Protein AF-0000000072564309 (afdb_homodimer)

Organism: Arthroderma benhamiae (strain ATCC MYA-4681 / CBS 112371) (NCBI:txid663331)

Solvent-accessible surface area (backbone atoms only — not comparable to full-atom values): 46538 Å² total; per-residue (Å²): 122,85,77,70,81,79,87,60,70,72,83,52,57,81,71,44,56,68,71,53,40,52,54,40,51,50,36,50,50,52,38,53,56,52,69,66,53,79,78,56,90,47,67,71,56,27,53,51,51,52,48,50,42,45,51,42,45,45,50,34,50,53,42,46,48,51,43,50,51,49,32,37,72,70,64,74,37,52,71,67,55,40,52,53,53,48,44,53,50,36,53,54,44,50,54,46,46,37,44,49,40,30,49,37,24,27,43,63,57,39,51,52,42,23,55,60,40,40,75,79,36,86,44,64,66,57,17,45,54,64,38,44,67,33,42,36,63,67,69,65,83,67,60,73,55,42,53,62,52,44,51,58,39,33,53,48,31,25,67,61,47,65,27,63,50,79,54,101,84,47,58,31,14,39,14,34,79,79,38,77,40,58,32,91,46,36,38,64,32,56,43,53,58,86,81,45,49,58,64,32,50,9,47,36,58,63,29,70,39,64,58,64,75,22,47,42,30,30,45,42,22,37,53,58,56,35,50,29,46,68,22,40,40,30,44,58,42,68,65,36,59,71,91,50,79,79,36,42,24,32,38,55,36,53,69,90,51,27,82,38,46,64,49,97,95,37,36,38,54,72,44,44,68,31,64,54,58,70,82,55,90,63,66,56,42,64,47,34,44,51,48,37,39,50,52,33,49,37,64,50,46,54,77,40,81,46,66,41,53,52,52,48,73,67,43,81,57,66,66,48,64,74,40,73,38,34,26,42,71,56,51,52,51,34,32,37,68,55,37,68,40,82,72,61,61,63,76,44,66,60,34,35,38,76,72,65,77,68,63,60,41,73,53,42,58,53,70,66,54,34,46,50,46,38,26,38,39,57,67,63,47,64,37,61,81,38,80,84,42,73,66,70,51,83,84,72,74,81,71,73,71,76,67,82,69,83,73,84,72,85,72,82,76,79,78,82,77,80,77,71,83,123,124,84,77,70,79,80,86,62,69,74,83,51,56,81,72,42,56,68,70,53,40,51,54,38,52,50,36,50,51,51,38,54,56,52,70,66,54,81,78,56,87,48,66,69,56,27,53,51,49,51,49,51,45,44,51,44,46,46,50,34,50,52,41,46,48,53,42,49,51,50,33,36,70,69,64,75,36,53,72,67,55,39,50,51,51,49,43,54,50,36,52,53,44,49,53,47,47,36,44,51,39,30,48,36,26,28,43,62,58,39,51,52,43,23,54,61,40,39,76,80,37,86,44,64,68,58,18,46,53,64,36,46,67,32,41,38,63,67,69,64,83,66,58,73,58,42,54,61,53,44,54,56,40,34,54,48,30,26,67,61,46,65,26,64,49,80,55,100,85,48,59,33,15,38,14,34,80,80,39,77,41,56,32,91,47,35,36,64,33,56,44,54,58,85,81,45,46,58,64,34,50,8,47,35,58,62,30,67,39,64,58,66,76,20,46,42,30,30,45,41,21,36,52,58,56,35,50,29,45,70,22,39,40,30,44,58,44,68,64,37,60,71,92,49,79,78,34,40,24,32,38,55,37,51,70,89,51,27,82,37,46,64,48,97,96,38,34,40,54,72,44,44,68,32,65,55,56,70,84,55,88,63,64,56,43,65,45,36,45,51,48,38,38,51,51,34,50,37,65,48,45,54,77,40,82,44,65,40,52,54,52,48,74,68,44,81,58,67,65,48,65,73,40,72,37,34,26,42,69,55,52,52,51,34,31,38,69,53,36,68,40,82,72,61,60,62,76,43,67,60,34,35,38,78,69,63,76,66,64,59,41,73,47,45,57,53,71,65,53,34,46,50,47,37,27,39,38,55,66,61,48,63,37,60,82,38,80,86,42,74,66,68,52,83,80,71,72,77,70,73,73,74,68,78,68,83,70,84,71,84,72,83,78,80,79,82,76,78,75,74,82,126

Sequence (844 aa):
MPEIKEYLPSKYEPLLPDANWAKLAKSKRNLHRALSVPHPSDIEDFLISKTDNLVIESGYIEHCKSAIQALYRFRHLSNLEYKSHIRELSIQSALIVSELRAIGRQRRVITQDMQEVLLRNDDINAAYMNAIIGKAAIAPGKELDRKYMSKQLRKLADDFYAGKRVTALETQGYCHALGWTMYDEVTATHLVPEGLDANAIAYLFGTTNINIDEPRNTLLLHKNVGKALNTGFIVIVPDSAPGEEVKWKLIVTDTDFLDETVSPGVTWNALHGRELKFLNDNRPAKRYLYFRFMMTYLMIKRHGQLNWIREIETVRRPWSIPGEYLDRSMLLSLARNVSGSILPKRFYYGMTFKASFRLLSPWGEIHEDLEICLADSILMTPDYRDPETVYCGSDNGIDGHDDRDGDTGSDKDSDESFTLISMPEIKEYLPSKYEPLLPDANWAKLAKSKRNLHRALSVPHPSDIEDFLISKTDNLVIESGYIEHCKSAIQALYRFRHLSNLEYKSHIRELSIQSALIVSELRAIGRQRRVITQDMQEVLLRNDDINAAYMNAIIGKAAIAPGKELDRKYMSKQLRKLADDFYAGKRVTALETQGYCHALGWTMYDEVTATHLVPEGLDANAIAYLFGTTNINIDEPRNTLLLHKNVGKALNTGFIVIVPDSAPGEEVKWKLIVTDTDFLDETVSPGVTWNALHGRELKFLNDNRPAKRYLYFRFMMTYLMIKRHGQLNWIREIETVRRPWSIPGEYLDRSMLLSLARNVSGSILPKRFYYGMTFKASFRLLSPWGEIHEDLEICLADSILMTPDYRDPETVYCGSDNGIDGHDDRDGDTGSDKDSDESFTLIS

Foldseek 3Di:
DPDPDDLDDPVLLVVFDPVLNVQLVVLVVVLVVLVPDDADQDLVRNLVSLLVSLVSVLSNLLSVLLRLLRCVVVVVDDPVRSLVSLLSSLVVSLQSLLLLQLCLQCVPQLNVQLVVVCVPPSDSVVSNCVSSVPRSPPVPDPPPVVVVLQVVLQVQLCVQQVQWDDDPPAIWGQAQQPGIDHNVQKGFAFLPDPLADQCLVCVFQQHRGDDSSHNLRTGTHGNLVSLCLLQLQKAKAWDDAEPDDTWIAIAGQAVVQQQFDSDVPHGNVNRHGDTGDTPDPDHRDPLSSLVSRLLSLLQVCSNPCHPNNVVLVPDQASHRYFDARTAPVLSQLLSCSRNVDGDDCSSPPRHHDHRDVPPPPPRRNDSVSSSSRRSSSSSNRHHQPDPVNPRSGDPPPPPPPPVPPDDDDDPPPPPPPPPPPD/DPDPDDLDDPVLLVVFDPVLNVQLVVLVVVLVVLVPDDADQDLVRNLVSLLVSLVSVLSNLLSVLLRLLRCVVVVVDDPVRSLVSLLSSLVVSLQSLLLLQLCQQCVPQLNVQLVVVCVPPSDSVVSNCVSSVPRSPPVPDPPPVVVVLQVVLQVQLCVQQVQWDDDPPAIWGQAQQPGIDHNVQKGFAFLPDPLADQCLVCVFQQHRGDDSSHNLRTGTHGNLVSLCLLQLQKAKAWDDAEPDDTWIAIAGQAVVQQQFASDVPHGNVNRHGDTGDTPDPDHRDPLSSLVSRLLSLLNVCSNPCHPNNVVLVPDQASHRYFDARTAPVLSQLLSCSRNVDGDDCSSPPRHHDHRDVVPPPVRRRDSVSSSSRRSSSSSNRHHQVPPVSPRSGDPPPPPPPPVPPDDDDDPDPPPPDPPPPD

Secondary structure (DSSP, 8-state):
-------S-GGGGGGS-HHHHHHHHHHHHHHHHHHHSPPPSSHHHHHHHHHHHHHHHHHHHHHHHHHHHHHHHTTSS-HHHHHHHHHHHHHHHHHHHHHHHHHHHTHHHHHHHHHHHHTT---HHHHHHHHHTTTS-----STTHHHHHHHHHHHHHHHHHT-EEE-SS-EEEEETTTEEEEGGGEEEEESS-TTS-HHHHHHHTT-S-----SGGGEEEEEHHHHHHHHHTSEEEEE-S-TTSPPPEEEEES-GGGTTSEEETTEEHHHHTTEEP--SSS----HHHHHHHHHHHHHHHHTT-S-HHHHHHTTSS-SS-S----EEHHHHHHHHHHHHSSPPPGGGTTTTEE---GGGS-SSS--HHHHHHHHHHHHHHS--TT-TTS--SS-----------------------------/-------S-GGGGGGS-HHHHHHHHHHHHHHHHHHHSPPPSSHHHHHHHHHHHHHHHHHHHHHHHHHHHHHHHTTSS-HHHHHHHHHHHHHHHHHHHHHHHHHHHTHHHHHHHHHHHHTT---HHHHHHHHHTTTS-----TTTHHHHHHHHHHHHHHHHHT-EEE-SS-EEEEETTTEEEEGGGEEEEESS-TTS-HHHHHHHTT-S-----SGGGEEEEEHHHHHHHHHTSEEEEE-S-TTSPPPEEEEES-GGGTTSEEETTEEHHHHTTEEP--SSS----HHHHHHHHHHHHHHHHTT-S-HHHHHHHHSS-SS-S----EEHHHHHHHHHHHHSSPPPGGGTTTTEE---GGGS-SSS--HHHHHHHHHHHHHHS--TT-TTS--SS-----------------------------

Structure (mmCIF, N/CA/C/O backbone):
data_AF-0000000072564309-model_v1
#
loop_
_entity.id
_entity.type
_entity.pdbx_description
1 polymer 'HNH nuclease domain-containing protein'
#
loop_
_atom_site.group_PDB
_atom_site.id
_atom_site.type_symbol
_atom_site.label_atom_id
_atom_site.label_alt_id
_atom_site.label_comp_id
_atom_site.label_asym_id
_atom_site.label_entity_id
_atom_site.label_seq_id
_atom_site.pdbx_PDB_ins_code
_atom_site.Cartn_x
_atom_site.Cartn_y
_atom_site.Cartn_z
_atom_site.occupancy
_atom_site.B_iso_or_equiv
_atom_site.auth_seq_id
_atom_site.auth_comp_id
_atom_site.auth_asym_id
_atom_site.auth_atom_id
_atom_site.pdbx_PDB_model_num
ATOM 1 N N . MET A 1 1 ? 40.531 1.995 2.449 1 40.38 1 MET A N 1
ATOM 2 C CA . MET A 1 1 ? 39.5 2.334 3.422 1 40.38 1 MET A CA 1
ATOM 3 C C . MET A 1 1 ? 38.188 2.693 2.723 1 40.38 1 MET A C 1
ATOM 5 O O . MET A 1 1 ? 38.188 3.42 1.728 1 40.38 1 MET A O 1
ATOM 9 N N . PRO A 1 2 ? 37.156 1.93 2.9 1 53.41 2 PRO A N 1
ATOM 10 C CA . PRO A 1 2 ? 35.938 2.236 2.135 1 53.41 2 PRO A CA 1
ATOM 11 C C . PRO A 1 2 ? 35.531 3.709 2.221 1 53.41 2 PRO A C 1
ATOM 13 O O . PRO A 1 2 ? 35.656 4.316 3.289 1 53.41 2 PRO A O 1
ATOM 16 N N . GLU A 1 3 ? 35.812 4.359 1.231 1 60.88 3 GLU A N 1
ATOM 17 C CA . GLU A 1 3 ? 35.531 5.793 1.146 1 60.88 3 GLU A CA 1
ATOM 18 C C . GLU A 1 3 ? 34.094 6.102 1.542 1 60.88 3 GLU A C 1
ATOM 20 O O . GLU A 1 3 ? 33.156 5.527 0.99 1 60.88 3 GLU A O 1
ATOM 25 N N . ILE A 1 4 ? 33.938 6.629 2.75 1 68.88 4 ILE A N 1
ATOM 26 C CA . ILE A 1 4 ? 32.625 7.078 3.232 1 68.88 4 ILE A CA 1
ATOM 27 C C . ILE A 1 4 ? 32.125 8.227 2.361 1 68.88 4 ILE A C 1
ATOM 29 O O . ILE A 1 4 ? 32.875 9.148 2.043 1 68.88 4 ILE A O 1
ATOM 33 N N . LYS A 1 5 ? 31.078 7.941 1.851 1 78.31 5 LYS A N 1
ATOM 34 C CA . LYS A 1 5 ? 30.406 9.023 1.13 1 78.31 5 LYS A CA 1
ATOM 35 C C . LYS A 1 5 ? 30.328 10.289 1.987 1 78.31 5 LYS A C 1
ATOM 37 O O . LYS A 1 5 ? 30.047 10.211 3.186 1 78.31 5 LYS A O 1
ATOM 42 N N . GLU A 1 6 ? 30.875 11.312 1.456 1 83.88 6 GLU A N 1
ATOM 43 C CA . GLU A 1 6 ? 30.797 12.586 2.162 1 83.88 6 GLU A CA 1
ATOM 44 C C . GLU A 1 6 ? 29.406 13.188 2.078 1 83.88 6 GLU A C 1
ATOM 46 O O . GLU A 1 6 ? 28.969 13.633 1.012 1 83.88 6 GLU A O 1
ATOM 51 N N . TYR A 1 7 ? 28.703 13.242 3.184 1 88.88 7 TYR A N 1
ATOM 52 C CA . TYR A 1 7 ? 27.344 13.781 3.213 1 88.88 7 TYR A CA 1
ATOM 53 C C . TYR A 1 7 ? 27.344 15.273 3.498 1 88.88 7 TYR A C 1
ATOM 55 O O . TYR A 1 7 ? 26.438 16 3.078 1 88.88 7 TYR A O 1
ATOM 63 N N . LEU A 1 8 ? 28.312 15.734 4.262 1 90.56 8 LEU A N 1
ATOM 64 C CA . LEU A 1 8 ? 28.469 17.141 4.602 1 90.56 8 LEU A CA 1
ATOM 65 C C . LEU A 1 8 ? 29.844 17.656 4.18 1 90.56 8 LEU A C 1
ATOM 67 O O . LEU A 1 8 ? 30.859 17.109 4.59 1 90.56 8 LEU A O 1
ATOM 71 N N . PRO A 1 9 ? 29.797 18.672 3.311 1 87.81 9 PRO A N 1
ATOM 72 C CA . PRO A 1 9 ? 31.094 19.234 2.916 1 87.81 9 PRO A CA 1
ATOM 73 C C . PRO A 1 9 ? 31.938 19.656 4.113 1 87.81 9 PRO A C 1
ATOM 75 O O . PRO A 1 9 ? 31.422 20.25 5.066 1 87.81 9 PRO A O 1
ATOM 78 N N . SER A 1 10 ? 33.219 19.406 4.047 1 87.31 10 SER A N 1
ATOM 79 C CA . SER A 1 10 ? 34.125 19.609 5.148 1 87.31 10 SER A CA 1
ATOM 80 C C . SER A 1 10 ? 34.281 21.078 5.5 1 87.31 10 SER A C 1
ATOM 82 O O . SER A 1 10 ? 34.625 21.438 6.633 1 87.31 10 SER A O 1
ATOM 84 N N . LYS A 1 11 ? 33.906 21.953 4.605 1 89.56 11 LYS A N 1
ATOM 85 C CA . LYS A 1 11 ? 34.031 23.391 4.816 1 89.56 11 LYS A CA 1
ATOM 86 C C . LYS A 1 11 ? 33.094 23.875 5.906 1 89.56 11 LYS A C 1
ATOM 88 O O . LYS A 1 11 ? 33.312 24.922 6.504 1 89.56 11 LYS A O 1
ATOM 93 N N . TYR A 1 12 ? 32.094 23.094 6.219 1 91.5 12 TYR A N 1
ATOM 94 C CA . TYR A 1 12 ? 31.094 23.547 7.18 1 91.5 12 TYR A CA 1
ATOM 95 C C . TYR A 1 12 ? 31.469 23.125 8.594 1 91.5 12 TYR A C 1
ATOM 97 O O . TYR A 1 12 ? 30.922 23.641 9.57 1 91.5 12 TYR A O 1
ATOM 105 N N . GLU A 1 13 ? 32.406 22.266 8.805 1 89.56 13 GLU A N 1
ATOM 106 C CA . GLU A 1 13 ? 32.688 21.656 10.102 1 89.56 13 GLU A CA 1
ATOM 107 C C . GLU A 1 13 ? 33.219 22.703 11.086 1 89.56 13 GLU A C 1
ATOM 109 O O . GLU A 1 13 ? 32.781 22.734 12.242 1 89.56 13 GLU A O 1
ATOM 114 N N . PRO A 1 14 ? 34.031 23.641 10.562 1 89.62 14 PRO A N 1
ATOM 115 C CA . PRO A 1 14 ? 34.531 24.625 11.516 1 89.62 14 PRO A CA 1
ATOM 116 C C . PRO A 1 14 ? 33.469 25.641 11.93 1 89.62 14 PRO A C 1
ATOM 118 O O . PRO A 1 14 ? 33.625 26.328 12.945 1 89.62 14 PRO A O 1
ATOM 121 N N . LEU A 1 15 ? 32.438 25.734 11.188 1 92.5 15 LEU A N 1
ATOM 122 C CA . LEU A 1 15 ? 31.406 26.734 11.438 1 92.5 15 LEU A CA 1
ATOM 123 C C . LEU A 1 15 ? 30.344 26.172 12.391 1 92.5 15 LEU A C 1
ATOM 125 O O . LEU A 1 15 ? 29.484 26.922 12.867 1 92.5 15 LEU A O 1
ATOM 129 N N . LEU A 1 16 ? 30.5 24.953 12.773 1 93.06 16 LEU A N 1
ATOM 130 C CA . LEU A 1 16 ? 29.484 24.297 13.594 1 93.06 16 LEU A CA 1
ATOM 131 C C . LEU A 1 16 ? 29.703 24.594 15.078 1 93.06 16 LEU A C 1
ATOM 133 O O . LEU A 1 16 ? 30.859 24.672 15.531 1 93.06 16 LEU A O 1
ATOM 137 N N . PRO A 1 17 ? 28.578 24.781 15.805 1 90 17 PRO A N 1
ATOM 138 C CA . PRO A 1 17 ? 28.719 24.812 17.266 1 90 17 PRO A CA 1
ATOM 139 C C . PRO A 1 17 ? 29.359 23.547 17.812 1 90 17 PRO A C 1
ATOM 141 O O . PRO A 1 17 ? 29.25 22.469 17.219 1 90 17 PRO A O 1
ATOM 144 N N . ASP A 1 18 ? 29.938 23.625 18.969 1 88.06 18 ASP A N 1
ATOM 145 C CA . ASP A 1 18 ? 30.719 22.562 19.562 1 88.06 18 ASP A CA 1
ATOM 146 C C . ASP A 1 18 ? 29.891 21.297 19.75 1 88.06 18 ASP A C 1
ATOM 148 O O . ASP A 1 18 ? 30.359 20.188 19.469 1 88.06 18 ASP A O 1
ATOM 152 N N . ALA A 1 19 ? 28.734 21.469 20.219 1 87.12 19 ALA A N 1
ATOM 153 C CA . ALA A 1 19 ? 27.891 20.297 20.5 1 87.12 19 ALA A CA 1
ATOM 154 C C . ALA A 1 19 ? 27.562 19.531 19.219 1 87.12 19 ALA A C 1
ATOM 156 O O . ALA A 1 19 ? 27.625 18.312 19.203 1 87.12 19 ALA A O 1
ATOM 157 N N . ASN A 1 20 ? 27.219 20.25 18.141 1 88.44 20 ASN A N 1
ATOM 158 C CA . ASN A 1 20 ? 26.922 19.625 16.844 1 88.44 20 ASN A CA 1
ATOM 159 C C . ASN A 1 20 ? 28.141 18.969 16.234 1 88.44 20 ASN A C 1
ATOM 161 O O . ASN A 1 20 ? 28.062 17.891 15.656 1 88.44 20 ASN A O 1
ATOM 165 N N . TRP A 1 21 ? 29.234 19.641 16.391 1 90.75 21 TRP A N 1
ATOM 166 C CA . TRP A 1 21 ? 30.469 19.109 15.836 1 90.75 21 TRP A CA 1
ATOM 167 C C . TRP A 1 21 ? 30.859 17.812 16.516 1 90.75 21 TRP A C 1
ATOM 169 O O . TRP A 1 21 ? 31.266 16.844 15.859 1 90.75 21 TRP A O 1
ATOM 179 N N . ALA A 1 22 ? 30.766 17.766 17.812 1 92.44 22 ALA A N 1
ATOM 180 C CA . ALA A 1 22 ? 31.141 16.578 18.578 1 92.44 22 ALA A CA 1
ATOM 181 C C . ALA A 1 22 ? 30.281 15.383 18.188 1 92.44 22 ALA A C 1
ATOM 183 O O . ALA A 1 22 ? 30.797 14.273 18.016 1 92.44 22 ALA A O 1
ATOM 184 N N . LYS A 1 23 ? 28.984 15.617 18.125 1 91 23 LYS A N 1
ATOM 185 C CA . LYS A 1 23 ? 28.062 14.547 17.734 1 91 23 LYS A CA 1
ATOM 186 C C . LYS A 1 23 ? 28.359 14.047 16.328 1 91 23 LYS A C 1
ATOM 188 O O . LYS A 1 23 ? 28.328 12.844 16.062 1 91 23 LYS A O 1
ATOM 193 N N . LEU A 1 24 ? 28.609 14.961 15.445 1 92.12 24 LEU A N 1
ATOM 194 C CA . LEU A 1 24 ? 28.891 14.633 14.055 1 92.12 24 LEU A CA 1
ATOM 195 C C . LEU A 1 24 ? 30.203 13.844 13.945 1 92.12 24 LEU A C 1
ATOM 197 O O . LEU A 1 24 ? 30.266 12.852 13.219 1 92.12 24 LEU A O 1
ATOM 201 N N . ALA A 1 25 ? 31.219 14.289 14.656 1 92.31 25 ALA A N 1
ATOM 202 C CA . ALA A 1 25 ? 32.531 13.617 14.633 1 92.31 25 ALA A CA 1
ATOM 203 C C . ALA A 1 25 ? 32.406 12.203 15.18 1 92.31 25 ALA A C 1
ATOM 205 O O . ALA A 1 25 ? 33 11.266 14.625 1 92.31 25 ALA A O 1
ATOM 206 N N . LYS A 1 26 ? 31.719 12.117 16.25 1 93.69 26 LYS A N 1
ATOM 207 C CA . LYS A 1 26 ? 31.531 10.797 16.859 1 93.69 26 LYS A CA 1
ATOM 208 C C . LYS A 1 26 ? 30.812 9.852 15.898 1 93.69 26 LYS A C 1
ATOM 210 O O . LYS A 1 26 ? 31.203 8.695 15.742 1 93.69 26 LYS A O 1
ATOM 215 N N . SER A 1 27 ? 29.688 10.328 15.312 1 92.69 27 SER A N 1
ATOM 216 C CA . SER A 1 27 ? 28.906 9.516 14.391 1 92.69 27 SER A CA 1
ATOM 217 C C . SER A 1 27 ? 29.734 9.125 13.164 1 92.69 27 SER A C 1
ATOM 219 O O . SER A 1 27 ? 29.562 8.031 12.625 1 92.69 27 SER A O 1
ATOM 221 N N . LYS A 1 28 ? 30.562 10.008 12.727 1 91.19 28 LYS A N 1
ATOM 222 C CA . LYS A 1 28 ? 31.438 9.734 11.586 1 91.19 28 LYS A CA 1
ATOM 223 C C . LYS A 1 28 ? 32.438 8.625 11.906 1 91.19 28 LYS A C 1
ATOM 225 O O . LYS A 1 28 ? 32.688 7.746 11.078 1 91.19 28 LYS A O 1
ATOM 230 N N . ARG A 1 29 ? 33 8.688 13.078 1 92.19 29 ARG A N 1
ATOM 231 C CA . ARG A 1 29 ? 33.938 7.664 13.508 1 92.19 29 ARG A CA 1
ATOM 232 C C . ARG A 1 29 ? 33.25 6.301 13.609 1 92.19 29 ARG A C 1
ATOM 234 O O . ARG A 1 29 ? 33.812 5.285 13.203 1 92.19 29 ARG A O 1
ATOM 241 N N . ASN A 1 30 ? 32.094 6.352 14.188 1 92.5 30 ASN A N 1
ATOM 242 C CA . ASN A 1 30 ? 31.312 5.113 14.305 1 92.5 30 ASN A CA 1
ATOM 243 C C . ASN A 1 30 ? 31.031 4.496 12.938 1 92.5 30 ASN A C 1
ATOM 245 O O . ASN A 1 30 ? 31.078 3.275 12.781 1 92.5 30 ASN A O 1
ATOM 249 N N . LEU A 1 31 ? 30.656 5.344 12.008 1 92.38 31 LEU A N 1
ATOM 250 C CA . LEU A 1 31 ? 30.359 4.871 10.664 1 92.38 31 LEU A CA 1
ATOM 251 C C . LEU A 1 31 ? 31.609 4.273 10.016 1 92.38 31 LEU A C 1
ATOM 253 O O . LEU A 1 31 ? 31.547 3.229 9.367 1 92.38 31 LEU A O 1
ATOM 257 N N . HIS A 1 32 ? 32.75 4.93 10.219 1 91.44 32 HIS A N 1
ATOM 258 C CA . HIS A 1 32 ? 34 4.422 9.695 1 91.44 32 HIS A CA 1
ATOM 259 C C . HIS A 1 32 ? 34.344 3.055 10.281 1 91.44 32 HIS A C 1
ATOM 261 O O . HIS A 1 32 ? 34.75 2.152 9.555 1 91.44 32 HIS A O 1
ATOM 267 N N . ARG A 1 33 ? 34.156 2.924 11.539 1 91.25 33 ARG A N 1
ATOM 268 C CA . ARG A 1 33 ? 34.438 1.661 12.219 1 91.25 33 ARG A CA 1
ATOM 269 C C . ARG A 1 33 ? 33.5 0.558 11.719 1 91.25 33 ARG A C 1
ATOM 271 O O . ARG A 1 33 ? 33.938 -0.574 11.5 1 91.25 33 ARG A O 1
ATOM 278 N N . ALA A 1 34 ? 32.25 0.904 11.578 1 90.69 34 ALA A N 1
ATOM 279 C CA . ALA A 1 34 ? 31.25 -0.074 11.141 1 90.69 34 ALA A CA 1
ATOM 280 C C . ALA A 1 34 ? 31.547 -0.577 9.734 1 90.69 34 ALA A C 1
ATOM 282 O O . ALA A 1 34 ? 31.391 -1.765 9.445 1 90.69 34 ALA A O 1
ATOM 283 N N . LEU A 1 35 ? 31.969 0.312 8.852 1 88.19 35 LEU A N 1
ATOM 284 C CA . LEU A 1 35 ? 32.188 -0.032 7.449 1 88.19 35 LEU A CA 1
ATOM 285 C C . LEU A 1 35 ? 33.5 -0.788 7.281 1 88.19 35 LEU A C 1
ATOM 287 O O . LEU A 1 35 ? 33.719 -1.416 6.246 1 88.19 35 LEU A O 1
ATOM 291 N N . SER A 1 36 ? 34.406 -0.781 8.297 1 88.56 36 SER A N 1
ATOM 292 C CA . SER A 1 36 ? 35.688 -1.425 8.219 1 88.56 36 SER A CA 1
ATOM 293 C C . SER A 1 36 ? 35.625 -2.887 8.641 1 88.56 36 SER A C 1
ATOM 295 O O . SER A 1 36 ? 36.562 -3.654 8.414 1 88.56 36 SER A O 1
ATOM 297 N N . VAL A 1 37 ? 34.594 -3.312 9.219 1 88 37 VAL A N 1
ATOM 298 C CA . VAL A 1 37 ? 34.406 -4.691 9.664 1 88 37 VAL A CA 1
ATOM 299 C C . VAL A 1 37 ? 34 -5.574 8.484 1 88 37 VAL A C 1
ATOM 301 O O . VAL A 1 37 ? 33.094 -5.242 7.73 1 88 37 VAL A O 1
ATOM 304 N N . PRO A 1 38 ? 34.719 -6.668 8.258 1 87.69 38 PRO A N 1
ATOM 305 C CA . PRO A 1 38 ? 34.344 -7.57 7.168 1 87.69 38 PRO A CA 1
ATOM 306 C C . PRO A 1 38 ? 32.969 -8.211 7.375 1 87.69 38 PRO A C 1
ATOM 308 O O . PRO A 1 38 ? 32.562 -8.43 8.516 1 87.69 38 PRO A O 1
ATOM 311 N N . HIS A 1 39 ? 32.375 -8.516 6.301 1 86.12 39 HIS A N 1
ATOM 312 C CA . HIS A 1 39 ? 31.031 -9.117 6.363 1 86.12 39 HIS A CA 1
ATOM 313 C C . HIS A 1 39 ? 31.109 -10.594 6.742 1 86.12 39 HIS A C 1
ATOM 315 O O . HIS A 1 39 ? 32.031 -11.305 6.305 1 86.12 39 HIS A O 1
ATOM 321 N N . PRO A 1 40 ? 30.125 -10.953 7.562 1 88.62 40 PRO A N 1
ATOM 322 C CA . PRO A 1 40 ? 30.047 -12.375 7.887 1 88.62 40 PRO A CA 1
ATOM 323 C C . PRO A 1 40 ? 29.703 -13.242 6.672 1 88.62 40 PRO A C 1
ATOM 325 O O . PRO A 1 40 ? 29.188 -12.727 5.672 1 88.62 40 PRO A O 1
ATOM 328 N N . SER A 1 41 ? 29.922 -14.602 6.848 1 87.38 41 SER A N 1
ATOM 329 C CA . SER A 1 41 ? 29.719 -15.516 5.73 1 87.38 41 SER A CA 1
ATOM 330 C C . SER A 1 41 ? 28.312 -16.125 5.77 1 87.38 41 SER A C 1
ATOM 332 O O . SER A 1 41 ? 27.781 -16.547 4.742 1 87.38 41 SER A O 1
ATOM 334 N N . ASP A 1 42 ? 27.781 -16.078 6.898 1 93.31 42 ASP A N 1
ATOM 335 C CA . ASP A 1 42 ? 26.422 -16.625 7.004 1 93.31 42 ASP A CA 1
ATOM 336 C C . ASP A 1 42 ? 25.375 -15.555 6.688 1 93.31 42 ASP A C 1
ATOM 338 O O . ASP A 1 42 ? 25.562 -14.375 7.012 1 93.31 42 ASP A O 1
ATOM 342 N N . ILE A 1 43 ? 24.328 -15.953 6.094 1 94.44 43 ILE A N 1
ATOM 343 C CA . ILE A 1 43 ? 23.312 -15.023 5.594 1 94.44 43 ILE A CA 1
ATOM 344 C C . ILE A 1 43 ? 22.703 -14.25 6.758 1 94.44 43 ILE A C 1
ATOM 346 O O . ILE A 1 43 ? 22.578 -13.023 6.699 1 94.44 43 ILE A O 1
ATOM 350 N N . GLU A 1 44 ? 22.312 -14.938 7.805 1 93.69 44 GLU A N 1
ATOM 351 C CA . GLU A 1 44 ? 21.656 -14.297 8.945 1 93.69 44 GLU A CA 1
ATOM 352 C C . GLU A 1 44 ? 22.562 -13.25 9.578 1 93.69 44 GLU A C 1
ATOM 354 O O . GLU A 1 44 ? 22.141 -12.125 9.836 1 93.69 44 GLU A O 1
ATOM 359 N N . ASP A 1 45 ? 23.781 -13.602 9.766 1 94.31 45 ASP A N 1
ATOM 360 C CA . ASP A 1 45 ? 24.734 -12.672 10.367 1 94.31 45 ASP A CA 1
ATOM 361 C C . ASP A 1 45 ? 25.047 -11.516 9.414 1 94.31 45 ASP A C 1
ATOM 363 O O . ASP A 1 45 ? 25.281 -10.391 9.852 1 94.31 45 ASP A O 1
ATOM 367 N N . PHE A 1 46 ? 25.141 -11.883 8.172 1 95.38 46 PHE A N 1
ATOM 368 C CA . PHE A 1 46 ? 25.359 -10.844 7.176 1 95.38 46 PHE A CA 1
ATOM 369 C C . PHE A 1 46 ? 24.25 -9.805 7.223 1 95.38 46 PHE A C 1
ATOM 371 O O . PHE A 1 46 ? 24.516 -8.602 7.223 1 95.38 46 PHE A O 1
ATOM 378 N N . LEU A 1 47 ? 22.953 -10.242 7.23 1 94.06 47 LEU A N 1
ATOM 379 C CA . LEU A 1 47 ? 21.812 -9.328 7.223 1 94.06 47 LEU A CA 1
ATOM 380 C C . LEU A 1 47 ? 21.766 -8.492 8.5 1 94.06 47 LEU A C 1
ATOM 382 O O . LEU A 1 47 ? 21.391 -7.324 8.469 1 94.06 47 LEU A O 1
ATOM 386 N N . ILE A 1 48 ? 22.125 -9.055 9.617 1 93.5 48 ILE A N 1
ATOM 387 C CA . ILE A 1 48 ? 22.203 -8.32 10.875 1 93.5 48 ILE A CA 1
ATOM 388 C C . ILE A 1 48 ? 23.266 -7.23 10.773 1 93.5 48 ILE A C 1
ATOM 390 O O . ILE A 1 48 ? 23.016 -6.074 11.133 1 93.5 48 ILE A O 1
ATOM 394 N N . SER A 1 49 ? 24.438 -7.66 10.281 1 93.56 49 SER A N 1
ATOM 395 C CA . SER A 1 49 ? 25.531 -6.707 10.117 1 93.56 49 SER A CA 1
ATOM 396 C C . SER A 1 49 ? 25.141 -5.586 9.156 1 93.56 49 SER A C 1
ATOM 398 O O . SER A 1 49 ? 25.406 -4.414 9.422 1 93.56 49 SER A O 1
ATOM 400 N N . LYS A 1 50 ? 24.578 -5.98 8.008 1 93.06 50 LYS A N 1
ATOM 401 C CA . LYS A 1 50 ? 24.141 -5.004 7.02 1 93.06 50 LYS A CA 1
ATOM 402 C C . LYS A 1 50 ? 23.141 -4.023 7.621 1 93.06 50 LYS A C 1
ATOM 404 O O . LYS A 1 50 ? 23.219 -2.816 7.387 1 93.06 50 LYS A O 1
ATOM 409 N N . THR A 1 51 ? 22.156 -4.52 8.359 1 92.81 51 THR A N 1
ATOM 410 C CA . THR A 1 51 ? 21.156 -3.691 9.016 1 92.81 51 THR A CA 1
ATOM 411 C C . THR A 1 51 ? 21.812 -2.729 10 1 92.81 51 THR A C 1
ATOM 413 O O . THR A 1 51 ? 21.469 -1.543 10.039 1 92.81 51 THR A O 1
ATOM 416 N N . ASP A 1 52 ? 22.719 -3.219 10.758 1 92.81 52 ASP A N 1
ATOM 417 C CA . ASP A 1 52 ? 23.422 -2.387 11.734 1 92.81 52 ASP A CA 1
ATOM 418 C C . ASP A 1 52 ? 24.188 -1.257 11.039 1 92.81 52 ASP A C 1
ATOM 420 O O . ASP A 1 52 ? 24.172 -0.115 11.5 1 92.81 52 ASP A O 1
ATOM 424 N N . ASN A 1 53 ? 24.875 -1.593 9.984 1 92.88 53 ASN A N 1
ATOM 425 C CA . ASN A 1 53 ? 25.609 -0.585 9.227 1 92.88 53 ASN A CA 1
ATOM 426 C C . ASN A 1 53 ? 24.688 0.49 8.672 1 92.88 53 ASN A C 1
ATOM 428 O O . ASN A 1 53 ? 25.016 1.675 8.688 1 92.88 53 ASN A O 1
ATOM 432 N N . LEU A 1 54 ? 23.531 0.037 8.148 1 92.75 54 LEU A N 1
ATOM 433 C CA . LEU A 1 54 ? 22.562 0.976 7.594 1 92.75 54 LEU A CA 1
ATOM 434 C C . LEU A 1 54 ? 22.016 1.892 8.68 1 92.75 54 LEU A C 1
ATOM 436 O O . LEU A 1 54 ? 21.797 3.082 8.438 1 92.75 54 LEU A O 1
ATOM 440 N N . VAL A 1 55 ? 21.766 1.347 9.875 1 93.5 55 VAL A N 1
ATOM 441 C CA . VAL A 1 55 ? 21.25 2.129 11 1 93.5 55 VAL A CA 1
ATOM 442 C C . VAL A 1 55 ? 22.281 3.195 11.383 1 93.5 55 VAL A C 1
ATOM 444 O O . VAL A 1 55 ? 21.922 4.352 11.625 1 93.5 55 VAL A O 1
ATOM 447 N N . ILE A 1 56 ? 23.531 2.771 11.461 1 94.12 56 ILE A N 1
ATOM 448 C CA . ILE A 1 56 ? 24.594 3.691 11.812 1 94.12 56 ILE A CA 1
ATOM 449 C C . ILE A 1 56 ? 24.719 4.785 10.758 1 94.12 56 ILE A C 1
ATOM 451 O O . ILE A 1 56 ? 24.859 5.965 11.086 1 94.12 56 ILE A O 1
ATOM 455 N N . GLU A 1 57 ? 24.641 4.398 9.516 1 94.06 57 GLU A N 1
ATOM 456 C CA . GLU A 1 57 ? 24.719 5.367 8.43 1 94.06 57 GLU A CA 1
ATOM 457 C C . GLU A 1 57 ? 23.531 6.324 8.453 1 94.06 57 GLU A C 1
ATOM 459 O O . GLU A 1 57 ? 23.688 7.527 8.219 1 94.06 57 GLU A O 1
ATOM 464 N N . SER A 1 58 ? 22.344 5.793 8.641 1 93.62 58 SER A N 1
ATOM 465 C CA . SER A 1 58 ? 21.156 6.629 8.781 1 93.62 58 SER A CA 1
ATOM 466 C C . SER A 1 58 ? 21.328 7.637 9.922 1 93.62 58 SER A C 1
ATOM 468 O O . SER A 1 58 ? 20.969 8.805 9.773 1 93.62 58 SER A O 1
ATOM 470 N N . GLY A 1 59 ? 21.844 7.172 11.016 1 92.69 59 GLY A N 1
ATOM 471 C CA . GLY A 1 59 ? 22.125 8.055 12.133 1 92.69 59 GLY A CA 1
ATOM 472 C C . GLY A 1 59 ? 23.094 9.172 11.789 1 92.69 59 GLY A C 1
ATOM 473 O O . GLY A 1 59 ? 22.891 10.32 12.195 1 92.69 59 GLY A O 1
ATOM 474 N N . TYR A 1 60 ? 24.109 8.836 11.094 1 94.44 60 TYR A N 1
ATOM 475 C CA . TYR A 1 60 ? 25.078 9.836 10.672 1 94.44 60 TYR A CA 1
ATOM 476 C C . TYR A 1 60 ? 24.422 10.898 9.797 1 94.44 60 TYR A C 1
ATOM 478 O O . TYR A 1 60 ? 24.688 12.094 9.961 1 94.44 60 TYR A O 1
ATOM 486 N N . ILE A 1 61 ? 23.578 10.477 8.836 1 94.88 61 ILE A N 1
ATOM 487 C CA . ILE A 1 61 ? 22.891 11.414 7.949 1 94.88 61 ILE A CA 1
ATOM 488 C C . ILE A 1 61 ? 22.016 12.352 8.773 1 94.88 61 ILE A C 1
ATOM 490 O O . ILE A 1 61 ? 21.938 13.547 8.492 1 94.88 61 ILE A O 1
ATOM 494 N N . GLU A 1 62 ? 21.328 11.781 9.805 1 93.81 62 GLU A N 1
ATOM 495 C CA . GLU A 1 62 ? 20.5 12.609 10.672 1 93.81 62 GLU A CA 1
ATOM 496 C C . GLU A 1 62 ? 21.328 13.656 11.406 1 93.81 62 GLU A C 1
ATOM 498 O O . GLU A 1 62 ? 20.875 14.797 11.586 1 93.81 62 GLU A O 1
ATOM 503 N N . HIS A 1 63 ? 22.484 13.297 11.836 1 93.62 63 HIS A N 1
ATOM 504 C CA . HIS A 1 63 ? 23.359 14.266 12.484 1 93.62 63 HIS A CA 1
ATOM 505 C C . HIS A 1 63 ? 23.828 15.328 11.492 1 93.62 63 HIS A C 1
ATOM 507 O O . HIS A 1 63 ? 24.016 16.484 11.859 1 93.62 63 HIS A O 1
ATOM 513 N N . CYS A 1 64 ? 24.062 14.914 10.242 1 94.44 64 CYS A N 1
ATOM 514 C CA . CYS A 1 64 ? 24.391 15.891 9.211 1 94.44 64 CYS A CA 1
ATOM 515 C C . CYS A 1 64 ? 23.266 16.875 9 1 94.44 64 CYS A C 1
ATOM 517 O O . CYS A 1 64 ? 23.5 18.078 8.836 1 94.44 64 CYS A O 1
ATOM 519 N N . LYS A 1 65 ? 22.078 16.406 8.961 1 94.12 65 LYS A N 1
ATOM 520 C CA . LYS A 1 65 ? 20.922 17.297 8.828 1 94.12 65 LYS A CA 1
ATOM 521 C C . LYS A 1 65 ? 20.844 18.281 9.977 1 94.12 65 LYS A C 1
ATOM 523 O O . LYS A 1 65 ? 20.594 19.469 9.766 1 94.12 65 LYS A O 1
ATOM 528 N N . SER A 1 66 ? 21.047 17.734 11.18 1 92.19 66 SER A N 1
ATOM 529 C CA . SER A 1 66 ? 21.062 18.594 12.359 1 92.19 66 SER A CA 1
ATOM 530 C C . SER A 1 66 ? 22.125 19.672 12.258 1 92.19 66 SER A C 1
ATOM 532 O O . SER A 1 66 ? 21.922 20.812 12.688 1 92.19 66 SER A O 1
ATOM 534 N N . ALA A 1 67 ? 23.266 19.297 11.734 1 93.25 67 ALA A N 1
ATOM 535 C CA . ALA A 1 67 ? 24.344 20.25 11.539 1 93.25 67 ALA A CA 1
ATOM 536 C C . ALA A 1 67 ? 23.938 21.344 10.555 1 93.25 67 ALA A C 1
ATOM 538 O O . ALA A 1 67 ? 24.219 22.531 10.781 1 93.25 67 ALA A O 1
ATOM 539 N N . ILE A 1 68 ? 23.297 20.969 9.461 1 93.19 68 ILE A N 1
ATOM 540 C CA . ILE A 1 68 ? 22.859 21.922 8.453 1 93.19 68 ILE A CA 1
ATOM 541 C C . ILE A 1 68 ? 21.812 22.859 9.047 1 93.19 68 ILE A C 1
ATOM 543 O O . ILE A 1 68 ? 21.828 24.062 8.766 1 93.19 68 ILE A O 1
ATOM 547 N N . GLN A 1 69 ? 20.953 22.312 9.852 1 90.62 69 GLN A N 1
ATOM 548 C CA . GLN A 1 69 ? 19.953 23.141 10.523 1 90.62 69 GLN A CA 1
ATOM 549 C C . GLN A 1 69 ? 20.609 24.172 11.438 1 90.62 69 GLN A C 1
ATOM 551 O O . GLN A 1 69 ? 20.188 25.328 11.484 1 90.62 69 GLN A O 1
ATOM 556 N N . ALA A 1 70 ? 21.625 23.75 12.141 1 90.38 70 ALA A N 1
ATOM 557 C CA . ALA A 1 70 ? 22.344 24.656 13.023 1 90.38 70 ALA A CA 1
ATOM 558 C C . ALA A 1 70 ? 23.031 25.75 12.227 1 90.38 70 ALA A C 1
ATOM 560 O O . ALA A 1 70 ? 23 26.922 12.617 1 90.38 70 ALA A O 1
ATOM 561 N N . LEU A 1 71 ? 23.672 25.406 11.133 1 92.38 71 LEU A N 1
ATOM 562 C CA . LEU A 1 71 ? 24.344 26.375 10.289 1 92.38 71 LEU A CA 1
ATOM 563 C C . LEU A 1 71 ? 23.359 27.406 9.742 1 92.38 71 LEU A C 1
ATOM 565 O O . LEU A 1 71 ? 23.672 28.594 9.633 1 92.38 71 LEU A O 1
ATOM 569 N N . TYR A 1 72 ? 22.172 26.938 9.406 1 90.62 72 TYR A N 1
ATOM 570 C CA . TYR A 1 72 ? 21.141 27.844 8.914 1 90.62 72 TYR A CA 1
ATOM 571 C C . TYR A 1 72 ? 20.656 28.781 10.016 1 90.62 72 TYR A C 1
ATOM 573 O O . TYR A 1 72 ? 20.484 29.984 9.797 1 90.62 72 TYR A O 1
ATOM 581 N N . ARG A 1 73 ? 20.453 28.25 11.164 1 85.62 73 ARG A N 1
ATOM 582 C CA . ARG A 1 73 ? 19.969 29.016 12.312 1 85.62 73 ARG A CA 1
ATOM 583 C C . ARG A 1 73 ? 20.953 30.125 12.672 1 85.62 73 ARG A C 1
ATOM 585 O O . ARG A 1 73 ? 20.547 31.234 13.039 1 85.62 73 ARG A O 1
ATOM 592 N N . PHE A 1 74 ? 22.25 29.812 12.5 1 88.38 74 PHE A N 1
ATOM 593 C CA . PHE A 1 74 ? 23.266 30.781 12.867 1 88.38 74 PHE A CA 1
ATOM 594 C C . PHE A 1 74 ? 23.656 31.641 11.664 1 88.38 74 PHE A C 1
ATOM 596 O O . PHE A 1 74 ? 24.672 32.344 11.688 1 88.38 74 PHE A O 1
ATOM 603 N N . ARG A 1 75 ? 22.922 31.547 10.57 1 89.94 75 ARG A N 1
ATOM 604 C CA . ARG A 1 75 ? 22.984 32.406 9.398 1 89.94 75 ARG A CA 1
ATOM 605 C C . ARG A 1 75 ? 24.312 32.219 8.656 1 89.94 75 ARG A C 1
ATOM 607 O O . ARG A 1 75 ? 24.875 33.188 8.133 1 89.94 75 ARG A O 1
ATOM 614 N N . HIS A 1 76 ? 24.781 30.953 8.75 1 92.75 76 HIS A N 1
ATOM 615 C CA . HIS A 1 76 ? 25.969 30.625 7.961 1 92.75 76 HIS A CA 1
ATOM 616 C C . HIS A 1 76 ? 25.578 30.125 6.574 1 92.75 76 HIS A C 1
ATOM 618 O O . HIS A 1 76 ? 26.438 30.031 5.688 1 92.75 76 HIS A O 1
ATOM 624 N N . LEU A 1 77 ? 24.281 29.797 6.418 1 92.06 77 LEU A N 1
ATOM 625 C CA . LEU A 1 77 ? 23.766 29.328 5.141 1 92.06 77 LEU A CA 1
ATOM 626 C C . LEU A 1 77 ? 22.562 30.172 4.711 1 92.06 77 LEU A C 1
ATOM 628 O O . LEU A 1 77 ? 21.734 30.547 5.543 1 92.06 77 LEU A O 1
ATOM 632 N N . SER A 1 78 ? 22.531 30.422 3.422 1 90.19 78 SER A N 1
ATOM 633 C CA . SER A 1 78 ? 21.312 31.031 2.881 1 90.19 78 SER A CA 1
ATOM 634 C C . SER A 1 78 ? 20.156 30.031 2.842 1 90.19 78 SER A C 1
ATOM 636 O O . SER A 1 78 ? 20.375 28.828 2.984 1 90.19 78 SER A O 1
ATOM 638 N N . ASN A 1 79 ? 19 30.547 2.721 1 87.5 79 ASN A N 1
ATOM 639 C CA . ASN A 1 79 ? 17.828 29.672 2.631 1 87.5 79 ASN A CA 1
ATOM 640 C C . ASN A 1 79 ? 17.953 28.703 1.46 1 87.5 79 ASN A C 1
ATOM 642 O O . ASN A 1 79 ? 17.578 27.531 1.584 1 87.5 79 ASN A O 1
ATOM 646 N N . LEU A 1 80 ? 18.469 29.172 0.371 1 88.38 80 LEU A N 1
ATOM 647 C CA . LEU A 1 80 ? 18.609 28.328 -0.819 1 88.38 80 LEU A CA 1
ATOM 648 C C . LEU A 1 80 ? 19.625 27.219 -0.579 1 88.38 80 LEU A C 1
ATOM 650 O O . LEU A 1 80 ? 19.406 26.078 -0.986 1 88.38 80 LEU A O 1
ATOM 654 N N . GLU A 1 81 ? 20.734 27.625 0.057 1 90.56 81 GLU A N 1
ATOM 655 C CA . GLU A 1 81 ? 21.766 26.625 0.365 1 90.56 81 GLU A CA 1
ATOM 656 C C . GLU A 1 81 ? 21.234 25.578 1.35 1 90.56 81 GLU A C 1
ATOM 658 O O . GLU A 1 81 ? 21.484 24.391 1.184 1 90.56 81 GLU A O 1
ATOM 663 N N . TYR A 1 82 ? 20.578 26.094 2.336 1 91.56 82 TYR A N 1
ATOM 664 C CA . TYR A 1 82 ? 20 25.219 3.334 1 91.56 82 TYR A CA 1
ATOM 665 C C . TYR A 1 82 ? 19.062 24.188 2.68 1 91.56 82 TYR A C 1
ATOM 667 O O . TYR A 1 82 ? 19.203 22.984 2.906 1 91.56 82 TYR A O 1
ATOM 675 N N . LYS A 1 83 ? 18.188 24.594 1.835 1 88.81 83 LYS A N 1
ATOM 676 C CA . LYS A 1 83 ? 17.203 23.719 1.189 1 88.81 83 LYS A CA 1
ATOM 677 C C . LYS A 1 83 ? 17.875 22.719 0.269 1 88.81 83 LYS A C 1
ATOM 679 O O . LYS A 1 83 ? 17.469 21.547 0.194 1 88.81 83 LYS A O 1
ATOM 684 N N . SER A 1 84 ? 18.828 23.188 -0.378 1 91.06 84 SER A N 1
ATOM 685 C CA . SER A 1 84 ? 19.562 22.297 -1.283 1 91.06 84 SER A CA 1
ATOM 686 C C . SER A 1 84 ? 20.234 21.172 -0.521 1 91.06 84 SER A C 1
ATOM 688 O O . SER A 1 84 ? 20.125 20 -0.902 1 91.06 84 SER A O 1
ATOM 690 N N . HIS A 1 85 ? 20.891 21.547 0.573 1 93.56 85 HIS A N 1
ATOM 691 C CA . HIS A 1 85 ? 21.609 20.547 1.361 1 93.56 85 HIS A CA 1
ATOM 692 C C . HIS A 1 85 ? 20.625 19.578 2.039 1 93.56 85 HIS A C 1
ATOM 694 O O . HIS A 1 85 ? 20.859 18.375 2.055 1 93.56 85 HIS A O 1
ATOM 700 N N . ILE A 1 86 ? 19.594 20.141 2.594 1 92.88 86 ILE A N 1
ATOM 701 C CA . ILE A 1 86 ? 18.625 19.312 3.309 1 92.88 86 ILE A CA 1
ATOM 702 C C . ILE A 1 86 ? 17.938 18.359 2.336 1 92.88 86 ILE A C 1
ATOM 704 O O . ILE A 1 86 ? 17.656 17.219 2.678 1 92.88 86 ILE A O 1
ATOM 708 N N . ARG A 1 87 ? 17.641 18.812 1.18 1 90.75 87 ARG A N 1
ATOM 709 C CA . ARG A 1 87 ? 17.031 17.969 0.162 1 90.75 87 ARG A CA 1
ATOM 710 C C . ARG A 1 87 ? 17.938 16.812 -0.216 1 90.75 87 ARG A C 1
ATOM 712 O O . ARG A 1 87 ? 17.484 15.664 -0.299 1 90.75 87 ARG A O 1
ATOM 719 N N . GLU A 1 88 ? 19.109 17.125 -0.466 1 92.25 88 GLU A N 1
ATOM 720 C CA . GLU A 1 88 ? 20.062 16.094 -0.833 1 92.25 88 GLU A CA 1
ATOM 721 C C . GLU A 1 88 ? 20.203 15.055 0.282 1 92.25 88 GLU A C 1
ATOM 723 O O . GLU A 1 88 ? 20.203 13.852 0.022 1 92.25 88 GLU A O 1
ATOM 728 N N . LEU A 1 89 ? 20.344 15.562 1.468 1 95.06 89 LEU A N 1
ATOM 729 C CA . LEU A 1 89 ? 20.484 14.664 2.609 1 95.06 89 LEU A CA 1
ATOM 730 C C . LEU A 1 89 ? 19.219 13.828 2.807 1 95.06 89 LEU A C 1
ATOM 732 O O . LEU A 1 89 ? 19.297 12.656 3.168 1 95.06 89 LEU A O 1
ATOM 736 N N . SER A 1 90 ? 18.125 14.453 2.596 1 93.19 90 SER A N 1
ATOM 737 C CA . SER A 1 90 ? 16.859 13.75 2.756 1 93.19 90 SER A CA 1
ATOM 738 C C . SER A 1 90 ? 16.703 12.648 1.712 1 93.19 90 SER A C 1
ATOM 740 O O . SER A 1 90 ? 16.156 11.578 2 1 93.19 90 SER A O 1
ATOM 742 N N . ILE A 1 91 ? 17.156 12.906 0.522 1 90.06 91 ILE A N 1
ATOM 743 C CA . ILE A 1 91 ? 17.125 11.898 -0.532 1 90.06 91 ILE A CA 1
ATOM 744 C C . ILE A 1 91 ? 17.984 10.703 -0.143 1 90.06 91 ILE A C 1
ATOM 746 O O . ILE A 1 91 ? 17.562 9.555 -0.252 1 90.06 91 ILE A O 1
ATOM 750 N N . GLN A 1 92 ? 19.172 10.977 0.323 1 92 92 GLN A N 1
ATOM 751 C CA . GLN A 1 92 ? 20.078 9.914 0.753 1 92 92 GLN A CA 1
ATOM 752 C C . GLN A 1 92 ? 19.5 9.148 1.936 1 92 92 GLN A C 1
ATOM 754 O O . GLN A 1 92 ? 19.578 7.918 1.988 1 92 92 GLN A O 1
ATOM 759 N N . SER A 1 93 ? 18.953 9.906 2.854 1 93.69 93 SER A N 1
ATOM 760 C CA . SER A 1 93 ? 18.312 9.289 4.012 1 93.69 93 SER A CA 1
ATOM 761 C C . SER A 1 93 ? 17.172 8.359 3.584 1 93.69 93 SER A C 1
ATOM 763 O O . SER A 1 93 ? 17.047 7.254 4.117 1 93.69 93 SER A O 1
ATOM 765 N N . ALA A 1 94 ? 16.422 8.789 2.654 1 88.56 94 ALA A N 1
ATOM 766 C CA . ALA A 1 94 ? 15.289 8 2.162 1 88.56 94 ALA A CA 1
ATOM 767 C C . ALA A 1 94 ? 15.766 6.691 1.545 1 88.56 94 ALA A C 1
ATOM 769 O O . ALA A 1 94 ? 15.102 5.656 1.685 1 88.56 94 ALA A O 1
ATOM 770 N N . LEU A 1 95 ? 16.875 6.734 0.851 1 88.19 95 LEU A N 1
ATOM 771 C CA . LEU A 1 95 ? 17.422 5.535 0.234 1 88.19 95 LEU A CA 1
ATOM 772 C C . LEU A 1 95 ? 17.828 4.52 1.294 1 88.19 95 LEU A C 1
ATOM 774 O O . LEU A 1 95 ? 17.516 3.332 1.179 1 88.19 95 LEU A O 1
ATOM 778 N N . ILE A 1 96 ? 18.484 4.977 2.303 1 91.44 96 ILE A N 1
ATOM 779 C CA . ILE A 1 96 ? 18.984 4.109 3.369 1 91.44 96 ILE A CA 1
ATOM 780 C C . ILE A 1 96 ? 17.797 3.525 4.145 1 91.44 96 ILE A C 1
ATOM 782 O O . ILE A 1 96 ? 17.766 2.324 4.418 1 91.44 96 ILE A O 1
ATOM 786 N N . VAL A 1 97 ? 16.859 4.336 4.457 1 89.81 97 VAL A N 1
ATOM 787 C CA . VAL A 1 97 ? 15.711 3.898 5.25 1 89.81 97 VAL A CA 1
ATOM 788 C C . VAL A 1 97 ? 14.867 2.926 4.434 1 89.81 97 VAL A C 1
ATOM 790 O O . VAL A 1 97 ? 14.305 1.973 4.977 1 89.81 97 VAL A O 1
ATOM 793 N N . SER A 1 98 ? 14.758 3.189 3.154 1 87.56 98 SER A N 1
ATOM 794 C CA . SER A 1 98 ? 14.016 2.277 2.287 1 87.56 98 SER A CA 1
ATOM 795 C C . SER A 1 98 ? 14.633 0.88 2.305 1 87.56 98 SER A C 1
ATOM 797 O O . SER A 1 98 ? 13.914 -0.12 2.326 1 87.56 98 SER A O 1
ATOM 799 N N . GLU A 1 99 ? 15.914 0.862 2.23 1 89.94 99 GLU A N 1
ATOM 800 C CA . GLU A 1 99 ? 16.594 -0.427 2.289 1 89.94 99 GLU A CA 1
ATOM 801 C C . GLU A 1 99 ? 16.391 -1.103 3.641 1 89.94 99 GLU A C 1
ATOM 803 O O . GLU A 1 99 ? 16.156 -2.311 3.705 1 89.94 99 GLU A O 1
ATOM 808 N N . LEU A 1 100 ? 16.5 -0.313 4.707 1 90.12 100 LEU A N 1
ATOM 809 C CA . LEU A 1 100 ? 16.266 -0.832 6.051 1 90.12 100 LEU A CA 1
ATOM 810 C C . LEU A 1 100 ? 14.867 -1.436 6.164 1 90.12 100 LEU A C 1
ATOM 812 O O . LEU A 1 100 ? 14.703 -2.535 6.695 1 90.12 100 LEU A O 1
ATOM 816 N N . ARG A 1 101 ? 13.922 -0.735 5.645 1 85.81 101 ARG A N 1
ATOM 817 C CA . ARG A 1 101 ? 12.539 -1.19 5.715 1 85.81 101 ARG A CA 1
ATOM 818 C C . ARG A 1 101 ? 12.328 -2.438 4.863 1 85.81 101 ARG A C 1
ATOM 820 O O . ARG A 1 101 ? 11.594 -3.346 5.254 1 85.81 101 ARG A O 1
ATOM 827 N N . ALA A 1 102 ? 12.969 -2.461 3.691 1 86.75 102 ALA A N 1
ATOM 828 C CA . ALA A 1 102 ? 12.859 -3.635 2.828 1 86.75 102 ALA A CA 1
ATOM 829 C C . ALA A 1 102 ? 13.406 -4.879 3.525 1 86.75 102 ALA A C 1
ATOM 831 O O . ALA A 1 102 ? 12.789 -5.945 3.471 1 86.75 102 ALA A O 1
ATOM 832 N N . ILE A 1 103 ? 14.578 -4.734 4.16 1 89.38 103 ILE A N 1
ATOM 833 C CA . ILE A 1 103 ? 15.195 -5.863 4.852 1 89.38 103 ILE A CA 1
ATOM 834 C C . ILE A 1 103 ? 14.281 -6.328 5.988 1 89.38 103 ILE A C 1
ATOM 836 O O . ILE A 1 103 ? 14.055 -7.527 6.156 1 89.38 103 ILE A O 1
ATOM 840 N N . GLY A 1 104 ? 13.773 -5.375 6.738 1 84.81 104 GLY A N 1
ATOM 841 C CA . GLY A 1 104 ? 12.922 -5.715 7.871 1 84.81 104 GLY A CA 1
ATOM 842 C C . GLY A 1 104 ? 11.625 -6.379 7.465 1 84.81 104 GLY A C 1
ATOM 843 O O . GLY A 1 104 ? 11.211 -7.371 8.07 1 84.81 104 GLY A O 1
ATOM 844 N N . ARG A 1 105 ? 10.984 -5.918 6.41 1 81.69 105 ARG A N 1
ATOM 845 C CA . ARG A 1 105 ? 9.648 -6.355 6.012 1 81.69 105 ARG A CA 1
ATOM 846 C C . ARG A 1 105 ? 9.719 -7.641 5.191 1 81.69 105 ARG A C 1
ATOM 848 O O . ARG A 1 105 ? 8.75 -8.398 5.141 1 81.69 105 ARG A O 1
ATOM 855 N N . GLN A 1 106 ? 10.844 -7.875 4.531 1 86.56 106 GLN A N 1
ATOM 856 C CA . GLN A 1 106 ? 10.938 -8.992 3.594 1 86.56 106 GLN A CA 1
ATOM 857 C C . GLN A 1 106 ? 12.117 -9.891 3.932 1 86.56 106 GLN A C 1
ATOM 859 O O . GLN A 1 106 ? 12.766 -10.438 3.035 1 86.56 106 GLN A O 1
ATOM 864 N N . ARG A 1 107 ? 12.422 -9.977 5.191 1 87.5 107 ARG A N 1
ATOM 865 C CA . ARG A 1 107 ? 13.609 -10.703 5.633 1 87.5 107 ARG A CA 1
ATOM 866 C C . ARG A 1 107 ? 13.594 -12.141 5.125 1 87.5 107 ARG A C 1
ATOM 868 O O . ARG A 1 107 ? 14.609 -12.641 4.629 1 87.5 107 ARG A O 1
ATOM 875 N N . ARG A 1 108 ? 12.531 -12.82 5.234 1 88.5 108 ARG A N 1
ATOM 876 C CA . ARG A 1 108 ? 12.43 -14.227 4.848 1 88.5 108 ARG A CA 1
ATOM 877 C C . ARG A 1 108 ? 12.68 -14.398 3.354 1 88.5 108 ARG A C 1
ATOM 879 O O . ARG A 1 108 ? 13.453 -15.273 2.947 1 88.5 108 ARG A O 1
ATOM 886 N N . VAL A 1 109 ? 12.047 -13.57 2.545 1 90.62 109 VAL A N 1
ATOM 887 C CA . VAL A 1 109 ? 12.164 -13.688 1.096 1 90.62 109 VAL A CA 1
ATOM 888 C C . VAL A 1 109 ? 13.57 -13.305 0.653 1 90.62 109 VAL A C 1
ATOM 890 O O . VAL A 1 109 ? 14.125 -13.906 -0.274 1 90.62 109 VAL A O 1
ATOM 893 N N . ILE A 1 110 ? 14.117 -12.312 1.288 1 91.56 110 ILE A N 1
ATOM 894 C CA . ILE A 1 110 ? 15.484 -11.922 0.979 1 91.56 110 ILE A CA 1
ATOM 895 C C . ILE A 1 110 ? 16.438 -13.07 1.297 1 91.56 110 ILE A C 1
ATOM 897 O O . ILE A 1 110 ? 17.328 -13.383 0.503 1 91.56 110 ILE A O 1
ATOM 901 N N . THR A 1 111 ? 16.203 -13.688 2.467 1 93.5 111 THR A N 1
ATOM 902 C CA . THR A 1 111 ? 17.016 -14.82 2.871 1 93.5 111 THR A CA 1
ATOM 903 C C . THR A 1 111 ? 16.922 -15.953 1.85 1 93.5 111 THR A C 1
ATOM 905 O O . THR A 1 111 ? 17.938 -16.531 1.447 1 93.5 111 THR A O 1
ATOM 908 N N . GLN A 1 112 ? 15.758 -16.219 1.409 1 92.94 112 GLN A N 1
ATOM 909 C CA . GLN A 1 112 ? 15.547 -17.281 0.423 1 92.94 112 GLN A CA 1
ATOM 910 C C . GLN A 1 112 ? 16.219 -16.938 -0.902 1 92.94 112 GLN A C 1
ATOM 912 O O . GLN A 1 112 ? 16.828 -17.797 -1.535 1 92.94 112 GLN A O 1
ATOM 917 N N . ASP A 1 113 ? 16.078 -15.75 -1.369 1 93 113 ASP A N 1
ATOM 918 C CA . ASP A 1 113 ? 16.688 -15.312 -2.619 1 93 113 ASP A CA 1
ATOM 919 C C . ASP A 1 113 ? 18.203 -15.422 -2.551 1 93 113 ASP A C 1
ATOM 921 O O . ASP A 1 113 ? 18.844 -15.867 -3.506 1 93 113 ASP A O 1
ATOM 925 N N . MET A 1 114 ? 18.766 -14.992 -1.426 1 93.69 114 MET A N 1
ATOM 926 C CA . MET A 1 114 ? 20.203 -15.07 -1.26 1 93.69 114 MET A CA 1
ATOM 927 C C . MET A 1 114 ? 20.688 -16.516 -1.289 1 93.69 114 MET A C 1
ATOM 929 O O . MET A 1 114 ? 21.719 -16.828 -1.876 1 93.69 114 MET A O 1
ATOM 933 N N . GLN A 1 115 ? 19.938 -17.391 -0.62 1 92.94 115 GLN A N 1
ATOM 934 C CA . GLN A 1 115 ? 20.281 -18.797 -0.628 1 92.94 115 GLN A CA 1
ATOM 935 C C . GLN A 1 115 ? 20.328 -19.344 -2.053 1 92.94 115 GLN A C 1
ATOM 937 O O . GLN A 1 115 ? 21.219 -20.109 -2.402 1 92.94 115 GLN A O 1
ATOM 942 N N . GLU A 1 116 ? 19.406 -18.969 -2.803 1 91.19 116 GLU A N 1
ATOM 943 C CA . GLU A 1 116 ? 19.328 -19.453 -4.18 1 91.19 116 GLU A CA 1
ATOM 944 C C . GLU A 1 116 ? 20.516 -18.938 -5.004 1 91.19 116 GLU A C 1
ATOM 946 O O . GLU A 1 116 ? 21.078 -19.672 -5.816 1 91.19 116 GLU A O 1
ATOM 951 N N . VAL A 1 117 ? 20.828 -17.672 -4.836 1 89.5 117 VAL A N 1
ATOM 952 C CA . VAL A 1 117 ? 21.922 -17.062 -5.586 1 89.5 117 VAL A CA 1
ATOM 953 C C . VAL A 1 117 ? 23.25 -17.656 -5.145 1 89.5 117 VAL A C 1
ATOM 955 O O . VAL A 1 117 ? 24.156 -17.875 -5.969 1 89.5 117 VAL A O 1
ATOM 958 N N . LEU A 1 118 ? 23.438 -17.969 -3.875 1 91.31 118 LEU A N 1
ATOM 959 C CA . LEU A 1 118 ? 24.688 -18.453 -3.312 1 91.31 118 LEU A CA 1
ATOM 960 C C . LEU A 1 118 ? 24.984 -19.875 -3.799 1 91.31 118 LEU A C 1
ATOM 962 O O . LEU A 1 118 ? 26.141 -20.328 -3.729 1 91.31 118 LEU A O 1
ATOM 966 N N . LEU A 1 119 ? 24 -20.562 -4.277 1 86.31 119 LEU A N 1
ATOM 967 C CA . LEU A 1 119 ? 24.219 -21.875 -4.852 1 86.31 119 LEU A CA 1
ATOM 968 C C . LEU A 1 119 ? 25.062 -21.797 -6.113 1 86.31 119 LEU A C 1
ATOM 970 O O . LEU A 1 119 ? 25.781 -22.734 -6.453 1 86.31 119 LEU A O 1
ATOM 974 N N . ARG A 1 120 ? 25.109 -20.609 -6.699 1 83.69 120 ARG A N 1
ATOM 975 C CA . ARG A 1 120 ? 25.812 -20.438 -7.965 1 83.69 120 ARG A CA 1
ATOM 976 C C . ARG A 1 120 ? 27.016 -19.531 -7.801 1 83.69 120 ARG A C 1
ATOM 978 O O . ARG A 1 120 ? 27.984 -19.609 -8.57 1 83.69 120 ARG A O 1
ATOM 985 N N . ASN A 1 121 ? 26.797 -18.562 -6.895 1 82.38 121 ASN A N 1
ATOM 986 C CA . ASN A 1 121 ? 27.812 -17.562 -6.621 1 82.38 121 ASN A CA 1
ATOM 987 C C . ASN A 1 121 ? 28.125 -17.469 -5.133 1 82.38 121 ASN A C 1
ATOM 989 O O . ASN A 1 121 ? 27.25 -17.109 -4.332 1 82.38 121 ASN A O 1
ATOM 993 N N . ASP A 1 122 ? 29.375 -17.703 -4.785 1 86.88 122 ASP A N 1
ATOM 994 C CA . ASP A 1 122 ? 29.734 -17.781 -3.371 1 86.88 122 ASP A CA 1
ATOM 995 C C . ASP A 1 122 ? 29.953 -16.375 -2.789 1 86.88 122 ASP A C 1
ATOM 997 O O . ASP A 1 122 ? 30.359 -16.25 -1.633 1 86.88 122 ASP A O 1
ATOM 1001 N N . ASP A 1 123 ? 29.641 -15.406 -3.514 1 92.06 123 ASP A N 1
ATOM 1002 C CA . ASP A 1 123 ? 29.797 -14.031 -3.035 1 92.06 123 ASP A CA 1
ATOM 1003 C C . ASP A 1 123 ? 28.531 -13.547 -2.338 1 92.06 123 ASP A C 1
ATOM 1005 O O . ASP A 1 123 ? 27.531 -13.227 -2.996 1 92.06 123 ASP A O 1
ATOM 1009 N N . ILE A 1 124 ? 28.656 -13.438 -1.014 1 93.69 124 ILE A N 1
ATOM 1010 C CA . ILE A 1 124 ? 27.484 -13.125 -0.199 1 93.69 124 ILE A CA 1
ATOM 1011 C C . ILE A 1 124 ? 27 -11.703 -0.504 1 93.69 124 ILE A C 1
ATOM 1013 O O . ILE A 1 124 ? 25.797 -11.422 -0.472 1 93.69 124 ILE A O 1
ATOM 1017 N N . ASN A 1 125 ? 27.922 -10.812 -0.789 1 91 125 ASN A N 1
ATOM 1018 C CA . ASN A 1 125 ? 27.531 -9.445 -1.14 1 91 125 ASN A CA 1
ATOM 1019 C C . ASN A 1 125 ? 26.781 -9.398 -2.465 1 91 125 ASN A C 1
ATOM 1021 O O . ASN A 1 125 ? 25.797 -8.672 -2.6 1 91 125 ASN A O 1
ATOM 1025 N N . ALA A 1 126 ? 27.25 -10.117 -3.346 1 90.44 126 ALA A N 1
ATOM 1026 C CA . ALA A 1 126 ? 26.578 -10.195 -4.641 1 90.44 126 ALA A CA 1
ATOM 1027 C C . ALA A 1 126 ? 25.188 -10.812 -4.496 1 90.44 126 ALA A C 1
ATOM 1029 O O . ALA A 1 126 ? 24.25 -10.383 -5.16 1 90.44 126 ALA A O 1
ATOM 1030 N N . ALA A 1 127 ? 25.125 -11.836 -3.646 1 93.06 127 ALA A N 1
ATOM 1031 C CA . ALA A 1 127 ? 23.828 -12.477 -3.396 1 93.06 127 ALA A CA 1
ATOM 1032 C C . ALA A 1 127 ? 22.828 -11.484 -2.793 1 93.06 127 ALA A C 1
ATOM 1034 O O . ALA A 1 127 ? 21.672 -11.453 -3.188 1 93.06 127 ALA A O 1
ATOM 1035 N N . TYR A 1 128 ? 23.375 -10.672 -1.876 1 93.38 128 TYR A N 1
ATOM 1036 C CA . TYR A 1 128 ? 22.531 -9.664 -1.253 1 93.38 128 TYR A CA 1
ATOM 1037 C C . TYR A 1 128 ? 22.078 -8.625 -2.273 1 93.38 128 TYR A C 1
ATOM 1039 O O . TYR A 1 128 ? 20.891 -8.266 -2.322 1 93.38 128 TYR A O 1
ATOM 1047 N N . MET A 1 129 ? 22.922 -8.148 -3.084 1 89.12 129 MET A N 1
ATOM 1048 C CA . MET A 1 129 ? 22.594 -7.133 -4.082 1 89.12 129 MET A CA 1
ATOM 1049 C C . MET A 1 129 ? 21.562 -7.66 -5.078 1 89.12 129 MET A C 1
ATOM 1051 O O . MET A 1 129 ? 20.656 -6.93 -5.484 1 89.12 129 MET A O 1
ATOM 1055 N N . ASN A 1 130 ? 21.781 -8.883 -5.359 1 87.69 130 ASN A N 1
ATOM 1056 C CA . ASN A 1 130 ? 20.828 -9.531 -6.254 1 87.69 130 ASN A CA 1
ATOM 1057 C C . ASN A 1 130 ? 19.438 -9.633 -5.629 1 87.69 130 ASN A C 1
ATOM 1059 O O . ASN A 1 130 ? 18.438 -9.422 -6.305 1 87.69 130 ASN A O 1
ATOM 1063 N N . ALA A 1 131 ? 19.406 -9.906 -4.379 1 89.06 131 ALA A N 1
ATOM 1064 C CA . ALA A 1 131 ? 18.156 -10.133 -3.668 1 89.06 131 ALA A CA 1
ATOM 1065 C C . ALA A 1 131 ? 17.422 -8.82 -3.418 1 89.06 131 ALA A C 1
ATOM 1067 O O . ALA A 1 131 ? 16.188 -8.758 -3.531 1 89.06 131 ALA A O 1
ATOM 1068 N N . ILE A 1 132 ? 18.188 -7.723 -3.18 1 89.06 132 ILE A N 1
ATOM 1069 C CA . ILE A 1 132 ? 17.578 -6.488 -2.682 1 89.06 132 ILE A CA 1
ATOM 1070 C C . ILE A 1 132 ? 17.125 -5.625 -3.855 1 89.06 132 ILE A C 1
ATOM 1072 O O . ILE A 1 132 ? 16.328 -4.703 -3.686 1 89.06 132 ILE A O 1
ATOM 1076 N N . ILE A 1 133 ? 17.641 -5.754 -5.02 1 78.38 133 ILE A N 1
ATOM 1077 C CA . ILE A 1 133 ? 17.438 -4.902 -6.188 1 78.38 133 ILE A CA 1
ATOM 1078 C C . ILE A 1 133 ? 15.945 -4.691 -6.422 1 78.38 133 ILE A C 1
ATOM 1080 O O . ILE A 1 133 ? 15.508 -3.574 -6.707 1 78.38 133 ILE A O 1
ATOM 1084 N N . GLY A 1 134 ? 15.125 -5.617 -6.238 1 75.38 134 GLY A N 1
ATOM 1085 C CA . GLY A 1 134 ? 13.711 -5.449 -6.531 1 75.38 134 GLY A CA 1
ATOM 1086 C C . GLY A 1 134 ? 12.852 -5.285 -5.289 1 75.38 134 GLY A C 1
ATOM 1087 O O . GLY A 1 134 ? 11.641 -5.109 -5.383 1 75.38 134 GLY A O 1
ATOM 1088 N N . LYS A 1 135 ? 13.438 -5.27 -4.223 1 79.44 135 LYS A N 1
ATOM 1089 C CA . LYS A 1 135 ? 12.641 -5.273 -3 1 79.44 135 LYS A CA 1
ATOM 1090 C C . LYS A 1 135 ? 12.492 -3.865 -2.434 1 79.44 135 LYS A C 1
ATOM 1092 O O . LYS A 1 135 ? 11.5 -3.557 -1.767 1 79.44 135 LYS A O 1
ATOM 1097 N N . ALA A 1 136 ? 13.492 -3.109 -2.508 1 62.91 136 ALA A N 1
ATOM 1098 C CA . ALA A 1 136 ? 13.469 -1.759 -1.951 1 62.91 136 ALA A CA 1
ATOM 1099 C C . ALA A 1 136 ? 12.68 -0.81 -2.846 1 62.91 136 ALA A C 1
ATOM 1101 O O . ALA A 1 136 ? 13.023 -0.609 -4.012 1 62.91 136 ALA A O 1
ATOM 1102 N N . ALA A 1 137 ? 11.336 -1.166 -3.055 1 53.25 137 ALA A N 1
ATOM 1103 C CA . ALA A 1 137 ? 10.523 -0.302 -3.902 1 53.25 137 ALA A CA 1
ATOM 1104 C C . ALA A 1 137 ? 10.852 1.168 -3.672 1 53.25 137 ALA A C 1
ATOM 1106 O O . ALA A 1 137 ? 10.82 1.648 -2.537 1 53.25 137 ALA A O 1
ATOM 1107 N N . ILE A 1 138 ? 11.883 1.61 -4.438 1 44.16 138 ILE A N 1
ATOM 1108 C CA . ILE A 1 138 ? 11.875 3.068 -4.469 1 44.16 138 ILE A CA 1
ATOM 1109 C C . ILE A 1 138 ? 10.445 3.574 -4.656 1 44.16 138 ILE A C 1
ATOM 1111 O O . ILE A 1 138 ? 9.773 3.207 -5.621 1 44.16 138 ILE A O 1
ATOM 1115 N N . ALA A 1 139 ? 9.719 3.518 -3.713 1 41.38 139 ALA A N 1
ATOM 1116 C CA . ALA A 1 139 ? 8.414 4.168 -3.844 1 41.38 139 ALA A CA 1
ATOM 1117 C C . ALA A 1 139 ? 8.398 5.129 -5.027 1 41.38 139 ALA A C 1
ATOM 1119 O O . ALA A 1 139 ? 9.133 6.121 -5.039 1 41.38 139 ALA A O 1
ATOM 1120 N N . PRO A 1 140 ? 8.492 4.664 -6.258 1 36.81 140 PRO A N 1
ATOM 1121 C CA . PRO A 1 140 ? 8.406 5.746 -7.242 1 36.81 140 PRO A CA 1
ATOM 1122 C C . PRO A 1 140 ? 7.504 6.891 -6.785 1 36.81 140 PRO A C 1
ATOM 1124 O O . PRO A 1 140 ? 6.613 6.688 -5.957 1 36.81 140 PRO A O 1
ATOM 1127 N N . GLY A 1 141 ? 7.988 8.062 -6.992 1 34.03 141 GLY A N 1
ATOM 1128 C CA . GLY A 1 141 ? 7.156 9.25 -6.887 1 34.03 141 GLY A CA 1
ATOM 1129 C C . GLY A 1 141 ? 5.723 9.016 -7.316 1 34.03 141 GLY A C 1
ATOM 1130 O O . GLY A 1 141 ? 5.473 8.461 -8.391 1 34.03 141 GLY A O 1
ATOM 1131 N N . LYS A 1 142 ? 4.742 8.82 -6.477 1 39.94 142 LYS A N 1
ATOM 1132 C CA . LYS A 1 142 ? 3.289 8.852 -6.34 1 39.94 142 LYS A CA 1
ATOM 1133 C C . LYS A 1 142 ? 2.645 9.617 -7.492 1 39.94 142 LYS A C 1
ATOM 1135 O O . LYS A 1 142 ? 1.441 9.883 -7.473 1 39.94 142 LYS A O 1
ATOM 1140 N N . GLU A 1 143 ? 3.326 10.133 -8.531 1 36.28 143 GLU A N 1
ATOM 1141 C CA . GLU A 1 143 ? 2.738 11.234 -9.289 1 36.28 143 GLU A CA 1
ATOM 1142 C C . GLU A 1 143 ? 1.468 10.781 -10.008 1 36.28 143 GLU A C 1
ATOM 1144 O O . GLU A 1 143 ? 0.474 11.516 -10.031 1 36.28 143 GLU A O 1
ATOM 1149 N N . LEU A 1 144 ? 1.644 9.836 -10.898 1 37.31 144 LEU A N 1
ATOM 1150 C CA . LEU A 1 144 ? 0.614 9.695 -11.922 1 37.31 144 LEU A CA 1
ATOM 1151 C C . LEU A 1 144 ? -0.681 9.164 -11.328 1 37.31 144 LEU A C 1
ATOM 1153 O O . LEU A 1 144 ? -1.771 9.586 -11.711 1 37.31 144 LEU A O 1
ATOM 1157 N N . ASP A 1 145 ? -0.651 8.078 -10.406 1 43.81 145 ASP A N 1
ATOM 1158 C CA . ASP A 1 145 ? -1.794 7.504 -9.711 1 43.81 145 ASP A CA 1
ATOM 1159 C C . ASP A 1 145 ? -2.529 8.562 -8.891 1 43.81 145 ASP A C 1
ATOM 1161 O O . ASP A 1 145 ? -3.713 8.406 -8.586 1 43.81 145 ASP A O 1
ATOM 1165 N N . ARG A 1 146 ? -1.875 9.633 -8.914 1 49.75 146 ARG A N 1
ATOM 1166 C CA . ARG A 1 146 ? -2.293 10.734 -8.062 1 49.75 146 ARG A CA 1
ATOM 1167 C C . ARG A 1 146 ? -3.469 11.492 -8.68 1 49.75 146 ARG A C 1
ATOM 1169 O O . ARG A 1 146 ? -4.375 11.922 -7.969 1 49.75 146 ARG A O 1
ATOM 1176 N N . LYS A 1 147 ? -3.379 11.422 -10.109 1 48.03 147 LYS A N 1
ATOM 1177 C CA . LYS A 1 147 ? -4.426 12.242 -10.719 1 48.03 147 LYS A CA 1
ATOM 1178 C C . LYS A 1 147 ? -5.797 11.586 -10.562 1 48.03 147 LYS A C 1
ATOM 1180 O O . LYS A 1 147 ? -6.777 12.258 -10.242 1 48.03 147 LYS A O 1
ATOM 1185 N N . TYR A 1 148 ? -5.918 10.352 -10.914 1 41.91 148 TYR A N 1
ATOM 1186 C CA . TYR A 1 148 ? -7.195 9.648 -10.805 1 41.91 148 TYR A CA 1
ATOM 1187 C C . TYR A 1 148 ? -7.695 9.656 -9.367 1 41.91 148 TYR A C 1
ATOM 1189 O O . TYR A 1 148 ? -8.875 9.922 -9.109 1 41.91 148 TYR A O 1
ATOM 1197 N N . MET A 1 149 ? -6.852 9.445 -8.555 1 59.44 149 MET A N 1
ATOM 1198 C CA . MET A 1 149 ? -7.223 9.453 -7.141 1 59.44 149 MET A CA 1
ATOM 1199 C C . MET A 1 149 ? -7.727 10.836 -6.727 1 59.44 149 MET A C 1
ATOM 1201 O O . MET A 1 149 ? -8.664 10.945 -5.934 1 59.44 149 MET A O 1
ATOM 1205 N N . SER A 1 150 ? -7.207 11.664 -7.551 1 70.56 150 SER A N 1
ATOM 1206 C CA . SER A 1 150 ? -7.594 13.039 -7.23 1 70.56 150 SER A CA 1
ATOM 1207 C C . SER A 1 150 ? -9.016 13.336 -7.703 1 70.56 150 SER A C 1
ATOM 1209 O O . SER A 1 150 ? -9.781 13.992 -6.996 1 70.56 150 SER A O 1
ATOM 1211 N N . LYS A 1 151 ? -9.398 12.672 -8.836 1 79.12 151 LYS A N 1
ATOM 1212 C CA . LYS A 1 151 ? -10.75 12.938 -9.336 1 79.12 151 LYS A CA 1
ATOM 1213 C C . LYS A 1 151 ? -11.805 12.258 -8.469 1 79.12 151 LYS A C 1
ATOM 1215 O O . LYS A 1 151 ? -12.844 12.852 -8.172 1 79.12 151 LYS A O 1
ATOM 1220 N N . GLN A 1 152 ? -11.578 11.125 -8.141 1 82.44 152 GLN A N 1
ATOM 1221 C CA . GLN A 1 152 ? -12.5 10.398 -7.277 1 82.44 152 GLN A CA 1
ATOM 1222 C C . GLN A 1 152 ? -12.633 11.07 -5.914 1 82.44 152 GLN A C 1
ATOM 1224 O O . GLN A 1 152 ? -13.727 11.156 -5.355 1 82.44 152 GLN A O 1
ATOM 1229 N N . LEU A 1 153 ? -11.57 11.516 -5.441 1 88.62 153 LEU A N 1
ATOM 1230 C CA . LEU A 1 153 ? -11.586 12.203 -4.152 1 88.62 153 LEU A CA 1
ATOM 1231 C C . LEU A 1 153 ? -12.391 13.5 -4.238 1 88.62 153 LEU A C 1
ATOM 1233 O O . LEU A 1 153 ? -13.117 13.852 -3.305 1 88.62 153 LEU A O 1
ATOM 1237 N N . ARG A 1 154 ? -12.234 14.18 -5.367 1 92.94 154 ARG A N 1
ATOM 1238 C CA . ARG A 1 154 ? -12.977 15.422 -5.551 1 92.94 154 ARG A CA 1
ATOM 1239 C C . ARG A 1 154 ? -14.477 15.164 -5.555 1 92.94 154 ARG A C 1
ATOM 1241 O O . ARG A 1 154 ? -15.242 15.891 -4.918 1 92.94 154 ARG A O 1
ATOM 1248 N N . LYS A 1 155 ? -14.836 14.18 -6.23 1 91.19 155 LYS A N 1
ATOM 1249 C CA . LYS A 1 155 ? -16.25 13.836 -6.27 1 91.19 155 LYS A CA 1
ATOM 1250 C C . LYS A 1 155 ? -16.781 13.477 -4.883 1 91.19 155 LYS A C 1
ATOM 1252 O O . LYS A 1 155 ? -17.859 13.914 -4.484 1 91.19 155 LYS A O 1
ATOM 1257 N N . LEU A 1 156 ? -16.031 12.688 -4.199 1 89.81 156 LEU A N 1
ATOM 1258 C CA . LEU A 1 156 ? -16.406 12.297 -2.848 1 89.81 156 LEU A CA 1
ATOM 1259 C C . LEU A 1 156 ? -16.531 13.516 -1.94 1 89.81 156 LEU A C 1
ATOM 1261 O O . LEU A 1 156 ? -17.438 13.602 -1.122 1 89.81 156 LEU A O 1
ATOM 1265 N N . ALA A 1 157 ? -15.578 14.414 -2.049 1 94.69 157 ALA A N 1
ATOM 1266 C CA . ALA A 1 157 ? -15.594 15.633 -1.242 1 94.69 157 ALA A CA 1
ATOM 1267 C C . ALA A 1 157 ? -16.781 16.516 -1.594 1 94.69 157 ALA A C 1
ATOM 1269 O O . ALA A 1 157 ? -17.406 17.109 -0.71 1 94.69 157 ALA A O 1
ATOM 1270 N N . ASP A 1 158 ? -17.078 16.609 -2.902 1 96.25 158 ASP A N 1
ATOM 1271 C CA . ASP A 1 158 ? -18.25 17.375 -3.342 1 96.25 158 ASP A CA 1
ATOM 1272 C C . ASP A 1 158 ? -19.531 16.828 -2.721 1 96.25 158 ASP A C 1
ATOM 1274 O O . ASP A 1 158 ? -20.375 17.594 -2.256 1 96.25 158 ASP A O 1
ATOM 1278 N N . ASP A 1 159 ? -19.625 15.539 -2.787 1 93.94 159 ASP A N 1
ATOM 1279 C CA . ASP A 1 159 ? -20.812 14.898 -2.217 1 93.94 159 ASP A CA 1
ATOM 1280 C C . ASP A 1 159 ? -20.859 15.078 -0.701 1 93.94 159 ASP A C 1
ATOM 1282 O O . ASP A 1 159 ? -21.922 15.297 -0.126 1 93.94 159 ASP A O 1
ATOM 1286 N N . PHE A 1 160 ? -19.75 14.992 -0.081 1 94.19 160 PHE A N 1
ATOM 1287 C CA . PHE A 1 160 ? -19.625 15.055 1.371 1 94.19 160 PHE A CA 1
ATOM 1288 C C . PHE A 1 160 ? -19.953 16.453 1.882 1 94.19 160 PHE A C 1
ATOM 1290 O O . PHE A 1 160 ? -20.688 16.609 2.863 1 94.19 160 PHE A O 1
ATOM 1297 N N . TYR A 1 161 ? -19.438 17.531 1.203 1 96.88 161 TYR A N 1
ATOM 1298 C CA . TYR A 1 161 ? -19.578 18.906 1.668 1 96.88 161 TYR A CA 1
ATOM 1299 C C . TYR A 1 161 ? -20.656 19.641 0.885 1 96.88 161 TYR A C 1
ATOM 1301 O O . TYR A 1 161 ? -20.906 20.828 1.127 1 96.88 161 TYR A O 1
ATOM 1309 N N . ALA A 1 162 ? -21.281 18.984 -0.073 1 96.88 162 ALA A N 1
ATOM 1310 C CA . ALA A 1 162 ? -22.219 19.656 -0.978 1 96.88 162 ALA A CA 1
ATOM 1311 C C . ALA A 1 162 ? -21.531 20.797 -1.722 1 96.88 162 ALA A C 1
ATOM 1313 O O . ALA A 1 162 ? -22.047 21.922 -1.744 1 96.88 162 ALA A O 1
ATOM 1314 N N . GLY A 1 163 ? -20.406 20.453 -2.314 1 97.31 163 GLY A N 1
ATOM 1315 C CA . GLY A 1 163 ? -19.5 21.484 -2.797 1 97.31 163 GLY A CA 1
ATOM 1316 C C . GLY A 1 163 ? -19.656 21.766 -4.277 1 97.31 163 GLY A C 1
ATOM 1317 O O . GLY A 1 163 ? -18.828 22.469 -4.867 1 97.31 163 GLY A O 1
ATOM 1318 N N . LYS A 1 164 ? -20.672 21.203 -4.949 1 96.75 164 LYS A N 1
ATOM 1319 C CA . LYS A 1 164 ? -20.875 21.391 -6.383 1 96.75 164 LYS A CA 1
ATOM 1320 C C . LYS A 1 164 ? -22.312 21.828 -6.676 1 96.75 164 LYS A C 1
ATOM 1322 O O . LYS A 1 164 ? -23.25 21.297 -6.09 1 96.75 164 LYS A O 1
ATOM 1327 N N . ARG A 1 165 ? -22.406 22.828 -7.469 1 95.62 165 ARG A N 1
ATOM 1328 C CA . ARG A 1 165 ? -23.719 23.219 -7.949 1 95.62 165 ARG A CA 1
ATOM 1329 C C . ARG A 1 165 ? -23.672 23.641 -9.414 1 95.62 165 ARG A C 1
ATOM 1331 O O . ARG A 1 165 ? -22.656 24.172 -9.883 1 95.62 165 ARG A O 1
ATOM 1338 N N . VAL A 1 166 ? -24.719 23.281 -10.156 1 94.06 166 VAL A N 1
ATOM 1339 C CA . VAL A 1 166 ? -24.844 23.641 -11.562 1 94.06 166 VAL A CA 1
ATOM 1340 C C . VAL A 1 166 ? -25.875 24.766 -11.719 1 94.06 166 VAL A C 1
ATOM 1342 O O . VAL A 1 166 ? -27 24.641 -11.25 1 94.06 166 VAL A O 1
ATOM 1345 N N . THR A 1 167 ? -25.391 25.828 -12.211 1 90.38 167 THR A N 1
ATOM 1346 C CA . THR A 1 167 ? -26.281 26.938 -12.539 1 90.38 167 THR A CA 1
ATOM 1347 C C . THR A 1 167 ? -26.516 27.016 -14.047 1 90.38 167 THR A C 1
ATOM 1349 O O . THR A 1 167 ? -25.969 26.219 -14.805 1 90.38 167 THR A O 1
ATOM 1352 N N . ALA A 1 168 ? -27.469 27.906 -14.562 1 88.38 168 ALA A N 1
ATOM 1353 C CA . ALA A 1 168 ? -27.797 28.094 -15.969 1 88.38 168 ALA A CA 1
ATOM 1354 C C . ALA A 1 168 ? -26.562 28.469 -16.781 1 88.38 168 ALA A C 1
ATOM 1356 O O . ALA A 1 168 ? -26.453 28.109 -17.953 1 88.38 168 ALA A O 1
ATOM 1357 N N . LEU A 1 169 ? -25.594 29.016 -16.25 1 86.94 169 LEU A N 1
ATOM 1358 C CA . LEU A 1 169 ? -24.484 29.609 -16.969 1 86.94 169 LEU A CA 1
ATOM 1359 C C . LEU A 1 169 ? -23.203 28.797 -16.781 1 86.94 169 LEU A C 1
ATOM 1361 O O . LEU A 1 169 ? -22.375 28.719 -17.688 1 86.94 169 LEU A O 1
ATOM 1365 N N . GLU A 1 170 ? -23.031 28.359 -15.531 1 90.25 170 GLU A N 1
ATOM 1366 C CA . GLU A 1 170 ? -21.75 27.688 -15.266 1 90.25 170 GLU A CA 1
ATOM 1367 C C . GLU A 1 170 ? -21.875 26.703 -14.117 1 90.25 170 GLU A C 1
ATOM 1369 O O . GLU A 1 170 ? -22.875 26.703 -13.391 1 90.25 170 GLU A O 1
ATOM 1374 N N . THR A 1 171 ? -20.891 25.797 -14.086 1 95.88 171 THR A N 1
ATOM 1375 C CA . THR A 1 171 ? -20.734 24.922 -12.93 1 95.88 171 THR A CA 1
ATOM 1376 C C . THR A 1 171 ? -19.859 25.578 -11.859 1 95.88 171 THR A C 1
ATOM 1378 O O . THR A 1 171 ? -18.797 26.125 -12.172 1 95.88 171 THR A O 1
ATOM 1381 N N . GLN A 1 172 ? -20.312 25.641 -10.578 1 96.88 172 GLN A N 1
ATOM 1382 C CA . GLN A 1 172 ? -19.609 26.312 -9.492 1 96.88 172 GLN A CA 1
ATOM 1383 C C . GLN A 1 172 ? -19.188 25.312 -8.414 1 96.88 172 GLN A C 1
ATOM 1385 O O . GLN A 1 172 ? -19.844 24.281 -8.227 1 96.88 172 GLN A O 1
ATOM 1390 N N . GLY A 1 173 ? -18.031 25.594 -7.875 1 97.56 173 GLY A N 1
ATOM 1391 C CA . GLY A 1 173 ? -17.531 24.859 -6.719 1 97.56 173 GLY A CA 1
ATOM 1392 C C . GLY A 1 173 ? -17.469 25.703 -5.461 1 97.56 173 GLY A C 1
ATOM 1393 O O . GLY A 1 173 ? -17.234 26.922 -5.535 1 97.56 173 GLY A O 1
ATOM 1394 N N . TYR A 1 174 ? -17.688 25.109 -4.379 1 98 174 TYR A N 1
ATOM 1395 C CA . TYR A 1 174 ? -17.703 25.844 -3.117 1 98 174 TYR A CA 1
ATOM 1396 C C . TYR A 1 174 ? -16.328 25.812 -2.453 1 98 174 TYR A C 1
ATOM 1398 O O . TYR A 1 174 ? -15.734 24.75 -2.281 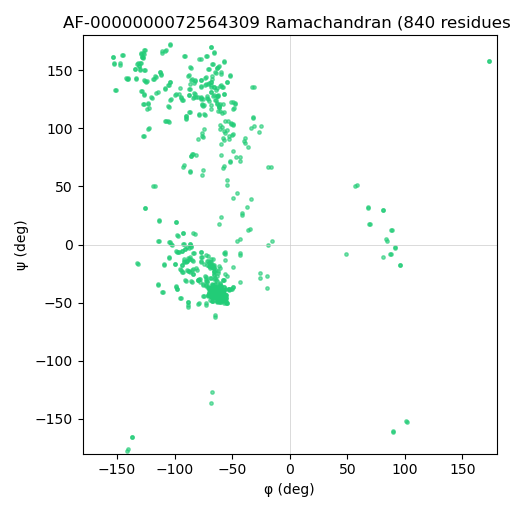1 98 174 TYR A O 1
ATOM 1406 N N . CYS A 1 175 ? -15.805 26.891 -2.168 1 98.19 175 CYS A N 1
ATOM 1407 C CA . CYS A 1 175 ? -14.617 27.062 -1.34 1 98.19 175 CYS A CA 1
ATOM 1408 C C . CYS A 1 175 ? -14.992 27.438 0.089 1 98.19 175 CYS A C 1
ATOM 1410 O O . CYS A 1 175 ? -15.703 28.406 0.312 1 98.19 175 CYS A O 1
ATOM 1412 N N . HIS A 1 176 ? -14.469 26.75 1.037 1 98.44 176 HIS A N 1
ATOM 1413 C CA . HIS A 1 176 ? -14.836 26.984 2.43 1 98.44 176 HIS A CA 1
ATOM 1414 C C . HIS A 1 176 ? -14.336 28.344 2.902 1 98.44 176 HIS A C 1
ATOM 1416 O O . HIS A 1 176 ? -14.82 28.875 3.906 1 98.44 176 HIS A O 1
ATOM 1422 N N . ALA A 1 177 ? -13.359 28.906 2.191 1 97.75 177 ALA A N 1
ATOM 1423 C CA . ALA A 1 177 ? -12.797 30.188 2.578 1 97.75 177 ALA A CA 1
ATOM 1424 C C . ALA A 1 177 ? -13.406 31.328 1.763 1 97.75 177 ALA A C 1
ATOM 1426 O O . ALA A 1 177 ? -13.633 32.438 2.283 1 97.75 177 ALA A O 1
ATOM 1427 N N . LEU A 1 178 ? -13.719 31.109 0.458 1 97.12 178 LEU A N 1
ATOM 1428 C CA . LEU A 1 178 ? -14.094 32.188 -0.453 1 97.12 178 LEU A CA 1
ATOM 1429 C C . LEU A 1 178 ? -15.57 32.125 -0.809 1 97.12 178 LEU A C 1
ATOM 1431 O O . LEU A 1 178 ? -16.156 33.094 -1.297 1 97.12 178 LEU A O 1
ATOM 1435 N N . GLY A 1 179 ? -16.188 30.969 -0.581 1 96.56 179 GLY A N 1
ATOM 1436 C CA . GLY A 1 179 ? -17.547 30.766 -1.057 1 96.56 179 GLY A CA 1
ATOM 1437 C C . GLY A 1 179 ? -17.609 30.188 -2.457 1 96.56 179 GLY A C 1
ATOM 1438 O O . GLY A 1 179 ? -16.672 29.516 -2.895 1 96.56 179 GLY A O 1
ATOM 1439 N N . TRP A 1 180 ? -18.734 30.328 -3.094 1 96.38 180 TRP A N 1
ATOM 1440 C CA . TRP A 1 180 ? -18.938 29.75 -4.418 1 96.38 180 TRP A CA 1
ATOM 1441 C C . TRP A 1 180 ? -18.031 30.422 -5.449 1 96.38 180 TRP A C 1
ATOM 1443 O O . TRP A 1 180 ? -17.969 31.656 -5.504 1 96.38 180 TRP A O 1
ATOM 1453 N N . THR A 1 181 ? -17.328 29.734 -6.168 1 95.44 181 THR A N 1
ATOM 1454 C CA . THR A 1 181 ? -16.438 30.156 -7.246 1 95.44 181 THR A CA 1
ATOM 1455 C C . THR A 1 181 ? -16.5 29.172 -8.414 1 95.44 181 THR A C 1
ATOM 1457 O O . THR A 1 181 ? -17.312 28.25 -8.414 1 95.44 181 THR A O 1
ATOM 1460 N N . MET A 1 182 ? -15.688 29.438 -9.438 1 95.31 182 MET A N 1
ATOM 1461 C CA . MET A 1 182 ? -15.664 28.516 -10.57 1 95.31 182 MET A CA 1
ATOM 1462 C C . MET A 1 182 ? -15.25 27.109 -10.125 1 95.31 182 MET A C 1
ATOM 1464 O O . MET A 1 182 ? -14.305 26.953 -9.352 1 95.31 182 MET A O 1
ATOM 1468 N N . TYR A 1 183 ? -15.906 26.109 -10.609 1 96.19 183 TYR A N 1
ATOM 1469 C CA . TYR A 1 183 ? -15.711 24.734 -10.156 1 96.19 183 TYR A CA 1
ATOM 1470 C C . TYR A 1 183 ? -14.266 24.297 -10.383 1 96.19 183 TYR A C 1
ATOM 1472 O O . TYR A 1 183 ? -13.664 23.656 -9.508 1 96.19 183 TYR A O 1
ATOM 1480 N N . ASP A 1 184 ? -13.703 24.609 -11.531 1 93.94 184 ASP A N 1
ATOM 1481 C CA . ASP A 1 184 ? -12.375 24.141 -11.914 1 93.94 184 ASP A CA 1
ATOM 1482 C C . ASP A 1 184 ? -11.289 24.828 -11.094 1 93.94 184 ASP A C 1
ATOM 1484 O O . ASP A 1 184 ? -10.141 24.391 -11.086 1 93.94 184 ASP A O 1
ATOM 1488 N N . GLU A 1 185 ? -11.648 25.844 -10.344 1 95.62 185 GLU A N 1
ATOM 1489 C CA . GLU A 1 185 ? -10.68 26.562 -9.539 1 95.62 185 GLU A CA 1
ATOM 1490 C C . GLU A 1 185 ? -10.656 26.047 -8.102 1 95.62 185 GLU A C 1
ATOM 1492 O O . GLU A 1 185 ? -9.797 26.438 -7.309 1 95.62 185 GLU A O 1
ATOM 1497 N N . VAL A 1 186 ? -11.539 25.203 -7.812 1 96.5 186 VAL A N 1
ATOM 1498 C CA . VAL A 1 186 ? -11.633 24.656 -6.461 1 96.5 186 VAL A CA 1
ATOM 1499 C C . VAL A 1 186 ? -11.094 23.234 -6.441 1 96.5 186 VAL A C 1
ATOM 1501 O O . VAL A 1 186 ? -11.336 22.453 -7.367 1 96.5 186 VAL A O 1
ATOM 1504 N N . THR A 1 187 ? -10.352 22.906 -5.461 1 95.25 187 THR A N 1
ATOM 1505 C CA . THR A 1 187 ? -9.766 21.578 -5.32 1 95.25 187 THR A CA 1
ATOM 1506 C C . THR A 1 187 ? -10.109 20.984 -3.959 1 95.25 187 THR A C 1
ATOM 1508 O O . THR A 1 187 ? -10.414 21.719 -3.014 1 95.25 187 THR A O 1
ATOM 1511 N N . ALA A 1 188 ? -10.203 19.656 -3.926 1 95.75 188 ALA A N 1
ATOM 1512 C CA . ALA A 1 188 ? -10.203 18.953 -2.639 1 95.75 188 ALA A CA 1
ATOM 1513 C C . ALA A 1 188 ? -8.797 18.906 -2.045 1 95.75 188 ALA A C 1
ATOM 1515 O O . ALA A 1 188 ? -8.023 18 -2.35 1 95.75 188 ALA A O 1
ATOM 1516 N N . THR A 1 189 ? -8.5 19.891 -1.234 1 95.75 189 THR A N 1
ATOM 1517 C CA . THR A 1 189 ? -7.156 20.031 -0.692 1 95.75 189 THR A CA 1
ATOM 1518 C C . THR A 1 189 ? -6.969 19.141 0.536 1 95.75 189 THR A C 1
ATOM 1520 O O . THR A 1 189 ? -7.738 19.234 1.494 1 95.75 189 THR A O 1
ATOM 1523 N N . HIS A 1 190 ? -5.945 18.344 0.492 1 95.06 190 HIS A N 1
ATOM 1524 C CA . HIS A 1 190 ? -5.645 17.469 1.621 1 95.06 190 HIS A CA 1
ATOM 1525 C C . HIS A 1 190 ? -5.141 18.281 2.816 1 95.06 190 HIS A C 1
ATOM 1527 O O . HIS A 1 190 ? -4.371 19.234 2.654 1 95.06 190 HIS A O 1
ATOM 1533 N N . LEU A 1 191 ? -5.598 17.906 3.961 1 96.88 191 LEU A N 1
ATOM 1534 C CA . LEU A 1 191 ? -5.027 18.422 5.195 1 96.88 191 LEU A CA 1
ATOM 1535 C C . LEU A 1 191 ? -3.729 17.703 5.543 1 96.88 191 LEU A C 1
ATOM 1537 O O . LEU A 1 191 ? -2.729 18.344 5.875 1 96.88 191 LEU A O 1
ATOM 1541 N N . VAL A 1 192 ? -3.811 16.391 5.531 1 94.81 192 VAL A N 1
ATOM 1542 C CA . VAL A 1 192 ? -2.604 15.578 5.52 1 94.81 192 VAL A CA 1
ATOM 1543 C C . VAL A 1 192 ? -2.137 15.367 4.082 1 94.81 192 VAL A C 1
ATOM 1545 O O . VAL A 1 192 ? -2.777 14.648 3.311 1 94.81 192 VAL A O 1
ATOM 1548 N N . PRO A 1 193 ? -1.038 15.891 3.746 1 91.19 193 PRO A N 1
ATOM 1549 C CA . PRO A 1 193 ? -0.626 15.883 2.34 1 91.19 193 PRO A CA 1
ATOM 1550 C C . PRO A 1 193 ? -0.393 14.477 1.801 1 91.19 193 PRO A C 1
ATOM 1552 O O . PRO A 1 193 ? 0.09 13.602 2.529 1 91.19 193 PRO A O 1
ATOM 1555 N N . GLU A 1 194 ? -0.658 14.219 0.507 1 83.12 194 GLU A N 1
ATOM 1556 C CA . GLU A 1 194 ? -0.515 12.938 -0.173 1 83.12 194 GLU A CA 1
ATOM 1557 C C . GLU A 1 194 ? 0.953 12.539 -0.299 1 83.12 194 GLU A C 1
ATOM 1559 O O . GLU A 1 194 ? 1.273 11.352 -0.403 1 83.12 194 GLU A O 1
ATOM 1564 N N . GLY A 1 195 ? 1.836 13.32 -0.208 1 78.69 195 GLY A N 1
ATOM 1565 C CA . GLY A 1 195 ? 3.244 13.023 -0.417 1 78.69 195 GLY A CA 1
ATOM 1566 C C . GLY A 1 195 ? 3.93 12.484 0.825 1 78.69 195 GLY A C 1
ATOM 1567 O O . GLY A 1 195 ? 5.07 12.016 0.759 1 78.69 195 GLY A O 1
ATOM 1568 N N . LEU A 1 196 ? 3.221 12.391 1.916 1 86.31 196 LEU A N 1
ATOM 1569 C CA . LEU A 1 196 ? 3.82 11.914 3.158 1 86.31 196 LEU A CA 1
ATOM 1570 C C . LEU A 1 196 ? 3.773 10.391 3.232 1 86.31 196 LEU A C 1
ATOM 1572 O O . LEU A 1 196 ? 2.912 9.758 2.615 1 86.31 196 LEU A O 1
ATOM 1576 N N . ASP A 1 197 ? 4.676 9.789 3.916 1 80.88 197 ASP A N 1
ATOM 1577 C CA . ASP A 1 197 ? 4.758 8.336 4.059 1 80.88 197 ASP A CA 1
ATOM 1578 C C . ASP A 1 197 ? 3.514 7.781 4.75 1 80.88 197 ASP A C 1
ATOM 1580 O O . ASP A 1 197 ? 3.191 8.18 5.871 1 80.88 197 ASP A O 1
ATOM 1584 N N . ALA A 1 198 ? 2.898 6.801 4.145 1 79.12 198 ALA A N 1
ATOM 1585 C CA . ALA A 1 198 ? 1.605 6.293 4.598 1 79.12 198 ALA A CA 1
ATOM 1586 C C . ALA A 1 198 ? 1.741 5.547 5.922 1 79.1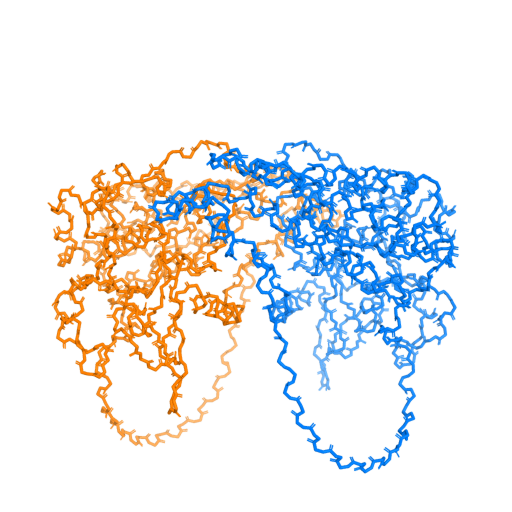2 198 ALA A C 1
ATOM 1588 O O . ALA A 1 198 ? 0.888 5.676 6.805 1 79.12 198 ALA A O 1
ATOM 1589 N N . ASN A 1 199 ? 2.771 4.777 6.039 1 81.94 199 ASN A N 1
ATOM 1590 C CA . ASN A 1 199 ? 2.967 4.012 7.266 1 81.94 199 ASN A CA 1
ATOM 1591 C C . ASN A 1 199 ? 3.279 4.918 8.453 1 81.94 199 ASN A C 1
ATOM 1593 O O . ASN A 1 199 ? 2.812 4.676 9.562 1 81.94 199 ASN A O 1
ATOM 1597 N N . ALA A 1 200 ? 4.082 5.879 8.188 1 88.31 200 ALA A N 1
ATOM 1598 C CA . ALA A 1 200 ? 4.43 6.824 9.242 1 88.31 200 ALA A CA 1
ATOM 1599 C C . ALA A 1 200 ? 3.201 7.602 9.711 1 88.31 200 ALA A C 1
ATOM 1601 O O . ALA A 1 200 ? 3.018 7.824 10.906 1 88.31 200 ALA A O 1
ATOM 1602 N N . ILE A 1 201 ? 2.373 7.961 8.758 1 90.19 201 ILE A N 1
ATOM 1603 C CA . ILE A 1 201 ? 1.155 8.703 9.078 1 90.19 201 ILE A CA 1
ATOM 1604 C C . ILE A 1 201 ? 0.205 7.812 9.875 1 90.19 201 ILE A C 1
ATOM 1606 O O . ILE A 1 201 ? -0.411 8.266 10.844 1 90.19 201 ILE A O 1
ATOM 1610 N N . ALA A 1 202 ? 0.065 6.582 9.445 1 86.81 202 ALA A N 1
ATOM 1611 C CA . ALA A 1 202 ? -0.782 5.645 10.18 1 86.81 202 ALA A CA 1
ATOM 1612 C C . ALA A 1 202 ? -0.326 5.512 11.633 1 86.81 202 ALA A C 1
ATOM 1614 O O . ALA A 1 202 ? -1.145 5.559 12.555 1 86.81 202 ALA A O 1
ATOM 1615 N N . TYR A 1 203 ? 0.946 5.414 11.828 1 87.31 203 TYR A N 1
ATOM 1616 C CA . TYR A 1 203 ? 1.511 5.309 13.172 1 87.31 203 TYR A CA 1
ATOM 1617 C C . TYR A 1 203 ? 1.24 6.574 13.977 1 87.31 203 TYR A C 1
ATOM 1619 O O . TYR A 1 203 ? 0.876 6.504 15.148 1 87.31 203 TYR A O 1
ATOM 1627 N N . LEU A 1 204 ? 1.458 7.668 13.328 1 92.56 204 LEU A N 1
ATOM 1628 C CA . LEU A 1 204 ? 1.254 8.953 13.977 1 92.56 204 LEU A CA 1
ATOM 1629 C C . LEU A 1 204 ? -0.175 9.086 14.492 1 92.56 204 LEU A C 1
ATOM 1631 O O . LEU A 1 204 ? -0.405 9.648 15.562 1 92.56 204 LEU A O 1
ATOM 1635 N N . PHE A 1 205 ? -1.13 8.562 13.773 1 92.25 205 PHE A N 1
ATOM 1636 C CA . PHE A 1 205 ? -2.537 8.648 14.141 1 92.25 205 PHE A CA 1
ATOM 1637 C C . PHE A 1 205 ? -2.957 7.434 14.961 1 92.25 205 PHE A C 1
ATOM 1639 O O . PHE A 1 205 ? -4.133 7.293 15.312 1 92.25 205 PHE A O 1
ATOM 1646 N N . GLY A 1 206 ? -2.061 6.527 15.219 1 86.81 206 GLY A N 1
ATOM 1647 C CA . GLY A 1 206 ? -2.312 5.395 16.094 1 86.81 206 GLY A CA 1
ATOM 1648 C C . GLY A 1 206 ? -3.061 4.266 15.414 1 86.81 206 GLY A C 1
ATOM 1649 O O . GLY A 1 206 ? -3.898 3.604 16.031 1 86.81 206 GLY A O 1
ATOM 1650 N N . THR A 1 207 ? -2.889 4.094 14.125 1 84.19 207 THR A N 1
ATOM 1651 C CA . THR A 1 207 ? -3.529 3.037 13.352 1 84.19 207 THR A CA 1
ATOM 1652 C C . THR A 1 207 ? -2.492 2.229 12.578 1 84.19 207 THR A C 1
ATOM 1654 O O . THR A 1 207 ? -1.313 2.588 12.547 1 84.19 207 THR A O 1
ATOM 1657 N N . THR A 1 208 ? -2.84 1.059 12.016 1 77.25 208 THR A N 1
ATOM 1658 C CA . THR A 1 208 ? -1.935 0.225 11.234 1 77.25 208 THR A CA 1
ATOM 1659 C C . THR A 1 208 ? -1.936 0.654 9.766 1 77.25 208 THR A C 1
ATOM 1661 O O . THR A 1 208 ? -0.96 0.428 9.047 1 77.25 208 THR A O 1
ATOM 1664 N N . ASN A 1 209 ? -2.998 1.249 9.469 1 78.38 209 ASN A N 1
ATOM 1665 C CA . ASN A 1 209 ? -3.197 1.797 8.133 1 78.38 209 ASN A CA 1
ATOM 1666 C C . ASN A 1 209 ? -4.145 2.992 8.156 1 78.38 209 ASN A C 1
ATOM 1668 O O . ASN A 1 209 ? -4.918 3.162 9.094 1 78.38 209 ASN A O 1
ATOM 1672 N N . ILE A 1 210 ? -4.004 3.797 7.164 1 82 210 ILE A N 1
ATOM 1673 C CA . ILE A 1 210 ? -4.902 4.945 7.094 1 82 210 ILE A CA 1
ATOM 1674 C C . ILE A 1 210 ? -5.094 5.359 5.637 1 82 210 ILE A C 1
ATOM 1676 O O . ILE A 1 210 ? -4.141 5.352 4.852 1 82 210 ILE A O 1
ATOM 1680 N N . ASN A 1 211 ? -6.309 5.57 5.27 1 83.12 211 ASN A N 1
ATOM 1681 C CA . ASN A 1 211 ? -6.59 6.152 3.963 1 83.12 211 ASN A CA 1
ATOM 1682 C C . ASN A 1 211 ? -6.645 7.676 4.027 1 83.12 211 ASN A C 1
ATOM 1684 O O . ASN A 1 211 ? -7.57 8.242 4.613 1 83.12 211 ASN A O 1
ATOM 1688 N N . ILE A 1 212 ? -5.691 8.312 3.447 1 86.56 212 ILE A N 1
ATOM 1689 C CA . ILE A 1 212 ? -5.645 9.766 3.529 1 86.56 212 ILE A CA 1
ATOM 1690 C C . ILE A 1 212 ? -6.527 10.375 2.443 1 86.56 212 ILE A C 1
ATOM 1692 O O . ILE A 1 212 ? -6.828 11.57 2.477 1 86.56 212 ILE A O 1
ATOM 1696 N N . ASP A 1 213 ? -6.949 9.578 1.464 1 86.94 213 ASP A N 1
ATOM 1697 C CA . ASP A 1 213 ? -7.848 10.047 0.415 1 86.94 213 ASP A CA 1
ATOM 1698 C C . ASP A 1 213 ? -9.305 9.914 0.846 1 86.94 213 ASP A C 1
ATOM 1700 O O . ASP A 1 213 ? -10.07 9.148 0.251 1 86.94 213 ASP A O 1
ATOM 1704 N N . GLU A 1 214 ? -9.648 10.586 1.811 1 89.5 214 GLU A N 1
ATOM 1705 C CA . GLU A 1 214 ? -11.008 10.609 2.336 1 89.5 214 GLU A CA 1
ATOM 1706 C C . GLU A 1 214 ? -11.5 12.047 2.525 1 89.5 214 GLU A C 1
ATOM 1708 O O . GLU A 1 214 ? -10.695 12.961 2.707 1 89.5 214 GLU A O 1
ATOM 1713 N N . PRO A 1 215 ? -12.789 12.219 2.521 1 91.81 215 PRO A N 1
ATOM 1714 C CA . PRO A 1 215 ? -13.336 13.578 2.574 1 91.81 215 PRO A CA 1
ATOM 1715 C C . PRO A 1 215 ? -13.008 14.297 3.881 1 91.81 215 PRO A C 1
ATOM 1717 O O . PRO A 1 215 ? -12.789 15.508 3.883 1 91.81 215 PRO A O 1
ATOM 1720 N N . ARG A 1 216 ? -12.938 13.609 4.953 1 93.81 216 ARG A N 1
ATOM 1721 C CA . ARG A 1 216 ? -12.703 14.25 6.242 1 93.81 216 ARG A CA 1
ATOM 1722 C C . ARG A 1 216 ? -11.266 14.75 6.344 1 93.81 216 ARG A C 1
ATOM 1724 O O . ARG A 1 216 ? -10.93 15.516 7.25 1 93.81 216 ARG A O 1
ATOM 1731 N N . ASN A 1 217 ? -10.414 14.289 5.441 1 94.19 217 ASN A N 1
ATOM 1732 C CA . ASN A 1 217 ? -9.047 14.797 5.359 1 94.19 217 ASN A CA 1
ATOM 1733 C C . ASN A 1 217 ? -8.906 15.844 4.262 1 94.19 217 ASN A C 1
ATOM 1735 O O . ASN A 1 217 ? -7.805 16.062 3.75 1 94.19 217 ASN A O 1
ATOM 1739 N N . THR A 1 218 ? -9.984 16.438 3.83 1 96.06 218 THR A N 1
ATOM 1740 C CA . THR A 1 218 ? -9.922 17.438 2.771 1 96.06 218 THR A CA 1
ATOM 1741 C C . THR A 1 218 ? -10.727 18.672 3.152 1 96.06 218 THR A C 1
ATOM 1743 O O . THR A 1 218 ? -11.602 18.609 4.02 1 96.06 218 THR A O 1
ATOM 1746 N N . LEU A 1 219 ? -10.398 19.719 2.605 1 97.88 219 LEU A N 1
ATOM 1747 C CA . LEU A 1 219 ? -11.203 20.922 2.494 1 97.88 219 LEU A CA 1
ATOM 1748 C C . LEU A 1 219 ? -11.352 21.344 1.036 1 97.88 219 LEU A C 1
ATOM 1750 O O . LEU A 1 219 ? -10.43 21.156 0.235 1 97.88 219 LEU A O 1
ATOM 1754 N N . LEU A 1 220 ? -12.516 21.781 0.719 1 98.19 220 LEU A N 1
ATOM 1755 C CA . LEU A 1 220 ? -12.688 22.391 -0.594 1 98.19 220 LEU A CA 1
ATOM 1756 C C . LEU A 1 220 ? -12.164 23.828 -0.6 1 98.19 220 LEU A C 1
ATOM 1758 O O . LEU A 1 220 ? -12.734 24.703 0.056 1 98.19 220 LEU A O 1
ATOM 1762 N N . LEU A 1 221 ? -11.062 23.984 -1.36 1 98.12 221 LEU A N 1
ATOM 1763 C CA . LEU A 1 221 ? -10.398 25.281 -1.363 1 98.12 221 LEU A CA 1
ATOM 1764 C C . LEU A 1 221 ? -10.062 25.719 -2.785 1 98.12 221 LEU A C 1
ATOM 1766 O O . LEU A 1 221 ? -9.719 24.891 -3.627 1 98.12 221 LEU A O 1
ATOM 1770 N N . HIS A 1 222 ? -10.211 27.047 -2.986 1 97.44 222 HIS A N 1
ATOM 1771 C CA . HIS A 1 222 ? -9.648 27.625 -4.203 1 97.44 222 HIS A CA 1
ATOM 1772 C C . HIS A 1 222 ? -8.188 27.234 -4.371 1 97.44 222 HIS A C 1
ATOM 1774 O O . HIS A 1 222 ? -7.449 27.141 -3.387 1 97.44 222 HIS A O 1
ATOM 1780 N N . LYS A 1 223 ? -7.766 27.047 -5.586 1 96.31 223 LYS A N 1
ATOM 1781 C CA . LYS A 1 223 ? -6.426 26.547 -5.883 1 96.31 223 LYS A CA 1
ATOM 1782 C C . LYS A 1 223 ? -5.359 27.391 -5.18 1 96.31 223 LYS A C 1
ATOM 1784 O O . LYS A 1 223 ? -4.391 26.859 -4.645 1 96.31 223 LYS A O 1
ATOM 1789 N N . ASN A 1 224 ? -5.551 28.703 -5.105 1 96.12 224 ASN A N 1
ATOM 1790 C CA . ASN A 1 224 ? -4.57 29.578 -4.469 1 96.12 224 ASN A CA 1
ATOM 1791 C C . ASN A 1 224 ? -4.59 29.422 -2.949 1 96.12 224 ASN A C 1
ATOM 1793 O O . ASN A 1 224 ? -3.545 29.516 -2.299 1 96.12 224 ASN A O 1
ATOM 1797 N N . VAL A 1 225 ? -5.715 29.203 -2.416 1 97.38 225 VAL A N 1
ATOM 1798 C CA . VAL A 1 225 ? -5.836 28.984 -0.976 1 97.38 225 VAL A CA 1
ATOM 1799 C C . VAL A 1 225 ? -5.246 27.625 -0.598 1 97.38 225 VAL A C 1
ATOM 1801 O O . VAL A 1 225 ? -4.555 27.516 0.416 1 97.38 225 VAL A O 1
ATOM 1804 N N . GLY A 1 226 ? -5.578 26.672 -1.42 1 96.69 226 GLY A N 1
ATOM 1805 C CA . GLY A 1 226 ? -4.996 25.359 -1.213 1 96.69 226 GLY A CA 1
ATOM 1806 C C . GLY A 1 226 ? -3.479 25.359 -1.249 1 96.69 226 GLY A C 1
ATOM 1807 O O . GLY A 1 226 ? -2.828 24.734 -0.407 1 96.69 226 GLY A O 1
ATOM 1808 N N . LYS A 1 227 ? -2.973 26.031 -2.236 1 94.94 227 LYS A N 1
ATOM 1809 C CA . LYS A 1 227 ? -1.522 26.156 -2.346 1 94.94 227 LYS A CA 1
ATOM 1810 C C . LYS A 1 227 ? -0.938 26.844 -1.114 1 94.94 227 LYS A C 1
ATOM 1812 O O . LYS A 1 227 ? 0.114 26.453 -0.614 1 94.94 227 LYS A O 1
ATOM 1817 N N . ALA A 1 228 ? -1.587 27.875 -0.672 1 96.31 228 ALA A N 1
ATOM 1818 C CA . ALA A 1 228 ? -1.143 28.609 0.51 1 96.31 228 ALA A CA 1
ATOM 1819 C C . ALA A 1 228 ? -1.13 27.719 1.742 1 96.31 228 ALA A C 1
ATOM 1821 O O . ALA A 1 228 ? -0.233 27.812 2.582 1 96.31 228 ALA A O 1
ATOM 1822 N N . LEU A 1 229 ? -2.111 26.859 1.849 1 96.94 229 LEU A N 1
ATOM 1823 C CA . LEU A 1 229 ? -2.156 25.906 2.951 1 96.94 229 LEU A CA 1
ATOM 1824 C C . LEU A 1 229 ? -1.009 24.906 2.852 1 96.94 229 LEU A C 1
ATOM 1826 O O . LEU A 1 229 ? -0.323 24.641 3.842 1 96.94 229 LEU A O 1
ATOM 1830 N N . ASN A 1 230 ? -0.771 24.422 1.685 1 94.38 230 ASN A N 1
ATOM 1831 C CA . ASN A 1 230 ? 0.245 23.406 1.451 1 94.38 230 ASN A CA 1
ATOM 1832 C C . ASN A 1 230 ? 1.648 23.938 1.724 1 94.38 230 ASN A C 1
ATOM 1834 O O . ASN A 1 230 ? 2.527 23.188 2.162 1 94.38 230 ASN A O 1
ATOM 1838 N N . THR A 1 231 ? 1.821 25.203 1.523 1 93.94 231 THR A N 1
ATOM 1839 C CA . THR A 1 231 ? 3.154 25.797 1.654 1 93.94 231 THR A CA 1
ATOM 1840 C C . THR A 1 231 ? 3.33 26.438 3.023 1 93.94 231 THR A C 1
ATOM 1842 O O . THR A 1 231 ? 4.395 26.984 3.33 1 93.94 231 THR A O 1
ATOM 1845 N N . GLY A 1 232 ? 2.311 26.484 3.795 1 95 232 GLY A N 1
ATOM 1846 C CA . GLY A 1 232 ? 2.404 27.016 5.148 1 95 232 GLY A CA 1
ATOM 1847 C C . GLY A 1 232 ? 2.18 28.516 5.223 1 95 232 GLY A C 1
ATOM 1848 O O . GLY A 1 232 ? 2.498 29.141 6.234 1 95 232 GLY A O 1
ATOM 1849 N N . PHE A 1 233 ? 1.682 29.094 4.121 1 95.69 233 PHE A N 1
ATOM 1850 C CA . PHE A 1 233 ? 1.389 30.516 4.109 1 95.69 233 PHE A CA 1
ATOM 1851 C C . PHE A 1 233 ? 0.14 30.828 4.93 1 95.69 233 PHE A C 1
ATOM 1853 O O . PHE A 1 233 ? -0.026 31.938 5.43 1 95.69 233 PHE A O 1
ATOM 1860 N N . ILE A 1 234 ? -0.702 29.875 5.023 1 97.12 234 ILE A N 1
ATOM 1861 C CA . ILE A 1 234 ? -1.867 30.016 5.891 1 97.12 234 ILE A CA 1
ATOM 1862 C C . ILE A 1 234 ? -1.954 28.797 6.824 1 97.12 234 ILE A C 1
ATOM 1864 O O . ILE A 1 234 ? -1.32 27.781 6.574 1 97.12 234 ILE A O 1
ATOM 1868 N N . VAL A 1 235 ? -2.67 28.922 7.852 1 97.5 235 VAL A N 1
ATOM 1869 C CA . VAL A 1 235 ? -2.953 27.844 8.805 1 97.5 235 VAL A CA 1
ATOM 1870 C C . VAL A 1 235 ? -4.398 27.953 9.281 1 97.5 235 VAL A C 1
ATOM 1872 O O . VAL A 1 235 ? -4.98 29.031 9.297 1 97.5 235 VAL A O 1
ATOM 1875 N N . ILE A 1 236 ? -5.047 26.875 9.484 1 97.88 236 ILE A N 1
ATOM 1876 C CA . ILE A 1 236 ? -6.41 26.812 10 1 97.88 236 ILE A CA 1
ATOM 1877 C C . ILE A 1 236 ? -6.387 26.406 11.469 1 97.88 236 ILE A C 1
ATOM 1879 O O . ILE A 1 236 ? -5.797 25.375 11.82 1 97.88 236 ILE A O 1
ATOM 1883 N N . VAL A 1 237 ? -6.992 27.188 12.359 1 96.94 237 VAL A N 1
ATOM 1884 C CA . VAL A 1 237 ? -6.969 26.938 13.797 1 96.94 237 VAL A CA 1
ATOM 1885 C C . VAL A 1 237 ? -8.383 27 14.359 1 96.94 237 VAL A C 1
ATOM 1887 O O . VAL A 1 237 ? -9.266 27.641 13.773 1 96.94 237 VAL A O 1
ATOM 1890 N N . PRO A 1 238 ? -8.633 26.25 15.414 1 95.88 238 PRO A N 1
ATOM 1891 C CA . PRO A 1 238 ? -9.953 26.359 16.047 1 95.88 238 PRO A CA 1
ATOM 1892 C C . PRO A 1 238 ? -10.172 27.703 16.734 1 95.88 238 PRO A C 1
ATOM 1894 O O . PRO A 1 238 ? -9.242 28.266 17.312 1 95.88 238 PRO A O 1
ATOM 1897 N N . ASP A 1 239 ? -11.352 28.234 16.5 1 90.38 239 ASP A N 1
ATOM 1898 C CA . ASP A 1 239 ? -11.766 29.484 17.125 1 90.38 239 ASP A CA 1
ATOM 1899 C C . ASP A 1 239 ? -12.969 29.281 18.031 1 90.38 239 ASP A C 1
ATOM 1901 O O . ASP A 1 239 ? -14.039 29.859 17.797 1 90.38 239 ASP A O 1
ATOM 1905 N N . SER A 1 240 ? -12.953 28.391 18.859 1 86.19 240 SER A N 1
ATOM 1906 C CA . SER A 1 240 ? -14.047 28.094 19.781 1 86.19 240 SER A CA 1
ATOM 1907 C C . SER A 1 240 ? -13.523 27.562 21.109 1 86.19 240 SER A C 1
ATOM 1909 O O . SER A 1 240 ? -12.406 27.047 21.188 1 86.19 240 SER A O 1
ATOM 1911 N N . ALA A 1 241 ? -14.352 27.797 22.031 1 80.25 241 ALA A N 1
ATOM 1912 C CA . ALA A 1 241 ? -14.031 27.25 23.359 1 80.25 241 ALA A CA 1
ATOM 1913 C C . ALA A 1 241 ? -14.32 25.75 23.406 1 80.25 241 ALA A C 1
ATOM 1915 O O . ALA A 1 241 ? -15.086 25.219 22.594 1 80.25 241 ALA A O 1
ATOM 1916 N N . PRO A 1 242 ? -13.688 25.109 24.375 1 78.94 242 PRO A N 1
ATOM 1917 C CA . PRO A 1 242 ? -13.969 23.672 24.531 1 78.94 242 PRO A CA 1
ATOM 1918 C C . PRO A 1 242 ? -15.445 23.391 24.781 1 78.94 242 PRO A C 1
ATOM 1920 O O . PRO A 1 242 ? -16.109 24.141 25.516 1 78.94 242 PRO A O 1
ATOM 1923 N N . GLY A 1 243 ? -15.961 22.438 24.141 1 75.5 243 GLY A N 1
ATOM 1924 C CA . GLY A 1 243 ? -17.344 22.031 24.391 1 75.5 243 GLY A CA 1
ATOM 1925 C C . GLY A 1 243 ? -18.328 22.656 23.422 1 75.5 243 GLY A C 1
ATOM 1926 O O . GLY A 1 243 ? -19.469 22.219 23.344 1 75.5 243 GLY A O 1
ATOM 1927 N N . GLU A 1 244 ? -17.859 23.734 22.766 1 79.69 244 GLU A N 1
ATOM 1928 C CA . GLU A 1 244 ? -18.703 24.375 21.766 1 79.69 244 GLU A CA 1
ATOM 1929 C C . GLU A 1 244 ? -18.469 23.797 20.375 1 79.69 244 GLU A C 1
ATOM 1931 O O . GLU A 1 244 ? -17.5 23.047 20.172 1 79.69 244 GLU A O 1
ATOM 1936 N N . GLU A 1 245 ? -19.484 24.109 19.594 1 84.06 245 GLU A N 1
ATOM 1937 C CA . GLU A 1 245 ? -19.25 23.75 18.203 1 84.06 245 GLU A CA 1
ATOM 1938 C C . GLU A 1 245 ? -17.984 24.406 17.656 1 84.06 245 GLU A C 1
ATOM 1940 O O . GLU A 1 245 ? -17.781 25.609 17.844 1 84.06 245 GLU A O 1
ATOM 1945 N N . VAL A 1 246 ? -17.234 23.609 17.109 1 90.31 246 VAL A N 1
ATOM 1946 C CA . VAL A 1 246 ? -15.914 24.109 16.719 1 90.31 246 VAL A CA 1
ATOM 1947 C C . VAL A 1 246 ? -16.047 24.953 15.461 1 90.31 246 VAL A C 1
ATOM 1949 O O . VAL A 1 246 ? -16.625 24.516 14.461 1 90.31 246 VAL A O 1
ATOM 1952 N N . LYS A 1 247 ? -15.562 26.125 15.586 1 94 247 LYS A N 1
ATOM 1953 C CA . LYS A 1 247 ? -15.398 27.016 14.438 1 94 247 LYS A CA 1
ATOM 1954 C C . LYS A 1 247 ? -13.93 27.078 14.008 1 94 247 LYS A C 1
ATOM 1956 O O . LYS A 1 247 ? -13.031 27.047 14.852 1 94 247 LYS A O 1
ATOM 1961 N N . TRP A 1 248 ? -13.75 27.094 12.719 1 96.69 248 TRP A N 1
ATOM 1962 C CA . TRP A 1 248 ? -12.391 27.125 12.195 1 96.69 248 TRP A CA 1
ATOM 1963 C C . TRP A 1 248 ? -12.062 28.484 11.586 1 96.69 248 TRP A C 1
ATOM 1965 O O . TRP A 1 248 ? -12.875 29.047 10.852 1 96.69 248 TRP A O 1
ATOM 1975 N N . LYS A 1 249 ? -10.969 28.953 11.891 1 97 249 LYS A N 1
ATOM 1976 C CA . LYS A 1 249 ? -10.523 30.25 11.398 1 97 249 LYS A CA 1
ATOM 1977 C C . LYS A 1 249 ? -9.25 30.125 10.562 1 97 249 LYS A C 1
ATOM 1979 O O . LYS A 1 249 ? -8.383 29.312 10.883 1 97 249 LYS A O 1
ATOM 1984 N N . LEU A 1 250 ? -9.148 30.906 9.508 1 97.94 250 LEU A N 1
ATOM 1985 C CA . LEU A 1 250 ? -7.973 30.969 8.641 1 97.94 250 LEU A CA 1
ATOM 1986 C C . LEU A 1 250 ? -7.035 32.094 9.078 1 97.94 250 LEU A C 1
ATOM 1988 O O . LEU A 1 250 ? -7.461 33.219 9.25 1 97.94 250 LEU A O 1
ATOM 1992 N N . ILE A 1 251 ? -5.777 31.812 9.32 1 97.19 251 ILE A N 1
ATOM 1993 C CA . ILE A 1 251 ? -4.777 32.781 9.727 1 97.19 251 ILE A CA 1
ATOM 1994 C C . ILE A 1 251 ? -3.646 32.844 8.695 1 97.19 251 ILE A C 1
ATOM 1996 O O . ILE A 1 251 ? -3.135 31.797 8.289 1 97.19 251 ILE A O 1
ATOM 2000 N N . VAL A 1 252 ? -3.311 33.938 8.172 1 96.62 252 VAL A N 1
ATOM 2001 C CA . VAL A 1 252 ? -2.139 34.125 7.324 1 96.62 252 VAL A CA 1
ATOM 2002 C C . VAL A 1 252 ? -0.881 34.188 8.188 1 96.62 252 VAL A C 1
ATOM 2004 O O . VAL A 1 252 ? -0.808 35 9.125 1 96.62 252 VAL A O 1
ATOM 2007 N N . THR A 1 253 ? 0.116 33.375 7.902 1 95.31 253 THR A N 1
ATOM 2008 C CA . THR A 1 253 ? 1.275 33.219 8.773 1 95.31 253 THR A CA 1
ATOM 2009 C C . THR A 1 253 ? 2.275 34.344 8.555 1 95.31 253 THR A C 1
ATOM 2011 O O . THR A 1 253 ? 3.133 34.594 9.406 1 95.31 253 THR A O 1
ATOM 2014 N N . ASP A 1 254 ? 2.236 35 7.473 1 93 254 ASP A N 1
ATOM 2015 C CA . ASP A 1 254 ? 3.105 36.125 7.176 1 93 254 ASP A CA 1
ATOM 2016 C C . ASP A 1 254 ? 2.289 37.375 6.848 1 93 254 ASP A C 1
ATOM 2018 O O . ASP A 1 254 ? 1.962 37.625 5.688 1 93 254 ASP A O 1
ATOM 2022 N N . THR A 1 255 ? 2.17 38.188 7.793 1 91.75 255 THR A N 1
ATOM 2023 C CA . THR A 1 255 ? 1.265 39.344 7.695 1 91.75 255 THR A CA 1
ATOM 2024 C C . THR A 1 255 ? 1.876 40.438 6.836 1 91.75 255 THR A C 1
ATOM 2026 O O . THR A 1 255 ? 1.206 41.406 6.508 1 91.75 255 THR A O 1
ATOM 2029 N N . ASP A 1 256 ? 3.086 40.312 6.43 1 90.75 256 ASP A N 1
ATOM 2030 C CA . ASP A 1 256 ? 3.709 41.25 5.523 1 90.75 256 ASP A CA 1
ATOM 2031 C C . ASP A 1 256 ? 3.092 41.188 4.129 1 90.75 256 ASP A C 1
ATOM 2033 O O . ASP A 1 256 ? 3.221 42.125 3.336 1 90.75 256 ASP A O 1
ATOM 2037 N N . PHE A 1 257 ? 2.383 40.094 3.891 1 91.69 257 PHE A N 1
ATOM 2038 C CA . PHE A 1 257 ? 1.867 39.875 2.545 1 91.69 257 PHE A CA 1
ATOM 2039 C C . PHE A 1 257 ? 0.344 39.938 2.533 1 91.69 257 PHE A C 1
ATOM 2041 O O . PHE A 1 257 ? -0.297 39.375 1.634 1 91.69 257 PHE A O 1
ATOM 2048 N N . LEU A 1 258 ? -0.234 40.531 3.461 1 94.25 258 LEU A N 1
ATOM 2049 C CA . LEU A 1 258 ? -1.686 40.562 3.596 1 94.25 258 LEU A CA 1
ATOM 2050 C C . LEU A 1 258 ? -2.316 41.344 2.428 1 94.25 258 LEU A C 1
ATOM 2052 O O . LEU A 1 258 ? -3.461 41.062 2.059 1 94.25 258 LEU A O 1
ATOM 2056 N N . ASP A 1 259 ? -1.588 42.219 1.815 1 94 259 ASP A N 1
ATOM 2057 C CA . ASP A 1 259 ? -2.137 43.062 0.748 1 94 259 ASP A CA 1
ATOM 2058 C C . ASP A 1 259 ? -2.098 42.312 -0.592 1 94 259 ASP A C 1
ATOM 2060 O O . ASP A 1 259 ? -2.727 42.75 -1.561 1 94 259 ASP A O 1
ATOM 2064 N N . GLU A 1 260 ? -1.498 41.188 -0.62 1 93.31 260 GLU A N 1
ATOM 2065 C CA . GLU A 1 260 ? -1.433 40.406 -1.854 1 93.31 260 GLU A CA 1
ATOM 2066 C C . GLU A 1 260 ? -2.795 39.812 -2.209 1 93.31 260 GLU A C 1
ATOM 2068 O O . GLU A 1 260 ? -3.613 39.531 -1.324 1 93.31 260 GLU A O 1
ATOM 2073 N N . THR A 1 261 ? -3.029 39.625 -3.477 1 94.19 261 THR A N 1
ATOM 2074 C CA . THR A 1 261 ? -4.316 39.156 -3.99 1 94.19 261 THR A CA 1
ATOM 2075 C C . THR A 1 261 ? -4.387 37.625 -3.979 1 94.19 261 THR A C 1
ATOM 2077 O O . THR A 1 261 ? -3.436 36.938 -4.371 1 94.19 261 THR A O 1
ATOM 2080 N N . VAL A 1 262 ? -5.469 37.094 -3.514 1 93.56 262 VAL A N 1
ATOM 2081 C CA . VAL A 1 262 ? -5.758 35.688 -3.562 1 93.56 262 VAL A CA 1
ATOM 2082 C C . VAL A 1 262 ? -6.461 35.344 -4.875 1 93.56 262 VAL A C 1
ATOM 2084 O O . VAL A 1 262 ? -6.066 34.406 -5.57 1 93.56 262 VAL A O 1
ATOM 2087 N N . SER A 1 263 ? -7.477 36 -5.199 1 92.19 263 SER A N 1
ATOM 2088 C CA . SER A 1 263 ? -8.328 35.969 -6.387 1 92.19 263 SER A CA 1
ATOM 2089 C C . SER A 1 263 ? -8.852 37.344 -6.742 1 92.19 263 SER A C 1
ATOM 2091 O O . SER A 1 263 ? -8.703 38.281 -5.969 1 92.19 263 SER A O 1
ATOM 2093 N N . PRO A 1 264 ? -9.336 37.438 -7.996 1 88.62 264 PRO A N 1
ATOM 2094 C CA . PRO A 1 264 ? -9.805 38.781 -8.359 1 88.62 264 PRO A CA 1
ATOM 2095 C C . PRO A 1 264 ? -10.734 39.406 -7.32 1 88.62 264 PRO A C 1
ATOM 2097 O O . PRO A 1 264 ? -11.789 38.812 -7.02 1 88.62 264 PRO A O 1
ATOM 2100 N N . GLY A 1 265 ? -10.312 40.531 -6.703 1 90.75 265 GLY A N 1
ATOM 2101 C CA . GLY A 1 265 ? -11.156 41.281 -5.789 1 90.75 265 GLY A CA 1
ATOM 2102 C C . GLY A 1 265 ? -11.008 40.844 -4.344 1 90.75 265 GLY A C 1
ATOM 2103 O O . GLY A 1 265 ? -11.656 41.406 -3.455 1 90.75 265 GLY A O 1
ATOM 2104 N N . VAL A 1 266 ? -10.219 39.844 -4.066 1 95 266 VAL A N 1
ATOM 2105 C CA . VAL A 1 266 ? -10.07 39.375 -2.699 1 95 266 VAL A CA 1
ATOM 2106 C C . VAL A 1 266 ? -8.586 39.344 -2.324 1 95 266 VAL A C 1
ATOM 2108 O O . VAL A 1 266 ? -7.773 38.75 -3.037 1 95 266 VAL A O 1
ATOM 2111 N N . THR A 1 267 ? -8.242 39.938 -1.215 1 96.19 267 THR A N 1
ATOM 2112 C CA . THR A 1 267 ? -6.875 39.906 -0.711 1 96.19 267 THR A CA 1
ATOM 2113 C C . THR A 1 267 ? -6.754 39 0.504 1 96.19 267 THR A C 1
ATOM 2115 O O . THR A 1 267 ? -7.762 38.562 1.07 1 96.19 267 THR A O 1
ATOM 2118 N N . TRP A 1 268 ? -5.559 38.688 0.893 1 96.75 268 TRP A N 1
ATOM 2119 C CA . TRP A 1 268 ? -5.316 37.844 2.062 1 96.75 268 TRP A CA 1
ATOM 2120 C C . TRP A 1 268 ? -5.773 38.562 3.338 1 96.75 268 TRP A C 1
ATOM 2122 O O . TRP A 1 268 ? -6.164 37.906 4.309 1 96.75 268 TRP A O 1
ATOM 2132 N N . ASN A 1 269 ? -5.785 39.844 3.293 1 96.94 269 ASN A N 1
ATOM 2133 C CA . ASN A 1 269 ? -6.285 40.625 4.43 1 96.94 269 ASN A CA 1
ATOM 2134 C C . ASN A 1 269 ? -7.754 40.312 4.707 1 96.94 269 ASN A C 1
ATOM 2136 O O . ASN A 1 269 ? -8.172 40.281 5.867 1 96.94 269 ASN A O 1
ATOM 2140 N N . ALA A 1 270 ? -8.43 40.125 3.66 1 96.44 270 ALA A N 1
ATOM 2141 C CA . ALA A 1 270 ? -9.852 39.812 3.795 1 96.44 270 ALA A CA 1
ATOM 2142 C C . ALA A 1 270 ?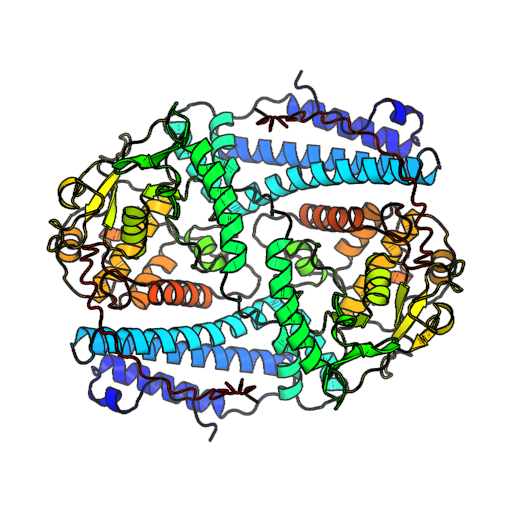 -10.047 38.438 4.391 1 96.44 270 ALA A C 1
ATOM 2144 O O . ALA A 1 270 ? -11.07 38.156 5.027 1 96.44 270 ALA A O 1
ATOM 2145 N N . LEU A 1 271 ? -9.141 37.531 4.191 1 96.94 271 LEU A N 1
ATOM 2146 C CA . LEU A 1 271 ? -9.266 36.156 4.609 1 96.94 271 LEU A CA 1
ATOM 2147 C C . LEU A 1 271 ? -8.641 35.938 5.988 1 96.94 271 LEU A C 1
ATOM 2149 O O . LEU A 1 271 ? -9.008 35 6.699 1 96.94 271 LEU A O 1
ATOM 2153 N N . HIS A 1 272 ? -7.699 36.812 6.352 1 97.19 272 HIS A N 1
ATOM 2154 C CA . HIS A 1 272 ? -7.027 36.688 7.641 1 97.19 272 HIS A CA 1
ATOM 2155 C C . HIS A 1 272 ? -8.016 36.812 8.797 1 97.19 272 HIS A C 1
ATOM 2157 O O . HIS A 1 272 ? -8.711 37.812 8.922 1 97.19 272 HIS A O 1
ATOM 2163 N N . GLY A 1 273 ? -8.102 35.719 9.594 1 95.81 273 GLY A N 1
ATOM 2164 C CA . GLY A 1 273 ? -8.992 35.719 10.742 1 95.81 273 GLY A CA 1
ATOM 2165 C C . GLY A 1 273 ? -10.422 35.344 10.391 1 95.81 273 GLY A C 1
ATOM 2166 O O . GLY A 1 273 ? -11.297 35.344 11.258 1 95.81 273 GLY A O 1
ATOM 2167 N N . ARG A 1 274 ? -10.633 35.031 9.227 1 96.19 274 ARG A N 1
ATOM 2168 C CA . ARG A 1 274 ? -11.984 34.719 8.773 1 96.19 274 ARG A CA 1
ATOM 2169 C C . ARG A 1 274 ? -12.352 33.281 9.109 1 96.19 274 ARG A C 1
ATOM 2171 O O . ARG A 1 274 ? -11.523 32.375 9 1 96.19 274 ARG A O 1
ATOM 2178 N N . GLU A 1 275 ? -13.617 33.125 9.508 1 96.88 275 GLU A N 1
ATOM 2179 C CA . GLU A 1 275 ? -14.133 31.781 9.789 1 96.88 275 GLU A CA 1
ATOM 2180 C C . GLU A 1 275 ? -14.445 31.016 8.508 1 96.88 275 GLU A C 1
ATOM 2182 O O . GLU A 1 275 ? -14.977 31.594 7.551 1 96.88 275 GLU A O 1
ATOM 2187 N N . LEU A 1 276 ? -14.047 29.703 8.445 1 97.88 276 LEU A N 1
ATOM 2188 C CA . LEU A 1 276 ? -14.469 28.844 7.344 1 97.88 276 LEU A CA 1
ATOM 2189 C C . LEU A 1 276 ? -15.961 28.578 7.402 1 97.88 276 LEU A C 1
ATOM 2191 O O . LEU A 1 276 ? -16.531 28.406 8.492 1 97.88 276 LEU A O 1
ATOM 2195 N N . LYS A 1 277 ? -16.625 28.516 6.27 1 97.62 277 LYS A N 1
ATOM 2196 C CA . LYS A 1 277 ? -18.047 28.266 6.203 1 97.62 277 LYS A CA 1
ATOM 2197 C C . LYS A 1 277 ? -18.344 26.922 5.523 1 97.62 277 LYS A C 1
ATOM 2199 O O . LYS A 1 277 ? -17.812 26.641 4.457 1 97.62 277 LYS A O 1
ATOM 2204 N N . PHE A 1 278 ? -19.203 26.172 6.211 1 96.75 278 PHE A N 1
ATOM 2205 C CA . PHE A 1 278 ? -19.656 24.891 5.684 1 96.75 278 PHE A CA 1
ATOM 2206 C C . PHE A 1 278 ? -21.141 24.922 5.336 1 96.75 278 PHE A C 1
ATOM 2208 O O . PHE A 1 278 ? -21.922 25.609 6.004 1 96.75 278 PHE A O 1
ATOM 2215 N N . LEU A 1 279 ? -21.531 24.188 4.359 1 96.88 279 LEU A N 1
ATOM 2216 C CA . LEU A 1 279 ? -22.891 24.234 3.852 1 96.88 279 LEU A CA 1
ATOM 2217 C C . LEU A 1 279 ? -23.766 23.172 4.52 1 96.88 279 LEU A C 1
ATOM 2219 O O . LEU A 1 279 ? -24.984 23.219 4.422 1 96.88 279 LEU A O 1
ATOM 2223 N N . ASN A 1 280 ? -23.203 22.234 5.098 1 94.44 280 ASN A N 1
ATOM 2224 C CA . ASN A 1 280 ? -23.891 21.203 5.844 1 94.44 280 ASN A CA 1
ATOM 2225 C C . ASN A 1 280 ? -23.188 20.875 7.156 1 94.44 280 ASN A C 1
ATOM 2227 O O . ASN A 1 280 ? -22.344 21.641 7.613 1 94.44 280 ASN A O 1
ATOM 2231 N N . ASP A 1 281 ? -23.516 19.781 7.789 1 91.06 281 ASP A N 1
ATOM 2232 C CA . ASP A 1 281 ? -23.016 19.484 9.125 1 91.06 281 ASP A CA 1
ATOM 2233 C C . ASP A 1 281 ? -21.703 18.688 9.055 1 91.06 281 ASP A C 1
ATOM 2235 O O . ASP A 1 281 ? -21.094 18.391 10.086 1 91.06 281 ASP A O 1
ATOM 2239 N N . ASN A 1 282 ? -21.312 18.344 7.848 1 92.69 282 ASN A N 1
ATOM 2240 C CA . ASN A 1 282 ? -20.047 17.609 7.699 1 92.69 282 ASN A CA 1
ATOM 2241 C C . ASN A 1 282 ? -18.844 18.516 7.945 1 92.69 282 ASN A C 1
ATOM 2243 O O . ASN A 1 282 ? -18.875 19.703 7.602 1 92.69 282 ASN A O 1
ATOM 2247 N N . ARG A 1 283 ? -17.891 17.969 8.648 1 93.75 283 ARG A N 1
ATOM 2248 C CA . ARG A 1 283 ? -16.672 18.688 9 1 93.75 283 ARG A CA 1
ATOM 2249 C C . ARG A 1 283 ? -15.43 17.828 8.766 1 93.75 283 ARG A C 1
ATOM 2251 O O . ARG A 1 283 ? -15.516 16.609 8.773 1 93.75 283 ARG A O 1
ATOM 2258 N N . PRO A 1 284 ? -14.281 18.516 8.453 1 95.31 284 PRO A N 1
ATOM 2259 C CA . PRO A 1 284 ? -13.031 17.75 8.477 1 95.31 284 PRO A CA 1
ATOM 2260 C C . PRO A 1 284 ? -12.711 17.188 9.867 1 95.31 284 PRO A C 1
ATOM 2262 O O . PRO A 1 284 ? -13.164 17.734 10.875 1 95.31 284 PRO A O 1
ATOM 2265 N N . ALA A 1 285 ? -11.977 16.094 9.875 1 95.25 285 ALA A N 1
ATOM 2266 C CA . ALA A 1 285 ? -11.586 15.516 11.156 1 95.25 285 ALA A CA 1
ATOM 2267 C C . ALA A 1 285 ? -10.641 16.438 11.914 1 95.25 285 ALA A C 1
ATOM 2269 O O . ALA A 1 285 ? -9.695 16.984 11.328 1 95.25 285 ALA A O 1
ATOM 2270 N N . LYS A 1 286 ? -10.859 16.609 13.172 1 95.81 286 LYS A N 1
ATOM 2271 C CA . LYS A 1 286 ? -10.062 17.5 14 1 95.81 286 LYS A CA 1
ATOM 2272 C C . LYS A 1 286 ? -8.602 17.078 14.016 1 95.81 286 LYS A C 1
ATOM 2274 O O . LYS A 1 286 ? -7.703 17.938 14.016 1 95.81 286 LYS A O 1
ATOM 2279 N N . ARG A 1 287 ? -8.344 15.766 14.016 1 96.44 287 ARG A N 1
ATOM 2280 C CA . ARG A 1 287 ? -6.973 15.266 14.094 1 96.44 287 ARG A CA 1
ATOM 2281 C C . ARG A 1 287 ? -6.164 15.703 12.875 1 96.44 287 ARG A C 1
ATOM 2283 O O . ARG A 1 287 ? -4.977 16.016 12.992 1 96.44 287 ARG A O 1
ATOM 2290 N N . TYR A 1 288 ? -6.793 15.742 11.68 1 97.44 288 TYR A N 1
ATOM 2291 C CA . TYR A 1 288 ? -6.098 16.156 10.461 1 97.44 288 TYR A CA 1
ATOM 2292 C C . TYR A 1 288 ? -5.789 17.641 10.484 1 97.44 288 TYR A C 1
ATOM 2294 O O . TYR A 1 288 ? -4.73 18.062 10.016 1 97.44 288 TYR A O 1
ATOM 2302 N N . LEU A 1 289 ? -6.695 18.438 11 1 97.94 289 LEU A N 1
ATOM 2303 C CA . LEU A 1 289 ? -6.465 19.859 11.133 1 97.94 289 LEU A CA 1
ATOM 2304 C C . LEU A 1 289 ? -5.348 20.141 12.141 1 97.94 289 LEU A C 1
ATOM 2306 O O . LEU A 1 289 ? -4.508 21.016 11.914 1 97.94 289 LEU A O 1
ATOM 2310 N N . TYR A 1 290 ? -5.363 19.422 13.25 1 98 290 TYR A N 1
ATOM 2311 C CA . TYR A 1 290 ? -4.305 19.562 14.242 1 98 290 TYR A CA 1
ATOM 2312 C C . TYR A 1 290 ? -2.945 19.219 13.648 1 98 290 TYR A C 1
ATOM 2314 O O . TYR A 1 290 ? -1.956 19.906 13.883 1 98 290 TYR A O 1
ATOM 2322 N N . PHE A 1 291 ? -2.887 18.125 12.938 1 98.25 291 PHE A N 1
ATOM 2323 C CA . PHE A 1 291 ? -1.636 17.75 12.289 1 98.25 291 PHE A CA 1
ATOM 2324 C C . PHE A 1 291 ? -1.156 18.859 11.352 1 98.25 291 PHE A C 1
ATOM 2326 O O . PHE A 1 291 ? 0.028 19.188 11.336 1 98.25 291 PHE A O 1
ATOM 2333 N N . ARG A 1 292 ? -2.047 19.328 10.484 1 97.75 292 ARG A N 1
ATOM 2334 C CA . ARG A 1 292 ? -1.698 20.391 9.547 1 97.75 292 ARG A CA 1
ATOM 2335 C C . ARG A 1 292 ? -1.17 21.625 10.281 1 97.75 292 ARG A C 1
ATOM 2337 O O . ARG A 1 292 ? -0.22 22.266 9.82 1 97.75 292 ARG A O 1
ATOM 2344 N N . PHE A 1 293 ? -1.837 21.984 11.383 1 97.88 293 PHE A N 1
ATOM 2345 C CA . PHE A 1 293 ? -1.382 23.062 12.234 1 97.88 293 PHE A CA 1
ATOM 2346 C C . PHE A 1 293 ? 0.047 22.828 12.703 1 97.88 293 PHE A C 1
ATOM 2348 O O . PHE A 1 293 ? 0.905 23.703 12.578 1 97.88 293 PHE A O 1
ATOM 2355 N N . MET A 1 294 ? 0.315 21.641 13.195 1 97.38 294 MET A N 1
ATOM 2356 C CA . MET A 1 294 ? 1.637 21.281 13.711 1 97.38 294 MET A CA 1
ATOM 2357 C C . MET A 1 294 ? 2.67 21.281 12.586 1 97.38 294 MET A C 1
ATOM 2359 O O . MET A 1 294 ? 3.789 21.766 12.766 1 97.38 294 MET A O 1
ATOM 2363 N N . MET A 1 295 ? 2.307 20.688 11.469 1 95.94 295 MET A N 1
ATOM 2364 C CA . MET A 1 295 ? 3.205 20.641 10.312 1 95.94 295 MET A CA 1
ATOM 2365 C C . MET A 1 295 ? 3.588 22.047 9.867 1 95.94 295 MET A C 1
ATOM 2367 O O . MET A 1 295 ? 4.758 22.328 9.609 1 95.94 295 MET A O 1
ATOM 2371 N N . THR A 1 296 ? 2.596 22.922 9.781 1 95.75 296 THR A N 1
ATOM 2372 C CA . THR A 1 296 ? 2.852 24.312 9.398 1 95.75 296 THR A CA 1
ATOM 2373 C C . THR A 1 296 ? 3.773 24.984 10.414 1 95.75 296 THR A C 1
ATOM 2375 O O . THR A 1 296 ? 4.723 25.672 10.031 1 95.75 296 THR A O 1
ATOM 2378 N N . TYR A 1 297 ? 3.51 24.797 11.711 1 96.06 297 TYR A N 1
ATOM 2379 C CA . TYR A 1 297 ? 4.352 25.359 12.766 1 96.06 297 TYR A CA 1
ATOM 2380 C C . TYR A 1 297 ? 5.801 24.906 12.594 1 96.06 297 TYR A C 1
ATOM 2382 O O . TYR A 1 297 ? 6.719 25.734 12.641 1 96.06 297 TYR A O 1
ATOM 2390 N N . LEU A 1 298 ? 6.008 23.641 12.32 1 94.06 298 LEU A N 1
ATOM 2391 C CA . LEU A 1 298 ? 7.352 23.094 12.211 1 94.06 298 LEU A CA 1
ATOM 2392 C C . LEU A 1 298 ? 8.047 23.609 10.953 1 94.06 298 LEU A C 1
ATOM 2394 O O . LEU A 1 298 ? 9.25 23.875 10.969 1 94.06 298 LEU A O 1
ATOM 2398 N N . MET A 1 299 ? 7.316 23.734 9.914 1 90.75 299 MET A N 1
ATOM 2399 C CA . MET A 1 299 ? 7.855 24.203 8.641 1 90.75 299 MET A CA 1
ATOM 2400 C C . MET A 1 299 ? 8.312 25.656 8.75 1 90.75 299 MET A C 1
ATOM 2402 O O . MET A 1 299 ? 9.344 26.016 8.195 1 90.75 299 MET A O 1
ATOM 2406 N N . ILE A 1 300 ? 7.512 26.438 9.453 1 90.38 300 ILE A N 1
ATOM 2407 C CA . ILE A 1 300 ? 7.777 27.875 9.508 1 90.38 300 ILE A CA 1
ATOM 2408 C C . ILE A 1 300 ? 8.789 28.172 10.609 1 90.38 300 ILE A C 1
ATOM 2410 O O . ILE A 1 300 ? 9.617 29.078 10.477 1 90.38 300 ILE A O 1
ATOM 2414 N N . LYS A 1 301 ? 8.766 27.422 11.648 1 90.31 301 LYS A N 1
ATOM 2415 C CA . LYS A 1 301 ? 9.656 27.609 12.789 1 90.31 301 LYS A CA 1
ATOM 2416 C C . LYS A 1 301 ? 11.125 27.562 12.359 1 90.31 301 LYS A C 1
ATOM 2418 O O . LYS A 1 301 ? 11.969 28.25 12.93 1 90.31 301 LYS A O 1
ATOM 2423 N N . ARG A 1 302 ? 11.43 26.828 11.359 1 83.12 302 ARG A N 1
ATOM 2424 C CA . ARG A 1 302 ? 12.812 26.672 10.914 1 83.12 302 ARG A CA 1
ATOM 2425 C C . ARG A 1 302 ? 13.367 27.984 10.383 1 83.12 302 ARG A C 1
ATOM 2427 O O . ARG A 1 302 ? 14.586 28.188 10.375 1 83.12 302 ARG A O 1
ATOM 2434 N N . HIS A 1 303 ? 12.43 28.891 9.953 1 83.62 303 HIS A N 1
ATOM 2435 C CA . HIS A 1 303 ? 12.859 30.172 9.406 1 83.62 303 HIS A CA 1
ATOM 2436 C C . HIS A 1 303 ? 13.055 31.203 10.508 1 83.62 303 HIS A C 1
ATOM 2438 O O . HIS A 1 303 ? 13.469 32.344 10.242 1 83.62 303 HIS A O 1
ATOM 2444 N N . GLY A 1 304 ? 12.828 30.781 11.648 1 80.81 304 GLY A N 1
ATOM 2445 C CA . GLY A 1 304 ? 13.031 31.688 12.766 1 80.81 304 GLY A CA 1
ATOM 2446 C C . GLY A 1 304 ? 11.734 32.281 13.297 1 80.81 304 GLY A C 1
ATOM 2447 O O . GLY A 1 304 ? 10.688 31.641 13.25 1 80.81 304 GLY A O 1
ATOM 2448 N N . GLN A 1 305 ? 11.914 33.5 13.883 1 80.19 305 GLN A N 1
ATOM 2449 C CA . GLN A 1 305 ? 10.789 34.094 14.586 1 80.19 305 GLN A CA 1
ATOM 2450 C C . GLN A 1 305 ? 9.984 35 13.664 1 80.19 305 GLN A C 1
ATOM 2452 O O . GLN A 1 305 ? 9.906 36.219 13.891 1 80.19 305 GLN A O 1
ATOM 2457 N N . LEU A 1 306 ? 9.359 34.344 12.742 1 84.56 306 LEU A N 1
ATOM 2458 C CA . LEU A 1 306 ? 8.438 35.062 11.867 1 84.56 306 LEU A CA 1
ATOM 2459 C C . LEU A 1 306 ? 7.215 35.531 12.641 1 84.56 306 LEU A C 1
ATOM 2461 O O . LEU A 1 306 ? 7.023 35.156 13.797 1 84.56 306 LEU A O 1
ATOM 2465 N N . ASN A 1 307 ? 6.367 36.375 12.039 1 89.75 307 ASN A N 1
ATOM 2466 C CA . ASN A 1 307 ? 5.262 37.031 12.719 1 89.75 307 ASN A CA 1
ATOM 2467 C C . ASN A 1 307 ? 4.352 36.031 13.422 1 89.75 307 ASN A C 1
ATOM 2469 O O . ASN A 1 307 ? 4.09 36.156 14.617 1 89.75 307 ASN A O 1
ATOM 2473 N N . TRP A 1 308 ? 3.951 35.062 12.719 1 92.88 308 TRP A N 1
ATOM 2474 C CA . TRP A 1 308 ? 2.994 34.125 13.273 1 92.88 308 TRP A CA 1
ATOM 2475 C C . TRP A 1 308 ? 3.643 33.25 14.359 1 92.88 308 TRP A C 1
ATOM 2477 O O . TRP A 1 308 ? 3.002 32.938 15.359 1 92.88 308 TRP A O 1
ATOM 2487 N N . ILE A 1 309 ? 4.898 32.875 14.219 1 92.69 309 ILE A N 1
ATOM 2488 C CA . ILE A 1 309 ? 5.609 32.062 15.195 1 92.69 309 ILE A CA 1
ATOM 2489 C C . ILE A 1 309 ? 5.715 32.812 16.516 1 92.69 309 ILE A C 1
ATOM 2491 O O . ILE A 1 309 ? 5.477 32.219 17.578 1 92.69 309 ILE A O 1
ATOM 2495 N N . ARG A 1 310 ? 6.035 34.062 16.438 1 92.88 310 ARG A N 1
ATOM 2496 C CA . ARG A 1 310 ? 6.125 34.906 17.625 1 92.88 310 ARG A CA 1
ATOM 2497 C C . ARG A 1 310 ? 4.785 34.969 18.359 1 92.88 310 ARG A C 1
ATOM 2499 O O . ARG A 1 310 ? 4.73 34.875 19.578 1 92.88 310 ARG A O 1
ATOM 2506 N N . GLU A 1 311 ? 3.787 35.125 17.641 1 93.06 311 GLU A N 1
ATOM 2507 C CA . GLU A 1 311 ? 2.445 35.25 18.203 1 93.06 311 GLU A CA 1
ATOM 2508 C C . GLU A 1 311 ? 1.991 33.938 18.859 1 93.06 311 GLU A C 1
ATOM 2510 O O . GLU A 1 311 ? 1.528 33.938 20 1 93.06 311 GLU A O 1
ATOM 2515 N N . ILE A 1 312 ? 2.146 32.844 18.156 1 93.75 312 ILE A N 1
ATOM 2516 C CA . ILE A 1 312 ? 1.564 31.578 18.578 1 93.75 312 ILE A CA 1
ATOM 2517 C C . ILE A 1 312 ? 2.344 31.031 19.766 1 93.75 312 ILE A C 1
ATOM 2519 O O . ILE A 1 312 ? 1.795 30.297 20.594 1 93.75 312 ILE A O 1
ATOM 2523 N N . GLU A 1 313 ? 3.602 31.328 19.859 1 93.38 313 GLU A N 1
ATOM 2524 C CA . GLU A 1 313 ? 4.418 30.812 20.953 1 93.38 313 GLU A CA 1
ATOM 2525 C C . GLU A 1 313 ? 4.145 31.578 22.25 1 93.38 313 GLU A C 1
ATOM 2527 O O . GLU A 1 313 ? 4.543 31.156 23.328 1 93.38 313 GLU A O 1
ATOM 2532 N N . THR A 1 314 ? 3.404 32.719 22.156 1 92 314 THR A N 1
ATOM 2533 C CA . THR A 1 314 ? 3.082 33.531 23.344 1 92 314 THR A CA 1
ATOM 2534 C C . THR A 1 314 ? 1.669 33.219 23.828 1 92 314 THR A C 1
ATOM 2536 O O . THR A 1 314 ? 1.315 33.531 24.969 1 92 314 THR A O 1
ATOM 2539 N N . VAL A 1 315 ? 0.939 32.625 23 1 91.94 315 VAL A N 1
ATOM 2540 C CA . VAL A 1 315 ? -0.439 32.312 23.359 1 91.94 315 VAL A CA 1
ATOM 2541 C C . VAL A 1 315 ? -0.459 31.156 24.359 1 91.94 315 VAL A C 1
ATOM 2543 O O . VAL A 1 315 ? 0.349 30.219 24.266 1 91.94 315 VAL A O 1
ATOM 2546 N N . ARG A 1 316 ? -1.382 31.188 25.328 1 89.69 316 ARG A N 1
ATOM 2547 C CA . ARG A 1 316 ? -1.491 30.172 26.359 1 89.69 316 ARG A CA 1
ATOM 2548 C C . ARG A 1 316 ? -1.911 28.828 25.766 1 89.69 316 ARG A C 1
ATOM 2550 O O . ARG A 1 316 ? -1.377 27.781 26.141 1 89.69 316 ARG A O 1
ATOM 2557 N N . ARG A 1 317 ? -2.904 28.891 24.859 1 92 317 ARG A N 1
ATOM 2558 C CA . ARG A 1 317 ? -3.402 27.672 24.219 1 92 317 ARG A CA 1
ATOM 2559 C C . ARG A 1 317 ? -3.379 27.828 22.688 1 92 317 ARG A C 1
ATOM 2561 O O . ARG A 1 317 ? -4.367 28.234 22.094 1 92 317 ARG A O 1
ATOM 2568 N N . PRO A 1 318 ? -2.27 27.375 22.094 1 94.19 318 PRO A N 1
ATOM 2569 C CA . PRO A 1 318 ? -2.176 27.5 20.641 1 94.19 318 PRO A CA 1
ATOM 2570 C C . PRO A 1 318 ? -3.277 26.75 19.906 1 94.19 318 PRO A C 1
ATOM 2572 O O . PRO A 1 318 ? -3.711 27.156 18.828 1 94.19 318 PRO A O 1
ATOM 2575 N N . TRP A 1 319 ? -3.711 25.609 20.438 1 95.31 319 TRP A N 1
ATOM 2576 C CA . TRP A 1 319 ? -4.82 24.797 19.969 1 95.31 319 TRP A CA 1
ATOM 2577 C C . TRP A 1 319 ? -5.863 24.609 21.062 1 95.31 319 TRP A C 1
ATOM 2579 O O . TRP A 1 319 ? -5.582 23.984 22.094 1 95.31 319 TRP A O 1
ATOM 2589 N N . SER A 1 320 ? -7.102 25.062 20.938 1 92 320 SER A N 1
ATOM 2590 C CA . SER A 1 320 ? -8.047 25.25 22.031 1 92 320 SER A CA 1
ATOM 2591 C C . SER A 1 320 ? -8.891 24 22.234 1 92 320 SER A C 1
ATOM 2593 O O . SER A 1 320 ? -9.562 23.859 23.266 1 92 320 SER A O 1
ATOM 2595 N N . ILE A 1 321 ? -8.914 23.109 21.328 1 93.81 321 ILE A N 1
ATOM 2596 C CA . ILE A 1 321 ? -9.797 21.938 21.422 1 93.81 321 ILE A CA 1
ATOM 2597 C C . ILE A 1 321 ? -8.977 20.703 21.781 1 93.81 321 ILE A C 1
ATOM 2599 O O . ILE A 1 321 ? -8.352 20.094 20.922 1 93.81 321 ILE A O 1
ATOM 2603 N N . PRO A 1 322 ? -9.078 20.25 22.984 1 92.5 322 PRO A N 1
ATOM 2604 C CA . PRO A 1 322 ? -8.312 19.062 23.391 1 92.5 322 PRO A CA 1
ATOM 2605 C C . PRO A 1 322 ? -8.781 17.797 22.672 1 92.5 322 PRO A C 1
ATOM 2607 O O . PRO A 1 322 ? -9.922 17.734 22.203 1 92.5 322 PRO A O 1
ATOM 2610 N N . GLY A 1 323 ? -7.906 16.812 22.547 1 92.88 323 GLY A N 1
ATOM 2611 C CA . GLY A 1 323 ? -8.18 15.531 21.922 1 92.88 323 GLY A CA 1
ATOM 2612 C C . GLY A 1 323 ? -6.945 14.664 21.781 1 92.88 323 GLY A C 1
ATOM 2613 O O . GLY A 1 323 ? -5.82 15.141 21.938 1 92.88 323 GLY A O 1
ATOM 2614 N N . GLU A 1 324 ? -7.125 13.375 21.656 1 94.12 324 GLU A N 1
ATOM 2615 C CA . GLU A 1 324 ? -6.031 12.445 21.375 1 94.12 324 GLU A CA 1
ATOM 2616 C C . GLU A 1 324 ? -5.746 12.359 19.891 1 94.12 324 GLU A C 1
ATOM 2618 O O . GLU A 1 324 ? -6.062 11.359 19.234 1 94.12 324 GLU A O 1
ATOM 2623 N N . TYR A 1 325 ? -5.047 13.391 19.391 1 96.38 325 TYR A N 1
ATOM 2624 C CA . TYR A 1 325 ? -4.945 13.562 17.953 1 96.38 325 TYR A CA 1
ATOM 2625 C C . TYR A 1 325 ? -3.758 12.789 17.391 1 96.38 325 TYR A C 1
ATOM 2627 O O . TYR A 1 325 ? -3.896 12.055 16.422 1 96.38 325 TYR A O 1
ATOM 2635 N N . LEU A 1 326 ? -2.578 12.945 17.984 1 96.5 326 LEU A N 1
ATOM 2636 C CA . LEU A 1 326 ? -1.348 12.391 17.422 1 96.5 326 LEU A CA 1
ATOM 2637 C C . LEU A 1 326 ? -0.569 11.625 18.484 1 96.5 326 LEU A C 1
ATOM 2639 O O . LEU A 1 326 ? -0.689 11.914 19.688 1 96.5 326 LEU A O 1
ATOM 2643 N N . ASP A 1 327 ? 0.228 10.656 18.078 1 94.5 327 ASP A N 1
ATOM 2644 C CA . ASP A 1 327 ? 1.158 9.977 18.969 1 94.5 327 ASP A CA 1
ATOM 2645 C C . ASP A 1 327 ? 2.201 10.953 19.516 1 94.5 327 ASP A C 1
ATOM 2647 O O . ASP A 1 327 ? 2.859 11.656 18.75 1 94.5 327 ASP A O 1
ATOM 2651 N N . ARG A 1 328 ? 2.371 11 20.766 1 94.94 328 ARG A N 1
ATOM 2652 C CA . ARG A 1 328 ? 3.205 12 21.438 1 94.94 328 ARG A CA 1
ATOM 2653 C C . ARG A 1 328 ? 4.68 11.797 21.094 1 94.94 328 ARG A C 1
ATOM 2655 O O . ARG A 1 328 ? 5.375 12.75 20.734 1 94.94 328 ARG A O 1
ATOM 2662 N N . SER A 1 329 ? 5.176 10.586 21.203 1 91.94 329 SER A N 1
ATOM 2663 C CA . SER A 1 329 ? 6.59 10.305 20.969 1 91.94 329 SER A CA 1
ATOM 2664 C C . SER A 1 329 ? 7 10.672 19.547 1 91.94 329 SER A C 1
ATOM 2666 O O . SER A 1 329 ? 8.047 11.297 19.328 1 91.94 329 SER A O 1
ATOM 2668 N N . MET A 1 330 ? 6.199 10.344 18.641 1 92.81 330 MET A N 1
ATOM 2669 C CA . MET A 1 330 ? 6.5 10.641 17.234 1 92.81 330 MET A CA 1
ATOM 2670 C C . MET A 1 330 ? 6.465 12.141 16.969 1 92.81 330 MET A C 1
ATOM 2672 O O . MET A 1 330 ? 7.305 12.664 16.234 1 92.81 330 MET A O 1
ATOM 2676 N N . LEU A 1 331 ? 5.488 12.82 17.516 1 95.94 331 LEU A N 1
ATOM 2677 C CA . LEU A 1 331 ? 5.379 14.266 17.312 1 95.94 331 LEU A CA 1
ATOM 2678 C C . LEU A 1 331 ? 6.617 14.984 17.844 1 95.94 331 LEU A C 1
ATOM 2680 O O . LEU A 1 331 ? 7.137 15.891 17.203 1 95.94 331 LEU A O 1
ATOM 2684 N N . LEU A 1 332 ? 7.07 14.57 18.984 1 95.5 332 LEU A N 1
ATOM 2685 C CA . LEU A 1 332 ? 8.25 15.18 19.578 1 95.5 332 LEU A CA 1
ATOM 2686 C C . LEU A 1 332 ? 9.492 14.922 18.734 1 95.5 332 LEU A C 1
ATOM 2688 O O . LEU A 1 332 ? 10.32 15.812 18.547 1 95.5 332 LEU A O 1
ATOM 2692 N N . SER A 1 333 ? 9.602 13.719 18.234 1 93.31 333 SER A N 1
ATOM 2693 C CA . SER A 1 333 ? 10.711 13.383 17.359 1 93.31 333 SER A CA 1
ATOM 2694 C C . SER A 1 333 ? 10.664 14.203 16.062 1 93.31 333 SER A C 1
ATOM 2696 O O . SER A 1 333 ? 11.695 14.625 15.555 1 93.31 333 SER A O 1
ATOM 2698 N N . LEU A 1 334 ? 9.492 14.391 15.562 1 94 334 LEU A N 1
ATOM 2699 C CA . LEU A 1 334 ? 9.312 15.18 14.352 1 94 334 LEU A CA 1
ATOM 2700 C C . LEU A 1 334 ? 9.75 16.625 14.562 1 94 334 LEU A C 1
ATOM 2702 O O . LEU A 1 334 ? 10.391 17.219 13.695 1 94 334 LEU A O 1
ATOM 2706 N N . ALA A 1 335 ? 9.336 17.156 15.68 1 94.75 335 ALA A N 1
ATOM 2707 C CA . ALA A 1 335 ? 9.719 18.531 15.992 1 94.75 335 ALA A CA 1
ATOM 2708 C C . ALA A 1 335 ? 11.242 18.672 16.016 1 94.75 335 ALA A C 1
ATOM 2710 O O . ALA A 1 335 ? 11.781 19.641 15.477 1 94.75 335 ALA A O 1
ATOM 2711 N N . ARG A 1 336 ? 11.898 17.75 16.562 1 91.31 336 ARG A N 1
ATOM 2712 C CA . ARG A 1 336 ? 13.352 17.781 16.656 1 91.31 336 ARG A CA 1
ATOM 2713 C C . ARG A 1 336 ? 13.992 17.641 15.289 1 91.31 336 ARG A C 1
ATOM 2715 O O . ARG A 1 336 ? 14.93 18.359 14.945 1 91.31 336 ARG A O 1
ATOM 2722 N N . ASN A 1 337 ? 13.469 16.734 14.523 1 91 337 ASN A N 1
ATOM 2723 C CA . ASN A 1 337 ? 14.094 16.375 13.25 1 91 337 ASN A CA 1
ATOM 2724 C C . ASN A 1 337 ? 13.781 17.422 12.172 1 91 337 ASN A C 1
ATOM 2726 O O . ASN A 1 337 ? 14.57 17.594 11.242 1 91 337 ASN A O 1
ATOM 2730 N N . VAL A 1 338 ? 12.68 18.062 12.258 1 90.62 338 VAL A N 1
ATOM 2731 C CA . VAL A 1 338 ? 12.266 18.984 11.203 1 90.62 338 VAL A CA 1
ATOM 2732 C C . VAL A 1 338 ? 12.688 20.406 11.562 1 90.62 338 VAL A C 1
ATOM 2734 O O . VAL A 1 338 ? 13.25 21.109 10.734 1 90.62 338 VAL A O 1
ATOM 2737 N N . SER A 1 339 ? 12.469 20.859 12.773 1 86.88 339 SER A N 1
ATOM 2738 C CA . SER A 1 339 ? 12.734 22.25 13.141 1 86.88 339 SER A CA 1
ATOM 2739 C C . SER A 1 339 ? 14.008 22.375 13.977 1 86.88 339 SER A C 1
ATOM 2741 O O . SER A 1 339 ? 14.523 23.469 14.18 1 86.88 339 SER A O 1
ATOM 2743 N N . GLY A 1 340 ? 14.516 21.297 14.406 1 83.94 340 GLY A N 1
ATOM 2744 C CA . GLY A 1 340 ? 15.703 21.328 15.242 1 83.94 340 GLY A CA 1
ATOM 2745 C C . GLY A 1 340 ? 15.453 21.906 16.625 1 83.94 340 GLY A C 1
ATOM 2746 O O . GLY A 1 340 ? 16.375 22.375 17.281 1 83.94 340 GLY A O 1
ATOM 2747 N N . SER A 1 341 ? 14.195 21.969 17.016 1 85.81 341 SER A N 1
ATOM 2748 C CA . SER A 1 341 ? 13.844 22.594 18.281 1 85.81 341 SER A CA 1
ATOM 2749 C C . SER A 1 341 ? 12.984 21.672 19.141 1 85.81 341 SER A C 1
ATOM 2751 O O . SER A 1 341 ? 12.445 20.672 18.641 1 85.81 341 SER A O 1
ATOM 2753 N N . ILE A 1 342 ? 13.008 22.031 20.359 1 90.81 342 ILE A N 1
ATOM 2754 C CA . ILE A 1 342 ? 12.141 21.312 21.297 1 90.81 342 ILE A CA 1
ATOM 2755 C C . ILE A 1 342 ? 10.727 21.891 21.234 1 90.81 342 ILE A C 1
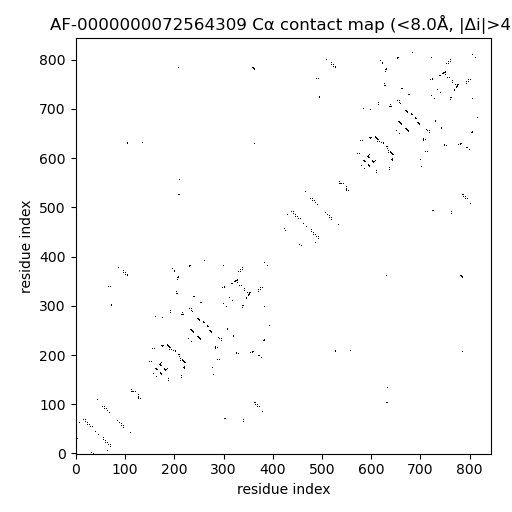ATOM 2757 O O . ILE A 1 342 ? 10.539 23.109 21.312 1 90.81 342 ILE A O 1
ATOM 2761 N N . LEU A 1 343 ? 9.805 21.031 21.094 1 94.75 343 LEU A N 1
ATOM 2762 C CA . LEU A 1 343 ? 8.414 21.453 21.016 1 94.75 343 LEU A CA 1
ATOM 2763 C C . LEU A 1 343 ? 7.887 21.828 22.406 1 94.75 343 LEU A C 1
ATOM 2765 O O . LEU A 1 343 ? 7.902 21 23.312 1 94.75 343 LEU A O 1
ATOM 2769 N N . PRO A 1 344 ? 7.434 23.094 22.578 1 94.44 344 PRO A N 1
ATOM 2770 C CA . PRO A 1 344 ? 6.883 23.469 23.875 1 94.44 344 PRO A CA 1
ATOM 2771 C C . PRO A 1 344 ? 5.672 22.625 24.266 1 94.44 344 PRO A C 1
ATOM 2773 O O . PRO A 1 344 ? 4.848 22.281 23.406 1 94.44 344 PRO A O 1
ATOM 2776 N N . LYS A 1 345 ? 5.477 22.359 25.531 1 95 345 LYS A N 1
ATOM 2777 C CA . LYS A 1 345 ? 4.441 21.484 26.062 1 95 345 LYS A CA 1
ATOM 2778 C C . LYS A 1 345 ? 3.047 21.984 25.688 1 95 345 LYS A C 1
ATOM 2780 O O . LYS A 1 345 ? 2.127 21.188 25.484 1 95 345 LYS A O 1
ATOM 2785 N N . ARG A 1 346 ? 2.826 23.266 25.641 1 95 346 ARG A N 1
ATOM 2786 C CA . ARG A 1 346 ? 1.523 23.859 25.375 1 95 346 ARG A CA 1
ATOM 2787 C C . ARG A 1 346 ? 1.004 23.453 24 1 95 346 ARG A C 1
ATOM 2789 O O . ARG A 1 346 ? -0.198 23.531 23.734 1 95 346 ARG A O 1
ATOM 2796 N N . PHE A 1 347 ? 1.896 22.984 23.109 1 96.38 347 PHE A N 1
ATOM 2797 C CA . PHE A 1 347 ? 1.502 22.625 21.75 1 96.38 347 PHE A CA 1
ATOM 2798 C C . PHE A 1 347 ? 0.968 21.203 21.703 1 96.38 347 PHE A C 1
ATOM 2800 O O . PHE A 1 347 ? 0.304 20.812 20.734 1 96.38 347 PHE A O 1
ATOM 2807 N N . TYR A 1 348 ? 1.319 20.312 22.719 1 96.06 348 TYR A N 1
ATOM 2808 C CA . TYR A 1 348 ? 0.96 18.922 22.516 1 96.06 348 TYR A CA 1
ATOM 2809 C C . TYR A 1 348 ? 0.288 18.344 23.766 1 96.06 348 TYR A C 1
ATOM 2811 O O . TYR A 1 348 ? -0.301 17.266 23.719 1 96.06 348 TYR A O 1
ATOM 2819 N N . TYR A 1 349 ? 0.41 19.016 24.906 1 94.06 349 TYR A N 1
ATOM 2820 C CA . TYR A 1 349 ? -0.25 18.516 26.109 1 94.06 349 TYR A CA 1
ATOM 2821 C C . TYR A 1 349 ? -1.766 18.547 25.938 1 94.06 349 TYR A C 1
ATOM 2823 O O . TYR A 1 349 ? -2.35 19.594 25.656 1 94.06 349 TYR A O 1
ATOM 2831 N N . GLY A 1 350 ? -2.365 17.469 26.109 1 94.25 350 GLY A N 1
ATOM 2832 C CA . GLY A 1 350 ? -3.809 17.359 25.953 1 94.25 350 GLY A CA 1
ATOM 2833 C C . GLY A 1 350 ? -4.238 17.062 24.531 1 94.25 350 GLY A C 1
ATOM 2834 O O . GLY A 1 350 ? -5.426 16.859 24.266 1 94.25 350 GLY A O 1
ATOM 2835 N N . MET A 1 351 ? -3.291 17.109 23.578 1 96.44 351 MET A N 1
ATOM 2836 C CA . MET A 1 351 ? -3.623 16.922 22.172 1 96.44 351 MET A CA 1
ATOM 2837 C C . MET A 1 351 ? -3.006 15.648 21.625 1 96.44 351 MET A C 1
ATOM 2839 O O . MET A 1 351 ? -3.109 15.359 20.438 1 96.44 351 MET A O 1
ATOM 2843 N N . THR A 1 352 ? -2.328 14.852 22.438 1 96.25 352 THR A N 1
ATOM 2844 C CA . THR A 1 352 ? -1.604 13.672 21.984 1 96.25 352 THR A CA 1
ATOM 2845 C C . THR A 1 352 ? -1.983 12.445 22.828 1 96.25 352 THR A C 1
ATOM 2847 O O . THR A 1 352 ? -2.691 12.57 23.828 1 96.25 352 THR A O 1
ATOM 2850 N N . PHE A 1 353 ? -1.677 11.305 22.359 1 93.94 353 PHE A N 1
ATOM 2851 C CA . PHE A 1 353 ? -1.854 10.039 23.062 1 93.94 353 PHE A CA 1
ATOM 2852 C C . PHE A 1 353 ? -0.551 9.242 23.094 1 93.94 353 PHE A C 1
ATOM 2854 O O . PHE A 1 353 ? 0.423 9.617 22.438 1 93.94 353 PHE A O 1
ATOM 2861 N N . LYS A 1 354 ? -0.495 8.289 23.938 1 87.38 354 LYS A N 1
ATOM 2862 C CA . LYS A 1 354 ? 0.646 7.379 23.984 1 87.38 354 LYS A CA 1
ATOM 2863 C C . LYS A 1 354 ? 0.278 6 23.453 1 87.38 354 LYS A C 1
ATOM 2865 O O . LYS A 1 354 ? -0.631 5.348 23.969 1 87.38 354 LYS A O 1
ATOM 2870 N N . ALA A 1 355 ? 0.872 5.883 22.203 1 71.19 355 ALA A N 1
ATOM 2871 C CA . ALA A 1 355 ? 0.564 4.598 21.578 1 71.19 355 ALA A CA 1
ATOM 2872 C C . ALA A 1 355 ? 1.073 3.439 22.438 1 71.19 355 ALA A C 1
ATOM 2874 O O . ALA A 1 355 ? 2.15 3.523 23.031 1 71.19 355 ALA A O 1
ATOM 2875 N N . SER A 1 356 ? 0.186 2.686 22.922 1 59.78 356 SER A N 1
ATOM 2876 C CA . SER A 1 356 ? 0.643 1.467 23.578 1 59.78 356 SER A CA 1
ATOM 2877 C C . SER A 1 356 ? 1.46 0.596 22.641 1 59.78 356 SER A C 1
ATOM 2879 O O . SER A 1 356 ? 1.271 0.648 21.422 1 59.78 356 SER A O 1
ATOM 2881 N N . PHE A 1 357 ? 2.793 0.255 22.969 1 48.69 357 PHE A N 1
ATOM 2882 C CA . PHE A 1 357 ? 3.873 -0.453 22.297 1 48.69 357 PHE A CA 1
ATOM 2883 C C . PHE A 1 357 ? 3.316 -1.438 21.266 1 48.69 357 PHE A C 1
ATOM 2885 O O . PHE A 1 357 ? 4.035 -1.871 20.359 1 48.69 357 PHE A O 1
ATOM 2892 N N . ARG A 1 358 ? 2.092 -1.922 21.578 1 46.31 358 ARG A N 1
ATOM 2893 C CA . ARG A 1 358 ? 1.828 -3.184 20.906 1 46.31 358 ARG A CA 1
ATOM 2894 C C . ARG A 1 358 ? 1.727 -2.979 19.391 1 46.31 358 ARG A C 1
ATOM 2896 O O . ARG A 1 358 ? 1.63 -3.945 18.641 1 46.31 358 ARG A O 1
ATOM 2903 N N . LEU A 1 359 ? 1.479 -1.652 19.172 1 47.06 359 LEU A N 1
ATOM 2904 C CA . LEU A 1 359 ? 1.014 -1.647 17.797 1 47.06 359 LEU A CA 1
ATOM 2905 C C . LEU A 1 359 ? 2.166 -1.915 16.828 1 47.06 359 LEU A C 1
ATOM 2907 O O . LEU A 1 359 ? 1.965 -1.979 15.617 1 47.06 359 LEU A O 1
ATOM 2911 N N . LEU A 1 360 ? 3.299 -1.465 17.25 1 44.75 360 LEU A N 1
ATOM 2912 C CA . LEU A 1 360 ? 4.258 -1.583 16.156 1 44.75 360 LEU A CA 1
ATOM 2913 C C . LEU A 1 360 ? 4.398 -3.035 15.711 1 44.75 360 LEU A C 1
ATOM 2915 O O . LEU A 1 360 ? 4.375 -3.949 16.547 1 44.75 360 LEU A O 1
ATOM 2919 N N . SER A 1 361 ? 3.982 -3.266 14.594 1 45.38 361 SER A N 1
ATOM 2920 C CA . SER A 1 361 ? 3.994 -4.453 13.742 1 45.38 361 SER A CA 1
ATOM 2921 C C . SER A 1 361 ? 5.137 -5.391 14.109 1 45.38 361 SER A C 1
ATOM 2923 O O . SER A 1 361 ? 6.27 -4.945 14.328 1 45.38 361 SER A O 1
ATOM 2925 N N . PRO A 1 362 ? 4.789 -6.301 14.727 1 41.75 362 PRO A N 1
ATOM 2926 C CA . PRO A 1 362 ? 5.855 -7.301 14.656 1 41.75 362 PRO A CA 1
ATOM 2927 C C . PRO A 1 362 ? 6.793 -7.082 13.469 1 41.75 362 PRO A C 1
ATOM 2929 O O . PRO A 1 362 ? 7.898 -7.629 13.445 1 41.75 362 PRO A O 1
ATOM 2932 N N . TRP A 1 363 ? 6.094 -6.645 12.367 1 42.06 363 TRP A N 1
ATOM 2933 C CA . TRP A 1 363 ? 6.754 -6.793 11.07 1 42.06 363 TRP A CA 1
ATOM 2934 C C . TRP A 1 363 ? 7.734 -5.652 10.828 1 42.06 363 TRP A C 1
ATOM 2936 O O . TRP A 1 363 ? 7.328 -4.527 10.523 1 42.06 363 TRP A O 1
ATOM 2946 N N . GLY A 1 364 ? 8.859 -5.605 11.383 1 54.12 364 GLY A N 1
ATOM 2947 C CA . GLY A 1 364 ? 10.219 -5.301 10.945 1 54.12 364 GLY A CA 1
ATOM 2948 C C . GLY A 1 364 ? 10.492 -3.814 10.852 1 54.12 364 GLY A C 1
ATOM 2949 O O . GLY A 1 364 ? 11.625 -3.404 10.57 1 54.12 364 GLY A O 1
ATOM 2950 N N . GLU A 1 365 ? 9.297 -2.918 10.969 1 63.97 365 GLU A N 1
ATOM 2951 C CA . GLU A 1 365 ? 9.734 -1.533 10.828 1 63.97 365 GLU A CA 1
ATOM 2952 C C . GLU A 1 365 ? 9.953 -0.887 12.195 1 63.97 365 GLU A C 1
ATOM 2954 O O . GLU A 1 365 ? 9.156 -1.071 13.109 1 63.97 365 GLU A O 1
ATOM 2959 N N . ILE A 1 366 ? 11.055 -0.308 12.344 1 75.19 366 ILE A N 1
ATOM 2960 C CA . ILE A 1 366 ? 11.453 0.355 13.586 1 75.19 366 ILE A CA 1
ATOM 2961 C C . ILE A 1 366 ? 10.859 1.765 13.625 1 75.19 366 ILE A C 1
ATOM 2963 O O . ILE A 1 366 ? 10.742 2.422 12.586 1 75.19 366 ILE A O 1
ATOM 2967 N N . HIS A 1 367 ? 10.391 2.125 14.781 1 81.25 367 HIS A N 1
ATOM 2968 C CA . HIS A 1 367 ? 9.773 3.426 15.031 1 81.25 367 HIS A CA 1
ATOM 2969 C C . HIS A 1 367 ? 10.648 4.559 14.5 1 81.25 367 HIS A C 1
ATOM 2971 O O . HIS A 1 367 ? 10.141 5.52 13.922 1 81.25 367 HIS A O 1
ATOM 2977 N N . GLU A 1 368 ? 11.867 4.387 14.625 1 86.06 368 GLU A N 1
ATOM 2978 C CA . GLU A 1 368 ? 12.797 5.43 14.227 1 86.06 368 GLU A CA 1
ATOM 2979 C C . GLU A 1 368 ? 12.789 5.633 12.711 1 86.06 368 GLU A C 1
ATOM 2981 O O . GLU A 1 368 ? 12.914 6.762 12.234 1 86.06 368 GLU A O 1
ATOM 2986 N N . ASP A 1 369 ? 12.594 4.539 12.008 1 87.5 369 ASP A N 1
ATOM 2987 C CA . ASP A 1 369 ? 12.539 4.633 10.555 1 87.5 369 ASP A CA 1
ATOM 2988 C C . ASP A 1 369 ? 11.32 5.43 10.094 1 87.5 369 ASP A C 1
ATOM 2990 O O . ASP A 1 369 ? 11.398 6.223 9.156 1 87.5 369 ASP A O 1
ATOM 2994 N N . LEU A 1 370 ? 10.258 5.172 10.773 1 87.69 370 LEU A N 1
ATOM 2995 C CA . LEU A 1 370 ? 9.031 5.875 10.43 1 87.69 370 LEU A CA 1
ATOM 2996 C C . LEU A 1 370 ? 9.156 7.367 10.719 1 87.69 370 LEU A C 1
ATOM 2998 O O . LEU A 1 370 ? 8.695 8.195 9.93 1 87.69 370 LEU A O 1
ATOM 3002 N N . GLU A 1 371 ? 9.805 7.66 11.836 1 91.56 371 GLU A N 1
ATOM 3003 C CA . GLU A 1 371 ? 10.031 9.055 12.203 1 91.56 371 GLU A CA 1
ATOM 3004 C C . GLU A 1 371 ? 10.867 9.781 11.148 1 91.56 371 GLU A C 1
ATOM 3006 O O . GLU A 1 371 ? 10.539 10.898 10.75 1 91.56 371 GLU A O 1
ATOM 3011 N N . ILE A 1 372 ? 11.906 9.125 10.75 1 92.38 372 ILE A N 1
ATOM 3012 C CA . ILE A 1 372 ? 12.812 9.711 9.773 1 92.38 372 ILE A CA 1
ATOM 3013 C C . ILE A 1 372 ? 12.094 9.898 8.438 1 92.38 372 ILE A C 1
ATOM 3015 O O . ILE A 1 372 ? 12.227 10.938 7.793 1 92.38 372 ILE A O 1
ATOM 3019 N N . CYS A 1 373 ? 11.32 8.93 8.07 1 89.62 373 CYS A N 1
ATOM 3020 C CA . CYS A 1 373 ? 10.586 9.008 6.809 1 89.62 373 CYS A CA 1
ATOM 3021 C C . CYS A 1 373 ? 9.633 10.195 6.805 1 89.62 373 CYS A C 1
ATOM 3023 O O . CYS A 1 373 ? 9.586 10.953 5.836 1 89.62 373 CYS A O 1
ATOM 3025 N N . LEU A 1 374 ? 8.938 10.297 7.855 1 92.25 374 LEU A N 1
ATOM 3026 C CA . LEU A 1 374 ? 7.969 11.375 7.93 1 92.25 374 LEU A CA 1
ATOM 3027 C C . LEU A 1 374 ? 8.664 12.734 7.98 1 92.25 374 LEU A C 1
ATOM 3029 O O . LEU A 1 374 ? 8.25 13.672 7.301 1 92.25 374 LEU A O 1
ATOM 3033 N N . ALA A 1 375 ? 9.711 12.82 8.766 1 94.25 375 ALA A N 1
ATOM 3034 C CA . ALA A 1 375 ? 10.477 14.062 8.852 1 94.25 375 ALA A CA 1
ATOM 3035 C C . ALA A 1 375 ? 11.031 14.461 7.484 1 94.25 375 ALA A C 1
ATOM 3037 O O . ALA A 1 375 ? 10.945 15.625 7.09 1 94.25 375 ALA A O 1
ATOM 3038 N N . ASP A 1 376 ? 11.602 13.516 6.785 1 92.06 376 ASP A N 1
ATOM 3039 C CA . ASP A 1 376 ? 12.164 13.781 5.465 1 92.06 376 ASP A CA 1
ATOM 3040 C C . ASP A 1 376 ? 11.086 14.281 4.504 1 92.06 376 ASP A C 1
ATOM 3042 O O . ASP A 1 376 ? 11.336 15.188 3.707 1 92.06 376 ASP A O 1
ATOM 3046 N N . SER A 1 377 ? 9.945 13.656 4.613 1 89.69 377 SER A N 1
ATOM 3047 C CA . SER A 1 377 ? 8.844 14.07 3.748 1 89.69 377 SER A CA 1
ATOM 3048 C C . SER A 1 377 ? 8.438 15.516 4.027 1 89.69 377 SER A C 1
ATOM 3050 O O . SER A 1 377 ? 8.148 16.266 3.098 1 89.69 377 SER A O 1
ATOM 3052 N N . ILE A 1 378 ? 8.383 15.875 5.242 1 91.31 378 ILE A N 1
ATOM 3053 C CA . ILE A 1 378 ? 8.008 17.234 5.625 1 91.31 378 ILE A CA 1
ATOM 3054 C C . ILE A 1 378 ? 9.094 18.219 5.188 1 91.31 378 ILE A C 1
ATOM 3056 O O . ILE A 1 378 ? 8.797 19.281 4.645 1 91.31 378 ILE A O 1
ATOM 3060 N N . LEU A 1 379 ? 10.352 17.812 5.375 1 91 379 LEU A N 1
ATOM 3061 C CA . LEU A 1 379 ? 11.477 18.672 5.02 1 91 379 LEU A CA 1
ATOM 3062 C C . LEU A 1 379 ? 11.508 18.938 3.52 1 91 379 LEU A C 1
ATOM 3064 O O . LEU A 1 379 ? 11.93 20.016 3.086 1 91 379 LEU A O 1
ATOM 3068 N N . MET A 1 380 ? 11.047 18.016 2.801 1 87.62 380 MET A N 1
ATOM 3069 C CA . MET A 1 380 ? 11.109 18.141 1.346 1 87.62 380 MET A CA 1
ATOM 3070 C C . MET A 1 380 ? 9.891 18.891 0.811 1 87.62 380 MET A C 1
ATOM 3072 O O . MET A 1 380 ? 9.844 19.25 -0.367 1 87.62 380 MET A O 1
ATOM 3076 N N . THR A 1 381 ? 8.945 19.078 1.658 1 86.44 381 THR A N 1
ATOM 3077 C CA . THR A 1 381 ? 7.773 19.859 1.253 1 86.44 381 THR A CA 1
ATOM 3078 C C . THR A 1 381 ? 8.141 21.328 1.046 1 86.44 381 THR A C 1
ATOM 3080 O O . THR A 1 381 ? 8.797 21.922 1.893 1 86.44 381 THR A O 1
ATOM 3083 N N . PRO A 1 382 ? 7.742 21.859 -0.05 1 86.06 382 PRO A N 1
ATOM 3084 C CA . PRO A 1 382 ? 8.039 23.281 -0.279 1 86.06 382 PRO A CA 1
ATOM 3085 C C . PRO A 1 382 ? 7.266 24.203 0.664 1 86.06 382 PRO A C 1
ATOM 3087 O O . PRO A 1 382 ? 6.109 23.938 0.993 1 86.06 382 PRO A O 1
ATOM 3090 N N . ASP A 1 383 ? 7.969 25.203 1.112 1 86.56 383 ASP A N 1
ATOM 3091 C CA . ASP A 1 383 ? 7.281 26.234 1.891 1 86.56 383 ASP A CA 1
ATOM 3092 C C . ASP A 1 383 ? 7.203 27.547 1.115 1 86.56 383 ASP A C 1
ATOM 3094 O O . ASP A 1 383 ? 7.836 27.688 0.069 1 86.56 383 ASP A O 1
ATOM 3098 N N . TYR A 1 384 ? 6.402 28.484 1.54 1 85.94 384 TYR A N 1
ATOM 3099 C CA . TYR A 1 384 ? 6.074 29.688 0.781 1 85.94 384 TYR A CA 1
ATOM 3100 C C . TYR A 1 384 ? 7.289 30.594 0.656 1 85.94 384 TYR A C 1
ATOM 3102 O O . TYR A 1 384 ? 7.301 31.516 -0.171 1 85.94 384 TYR A O 1
ATOM 3110 N N . ARG A 1 385 ? 8.297 30.359 1.363 1 83.19 385 ARG A N 1
ATOM 3111 C CA . ARG A 1 385 ? 9.492 31.188 1.294 1 83.19 385 ARG A CA 1
ATOM 3112 C C . ARG A 1 385 ? 10.508 30.609 0.31 1 83.19 385 ARG A C 1
ATOM 3114 O O . ARG A 1 385 ? 11.547 31.219 0.053 1 83.19 385 ARG A O 1
ATOM 3121 N N . ASP A 1 386 ? 10.148 29.422 -0.174 1 79.88 386 ASP A N 1
ATOM 3122 C CA . ASP A 1 386 ? 11.016 28.828 -1.184 1 79.88 386 ASP A CA 1
ATOM 3123 C C . ASP A 1 386 ? 10.93 29.578 -2.506 1 79.88 386 ASP A C 1
ATOM 3125 O O . ASP A 1 386 ? 9.836 29.891 -2.98 1 79.88 386 ASP A O 1
ATOM 3129 N N . PRO A 1 387 ? 12.078 30.016 -3.008 1 64.12 387 PRO A N 1
ATOM 3130 C CA . PRO A 1 387 ? 12.07 30.797 -4.25 1 64.12 387 PRO A CA 1
ATOM 3131 C C . PRO A 1 387 ? 11.328 30.109 -5.383 1 64.12 387 PRO A C 1
ATOM 3133 O O . PRO A 1 387 ? 10.758 30.766 -6.254 1 64.12 387 PRO A O 1
ATOM 3136 N N . GLU A 1 388 ? 11.461 28.844 -5.469 1 61.84 388 GLU A N 1
ATOM 3137 C CA . GLU A 1 388 ? 10.805 28.109 -6.543 1 61.84 388 GLU A CA 1
ATOM 3138 C C . GLU A 1 388 ? 9.289 28.094 -6.344 1 61.84 388 GLU A C 1
ATOM 3140 O O . GLU A 1 388 ? 8.547 27.734 -7.262 1 61.84 388 GLU A O 1
ATOM 3145 N N . THR A 1 389 ? 8.891 28.422 -5.223 1 57.09 389 THR A N 1
ATOM 3146 C CA . THR A 1 389 ? 7.457 28.422 -4.934 1 57.09 389 THR A CA 1
ATOM 3147 C C . THR A 1 389 ? 6.812 29.734 -5.348 1 57.09 389 THR A C 1
ATOM 3149 O O . THR A 1 389 ? 7.238 30.812 -4.898 1 57.09 389 THR A O 1
ATOM 3152 N N . VAL A 1 390 ? 6.555 29.984 -6.77 1 45.16 390 VAL A N 1
ATOM 3153 C CA . VAL A 1 390 ? 5.91 31.188 -7.289 1 45.16 390 VAL A CA 1
ATOM 3154 C C . VAL A 1 390 ? 4.898 31.703 -6.273 1 45.16 390 VAL A C 1
ATOM 3156 O O . VAL A 1 390 ? 4.016 30.969 -5.832 1 45.16 390 VAL A O 1
ATOM 3159 N N . TYR A 1 391 ? 5.242 32.812 -5.695 1 44.69 391 TYR A N 1
ATOM 3160 C CA . TYR A 1 391 ? 4.332 33.531 -4.816 1 44.69 391 TYR A CA 1
ATOM 3161 C C . TYR A 1 391 ? 2.957 33.656 -5.457 1 44.69 391 TYR A C 1
ATOM 3163 O O . TYR A 1 391 ? 2.846 33.844 -6.672 1 44.69 391 TYR A O 1
ATOM 3171 N N . CYS A 1 392 ? 1.979 33.188 -4.855 1 42 392 CYS A N 1
ATOM 3172 C CA . CYS A 1 392 ? 0.584 33.344 -5.258 1 42 392 CYS A CA 1
ATOM 3173 C C . CYS A 1 392 ? 0.286 34.781 -5.699 1 42 392 CYS A C 1
ATOM 3175 O O . CYS A 1 392 ? -0.87 35.125 -5.945 1 42 392 CYS A O 1
ATOM 3177 N N . GLY A 1 393 ? 1.238 35.844 -5.559 1 32.53 393 GLY A N 1
ATOM 3178 C CA . GLY A 1 393 ? 0.778 37.156 -5.992 1 32.53 393 GLY A CA 1
ATOM 3179 C C . GLY A 1 393 ? 0.573 37.25 -7.496 1 32.53 393 GLY A C 1
ATOM 3180 O O . GLY A 1 393 ? 0.535 36.25 -8.188 1 32.53 393 GLY A O 1
ATOM 3181 N N . SER A 1 394 ? 1.156 38.625 -8.172 1 29.53 394 SER A N 1
ATOM 3182 C CA . SER A 1 394 ? 0.782 39.344 -9.375 1 29.53 394 SER A CA 1
ATOM 3183 C C . SER A 1 394 ? 1.278 38.625 -10.625 1 29.53 394 SER A C 1
ATOM 3185 O O . SER A 1 394 ? 2.465 38.312 -10.742 1 29.53 394 SER A O 1
ATOM 3187 N N . ASP A 1 395 ? 0.534 37.875 -11.344 1 30.7 395 ASP A N 1
ATOM 3188 C CA . ASP A 1 395 ? 0.619 37.812 -12.797 1 30.7 395 ASP A CA 1
ATOM 3189 C C . ASP A 1 395 ? 0.982 39.156 -13.398 1 30.7 395 ASP A C 1
ATOM 3191 O O . ASP A 1 395 ? 0.104 39.906 -13.844 1 30.7 395 ASP A O 1
ATOM 3195 N N . ASN A 1 396 ? 1.854 40.062 -12.93 1 25.78 396 ASN A N 1
ATOM 3196 C CA . ASN A 1 396 ? 2.232 41.094 -13.898 1 25.78 396 ASN A CA 1
ATOM 3197 C C . ASN A 1 396 ? 2.795 40.469 -15.18 1 25.78 396 ASN A C 1
ATOM 3199 O O . ASN A 1 396 ? 3.674 39.594 -15.117 1 25.78 396 ASN A O 1
ATOM 3203 N N . GLY A 1 397 ? 2.004 40.469 -16.328 1 25.69 397 GLY A N 1
ATOM 3204 C CA . GLY A 1 397 ? 2.164 40.344 -17.766 1 25.69 397 GLY A CA 1
ATOM 3205 C C . GLY A 1 397 ? 3.43 41 -18.281 1 25.69 397 GLY A C 1
ATOM 3206 O O . GLY A 1 397 ? 3.424 41.625 -19.359 1 25.69 397 GLY A O 1
ATOM 3207 N N . ILE A 1 398 ? 4.41 41.406 -17.531 1 25.59 398 ILE A N 1
ATOM 3208 C CA . ILE A 1 398 ? 5.441 41.969 -18.391 1 25.59 398 ILE A CA 1
ATOM 3209 C C . ILE A 1 398 ? 5.934 40.906 -19.375 1 25.59 398 ILE A C 1
ATOM 3211 O O . ILE A 1 398 ? 6.508 39.906 -18.969 1 25.59 398 ILE A O 1
ATOM 3215 N N . ASP A 1 399 ? 5.137 40.875 -20.516 1 23.72 399 ASP A N 1
ATOM 3216 C CA . ASP A 1 399 ? 5.508 40.312 -21.828 1 23.72 399 ASP A CA 1
ATOM 3217 C C . ASP A 1 399 ? 6.875 40.844 -22.266 1 23.72 399 ASP A C 1
ATOM 3219 O O . ASP A 1 399 ? 6.977 41.938 -22.828 1 23.72 399 ASP A O 1
ATOM 3223 N N . GLY A 1 400 ? 7.859 41 -21.469 1 20.14 400 GLY A N 1
ATOM 3224 C CA . GLY A 1 400 ? 9.047 41.344 -22.234 1 20.14 400 GLY A CA 1
ATOM 3225 C C . GLY A 1 400 ? 9.336 40.375 -23.344 1 20.14 400 GLY A C 1
ATOM 3226 O O . GLY A 1 400 ? 9.398 39.156 -23.109 1 20.14 400 GLY A O 1
ATOM 3227 N N . HIS A 1 401 ? 8.82 40.719 -24.547 1 22 401 HIS A N 1
ATOM 3228 C CA . HIS A 1 401 ? 9.094 40.25 -25.891 1 22 401 HIS A CA 1
ATOM 3229 C C . HIS A 1 401 ? 10.594 40.062 -26.125 1 22 401 HIS A C 1
ATOM 3231 O O . HIS A 1 401 ? 11.211 40.844 -26.859 1 22 401 HIS A O 1
ATOM 3237 N N . ASP A 1 402 ? 11.375 39.812 -25.172 1 19.33 402 ASP A N 1
ATOM 3238 C CA . ASP A 1 402 ? 12.656 39.75 -25.859 1 19.33 402 ASP A CA 1
ATOM 3239 C C . ASP A 1 402 ? 12.633 38.688 -26.938 1 19.33 402 ASP A C 1
ATOM 3241 O O . ASP A 1 402 ? 12.25 37.531 -26.688 1 19.33 402 ASP A O 1
ATOM 3245 N N . ASP A 1 403 ? 12.469 39.094 -28.156 1 20.45 403 ASP A N 1
ATOM 3246 C CA . ASP A 1 403 ? 12.617 38.531 -29.5 1 20.45 403 ASP A CA 1
ATOM 3247 C C . ASP A 1 403 ? 13.914 37.719 -29.625 1 20.45 403 ASP A C 1
ATOM 3249 O O . ASP A 1 403 ? 14.359 37.438 -30.734 1 20.45 403 ASP A O 1
ATOM 3253 N N . ARG A 1 404 ? 14.695 37.5 -28.625 1 19.58 404 ARG A N 1
ATOM 3254 C CA . ARG A 1 404 ? 15.938 37 -29.203 1 19.58 404 ARG A CA 1
ATOM 3255 C C . ARG A 1 404 ? 15.672 35.75 -30.047 1 19.58 404 ARG A C 1
ATOM 3257 O O . ARG A 1 404 ? 14.938 34.875 -29.625 1 19.58 404 ARG A O 1
ATOM 3264 N N . ASP A 1 405 ? 15.859 35.781 -31.328 1 18.2 405 ASP A N 1
ATOM 3265 C CA . ASP A 1 405 ? 15.961 34.938 -32.5 1 18.2 405 ASP A CA 1
ATOM 3266 C C . ASP A 1 405 ? 16.812 33.719 -32.219 1 18.2 405 ASP A C 1
ATOM 3268 O O . ASP A 1 405 ? 16.859 32.781 -33.031 1 18.2 405 ASP A O 1
ATOM 3272 N N . GLY A 1 406 ? 17.812 33.844 -31.344 1 18.61 406 GLY A N 1
ATOM 3273 C CA . GLY A 1 406 ? 18.922 33.094 -31.875 1 18.61 406 GLY A CA 1
ATOM 3274 C C . GLY A 1 406 ? 18.625 31.594 -32 1 18.61 406 GLY A C 1
ATOM 3275 O O . GLY A 1 406 ? 17.781 31.062 -31.297 1 18.61 406 GLY A O 1
ATOM 3276 N N . ASP A 1 407 ? 18.969 30.969 -33.125 1 18.28 407 ASP A N 1
ATOM 3277 C CA . ASP A 1 407 ? 18.906 29.75 -33.938 1 18.28 407 ASP A CA 1
ATOM 3278 C C . ASP A 1 407 ? 19.438 28.547 -33.125 1 18.28 407 ASP A C 1
ATOM 3280 O O . ASP A 1 407 ? 19 27.422 -33.375 1 18.28 407 ASP A O 1
ATOM 3284 N N . THR A 1 408 ? 20.484 28.734 -32.312 1 20.17 408 THR A N 1
ATOM 3285 C CA . THR A 1 408 ? 21.422 27.641 -32.562 1 20.17 408 THR A CA 1
ATOM 3286 C C . THR A 1 408 ? 20.891 26.328 -32 1 20.17 408 THR A C 1
ATOM 3288 O O . THR A 1 408 ? 20.203 26.312 -30.984 1 20.17 408 THR A O 1
ATOM 3291 N N . GLY A 1 409 ? 20.828 25.234 -32.781 1 17.38 409 GLY A N 1
ATOM 3292 C CA . GLY A 1 409 ? 20.406 23.859 -32.969 1 17.38 409 GLY A CA 1
ATOM 3293 C C . GLY A 1 409 ? 20.953 22.938 -31.891 1 17.38 409 GLY A C 1
ATOM 3294 O O . GLY A 1 409 ? 20.656 21.734 -31.891 1 17.38 409 GLY A O 1
ATOM 3295 N N . SER A 1 410 ? 21.969 23.312 -31 1 19.53 410 SER A N 1
ATOM 3296 C CA . SER A 1 410 ? 22.766 22.109 -30.797 1 19.53 410 SER A CA 1
ATOM 3297 C C . SER A 1 410 ? 22.047 21.109 -29.875 1 19.53 410 SER A C 1
ATOM 3299 O O . SER A 1 410 ? 21.406 21.516 -28.906 1 19.53 410 SER A O 1
ATOM 3301 N N . ASP A 1 411 ? 21.719 19.891 -30.312 1 18.03 411 ASP A N 1
ATOM 3302 C CA . ASP A 1 411 ? 21.094 18.609 -29.969 1 18.03 411 ASP A CA 1
ATOM 3303 C C . ASP A 1 411 ? 21.812 17.953 -28.797 1 18.03 411 ASP A C 1
ATOM 3305 O O . ASP A 1 411 ? 21.609 16.766 -28.531 1 18.03 411 ASP A O 1
ATOM 3309 N N . LYS A 1 412 ? 22.578 18.547 -27.828 1 19.7 412 LYS A N 1
ATOM 3310 C CA . LYS A 1 412 ? 23.422 17.594 -27.109 1 19.7 412 LYS A CA 1
ATOM 3311 C C . LYS A 1 412 ? 22.578 16.641 -26.25 1 19.7 412 LYS A C 1
ATOM 3313 O O . LYS A 1 412 ? 21.672 17.078 -25.547 1 19.7 412 LYS A O 1
ATOM 3318 N N . ASP A 1 413 ? 22.625 15.367 -26.562 1 19.23 413 ASP A N 1
ATOM 3319 C CA . ASP A 1 413 ? 22.172 14.07 -26.062 1 19.23 413 ASP A CA 1
ATOM 3320 C C . ASP A 1 413 ? 22.641 13.844 -24.625 1 19.23 413 ASP A C 1
ATOM 3322 O O . ASP A 1 413 ? 23.844 13.695 -24.359 1 19.23 413 ASP A O 1
ATOM 3326 N N . SER A 1 414 ? 22.391 14.656 -23.625 1 18.52 414 SER A N 1
ATOM 3327 C CA . SER A 1 414 ? 23 14.352 -22.344 1 18.52 414 SER A CA 1
ATOM 3328 C C . SER A 1 414 ? 22.562 12.984 -21.812 1 18.52 414 SER A C 1
ATOM 3330 O O . SER A 1 414 ? 21.359 12.734 -21.672 1 18.52 414 SER A O 1
ATOM 3332 N N . ASP A 1 415 ? 23.359 11.914 -21.953 1 19.3 415 ASP A N 1
ATOM 3333 C CA . ASP A 1 415 ? 23.406 10.531 -21.484 1 19.3 415 ASP A CA 1
ATOM 3334 C C . ASP A 1 415 ? 23.406 10.461 -19.969 1 19.3 415 ASP A C 1
ATOM 3336 O O . ASP A 1 415 ? 24.375 10.891 -19.328 1 19.3 415 ASP A O 1
ATOM 3340 N N . GLU A 1 416 ? 22.453 10.789 -19.203 1 20.44 416 GLU A N 1
ATOM 3341 C CA . GLU A 1 416 ? 22.469 10.617 -17.75 1 20.44 416 GLU A CA 1
ATOM 3342 C C . GLU A 1 416 ? 22.703 9.164 -17.375 1 20.44 416 GLU A C 1
ATOM 3344 O O . GLU A 1 416 ? 21.922 8.281 -17.75 1 20.44 416 GLU A O 1
ATOM 3349 N N . SER A 1 417 ? 23.969 8.711 -17.203 1 19.14 417 SER A N 1
ATOM 3350 C CA . SER A 1 417 ? 24.516 7.441 -16.734 1 19.14 417 SER A CA 1
ATOM 3351 C C . SER A 1 417 ? 23.969 7.098 -15.344 1 19.14 417 SER A C 1
ATOM 3353 O O . SER A 1 417 ? 24.062 7.902 -14.414 1 19.14 417 SER A O 1
ATOM 3355 N N . PHE A 1 418 ? 22.922 6.301 -15.164 1 19.66 418 PHE A N 1
ATOM 3356 C CA . PHE A 1 418 ? 22.469 5.598 -13.969 1 19.66 418 PHE A CA 1
ATOM 3357 C C . PHE A 1 418 ? 23.609 4.781 -13.359 1 19.66 418 PHE A C 1
ATOM 3359 O O . PHE A 1 418 ? 24.094 3.838 -13.977 1 19.66 418 PHE A O 1
ATOM 3366 N N . THR A 1 419 ? 24.578 5.391 -12.75 1 19.58 419 THR A N 1
ATOM 3367 C CA . THR A 1 419 ? 25.594 4.629 -12.031 1 19.58 419 THR A CA 1
ATOM 3368 C C . THR A 1 419 ? 24.938 3.613 -11.094 1 19.58 419 THR A C 1
ATOM 3370 O O . THR A 1 419 ? 24.156 3.982 -10.219 1 19.58 419 THR A O 1
ATOM 3373 N N . LEU A 1 420 ? 24.766 2.396 -11.562 1 18.52 420 LEU A N 1
ATOM 3374 C CA . LEU A 1 420 ? 24.531 1.178 -10.789 1 18.52 420 LEU A CA 1
ATOM 3375 C C . LEU A 1 420 ? 25.562 1.06 -9.656 1 18.52 420 LEU A C 1
ATOM 3377 O O . LEU A 1 420 ? 26.766 1.116 -9.898 1 18.52 420 LEU A O 1
ATOM 3381 N N . ILE A 1 421 ? 25.406 1.713 -8.594 1 18.36 421 ILE A N 1
ATOM 3382 C CA . ILE A 1 421 ? 26.297 1.477 -7.457 1 18.36 421 ILE A CA 1
ATOM 3383 C C . ILE A 1 421 ? 26.578 -0.018 -7.328 1 18.36 421 ILE A C 1
ATOM 3385 O O . ILE A 1 421 ? 25.656 -0.824 -7.191 1 18.36 421 ILE A O 1
ATOM 3389 N N . SER A 1 422 ? 27.703 -0.477 -8.086 1 19.5 422 SER A N 1
ATOM 3390 C CA . SER A 1 422 ? 28.391 -1.679 -7.621 1 19.5 422 SER A CA 1
ATOM 3391 C C . SER A 1 422 ? 28.766 -1.562 -6.148 1 19.5 422 SER A C 1
ATOM 3393 O O . SER A 1 422 ? 29.188 -0.494 -5.695 1 19.5 422 SER A O 1
ATOM 3395 N N . MET B 1 1 ? -38.844 -6.766 8.203 1 40.28 1 MET B N 1
ATOM 3396 C CA . MET B 1 1 ? -37.688 -7.637 8.328 1 40.28 1 MET B CA 1
ATOM 3397 C C . MET B 1 1 ? -36.562 -7.215 7.371 1 40.28 1 MET B C 1
ATOM 3399 O O . MET B 1 1 ? -36.844 -6.918 6.203 1 40.28 1 MET B O 1
ATOM 3403 N N . PRO B 1 2 ? -35.438 -6.793 7.863 1 53.41 2 PRO B N 1
ATOM 3404 C CA . PRO B 1 2 ? -34.438 -6.281 6.926 1 53.41 2 PRO B CA 1
ATOM 3405 C C . PRO B 1 2 ? -34.156 -7.238 5.766 1 53.41 2 PRO B C 1
ATOM 3407 O O . PRO B 1 2 ? -34.125 -8.453 5.965 1 53.41 2 PRO B O 1
ATOM 3410 N N . GLU B 1 3 ? -34.656 -6.91 4.715 1 60.97 3 GLU B N 1
ATOM 3411 C CA . GLU B 1 3 ? -34.531 -7.723 3.508 1 60.97 3 GLU B CA 1
ATOM 3412 C C . GLU B 1 3 ? -33.094 -8.094 3.23 1 60.97 3 GLU B C 1
ATOM 3414 O O . GLU B 1 3 ? -32.219 -7.219 3.156 1 60.97 3 GLU B O 1
ATOM 3419 N N . ILE B 1 4 ? -32.781 -9.359 3.543 1 68.81 4 ILE B N 1
ATOM 3420 C CA . ILE B 1 4 ? -31.453 -9.891 3.238 1 68.81 4 ILE B CA 1
ATOM 3421 C C . ILE B 1 4 ? -31.234 -9.906 1.727 1 68.81 4 ILE B C 1
ATOM 3423 O O . ILE B 1 4 ? -32.125 -10.32 0.972 1 68.81 4 ILE B O 1
ATOM 3427 N N . LYS B 1 5 ? -30.266 -9.258 1.424 1 78.12 5 LYS B N 1
ATOM 3428 C CA . LYS B 1 5 ? -29.859 -9.328 0.023 1 78.12 5 LYS B CA 1
ATOM 3429 C C . LYS B 1 5 ? -29.734 -10.773 -0.44 1 78.12 5 LYS B C 1
ATOM 3431 O O . LYS B 1 5 ? -29.219 -11.617 0.291 1 78.12 5 LYS B O 1
ATOM 3436 N N . GLU B 1 6 ? -30.469 -11.055 -1.448 1 83.81 6 GLU B N 1
ATOM 3437 C CA . GLU B 1 6 ? -30.375 -12.398 -2.014 1 83.81 6 GLU B CA 1
ATOM 3438 C C . GLU B 1 6 ? -29.094 -12.578 -2.809 1 83.81 6 GLU B C 1
ATOM 3440 O O . GLU B 1 6 ? -28.922 -11.984 -3.877 1 83.81 6 GLU B O 1
ATOM 3445 N N . TYR B 1 7 ? -28.188 -13.406 -2.322 1 88.94 7 TYR B N 1
ATOM 3446 C CA . TYR B 1 7 ? -26.922 -13.625 -2.994 1 88.94 7 TYR B CA 1
ATOM 3447 C C . TYR B 1 7 ? -27.016 -14.797 -3.969 1 88.94 7 TYR B C 1
ATOM 3449 O O . TYR B 1 7 ? -26.281 -14.844 -4.965 1 88.94 7 TYR B O 1
ATOM 3457 N N . LEU B 1 8 ? -27.844 -15.758 -3.678 1 90.5 8 LEU B N 1
ATOM 3458 C CA . LEU B 1 8 ? -28.062 -16.922 -4.527 1 90.5 8 LEU B CA 1
ATOM 3459 C C . LEU B 1 8 ? -29.531 -17.062 -4.895 1 90.5 8 LEU B C 1
ATOM 3461 O O . LEU B 1 8 ? -30.391 -17.141 -4.016 1 90.5 8 LEU B O 1
ATOM 3465 N N . PRO B 1 9 ? -29.781 -17.047 -6.211 1 87.69 9 PRO B N 1
ATOM 3466 C CA . PRO B 1 9 ? -31.172 -17.219 -6.617 1 87.69 9 PRO B CA 1
ATOM 3467 C C . PRO B 1 9 ? -31.797 -18.484 -6.039 1 87.69 9 PRO B C 1
ATOM 3469 O O . PRO B 1 9 ? -31.156 -19.547 -6.023 1 87.69 9 PRO B O 1
ATOM 3472 N N . SER B 1 10 ? -33 -18.406 -5.625 1 87.12 10 SER B N 1
ATOM 3473 C CA . SER B 1 10 ? -33.719 -19.469 -4.926 1 87.12 10 SER B CA 1
ATOM 3474 C C . SER B 1 10 ? -33.906 -20.688 -5.828 1 87.12 10 SER B C 1
ATOM 3476 O O . SER B 1 10 ? -34.062 -21.812 -5.344 1 87.12 10 SER B O 1
ATOM 3478 N N . LYS B 1 11 ? -33.844 -20.5 -7.117 1 89.44 11 LYS B N 1
ATOM 3479 C CA . LYS B 1 11 ? -34.062 -21.578 -8.07 1 89.44 11 LYS B CA 1
ATOM 3480 C C . LYS B 1 11 ? -32.969 -22.641 -7.977 1 89.44 11 LYS B C 1
ATOM 3482 O O . LYS B 1 11 ? -33.156 -23.781 -8.383 1 89.44 11 LYS B O 1
ATOM 3487 N N . TYR B 1 12 ? -31.859 -22.297 -7.371 1 91.38 12 TYR B N 1
ATOM 3488 C CA . TYR B 1 12 ? -30.734 -23.219 -7.332 1 91.38 12 TYR B CA 1
ATOM 3489 C C . TYR B 1 12 ? -30.781 -24.094 -6.078 1 91.38 12 TYR B C 1
ATOM 3491 O O . TYR B 1 12 ? -30.078 -25.109 -5.992 1 91.38 12 TYR B O 1
ATOM 3499 N N . GLU B 1 13 ? -31.547 -23.797 -5.117 1 89.44 13 GLU B N 1
ATOM 3500 C CA . GLU B 1 13 ? -31.531 -24.438 -3.809 1 89.44 13 GLU B CA 1
ATOM 3501 C C . GLU B 1 13 ? -31.922 -25.906 -3.912 1 89.44 13 GLU B C 1
ATOM 3503 O O . GLU B 1 13 ? -31.281 -26.781 -3.32 1 89.44 13 GLU B O 1
ATOM 3508 N N . PRO B 1 14 ? -32.938 -26.172 -4.762 1 89.62 14 PRO B N 1
ATOM 3509 C CA . PRO B 1 14 ? -33.312 -27.594 -4.852 1 89.62 14 PRO B CA 1
ATOM 3510 C C . PRO B 1 14 ? -32.281 -28.438 -5.582 1 89.62 14 PRO B C 1
ATOM 3512 O O . PRO B 1 14 ? -32.281 -29.672 -5.469 1 89.62 14 PRO B O 1
ATOM 3515 N N . LEU B 1 15 ? -31.438 -27.828 -6.316 1 92.44 15 LEU B N 1
ATOM 3516 C CA . LEU B 1 15 ? -30.453 -28.547 -7.129 1 92.44 15 LEU B CA 1
ATOM 3517 C C . LEU B 1 15 ? -29.188 -28.828 -6.336 1 92.44 15 LEU B C 1
ATOM 3519 O O . LEU B 1 15 ? -28.312 -29.562 -6.793 1 92.44 15 LEU B O 1
ATOM 3523 N N . LEU B 1 16 ? -29.141 -28.359 -5.125 1 93.12 16 LEU B N 1
ATOM 3524 C CA . LEU B 1 16 ? -27.922 -28.469 -4.32 1 93.12 16 LEU B CA 1
ATOM 3525 C C . LEU B 1 16 ? -27.859 -29.812 -3.611 1 93.12 16 LEU B C 1
ATOM 3527 O O . LEU B 1 16 ? -28.891 -30.328 -3.162 1 93.12 16 LEU B O 1
ATOM 3531 N N . PRO B 1 17 ? -26.625 -30.375 -3.523 1 90.12 17 PRO B N 1
ATOM 3532 C CA . PRO B 1 17 ? -26.453 -31.531 -2.633 1 90.12 17 PRO B CA 1
ATOM 3533 C C . PRO B 1 17 ? -26.859 -31.219 -1.191 1 90.12 17 PRO B C 1
ATOM 3535 O O . PRO B 1 17 ? -26.766 -30.062 -0.755 1 90.12 17 PRO B O 1
ATOM 3538 N N . ASP B 1 18 ? -27.172 -32.219 -0.436 1 88.38 18 ASP B N 1
ATOM 3539 C CA . ASP B 1 18 ? -27.719 -32.062 0.909 1 88.38 18 ASP B CA 1
ATOM 3540 C C . ASP B 1 18 ? -26.75 -31.328 1.821 1 88.38 18 ASP B C 1
ATOM 3542 O O . ASP B 1 18 ? -27.156 -30.453 2.6 1 88.38 18 ASP B O 1
ATOM 3546 N N . ALA B 1 19 ? -25.547 -31.672 1.74 1 87.25 19 ALA B N 1
ATOM 3547 C CA . ALA B 1 19 ? -24.547 -31.062 2.625 1 87.25 19 ALA B CA 1
ATOM 3548 C C . ALA B 1 19 ? -24.438 -29.562 2.371 1 87.25 19 ALA B C 1
ATOM 3550 O O . ALA B 1 19 ? -24.375 -28.766 3.314 1 87.25 19 ALA B O 1
ATOM 3551 N N . ASN B 1 20 ? -24.406 -29.141 1.098 1 88.69 20 ASN B N 1
ATOM 3552 C CA . ASN B 1 20 ? -24.312 -27.734 0.725 1 88.69 20 ASN B CA 1
ATOM 3553 C C . ASN B 1 20 ? -25.578 -26.969 1.104 1 88.69 20 ASN B C 1
ATOM 3555 O O . ASN B 1 20 ? -25.516 -25.828 1.564 1 88.69 20 ASN B O 1
ATOM 3559 N N . TRP B 1 21 ? -26.672 -27.625 0.904 1 90.81 21 TRP B N 1
ATOM 3560 C CA . TRP B 1 21 ? -27.938 -27 1.23 1 90.81 21 TRP B CA 1
ATOM 3561 C C . TRP B 1 21 ? -28.047 -26.734 2.729 1 90.81 21 TRP B C 1
ATOM 3563 O O . TRP B 1 21 ? -28.5 -25.672 3.148 1 90.81 21 TRP B O 1
ATOM 3573 N N . ALA B 1 22 ? -27.672 -27.688 3.537 1 92.44 22 ALA B N 1
ATOM 3574 C CA . ALA B 1 22 ? -27.766 -27.547 4.988 1 92.44 22 ALA B CA 1
ATOM 3575 C C . ALA B 1 22 ? -26.891 -26.406 5.492 1 92.44 22 ALA B C 1
ATOM 3577 O O . ALA B 1 22 ? -27.312 -25.609 6.336 1 92.44 22 ALA B O 1
ATOM 3578 N N . LYS B 1 23 ? -25.672 -26.375 4.992 1 91 23 LYS B N 1
ATOM 3579 C CA . LYS B 1 23 ? -24.75 -25.297 5.395 1 91 23 LYS B CA 1
ATOM 3580 C C . LYS B 1 23 ? -25.281 -23.938 4.977 1 91 23 LYS B C 1
ATOM 3582 O O . LYS B 1 23 ? -25.188 -22.969 5.734 1 91 23 LYS B O 1
ATOM 3587 N N . LEU B 1 24 ? -25.797 -23.875 3.791 1 92 24 LEU B N 1
ATOM 3588 C CA . LEU B 1 24 ? -26.328 -22.625 3.258 1 92 24 LEU B CA 1
ATOM 3589 C C . LEU B 1 24 ? -27.547 -22.172 4.059 1 92 24 LEU B C 1
ATOM 3591 O O . LEU B 1 24 ? -27.672 -20.984 4.398 1 92 24 LEU B O 1
ATOM 3595 N N . ALA B 1 25 ? -28.438 -23.094 4.367 1 92.19 25 ALA B N 1
ATOM 3596 C CA . ALA B 1 25 ? -29.641 -22.781 5.129 1 92.19 25 ALA B CA 1
ATOM 3597 C C . ALA B 1 25 ? -29.297 -22.297 6.531 1 92.19 25 ALA B C 1
ATOM 3599 O O . ALA B 1 25 ? -29.891 -21.344 7.027 1 92.19 25 ALA B O 1
ATOM 3600 N N . LYS B 1 26 ? -28.391 -22.984 7.105 1 93.56 26 LYS B N 1
ATOM 3601 C CA . LYS B 1 26 ? -27.969 -22.594 8.445 1 93.56 26 LYS B CA 1
ATOM 3602 C C . LYS B 1 26 ? -27.344 -21.203 8.438 1 93.56 26 LYS B C 1
ATOM 3604 O O . LYS B 1 26 ? -27.656 -20.375 9.312 1 93.56 26 LYS B O 1
ATOM 3609 N N . SER B 1 27 ? -26.438 -20.938 7.492 1 92.62 27 SER B N 1
ATOM 3610 C CA . SER B 1 27 ? -25.781 -19.641 7.395 1 92.62 27 SER B CA 1
ATOM 3611 C C . SER B 1 27 ? -26.797 -18.531 7.109 1 92.62 27 SER B C 1
ATOM 3613 O O . SER B 1 27 ? -26.641 -17.406 7.59 1 92.62 27 SER B O 1
ATOM 3615 N N . LYS B 1 28 ? -27.781 -18.828 6.332 1 91 28 LYS B N 1
ATOM 3616 C CA . LYS B 1 28 ? -28.844 -17.875 6.023 1 91 28 LYS B CA 1
ATOM 3617 C C . LYS B 1 28 ? -29.641 -17.516 7.273 1 91 28 LYS B C 1
ATOM 3619 O O . LYS B 1 28 ? -29.969 -16.344 7.492 1 91 28 LYS B O 1
ATOM 3624 N N . ARG B 1 29 ? -29.953 -18.516 8.055 1 92.06 29 ARG B N 1
ATOM 3625 C CA . ARG B 1 29 ? -30.688 -18.281 9.297 1 92.06 29 ARG B CA 1
ATOM 3626 C C . ARG B 1 29 ? -29.875 -17.438 10.266 1 92.06 29 ARG B C 1
ATOM 3628 O O . ARG B 1 29 ? -30.406 -16.531 10.914 1 92.06 29 ARG B O 1
ATOM 3635 N N . ASN B 1 30 ? -28.609 -17.781 10.336 1 92.31 30 ASN B N 1
ATOM 3636 C CA . ASN B 1 30 ? -27.719 -17.016 11.211 1 92.31 30 ASN B CA 1
ATOM 3637 C C . ASN B 1 30 ? -27.656 -15.547 10.789 1 92.31 30 ASN B C 1
ATOM 3639 O O . ASN B 1 30 ? -27.625 -14.656 11.641 1 92.31 30 ASN B O 1
ATOM 3643 N N . LEU B 1 31 ? -27.578 -15.336 9.492 1 92.25 31 LEU B N 1
ATOM 3644 C CA . LEU B 1 31 ? -27.516 -13.969 8.977 1 92.25 31 LEU B CA 1
ATOM 3645 C C . LEU B 1 31 ? -28.812 -13.219 9.297 1 92.25 31 LEU B C 1
ATOM 3647 O O . LEU B 1 31 ? -28.766 -12.055 9.688 1 92.25 31 LEU B O 1
ATOM 3651 N N . HIS B 1 32 ? -29.922 -13.906 9.148 1 91.44 32 HIS B N 1
ATOM 3652 C CA . HIS B 1 32 ? -31.219 -13.305 9.477 1 91.44 32 HIS B CA 1
ATOM 3653 C C . HIS B 1 32 ? -31.297 -12.914 10.945 1 91.44 32 HIS B C 1
ATOM 3655 O O . HIS B 1 32 ? -31.766 -11.828 11.289 1 91.44 32 HIS B O 1
ATOM 3661 N N . ARG B 1 33 ? -30.844 -13.781 11.781 1 91 33 ARG B N 1
ATOM 3662 C CA . ARG B 1 33 ? -30.844 -13.531 13.219 1 91 33 ARG B CA 1
ATOM 3663 C C . ARG B 1 33 ? -29.938 -12.352 13.57 1 91 33 ARG B C 1
ATOM 3665 O O . ARG B 1 33 ? -30.297 -11.516 14.398 1 91 33 ARG B O 1
ATOM 3672 N N . ALA B 1 34 ? -28.766 -12.344 12.961 1 90.56 34 ALA B N 1
ATOM 3673 C CA . ALA B 1 34 ? -27.797 -11.289 13.242 1 90.56 34 ALA B CA 1
ATOM 3674 C C . ALA B 1 34 ? -28.328 -9.922 12.828 1 90.56 34 ALA B C 1
ATOM 3676 O O . ALA B 1 34 ? -28.109 -8.93 13.523 1 90.56 34 ALA B O 1
ATOM 3677 N N . LEU B 1 35 ? -29 -9.844 11.688 1 88.06 35 LEU B N 1
ATOM 3678 C CA . LEU B 1 35 ? -29.469 -8.578 11.148 1 88.06 35 LEU B CA 1
ATOM 3679 C C . LEU B 1 35 ? -30.719 -8.094 11.891 1 88.06 35 LEU B C 1
ATOM 3681 O O . LEU B 1 35 ? -31.078 -6.918 11.789 1 88.06 35 LEU B O 1
ATOM 3685 N N . SER B 1 36 ? -31.375 -8.961 12.695 1 88.44 36 SER B N 1
ATOM 3686 C CA . SER B 1 36 ? -32.594 -8.609 13.398 1 88.44 36 SER B CA 1
ATOM 3687 C C . SER B 1 36 ? -32.281 -8 14.766 1 88.44 36 SER B C 1
ATOM 3689 O O . SER B 1 36 ? -33.188 -7.422 15.406 1 88.44 36 SER B O 1
ATOM 3691 N N . VAL B 1 37 ? -31.125 -8.062 15.227 1 87.88 37 VAL B N 1
ATOM 3692 C CA . VAL B 1 37 ? -30.734 -7.512 16.516 1 87.88 37 VAL B CA 1
ATOM 3693 C C . VAL B 1 37 ? -30.484 -6.008 16.391 1 87.88 37 VAL B C 1
ATOM 3695 O O . VAL B 1 37 ? -29.766 -5.559 15.5 1 87.88 37 VAL B O 1
ATOM 3698 N N . PRO B 1 38 ? -31.125 -5.211 17.234 1 87.69 38 PRO B N 1
ATOM 3699 C CA . PRO B 1 38 ? -30.875 -3.766 17.188 1 87.69 38 PRO B CA 1
ATOM 3700 C C . PRO B 1 38 ? -29.438 -3.395 17.531 1 87.69 38 PRO B C 1
ATOM 3702 O O . PRO B 1 38 ? -28.797 -4.09 18.328 1 87.69 38 PRO B O 1
ATOM 3705 N N . HIS B 1 39 ? -29.031 -2.328 16.984 1 86.19 39 HIS B N 1
ATOM 3706 C CA . HIS B 1 39 ? -27.656 -1.88 17.219 1 86.19 39 HIS B CA 1
ATOM 3707 C C . HIS B 1 39 ? -27.531 -1.23 18.594 1 86.19 39 HIS B C 1
ATOM 3709 O O . HIS B 1 39 ? -28.438 -0.525 19.047 1 86.19 39 HIS B O 1
ATOM 3715 N N . PRO B 1 40 ? -26.375 -1.535 19.188 1 88.69 40 PRO B N 1
ATOM 3716 C CA . PRO B 1 40 ? -26.094 -0.865 20.469 1 88.69 40 PRO B CA 1
ATOM 3717 C C . PRO B 1 40 ? -25.906 0.644 20.312 1 88.69 40 PRO B C 1
ATOM 3719 O O . PRO B 1 40 ? -25.656 1.129 19.203 1 88.69 40 PRO B O 1
ATOM 3722 N N . SER B 1 41 ? -25.969 1.34 21.484 1 87.38 41 SER B N 1
ATOM 3723 C CA . SER B 1 41 ? -25.906 2.797 21.453 1 87.38 41 SER B CA 1
ATOM 3724 C C . SER B 1 41 ? -24.469 3.285 21.656 1 87.38 41 SER B C 1
ATOM 3726 O O . SER B 1 41 ? -24.125 4.395 21.25 1 87.38 41 SER B O 1
ATOM 3728 N N . ASP B 1 42 ? -23.719 2.455 22.219 1 93.38 42 ASP B N 1
ATOM 3729 C CA . ASP B 1 42 ? -22.344 2.85 22.422 1 93.38 42 ASP B CA 1
ATOM 3730 C C . ASP B 1 42 ? -21.484 2.516 21.203 1 93.38 42 ASP B C 1
ATOM 3732 O O . ASP B 1 42 ? -21.719 1.503 20.547 1 93.38 42 ASP B O 1
ATOM 3736 N N . ILE B 1 43 ? -20.531 3.32 20.938 1 94.5 43 ILE B N 1
ATOM 3737 C CA . ILE B 1 43 ? -19.734 3.217 19.719 1 94.5 43 ILE B CA 1
ATOM 3738 C C . ILE B 1 43 ? -18.984 1.889 19.719 1 94.5 43 ILE B C 1
ATOM 3740 O O . ILE B 1 43 ? -18.984 1.173 18.703 1 94.5 43 ILE B O 1
ATOM 3744 N N . GLU B 1 44 ? -18.312 1.564 20.797 1 93.62 44 GLU B N 1
ATOM 3745 C CA . GLU B 1 44 ? -17.516 0.347 20.859 1 93.62 44 GLU B CA 1
ATOM 3746 C C . GLU B 1 44 ? -18.375 -0.894 20.625 1 93.62 44 GLU B C 1
ATOM 3748 O O . GLU B 1 44 ? -18.016 -1.761 19.828 1 93.62 44 GLU B O 1
ATOM 3753 N N . ASP B 1 45 ? -19.484 -0.949 21.266 1 94.12 45 ASP B N 1
ATOM 3754 C CA . ASP B 1 45 ? -20.375 -2.09 21.109 1 94.12 45 ASP B CA 1
ATOM 3755 C C . ASP B 1 45 ? -20.984 -2.119 19.703 1 94.12 45 ASP B C 1
ATOM 3757 O O . ASP B 1 45 ? -21.234 -3.193 19.156 1 94.12 45 ASP B O 1
ATOM 3761 N N . PHE B 1 46 ? -21.281 -0.938 19.25 1 95.25 46 PHE B N 1
ATOM 3762 C CA . PHE B 1 46 ? -21.797 -0.86 17.891 1 95.25 46 PHE B CA 1
ATOM 3763 C C . PHE B 1 46 ? -20.812 -1.447 16.891 1 95.25 46 PHE B C 1
ATOM 3765 O O . PHE B 1 46 ? -21.188 -2.236 16.016 1 95.25 46 PHE B O 1
ATOM 3772 N N . LEU B 1 47 ? -19.516 -1.05 16.984 1 94 47 LEU B N 1
ATOM 3773 C CA . LEU B 1 47 ? -18.484 -1.512 16.047 1 94 47 LEU B CA 1
ATOM 3774 C C . LEU B 1 47 ? -18.266 -3.016 16.172 1 94 47 LEU B C 1
ATOM 3776 O O . LEU B 1 47 ? -18.016 -3.699 15.18 1 94 47 LEU B O 1
ATOM 3780 N N . ILE B 1 48 ? -18.344 -3.545 17.359 1 93.5 48 ILE B N 1
ATOM 3781 C CA . ILE B 1 48 ? -18.234 -4.984 17.578 1 93.5 48 ILE B CA 1
ATOM 3782 C C . ILE B 1 48 ? -19.391 -5.703 16.891 1 93.5 48 ILE B C 1
ATOM 3784 O O . ILE B 1 48 ? -19.188 -6.684 16.172 1 93.5 48 ILE B O 1
ATOM 3788 N N . SER B 1 49 ? -20.578 -5.172 17.156 1 93.44 49 SER B N 1
ATOM 3789 C CA . SER B 1 49 ? -21.766 -5.758 16.547 1 93.44 49 SER B CA 1
ATOM 3790 C C . SER B 1 49 ? -21.703 -5.691 15.016 1 93.44 49 SER B C 1
ATOM 3792 O O . SER B 1 49 ? -22.016 -6.668 14.336 1 93.44 49 SER B O 1
ATOM 3794 N N . LYS B 1 50 ? -21.344 -4.496 14.516 1 93 50 LYS B N 1
ATOM 3795 C CA . LYS B 1 50 ? -21.203 -4.316 13.07 1 93 50 LYS B CA 1
ATOM 3796 C C . LYS B 1 50 ? -20.203 -5.305 12.484 1 93 50 LYS B C 1
ATOM 3798 O O . LYS B 1 50 ? -20.453 -5.898 11.438 1 93 50 LYS B O 1
ATOM 3803 N N . THR B 1 51 ? -19.062 -5.473 13.117 1 92.81 51 THR B N 1
ATOM 3804 C CA . THR B 1 51 ? -18.031 -6.41 12.68 1 92.81 51 THR B CA 1
ATOM 3805 C C . THR B 1 51 ? -18.562 -7.84 12.68 1 92.81 51 THR B C 1
ATOM 3807 O O . THR B 1 51 ? -18.344 -8.586 11.727 1 92.81 51 THR B O 1
ATOM 3810 N N . ASP B 1 52 ? -19.25 -8.188 13.703 1 92.69 52 ASP B N 1
ATOM 3811 C CA . ASP B 1 52 ? -19.812 -9.523 13.805 1 92.69 52 ASP B CA 1
ATOM 3812 C C . ASP B 1 52 ? -20.812 -9.789 12.672 1 92.69 52 ASP B C 1
ATOM 3814 O O . ASP B 1 52 ? -20.812 -10.867 12.07 1 92.69 52 ASP B O 1
ATOM 3818 N N . ASN B 1 53 ? -21.656 -8.828 12.422 1 92.69 53 ASN B N 1
ATOM 3819 C CA . ASN B 1 53 ? -22.625 -8.961 11.344 1 92.69 53 ASN B CA 1
ATOM 3820 C C . ASN B 1 53 ? -21.938 -9.133 9.992 1 92.69 53 ASN B C 1
ATOM 3822 O O . ASN B 1 53 ? -22.375 -9.93 9.156 1 92.69 53 ASN B O 1
ATOM 3826 N N . LEU B 1 54 ? -20.891 -8.336 9.781 1 92.69 54 LEU B N 1
ATOM 3827 C CA . LEU B 1 54 ? -20.141 -8.414 8.523 1 92.69 54 LEU B CA 1
ATOM 3828 C C . LEU B 1 54 ? -19.469 -9.773 8.375 1 92.69 54 LEU B C 1
ATOM 3830 O O . LEU B 1 54 ? -19.422 -10.328 7.273 1 92.69 54 LEU B O 1
ATOM 3834 N N . VAL B 1 55 ? -18.938 -10.312 9.469 1 93.5 55 VAL B N 1
ATOM 3835 C CA . VAL B 1 55 ? -18.281 -11.617 9.445 1 93.5 55 VAL B CA 1
ATOM 3836 C C . VAL B 1 55 ? -19.312 -12.695 9.078 1 93.5 55 VAL B C 1
ATOM 3838 O O . VAL B 1 55 ? -19.016 -13.578 8.266 1 93.5 55 VAL B O 1
ATOM 3841 N N . ILE B 1 56 ? -20.484 -12.602 9.703 1 94.12 56 ILE B N 1
ATOM 3842 C CA . ILE B 1 56 ? -21.547 -13.562 9.43 1 94.12 56 ILE B CA 1
ATOM 3843 C C . ILE B 1 56 ? -21.969 -13.453 7.969 1 94.12 56 ILE B C 1
ATOM 3845 O O . ILE B 1 56 ? -22.156 -14.477 7.297 1 94.12 56 ILE B O 1
ATOM 3849 N N . GLU B 1 57 ? -22.109 -12.25 7.484 1 94 57 GLU B N 1
ATOM 3850 C CA . GLU B 1 57 ? -22.5 -12.047 6.094 1 94 57 GLU B CA 1
ATOM 3851 C C . GLU B 1 57 ? -21.422 -12.562 5.137 1 94 57 GLU B C 1
ATOM 3853 O O . GLU B 1 57 ? -21.734 -13.156 4.105 1 94 57 GLU B O 1
ATOM 3858 N N . SER B 1 58 ? -20.188 -12.242 5.426 1 93.62 58 SER B N 1
ATOM 3859 C CA . SER B 1 58 ? -19.078 -12.766 4.633 1 93.62 58 SER B CA 1
ATOM 3860 C C . SER B 1 58 ? -19.109 -14.289 4.582 1 93.62 58 SER B C 1
ATOM 3862 O O . SER B 1 58 ? -18.906 -14.891 3.525 1 93.62 58 SER B O 1
ATOM 3864 N N . GLY B 1 59 ? -19.359 -14.891 5.715 1 92.62 59 GLY B N 1
ATOM 3865 C CA . GLY B 1 59 ? -19.484 -16.344 5.777 1 92.62 59 GLY B CA 1
ATOM 3866 C C . GLY B 1 59 ? -20.594 -16.875 4.902 1 92.62 59 GLY B C 1
ATOM 3867 O O . GLY B 1 59 ? -20.438 -17.891 4.23 1 92.62 59 GLY B O 1
ATOM 3868 N N . TYR B 1 60 ? -21.703 -16.234 4.938 1 94.38 60 TYR B N 1
ATOM 3869 C CA . TYR B 1 60 ? -22.828 -16.641 4.109 1 94.38 60 TYR B CA 1
ATOM 3870 C C . TYR B 1 60 ? -22.469 -16.578 2.629 1 94.38 60 TYR B C 1
ATOM 3872 O O . TYR B 1 60 ? -22.797 -17.484 1.865 1 94.38 60 TYR B O 1
ATOM 3880 N N . ILE B 1 61 ? -21.797 -15.492 2.197 1 94.88 61 ILE B N 1
ATOM 3881 C CA . ILE B 1 61 ? -21.391 -15.344 0.804 1 94.88 61 ILE B CA 1
ATOM 3882 C C . ILE B 1 61 ? -20.469 -16.484 0.41 1 94.88 61 ILE B C 1
ATOM 3884 O O . ILE B 1 61 ? -20.562 -17.016 -0.696 1 94.88 61 ILE B O 1
ATOM 3888 N N . GLU B 1 62 ? -19.531 -16.844 1.328 1 93.81 62 GLU B N 1
ATOM 3889 C CA . GLU B 1 62 ? -18.625 -17.953 1.052 1 93.81 62 GLU B CA 1
ATOM 3890 C C . GLU B 1 62 ? -19.391 -19.266 0.855 1 93.81 62 GLU B C 1
ATOM 3892 O O . GLU B 1 62 ? -19.031 -20.078 0.001 1 93.81 62 GLU B O 1
ATOM 3897 N N . HIS B 1 63 ? -20.391 -19.484 1.639 1 93.62 63 HIS B N 1
ATOM 3898 C CA . HIS B 1 63 ? -21.203 -20.672 1.461 1 93.62 63 HIS B CA 1
ATOM 3899 C C . HIS B 1 63 ? -21.969 -20.625 0.14 1 93.62 63 HIS B C 1
ATOM 3901 O O . HIS B 1 63 ? -22.188 -21.672 -0.491 1 93.62 63 HIS B O 1
ATOM 3907 N N . CYS B 1 64 ? -22.406 -19.422 -0.259 1 94.5 64 CYS B N 1
ATOM 3908 C CA . CYS B 1 64 ? -23.031 -19.281 -1.565 1 94.5 64 CYS B CA 1
ATOM 3909 C C . CYS B 1 64 ? -22.062 -19.641 -2.684 1 94.5 64 CYS B C 1
ATOM 3911 O O . CYS B 1 64 ? -22.438 -20.297 -3.656 1 94.5 64 CYS B O 1
ATOM 3913 N N . LYS B 1 65 ? -20.875 -19.188 -2.584 1 94.19 65 LYS B N 1
ATOM 3914 C CA . LYS B 1 65 ? -19.859 -19.531 -3.574 1 94.19 65 LYS B CA 1
ATOM 3915 C C . LYS B 1 65 ? -19.656 -21.047 -3.656 1 94.19 65 LYS B C 1
ATOM 3917 O O . LYS B 1 65 ? -19.562 -21.609 -4.75 1 94.19 65 LYS B O 1
ATOM 3922 N N . SER B 1 66 ? -19.562 -21.641 -2.461 1 92.19 66 SER B N 1
ATOM 3923 C CA . SER B 1 66 ? -19.406 -23.094 -2.404 1 92.19 66 SER B CA 1
ATOM 3924 C C . SER B 1 66 ? -20.578 -23.797 -3.082 1 92.19 66 SER B C 1
ATOM 3926 O O . SER B 1 66 ? -20.391 -24.828 -3.736 1 92.19 66 SER B O 1
ATOM 3928 N N . ALA B 1 67 ? -21.766 -23.266 -2.869 1 93.19 67 ALA B N 1
ATOM 3929 C CA . ALA B 1 67 ? -22.953 -23.828 -3.508 1 93.19 67 ALA B CA 1
ATOM 3930 C C . ALA B 1 67 ? -22.859 -23.719 -5.027 1 93.19 67 ALA B C 1
ATOM 3932 O O . ALA B 1 67 ? -23.188 -24.672 -5.746 1 93.19 67 ALA B O 1
ATOM 3933 N N . ILE B 1 68 ? -22.406 -22.578 -5.523 1 93.25 68 ILE B N 1
ATOM 3934 C CA . ILE B 1 68 ? -22.281 -22.359 -6.961 1 93.25 68 ILE B CA 1
ATOM 3935 C C . ILE B 1 68 ? -21.234 -23.312 -7.531 1 93.25 68 ILE B C 1
ATOM 3937 O O . ILE B 1 68 ? -21.422 -23.859 -8.625 1 93.25 68 ILE B O 1
ATOM 3941 N N . GLN B 1 69 ? -20.172 -23.5 -6.805 1 90.62 69 GLN B N 1
ATOM 3942 C CA . GLN B 1 69 ? -19.141 -24.438 -7.227 1 90.62 69 GLN B CA 1
ATOM 3943 C C . GLN B 1 69 ? -19.688 -25.859 -7.332 1 90.62 69 GLN B C 1
ATOM 3945 O O . GLN B 1 69 ? -19.375 -26.578 -8.281 1 90.62 69 GLN B O 1
ATOM 3950 N N . ALA B 1 70 ? -20.5 -26.234 -6.363 1 90.38 70 ALA B N 1
ATOM 3951 C CA . ALA B 1 70 ? -21.109 -27.562 -6.383 1 90.38 70 ALA B CA 1
ATOM 3952 C C . ALA B 1 70 ? -22.047 -27.703 -7.578 1 90.38 70 ALA B C 1
ATOM 3954 O O . ALA B 1 70 ? -22.047 -28.75 -8.25 1 90.38 70 ALA B O 1
ATOM 3955 N N . LEU B 1 71 ? -22.844 -26.703 -7.84 1 92.38 71 LEU B N 1
ATOM 3956 C CA . LEU B 1 71 ? -23.766 -26.734 -8.969 1 92.38 71 LEU B CA 1
ATOM 3957 C C . LEU B 1 71 ? -23.016 -26.875 -10.289 1 92.38 71 LEU B C 1
ATOM 3959 O O . LEU B 1 71 ? -23.469 -27.578 -11.195 1 92.38 71 LEU B O 1
ATOM 3963 N N . TYR B 1 72 ? -21.891 -26.219 -10.367 1 90.75 72 TYR B N 1
ATOM 3964 C CA . TYR B 1 72 ? -21.062 -26.297 -11.57 1 90.75 72 TYR B CA 1
ATOM 3965 C C . TYR B 1 72 ? -20.469 -27.703 -11.711 1 90.75 72 TYR B C 1
ATOM 3967 O O . TYR B 1 72 ? -20.469 -28.266 -12.805 1 90.75 72 TYR B O 1
ATOM 3975 N N . ARG B 1 73 ? -19.984 -28.219 -10.656 1 85.69 73 ARG B N 1
ATOM 3976 C CA . ARG B 1 73 ? -19.359 -29.547 -10.648 1 85.69 73 ARG B CA 1
ATOM 3977 C C . ARG B 1 73 ? -20.344 -30.625 -11.094 1 85.69 73 ARG B C 1
ATOM 3979 O O . ARG B 1 73 ? -19.969 -31.562 -11.797 1 85.69 73 ARG B O 1
ATOM 3986 N N . PHE B 1 74 ? -21.609 -30.422 -10.695 1 88.38 74 PHE B N 1
ATOM 3987 C CA . PHE B 1 74 ? -22.625 -31.406 -11.016 1 88.38 74 PHE B CA 1
ATOM 3988 C C . PHE B 1 74 ? -23.328 -31.062 -12.32 1 88.38 74 PHE B C 1
ATOM 3990 O O . PHE B 1 74 ? -24.375 -31.625 -12.633 1 88.38 74 PHE B O 1
ATOM 3997 N N . ARG B 1 75 ? -22.828 -30.094 -13.062 1 89.94 75 ARG B N 1
ATOM 3998 C CA . ARG B 1 75 ? -23.219 -29.75 -14.422 1 89.94 75 ARG B CA 1
ATOM 3999 C C . ARG B 1 75 ? -24.625 -29.188 -14.469 1 89.94 75 ARG B C 1
ATOM 4001 O O . ARG B 1 75 ? -25.375 -29.453 -15.406 1 89.94 75 ARG B O 1
ATOM 4008 N N . HIS B 1 76 ? -24.953 -28.5 -13.328 1 92.75 76 HIS B N 1
ATOM 4009 C CA . HIS B 1 76 ? -26.25 -27.812 -13.312 1 92.75 76 HIS B CA 1
ATOM 4010 C C . HIS B 1 76 ? -26.109 -26.391 -13.852 1 92.75 76 HIS B C 1
ATOM 4012 O O . HIS B 1 76 ? -27.109 -25.734 -14.141 1 92.75 76 HIS B O 1
ATOM 4018 N N . LEU B 1 77 ? -24.844 -25.938 -13.953 1 92.12 77 LEU B N 1
ATOM 4019 C CA . LEU B 1 77 ? -24.547 -24.609 -14.484 1 92.12 77 LEU B CA 1
ATOM 4020 C C . LEU B 1 77 ? -23.547 -24.688 -15.633 1 92.12 77 LEU B C 1
ATOM 4022 O O . LEU B 1 77 ? -22.609 -25.484 -15.578 1 92.12 77 LEU B O 1
ATOM 4026 N N . SER B 1 78 ? -23.797 -23.859 -16.625 1 90.25 78 SER B N 1
ATOM 4027 C CA . SER B 1 78 ? -22.781 -23.703 -17.656 1 90.25 78 SER B CA 1
ATOM 4028 C C . SER B 1 78 ? -21.578 -22.938 -17.156 1 90.25 78 SER B C 1
ATOM 4030 O O . SER B 1 78 ? -21.641 -22.297 -16.094 1 90.25 78 SER B O 1
ATOM 4032 N N . ASN B 1 79 ? -20.516 -23.047 -17.844 1 87.56 79 ASN B N 1
ATOM 4033 C CA . ASN B 1 79 ? -19.312 -22.312 -17.469 1 87.56 79 ASN B CA 1
ATOM 4034 C C . ASN B 1 79 ? -19.562 -20.812 -17.406 1 87.56 79 ASN B C 1
ATOM 4036 O O . ASN B 1 79 ? -19.062 -20.125 -16.516 1 87.56 79 ASN B O 1
ATOM 4040 N N . LEU B 1 80 ? -20.328 -20.312 -18.328 1 88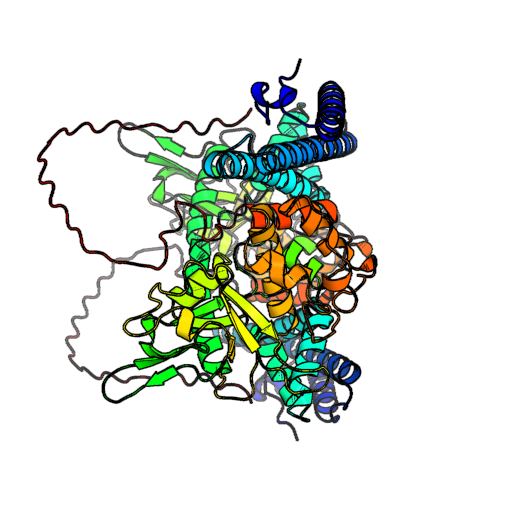.44 80 LEU B N 1
ATOM 4041 C CA . LEU B 1 80 ? -20.641 -18.891 -18.375 1 88.44 80 LEU B CA 1
ATOM 4042 C C . LEU B 1 80 ? -21.469 -18.469 -17.172 1 88.44 80 LEU B C 1
ATOM 4044 O O . LEU B 1 80 ? -21.219 -17.406 -16.578 1 88.44 80 LEU B O 1
ATOM 4048 N N . GLU B 1 81 ? -22.469 -19.312 -16.859 1 90.62 81 GLU B N 1
ATOM 4049 C CA . GLU B 1 81 ? -23.297 -19.016 -15.695 1 90.62 81 GLU B CA 1
ATOM 4050 C C . GLU B 1 81 ? -22.5 -19.062 -14.406 1 90.62 81 GLU B C 1
ATOM 4052 O O . GLU B 1 81 ? -22.656 -18.203 -13.531 1 90.62 81 GLU B O 1
ATOM 4057 N N . TYR B 1 82 ? -21.703 -20.094 -14.344 1 91.62 82 TYR B N 1
ATOM 4058 C CA . TYR B 1 82 ? -20.844 -20.25 -13.172 1 91.62 82 TYR B CA 1
ATOM 4059 C C . TYR B 1 82 ? -19.984 -19 -12.969 1 91.62 82 TYR B C 1
ATOM 4061 O O . TYR B 1 82 ? -19.953 -18.438 -11.883 1 91.62 82 TYR B O 1
ATOM 4069 N N . LYS B 1 83 ? -19.312 -18.531 -13.984 1 88.94 83 LYS B N 1
ATOM 4070 C CA . LYS B 1 83 ? -18.406 -17.391 -13.906 1 88.94 83 LYS B CA 1
ATOM 4071 C C . LYS B 1 83 ? -19.156 -16.109 -13.547 1 88.94 83 LYS B C 1
ATOM 4073 O O . LYS B 1 83 ? -18.641 -15.273 -12.789 1 88.94 83 LYS B O 1
ATOM 4078 N N . SER B 1 84 ? -20.25 -15.992 -14.109 1 91.19 84 SER B N 1
ATOM 4079 C CA . SER B 1 84 ? -21.047 -14.805 -13.836 1 91.19 84 SER B CA 1
ATOM 4080 C C . SER B 1 84 ? -21.453 -14.742 -12.367 1 91.19 84 SER B C 1
ATOM 4082 O O . SER B 1 84 ? -21.312 -13.703 -11.719 1 91.19 84 SER B O 1
ATOM 4084 N N . HIS B 1 85 ? -21.922 -15.891 -11.859 1 93.62 85 HIS B N 1
ATOM 4085 C CA . HIS B 1 85 ? -22.344 -15.93 -10.461 1 93.62 85 HIS B CA 1
ATOM 4086 C C . HIS B 1 85 ? -21.172 -15.75 -9.516 1 93.62 85 HIS B C 1
ATOM 4088 O O . HIS B 1 85 ? -21.266 -15.016 -8.531 1 93.62 85 HIS B O 1
ATOM 4094 N N . ILE B 1 86 ? -20.109 -16.422 -9.82 1 93 86 ILE B N 1
ATOM 4095 C CA . ILE B 1 86 ? -18.938 -16.359 -8.953 1 93 86 ILE B CA 1
ATOM 4096 C C . ILE B 1 86 ? -18.375 -14.945 -8.953 1 93 86 ILE B C 1
ATOM 4098 O O . ILE B 1 86 ? -17.922 -14.453 -7.914 1 93 86 ILE B O 1
ATOM 4102 N N . ARG B 1 87 ? -18.359 -14.32 -10.062 1 91.06 87 ARG B N 1
ATOM 4103 C CA . ARG B 1 87 ? -17.875 -12.945 -10.156 1 91.06 87 ARG B CA 1
ATOM 4104 C C . ARG B 1 87 ? -18.734 -12.008 -9.305 1 91.06 87 ARG B C 1
ATOM 4106 O O . ARG B 1 87 ? -18.203 -11.172 -8.57 1 91.06 87 ARG B O 1
ATOM 4113 N N . GLU B 1 88 ? -19.953 -12.117 -9.469 1 92.31 88 GLU B N 1
ATOM 4114 C CA . GLU B 1 88 ? -20.859 -11.273 -8.703 1 92.31 88 GLU B CA 1
ATOM 4115 C C . GLU B 1 88 ? -20.688 -11.492 -7.199 1 92.31 88 GLU B C 1
ATOM 4117 O O . GLU B 1 88 ? -20.625 -10.531 -6.43 1 92.31 88 GLU B O 1
ATOM 4122 N N . LEU B 1 89 ? -20.609 -12.742 -6.844 1 95.12 89 LEU B N 1
ATOM 4123 C CA . LEU B 1 89 ? -20.438 -13.062 -5.434 1 95.12 89 LEU B CA 1
ATOM 4124 C C . LEU B 1 89 ? -19.094 -12.57 -4.926 1 95.12 89 LEU B C 1
ATOM 4126 O O . LEU B 1 89 ? -18.984 -12.109 -3.785 1 95.12 89 LEU B O 1
ATOM 4130 N N . SER B 1 90 ? -18.109 -12.695 -5.758 1 93.12 90 SER B N 1
ATOM 4131 C CA . SER B 1 90 ? -16.781 -12.242 -5.375 1 93.12 90 SER B CA 1
ATOM 4132 C C . SER B 1 90 ? -16.734 -10.727 -5.191 1 93.12 90 SER B C 1
ATOM 4134 O O . SER B 1 90 ? -16.047 -10.227 -4.309 1 93.12 90 SER B O 1
ATOM 4136 N N . ILE B 1 91 ? -17.453 -10.016 -6.016 1 90.25 91 ILE B N 1
ATOM 4137 C CA . ILE B 1 91 ? -17.531 -8.562 -5.895 1 90.25 91 ILE B CA 1
ATOM 4138 C C . ILE B 1 91 ? -18.188 -8.195 -4.566 1 90.25 91 ILE B C 1
ATOM 4140 O O . ILE B 1 91 ? -17.688 -7.34 -3.834 1 90.25 91 ILE B O 1
ATOM 4144 N N . GLN B 1 92 ? -19.266 -8.844 -4.254 1 91.94 92 GLN B N 1
ATOM 4145 C CA . GLN B 1 92 ? -19.969 -8.586 -2.996 1 91.94 92 GLN B CA 1
ATOM 4146 C C . GLN B 1 92 ? -19.078 -8.945 -1.802 1 91.94 92 GLN B C 1
ATOM 4148 O O . GLN B 1 92 ? -19.047 -8.219 -0.81 1 91.94 92 GLN B O 1
ATOM 4153 N N . SER B 1 93 ? -18.438 -10.086 -1.941 1 93.62 93 SER B N 1
ATOM 4154 C CA . SER B 1 93 ? -17.516 -10.516 -0.893 1 93.62 93 SER B CA 1
ATOM 4155 C C . SER B 1 93 ? -16.422 -9.484 -0.667 1 93.62 93 SER B C 1
ATOM 4157 O O . SER B 1 93 ? -16.078 -9.18 0.475 1 93.62 93 SER B O 1
ATOM 4159 N N . ALA B 1 94 ? -15.898 -8.977 -1.723 1 88.69 94 ALA B N 1
ATOM 4160 C CA . ALA B 1 94 ? -14.82 -7.988 -1.649 1 88.69 94 ALA B CA 1
ATOM 4161 C C . ALA B 1 94 ? -15.281 -6.73 -0.919 1 88.69 94 ALA B C 1
ATOM 4163 O O . ALA B 1 94 ? -14.508 -6.121 -0.176 1 88.69 94 ALA B O 1
ATOM 4164 N N . LEU B 1 95 ? -16.5 -6.328 -1.153 1 88.25 95 LEU B N 1
ATOM 4165 C CA . LEU B 1 95 ? -17.047 -5.145 -0.496 1 88.25 95 LEU B CA 1
ATOM 4166 C C . LEU B 1 95 ? -17.141 -5.352 1.013 1 88.25 95 LEU B C 1
ATOM 4168 O O . LEU B 1 95 ? -16.734 -4.484 1.788 1 88.25 95 LEU B O 1
ATOM 4172 N N . ILE B 1 96 ? -17.625 -6.484 1.409 1 91.44 96 ILE B N 1
ATOM 4173 C CA . ILE B 1 96 ? -17.797 -6.801 2.822 1 91.44 96 ILE B CA 1
ATOM 4174 C C . ILE B 1 96 ? -16.438 -6.906 3.504 1 91.44 96 ILE B C 1
ATOM 4176 O O . ILE B 1 96 ? -16.234 -6.355 4.586 1 91.44 96 ILE B O 1
ATOM 4180 N N . VAL B 1 97 ? -15.539 -7.578 2.887 1 89.94 97 VAL B N 1
ATOM 4181 C CA . VAL B 1 97 ? -14.219 -7.797 3.471 1 89.94 97 VAL B CA 1
ATOM 4182 C C . VAL B 1 97 ? -13.461 -6.473 3.551 1 89.94 97 VAL B C 1
ATOM 4184 O O . VAL B 1 97 ? -12.719 -6.23 4.5 1 89.94 97 VAL B O 1
ATOM 4187 N N . SER B 1 98 ? -13.641 -5.652 2.531 1 87.69 98 SER B N 1
ATOM 4188 C CA . SER B 1 98 ? -13.016 -4.336 2.553 1 87.69 98 SER B CA 1
ATOM 4189 C C . SER B 1 98 ? -13.477 -3.523 3.758 1 87.69 98 SER B C 1
ATOM 4191 O O . SER B 1 98 ? -12.672 -2.832 4.391 1 87.69 98 SER B O 1
ATOM 4193 N N . GLU B 1 99 ? -14.734 -3.574 3.988 1 89.94 99 GLU B N 1
ATOM 4194 C CA . GLU B 1 99 ? -15.266 -2.867 5.148 1 89.94 99 GLU B CA 1
ATOM 4195 C C . GLU B 1 99 ? -14.719 -3.453 6.449 1 89.94 99 GLU B C 1
ATOM 4197 O O . GLU B 1 99 ? -14.359 -2.715 7.367 1 89.94 99 GLU B O 1
ATOM 4202 N N . LEU B 1 100 ? -14.688 -4.789 6.52 1 90.12 100 LEU B N 1
ATOM 4203 C CA . LEU B 1 100 ? -14.133 -5.465 7.688 1 90.12 100 LEU B CA 1
ATOM 4204 C C . LEU B 1 100 ? -12.695 -5.031 7.938 1 90.12 100 LEU B C 1
ATOM 4206 O O . LEU B 1 100 ? -12.328 -4.727 9.07 1 90.12 100 LEU B O 1
ATOM 4210 N N . ARG B 1 101 ? -11.945 -4.992 6.895 1 86 101 ARG B N 1
ATOM 4211 C CA . ARG B 1 101 ? -10.539 -4.621 7.004 1 86 101 ARG B CA 1
ATOM 4212 C C . ARG B 1 101 ? -10.391 -3.158 7.398 1 86 101 ARG B C 1
ATOM 4214 O O . ARG B 1 101 ? -9.5 -2.811 8.18 1 86 101 ARG B O 1
ATOM 4221 N N . ALA B 1 102 ? -11.25 -2.303 6.828 1 86.88 102 ALA B N 1
ATOM 4222 C CA . ALA B 1 102 ? -11.211 -0.885 7.184 1 86.88 102 ALA B CA 1
ATOM 4223 C C . ALA B 1 102 ? -11.477 -0.682 8.672 1 86.88 102 ALA B C 1
ATOM 4225 O O . ALA B 1 102 ? -10.789 0.099 9.328 1 86.88 102 ALA B O 1
ATOM 4226 N N . ILE B 1 103 ? -12.5 -1.376 9.188 1 89.38 103 ILE B N 1
ATOM 4227 C CA . ILE B 1 103 ? -12.852 -1.25 10.602 1 89.38 103 ILE B CA 1
ATOM 4228 C C . ILE B 1 103 ? -11.688 -1.736 11.461 1 89.38 103 ILE B C 1
ATOM 4230 O O . ILE B 1 103 ? -11.312 -1.083 12.438 1 89.38 103 ILE B O 1
ATOM 4234 N N . GLY B 1 104 ? -11.133 -2.871 11.086 1 84.75 104 GLY B N 1
ATOM 4235 C CA . GLY B 1 104 ? -10.047 -3.443 11.867 1 84.75 104 GLY B CA 1
ATOM 4236 C C . GLY B 1 104 ? -8.789 -2.586 11.859 1 84.75 104 GLY B C 1
ATOM 4237 O O . GLY B 1 104 ? -8.172 -2.377 12.906 1 84.75 104 GLY B O 1
ATOM 4238 N N . ARG B 1 105 ? -8.43 -2.004 10.734 1 81.62 105 ARG B N 1
ATOM 4239 C CA . ARG B 1 105 ? -7.172 -1.291 10.555 1 81.62 105 ARG B CA 1
ATOM 4240 C C . ARG B 1 105 ? -7.277 0.146 11.055 1 81.62 105 ARG B C 1
ATOM 4242 O O . ARG B 1 105 ? -6.273 0.761 11.414 1 81.62 105 ARG B O 1
ATOM 4249 N N . GLN B 1 106 ? -8.484 0.693 11.062 1 86.69 106 GLN B N 1
ATOM 4250 C CA . GLN B 1 106 ? -8.664 2.109 11.367 1 86.69 106 GLN B CA 1
ATOM 4251 C C . GLN B 1 106 ? -9.656 2.309 12.508 1 86.69 106 GLN B C 1
ATOM 4253 O O . GLN B 1 106 ? -10.422 3.277 12.508 1 86.69 106 GLN B O 1
ATOM 4258 N N . ARG B 1 107 ? -9.688 1.36 13.398 1 87.44 107 ARG B N 1
ATOM 4259 C CA . ARG B 1 107 ? -10.688 1.363 14.461 1 87.44 107 ARG B CA 1
ATOM 4260 C C . A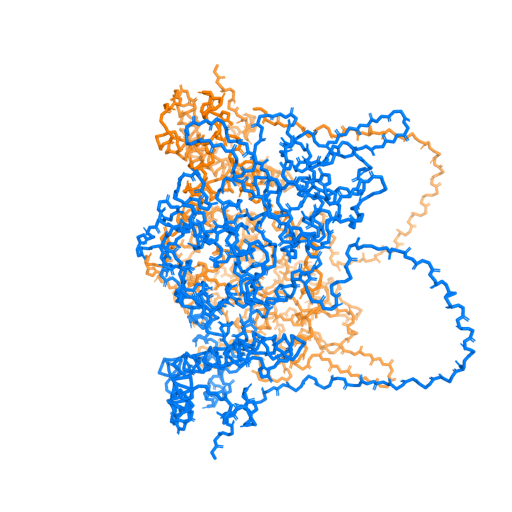RG B 1 107 ? -10.641 2.662 15.258 1 87.44 107 ARG B C 1
ATOM 4262 O O . ARG B 1 107 ? -11.68 3.266 15.539 1 87.44 107 ARG B O 1
ATOM 4269 N N . ARG B 1 108 ? -9.516 3.125 15.633 1 88.56 108 ARG B N 1
ATOM 4270 C CA . ARG B 1 108 ? -9.359 4.32 16.453 1 88.56 108 ARG B CA 1
ATOM 4271 C C . ARG B 1 108 ? -9.891 5.555 15.734 1 88.56 108 ARG B C 1
ATOM 4273 O O . ARG B 1 108 ? -10.641 6.344 16.312 1 88.56 108 ARG B O 1
ATOM 4280 N N . VAL B 1 109 ? -9.516 5.707 14.469 1 90.69 109 VAL B N 1
ATOM 4281 C CA . VAL B 1 109 ? -9.906 6.883 13.703 1 90.69 109 VAL B CA 1
ATOM 4282 C C . VAL B 1 109 ? -11.406 6.848 13.43 1 90.69 109 VAL B C 1
ATOM 4284 O O . VAL B 1 109 ? -12.07 7.887 13.43 1 90.69 109 VAL B O 1
ATOM 4287 N N . ILE B 1 110 ? -11.898 5.684 13.164 1 91.69 110 ILE B N 1
ATOM 4288 C CA . ILE B 1 110 ? -13.336 5.539 12.945 1 91.69 110 ILE B CA 1
ATOM 4289 C C . ILE B 1 110 ? -14.094 5.934 14.219 1 91.69 110 ILE B C 1
ATOM 4291 O O . ILE B 1 110 ? -15.086 6.656 14.156 1 91.69 110 ILE B O 1
ATOM 4295 N N . THR B 1 111 ? -13.57 5.445 15.352 1 93.5 111 THR B N 1
ATOM 4296 C CA . THR B 1 111 ? -14.172 5.777 16.625 1 93.5 111 THR B CA 1
ATOM 4297 C C . THR B 1 111 ? -14.172 7.289 16.859 1 93.5 111 THR B C 1
ATOM 4299 O O . THR B 1 111 ? -15.188 7.863 17.25 1 93.5 111 THR B O 1
ATOM 4302 N N . GLN B 1 112 ? -13.102 7.914 16.547 1 92.94 112 GLN B N 1
ATOM 4303 C CA . GLN B 1 112 ? -12.992 9.359 16.719 1 92.94 112 GLN B CA 1
ATOM 4304 C C . GLN B 1 112 ? -13.953 10.094 15.789 1 92.94 112 GLN B C 1
ATOM 4306 O O . GLN B 1 112 ? -14.594 11.07 16.188 1 92.94 112 GLN B O 1
ATOM 4311 N N . ASP B 1 113 ? -14.016 9.711 14.57 1 93.06 113 ASP B N 1
ATOM 4312 C CA . ASP B 1 113 ? -14.906 10.336 13.602 1 93.06 113 ASP B CA 1
ATOM 4313 C C . ASP B 1 113 ? -16.359 10.203 14.031 1 93.06 113 ASP B C 1
ATOM 4315 O O . ASP B 1 113 ? -17.141 11.156 13.922 1 93.06 113 ASP B O 1
ATOM 4319 N N . MET B 1 114 ? -16.719 9.016 14.492 1 93.69 114 MET B N 1
ATOM 4320 C CA . MET B 1 114 ? -18.094 8.797 14.953 1 93.69 114 MET B CA 1
ATOM 4321 C C . MET B 1 114 ? -18.422 9.688 16.141 1 93.69 114 MET B C 1
ATOM 4323 O O . MET B 1 114 ? -19.531 10.234 16.234 1 93.69 114 MET B O 1
ATOM 4327 N N . GLN B 1 115 ? -17.469 9.797 17.062 1 93.06 115 GLN B N 1
ATOM 4328 C CA . GLN B 1 115 ? -17.672 10.672 18.219 1 93.06 115 GLN B CA 1
ATOM 4329 C C . GLN B 1 115 ? -17.938 12.109 17.781 1 93.06 115 GLN B C 1
ATOM 4331 O O . GLN B 1 115 ? -18.812 12.781 18.344 1 93.06 115 GLN B O 1
ATOM 4336 N N . GLU B 1 116 ? -17.234 12.539 16.844 1 91.31 116 GLU B N 1
ATOM 4337 C CA . GLU B 1 116 ? -17.406 13.898 16.344 1 91.31 116 GLU B CA 1
ATOM 4338 C C . GLU B 1 116 ? -18.766 14.094 15.703 1 91.31 116 GLU B C 1
ATOM 4340 O O . GLU B 1 116 ? -19.406 15.125 15.883 1 91.31 116 GLU B O 1
ATOM 4345 N N . VAL B 1 117 ? -19.172 13.125 14.898 1 89.69 117 VAL B N 1
ATOM 4346 C CA . VAL B 1 117 ? -20.453 13.203 14.195 1 89.69 117 VAL B CA 1
ATOM 4347 C C . VAL B 1 117 ? -21.594 13.117 15.195 1 89.69 117 VAL B C 1
ATOM 4349 O O . VAL B 1 117 ? -22.609 13.797 15.039 1 89.69 117 VAL B O 1
ATOM 4352 N N . LEU B 1 118 ? -21.484 12.328 16.25 1 91.5 118 LEU B N 1
ATOM 4353 C CA . LEU B 1 118 ? -22.547 12.078 17.219 1 91.5 118 LEU B CA 1
ATOM 4354 C C . LEU B 1 118 ? -22.797 13.312 18.062 1 91.5 118 LEU B C 1
ATOM 4356 O O . LEU B 1 118 ? -23.859 13.438 18.703 1 91.5 118 LEU B O 1
ATOM 4360 N N . LEU B 1 119 ? -21.859 14.219 18.094 1 86.56 119 LEU B N 1
ATOM 4361 C CA . LEU B 1 119 ? -22.062 15.477 18.797 1 86.56 119 LEU B CA 1
ATOM 4362 C C . LEU B 1 119 ? -23.156 16.312 18.141 1 86.56 119 LEU B C 1
ATOM 4364 O O . LEU B 1 119 ? -23.828 17.094 18.797 1 86.56 119 LEU B O 1
ATOM 4368 N N . ARG B 1 120 ? -23.422 16 16.875 1 84.12 120 ARG B N 1
ATOM 4369 C CA . ARG B 1 120 ? -24.391 16.797 16.125 1 84.12 120 ARG B CA 1
ATOM 4370 C C . ARG B 1 120 ? -25.625 15.977 15.766 1 84.12 120 ARG B C 1
ATOM 4372 O O . ARG B 1 120 ? -26.703 16.531 15.555 1 84.12 120 ARG B O 1
ATOM 4379 N N . ASN B 1 121 ? -25.312 14.703 15.539 1 82.62 121 ASN B N 1
ATOM 4380 C CA . ASN B 1 121 ? -26.344 13.758 15.133 1 82.62 121 ASN B CA 1
ATOM 4381 C C . ASN B 1 121 ? -26.359 12.523 16.031 1 82.62 121 ASN B C 1
ATOM 4383 O O . ASN B 1 121 ? -25.391 11.766 16.062 1 82.62 121 ASN B O 1
ATOM 4387 N N . ASP B 1 122 ? -27.484 12.281 16.672 1 87.12 122 ASP B N 1
ATOM 4388 C CA . ASP B 1 122 ? -27.531 11.211 17.672 1 87.12 122 ASP B CA 1
ATOM 4389 C C . ASP B 1 122 ? -27.781 9.859 17 1 87.12 122 ASP B C 1
ATOM 4391 O O . ASP B 1 122 ? -27.938 8.844 17.672 1 87.12 122 ASP B O 1
ATOM 4395 N N . ASP B 1 123 ? -27.719 9.828 15.742 1 92.12 123 ASP B N 1
ATOM 4396 C CA . ASP B 1 123 ? -27.891 8.578 15.016 1 92.12 123 ASP B CA 1
ATOM 4397 C C . ASP B 1 123 ? -26.562 7.855 14.812 1 92.12 123 ASP B C 1
ATOM 4399 O O . ASP B 1 123 ? -25.766 8.25 13.961 1 92.12 123 ASP B O 1
ATOM 4403 N N . ILE B 1 124 ? -26.438 6.754 15.555 1 93.88 124 ILE B N 1
ATOM 4404 C CA . ILE B 1 124 ? -25.172 6.039 15.578 1 93.88 124 ILE B CA 1
ATOM 4405 C C . ILE B 1 124 ? -24.906 5.418 14.211 1 93.88 124 ILE B C 1
ATOM 4407 O O . ILE B 1 124 ? -23.75 5.332 13.773 1 93.88 124 ILE B O 1
ATOM 4411 N N . ASN B 1 125 ? -25.922 4.969 13.531 1 91 125 ASN B N 1
ATOM 4412 C CA . ASN B 1 125 ? -25.75 4.41 12.195 1 91 125 ASN B CA 1
ATOM 4413 C C . ASN B 1 125 ? -25.297 5.473 11.203 1 91 125 ASN B C 1
ATOM 4415 O O . ASN B 1 125 ? -24.438 5.207 10.359 1 91 125 ASN B O 1
ATOM 4419 N N . ALA B 1 126 ? -25.875 6.562 11.312 1 90.56 126 ALA B N 1
ATOM 4420 C CA . ALA B 1 126 ? -25.469 7.672 10.445 1 90.56 126 ALA B CA 1
ATOM 4421 C C . ALA B 1 126 ? -24.031 8.086 10.719 1 90.56 126 ALA B C 1
ATOM 4423 O O . ALA B 1 126 ? -23.281 8.406 9.797 1 90.56 126 ALA B O 1
ATOM 4424 N N . ALA B 1 127 ? -23.688 8.094 12.008 1 93.19 127 ALA B N 1
ATOM 4425 C CA . ALA B 1 127 ? -22.312 8.43 12.391 1 93.19 127 ALA B CA 1
ATOM 4426 C C . ALA B 1 127 ? -21.312 7.434 11.797 1 93.19 127 ALA B C 1
ATOM 4428 O O . ALA B 1 127 ? -20.266 7.824 11.297 1 93.19 127 ALA B O 1
ATOM 4429 N N . TYR B 1 128 ? -21.734 6.16 11.852 1 93.44 128 TYR B N 1
ATOM 4430 C CA . TYR B 1 128 ? -20.875 5.121 11.289 1 93.44 128 TYR B CA 1
ATOM 4431 C C . TYR B 1 128 ? -20.75 5.289 9.781 1 93.44 128 TYR B C 1
ATOM 4433 O O . TYR B 1 128 ? -19.641 5.215 9.234 1 93.44 128 TYR B O 1
ATOM 4441 N N . MET B 1 129 ? -21.781 5.516 9.086 1 89.19 129 MET B N 1
ATOM 4442 C CA . MET B 1 129 ? -21.766 5.668 7.629 1 89.19 129 MET B CA 1
ATOM 4443 C C . MET B 1 129 ? -20.922 6.867 7.219 1 89.19 129 MET B C 1
ATOM 4445 O O . MET B 1 129 ? -20.188 6.809 6.23 1 89.19 129 MET B O 1
ATOM 4449 N N . ASN B 1 130 ? -21.047 7.844 8.023 1 88.06 130 ASN B N 1
ATOM 4450 C CA . ASN B 1 130 ? -20.25 9.039 7.789 1 88.06 130 ASN B CA 1
ATOM 4451 C C . ASN B 1 130 ? -18.766 8.766 7.969 1 88.06 130 ASN B C 1
ATOM 4453 O O . ASN B 1 130 ? -17.938 9.25 7.191 1 88.06 130 ASN B O 1
ATOM 4457 N N . ALA B 1 131 ? -18.453 7.977 8.93 1 89.12 131 ALA B N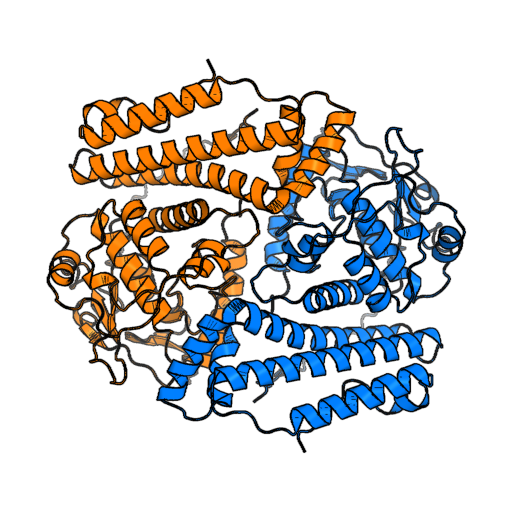 1
ATOM 4458 C CA . ALA B 1 131 ? -17.062 7.699 9.289 1 89.12 131 ALA B CA 1
ATOM 4459 C C . ALA B 1 131 ? -16.422 6.746 8.281 1 89.12 131 ALA B C 1
ATOM 4461 O O . ALA B 1 131 ? -15.25 6.914 7.918 1 89.12 131 ALA B O 1
ATOM 4462 N N . ILE B 1 132 ? -17.219 5.797 7.738 1 89.12 132 ILE B N 1
ATOM 4463 C CA . ILE B 1 132 ? -16.641 4.691 6.977 1 89.12 132 ILE B CA 1
ATOM 4464 C C . ILE B 1 132 ? -16.531 5.086 5.508 1 89.12 132 ILE B C 1
ATOM 4466 O O . ILE B 1 132 ? -15.805 4.453 4.742 1 89.12 132 ILE B O 1
ATOM 4470 N N . ILE B 1 133 ? -17.25 6 5.008 1 78.62 133 ILE B N 1
ATOM 4471 C CA . ILE B 1 133 ? -17.375 6.367 3.6 1 78.62 133 ILE B CA 1
ATOM 4472 C C . ILE B 1 133 ? -15.992 6.566 2.99 1 78.62 133 ILE B C 1
ATOM 4474 O O . ILE B 1 133 ? -15.734 6.117 1.872 1 78.62 133 ILE B O 1
ATOM 4478 N N . GLY B 1 134 ? -15.07 7.102 3.641 1 75.44 134 GLY B N 1
ATOM 4479 C CA . GLY B 1 134 ? -13.773 7.359 3.039 1 75.44 134 GLY B CA 1
ATOM 4480 C C . GLY B 1 134 ? -12.703 6.383 3.486 1 75.44 134 GLY B C 1
ATOM 4481 O O . GLY B 1 134 ? -11.555 6.461 3.037 1 75.44 134 GLY B O 1
ATOM 4482 N N . LYS B 1 135 ? -13.047 5.492 4.25 1 79.56 135 LYS B N 1
ATOM 4483 C CA . LYS B 1 135 ? -12.016 4.637 4.832 1 79.56 135 LYS B CA 1
ATOM 4484 C C . LYS B 1 135 ? -11.883 3.33 4.059 1 79.56 135 LYS B C 1
ATOM 4486 O O . LYS B 1 135 ? -10.812 2.721 4.035 1 79.56 135 LYS B O 1
ATOM 4491 N N . ALA B 1 136 ? -12.945 2.805 3.631 1 62.78 136 ALA B N 1
ATOM 4492 C CA . ALA B 1 136 ? -12.914 1.527 2.924 1 62.78 136 ALA B CA 1
ATOM 4493 C C . ALA B 1 136 ? -12.383 1.695 1.505 1 62.78 136 ALA B C 1
ATOM 4495 O O . ALA B 1 136 ? -12.93 2.471 0.716 1 62.78 136 ALA B O 1
ATOM 4496 N N . ALA B 1 137 ? -11.047 2.115 1.403 1 53.56 137 ALA B N 1
ATOM 4497 C CA . ALA B 1 137 ? -10.453 2.291 0.081 1 53.56 137 ALA B CA 1
ATOM 4498 C C . ALA B 1 137 ? -10.969 1.238 -0.896 1 53.56 137 ALA B C 1
ATOM 4500 O O . ALA B 1 137 ? -10.867 0.038 -0.633 1 53.56 137 ALA B O 1
ATOM 4501 N N . ILE B 1 138 ? -12.164 1.568 -1.456 1 43.44 138 ILE B N 1
ATOM 4502 C CA . ILE B 1 138 ? -12.359 0.722 -2.629 1 43.44 138 ILE B CA 1
ATOM 4503 C C . ILE B 1 138 ? -11.062 0.635 -3.422 1 43.44 138 ILE B C 1
ATOM 4505 O O . ILE B 1 138 ? -10.531 1.653 -3.871 1 43.44 138 ILE B O 1
ATOM 4509 N N . ALA B 1 139 ? -10.18 0.006 -2.953 1 40.44 139 ALA B N 1
ATOM 4510 C CA . ALA B 1 139 ? -9 -0.191 -3.793 1 40.44 139 ALA B CA 1
ATOM 4511 C C . ALA B 1 139 ? -9.328 0.062 -5.262 1 40.44 139 ALA B C 1
ATOM 4513 O O . ALA B 1 139 ? -10.141 -0.649 -5.855 1 40.44 139 ALA B O 1
ATOM 4514 N N . PRO B 1 140 ? -9.633 1.241 -5.68 1 37.16 140 PRO B N 1
ATOM 4515 C CA . PRO B 1 140 ? -9.852 1.264 -7.125 1 37.16 140 PRO B CA 1
ATOM 4516 C C . PRO B 1 140 ? -9 0.241 -7.871 1 37.16 140 PRO B C 1
ATOM 4518 O O . PRO B 1 140 ? -7.934 -0.149 -7.383 1 37.16 140 PRO B O 1
ATOM 4521 N N . GLY B 1 141 ? -9.625 -0.423 -8.781 1 35.38 141 GLY B N 1
ATOM 4522 C CA . GLY B 1 141 ? -8.922 -1.195 -9.789 1 35.38 141 GLY B CA 1
ATOM 4523 C C . GLY B 1 141 ? -7.57 -0.605 -10.164 1 35.38 141 GLY B C 1
ATOM 4524 O O . GLY B 1 141 ? -7.461 0.599 -10.406 1 35.38 141 GLY B O 1
ATOM 4525 N N . LYS B 1 142 ? -6.484 -1.089 -9.719 1 39 142 LYS B N 1
ATOM 4526 C CA . LYS B 1 142 ? -5.043 -1.08 -9.938 1 39 142 LYS B CA 1
ATOM 4527 C C . LYS B 1 142 ? -4.707 -0.574 -11.344 1 39 142 LYS B C 1
ATOM 4529 O O . LYS B 1 142 ? -3.545 -0.592 -11.75 1 39 142 LYS B O 1
ATOM 4534 N N . GLU B 1 143 ? -5.648 -0.229 -12.188 1 37 143 GLU B N 1
ATOM 4535 C CA . GLU B 1 143 ? -5.309 -0.279 -13.609 1 37 143 GLU B CA 1
ATOM 4536 C C . GLU B 1 143 ? -4.219 0.733 -13.953 1 37 143 GLU B C 1
ATOM 4538 O O . GLU B 1 143 ? -3.295 0.427 -14.711 1 37 143 GLU B O 1
ATOM 4543 N N . LEU B 1 144 ? -4.551 1.972 -13.703 1 36.91 144 LEU B N 1
ATOM 4544 C CA . LEU B 1 144 ? -3.773 2.945 -14.461 1 36.91 144 LEU B CA 1
ATOM 4545 C C . LEU B 1 144 ? -2.334 3 -13.961 1 36.91 144 LEU B C 1
ATOM 4547 O O . LEU B 1 144 ? -1.403 3.174 -14.75 1 36.91 144 LEU B O 1
ATOM 4551 N N . ASP B 1 145 ? -2.062 3.012 -12.578 1 42.72 145 ASP B N 1
ATOM 4552 C CA . ASP B 1 145 ? -0.739 2.998 -11.961 1 42.72 145 ASP B CA 1
ATOM 4553 C C . ASP B 1 145 ? 0.077 1.798 -12.438 1 42.72 145 ASP B C 1
ATOM 4555 O O . ASP B 1 145 ? 1.307 1.801 -12.344 1 42.72 145 ASP B O 1
ATOM 4559 N N . ARG B 1 146 ? -0.633 1.048 -13.141 1 48.34 146 ARG B N 1
ATOM 4560 C CA . ARG B 1 146 ? -0.13 -0.258 -13.555 1 48.34 146 ARG B CA 1
ATOM 4561 C C . ARG B 1 146 ? 0.82 -0.127 -14.742 1 48.34 146 ARG B C 1
ATOM 4563 O O . ARG B 1 146 ? 1.824 -0.839 -14.82 1 48.34 146 ARG B O 1
ATOM 4570 N N . LYS B 1 147 ? 0.465 0.986 -15.547 1 46.88 147 LYS B N 1
ATOM 4571 C CA . LYS B 1 147 ? 1.282 1.03 -16.766 1 46.88 147 LYS B CA 1
ATOM 4572 C C . LYS B 1 147 ? 2.711 1.464 -16.438 1 46.88 147 LYS B C 1
ATOM 4574 O O . LYS B 1 147 ? 3.668 0.894 -16.969 1 46.88 147 LYS B O 1
ATOM 4579 N N . TYR B 1 148 ? 2.893 2.553 -15.758 1 41 148 TYR B N 1
ATOM 4580 C CA . TYR B 1 148 ? 4.223 3.045 -15.414 1 41 148 TYR B CA 1
ATOM 4581 C C . TYR B 1 148 ? 5.012 1.992 -14.648 1 41 148 TYR B C 1
ATOM 4583 O O . TYR B 1 148 ? 6.188 1.754 -14.938 1 41 148 TYR B O 1
ATOM 4591 N N . MET B 1 149 ? 4.387 1.414 -13.805 1 59.28 149 MET B N 1
ATOM 4592 C CA . MET B 1 149 ? 5.043 0.362 -13.031 1 59.28 149 MET B CA 1
ATOM 4593 C C . MET B 1 149 ? 5.484 -0.783 -13.938 1 59.28 149 MET B C 1
ATOM 4595 O O . MET B 1 149 ? 6.547 -1.369 -13.727 1 59.28 149 MET B O 1
ATOM 4599 N N . SER B 1 150 ? 4.746 -0.701 -14.977 1 70.25 150 SER B N 1
ATOM 4600 C CA . SER B 1 150 ? 5.051 -1.781 -15.906 1 70.25 150 SER B CA 1
ATOM 4601 C C . SER B 1 150 ? 6.309 -1.476 -16.719 1 70.25 150 SER B C 1
ATOM 4603 O O . SER B 1 150 ? 7.137 -2.361 -16.938 1 70.25 150 SER B O 1
ATOM 4605 N N . LYS B 1 151 ? 6.551 -0.146 -16.969 1 79.31 151 LYS B N 1
ATOM 4606 C CA . LYS B 1 151 ? 7.73 0.199 -17.75 1 79.31 151 LYS B CA 1
ATOM 4607 C C . LYS B 1 151 ? 9 0.06 -16.922 1 79.31 151 LYS B C 1
ATOM 4609 O O . LYS B 1 151 ? 10.016 -0.453 -17.406 1 79.31 151 LYS B O 1
ATOM 4614 N N . GLN B 1 152 ? 8.961 0.51 -15.812 1 82.75 152 GLN B N 1
ATOM 4615 C CA . GLN B 1 152 ? 10.109 0.399 -14.914 1 82.75 152 GLN B CA 1
ATOM 4616 C C . GLN B 1 152 ? 10.445 -1.062 -14.625 1 82.75 152 GLN B C 1
ATOM 4618 O O . GLN B 1 152 ? 11.617 -1.439 -14.57 1 82.75 152 GLN B O 1
ATOM 4623 N N . LEU B 1 153 ? 9.453 -1.8 -14.461 1 88.62 153 LEU B N 1
ATOM 4624 C CA . LEU B 1 153 ? 9.672 -3.221 -14.211 1 88.62 153 LEU B CA 1
ATOM 4625 C C . LEU B 1 153 ? 10.305 -3.9 -15.422 1 88.62 153 LEU B C 1
ATOM 4627 O O . LEU B 1 153 ? 11.164 -4.77 -15.266 1 88.62 153 LEU B O 1
ATOM 4631 N N . ARG B 1 154 ? 9.844 -3.496 -16.594 1 92.88 154 ARG B N 1
ATOM 4632 C CA . ARG B 1 154 ? 10.406 -4.074 -17.812 1 92.88 154 ARG B CA 1
ATOM 4633 C C . ARG B 1 154 ? 11.898 -3.764 -17.922 1 92.88 154 ARG B C 1
ATOM 4635 O O . ARG B 1 154 ? 12.695 -4.645 -18.25 1 92.88 154 ARG B O 1
ATOM 4642 N N . LYS B 1 155 ? 12.219 -2.584 -17.656 1 91.31 155 LYS B N 1
ATOM 4643 C CA . LYS B 1 155 ? 13.625 -2.199 -17.719 1 91.31 155 LYS B CA 1
ATOM 4644 C C . LYS B 1 155 ? 14.445 -2.986 -16.703 1 91.31 155 LYS B C 1
ATOM 4646 O O . LYS B 1 155 ? 15.539 -3.469 -17.016 1 91.31 155 LYS B O 1
ATOM 4651 N N . LEU B 1 156 ? 13.93 -3.08 -15.516 1 89.94 156 LEU B N 1
ATOM 4652 C CA . LEU B 1 156 ? 14.609 -3.832 -14.469 1 89.94 156 LEU B CA 1
ATOM 4653 C C . LEU B 1 156 ? 14.789 -5.289 -14.875 1 89.94 156 LEU B C 1
ATOM 4655 O O . LEU B 1 156 ? 15.844 -5.883 -14.625 1 89.94 156 LEU B O 1
ATOM 4659 N N . ALA B 1 157 ? 13.758 -5.852 -15.445 1 94.69 157 ALA B N 1
ATOM 4660 C CA . ALA B 1 157 ? 13.82 -7.246 -15.883 1 94.69 157 ALA B CA 1
ATOM 4661 C C . ALA B 1 157 ? 14.828 -7.418 -17.016 1 94.69 157 ALA B C 1
ATOM 4663 O O . ALA B 1 157 ? 15.547 -8.414 -17.062 1 94.69 157 ALA B O 1
ATOM 4664 N N . ASP B 1 158 ? 14.844 -6.457 -17.938 1 96.31 158 ASP B N 1
ATOM 4665 C CA . ASP B 1 158 ? 15.812 -6.492 -19.031 1 96.31 158 ASP B CA 1
ATOM 4666 C C . ASP B 1 158 ? 17.25 -6.496 -18.484 1 96.31 158 ASP B C 1
ATOM 4668 O O . ASP B 1 158 ? 18.094 -7.258 -18.969 1 96.31 158 ASP B O 1
ATOM 4672 N N . ASP B 1 159 ? 17.453 -5.637 -17.562 1 94.06 159 ASP B N 1
ATOM 4673 C CA . ASP B 1 159 ? 18.781 -5.555 -16.969 1 94.06 159 ASP B CA 1
ATOM 4674 C C . ASP B 1 159 ? 19.125 -6.824 -16.188 1 94.06 159 ASP B C 1
ATOM 4676 O O . ASP B 1 159 ? 20.25 -7.305 -16.219 1 94.06 159 ASP B O 1
ATOM 4680 N N . PHE B 1 160 ? 18.172 -7.344 -15.523 1 94 160 PHE B N 1
ATOM 4681 C CA . PHE B 1 160 ? 18.359 -8.508 -14.664 1 94 160 PHE B CA 1
ATOM 4682 C C . PHE B 1 160 ? 18.625 -9.758 -15.492 1 94 160 PHE B C 1
ATOM 4684 O O . PHE B 1 160 ? 19.516 -10.547 -15.148 1 94 160 PHE B O 1
ATOM 4691 N N . TYR B 1 161 ? 17.875 -9.945 -16.609 1 96.94 161 TYR B N 1
ATOM 4692 C CA . TYR B 1 161 ? 17.969 -11.164 -17.406 1 96.94 161 TYR B CA 1
ATOM 4693 C C . TYR B 1 161 ? 18.781 -10.93 -18.672 1 96.94 161 TYR B C 1
ATOM 4695 O O . TYR B 1 161 ? 18.969 -11.844 -19.484 1 96.94 161 TYR B O 1
ATOM 4703 N N . ALA B 1 162 ? 19.281 -9.734 -18.891 1 96.94 162 ALA B N 1
ATOM 4704 C CA . ALA B 1 162 ? 19.938 -9.375 -20.141 1 96.94 162 ALA B CA 1
ATOM 4705 C C . ALA B 1 162 ? 19.016 -9.602 -21.344 1 96.94 162 ALA B C 1
ATOM 4707 O O . ALA B 1 162 ? 19.391 -10.25 -22.312 1 96.94 162 ALA B O 1
ATOM 4708 N N . GLY B 1 163 ? 17.812 -9.047 -21.203 1 97.31 163 GLY B N 1
ATOM 4709 C CA . GLY B 1 163 ? 16.734 -9.422 -22.094 1 97.31 163 GLY B CA 1
ATOM 4710 C C . GLY B 1 163 ? 16.562 -8.453 -23.25 1 97.31 163 GLY B C 1
ATOM 4711 O O . GLY B 1 163 ? 15.586 -8.539 -24 1 97.31 163 GLY B O 1
ATOM 4712 N N . LYS B 1 164 ? 17.469 -7.477 -23.422 1 96.75 164 LYS B N 1
ATOM 4713 C CA . LYS B 1 164 ? 17.375 -6.48 -24.484 1 96.75 164 LYS B CA 1
ATOM 4714 C C . LYS B 1 164 ? 18.672 -6.391 -25.297 1 96.75 164 LYS B C 1
ATOM 4716 O O . LYS B 1 164 ? 19.75 -6.41 -24.719 1 96.75 164 LYS B O 1
ATOM 4721 N N . ARG B 1 165 ? 18.5 -6.402 -26.547 1 95.56 165 ARG B N 1
ATOM 4722 C CA . ARG B 1 165 ? 19.656 -6.16 -27.406 1 95.56 165 ARG B CA 1
ATOM 4723 C C . ARG B 1 165 ? 19.266 -5.305 -28.609 1 95.56 165 ARG B C 1
ATOM 4725 O O . ARG B 1 165 ? 18.125 -5.375 -29.078 1 95.56 165 ARG B O 1
ATOM 4732 N N . VAL B 1 166 ? 20.172 -4.418 -29 1 94.12 166 VAL B N 1
ATOM 4733 C CA . VAL B 1 166 ? 19.969 -3.559 -30.156 1 94.12 166 VAL B CA 1
ATOM 4734 C C . VAL B 1 166 ? 20.828 -4.055 -31.312 1 94.12 166 VAL B C 1
ATOM 4736 O O . VAL B 1 166 ? 22.047 -4.227 -31.172 1 94.12 166 VAL B O 1
ATOM 4739 N N . THR B 1 167 ? 20.156 -4.402 -32.344 1 90.31 167 THR B N 1
ATOM 4740 C CA . THR B 1 167 ? 20.859 -4.766 -33.562 1 90.31 167 THR B CA 1
ATOM 4741 C C . THR B 1 167 ? 20.766 -3.637 -34.594 1 90.31 167 THR B C 1
ATOM 4743 O O . THR B 1 167 ? 20.156 -2.6 -34.344 1 90.31 167 THR B O 1
ATOM 4746 N N . ALA B 1 168 ? 21.516 -3.695 -35.781 1 88.06 168 ALA B N 1
ATOM 4747 C CA . ALA B 1 168 ? 21.531 -2.705 -36.875 1 88.06 168 ALA B CA 1
ATOM 4748 C C . ALA B 1 168 ? 20.125 -2.438 -37.375 1 88.06 168 ALA B C 1
ATOM 4750 O O . ALA B 1 168 ? 19.812 -1.323 -37.812 1 88.06 168 ALA B O 1
ATOM 4751 N N . LEU B 1 169 ? 19.234 -3.279 -37.281 1 86.25 169 LEU B N 1
ATOM 4752 C CA . LEU B 1 169 ? 17.953 -3.213 -37.969 1 86.25 169 LEU B CA 1
ATOM 4753 C C . LEU B 1 169 ? 16.828 -2.973 -36.969 1 86.25 169 LEU B C 1
ATOM 4755 O O . LEU B 1 169 ? 15.836 -2.307 -37.281 1 86.25 169 LEU B O 1
ATOM 4759 N N . GLU B 1 170 ? 16.938 -3.652 -35.844 1 90.12 170 GLU B N 1
ATOM 4760 C CA . GLU B 1 170 ? 15.812 -3.574 -34.906 1 90.12 170 GLU B CA 1
ATOM 4761 C C . GLU B 1 170 ? 16.266 -3.811 -33.469 1 90.12 170 GLU B C 1
ATOM 4763 O O . GLU B 1 170 ? 17.391 -4.262 -33.219 1 90.12 170 GLU B O 1
ATOM 4768 N N . THR B 1 171 ? 15.406 -3.377 -32.562 1 95.75 171 THR B N 1
ATOM 4769 C CA . THR B 1 171 ? 15.562 -3.721 -31.141 1 95.75 171 THR B CA 1
ATOM 4770 C C . THR B 1 171 ? 14.867 -5.039 -30.828 1 95.75 171 THR B C 1
ATOM 4772 O O . THR B 1 171 ? 13.719 -5.246 -31.203 1 95.75 171 THR B O 1
ATOM 4775 N N . GLN B 1 172 ? 15.578 -6.008 -30.172 1 96.81 172 GLN B N 1
ATOM 4776 C CA . GLN B 1 172 ? 15.031 -7.332 -29.891 1 96.81 172 GLN B CA 1
ATOM 4777 C C . GLN B 1 172 ? 14.938 -7.562 -28.375 1 96.81 172 GLN B C 1
ATOM 4779 O O . GLN B 1 172 ? 15.719 -6.996 -27.609 1 96.81 172 GLN B O 1
ATOM 4784 N N . GLY B 1 173 ? 13.883 -8.273 -28.031 1 97.62 173 GLY B N 1
ATOM 4785 C CA . GLY B 1 173 ? 13.703 -8.75 -26.672 1 97.62 173 GLY B CA 1
ATOM 4786 C C . GLY B 1 173 ? 13.812 -10.258 -26.531 1 97.62 173 GLY B C 1
ATOM 4787 O O . GLY B 1 173 ? 13.445 -10.992 -27.453 1 97.62 173 GLY B O 1
ATOM 4788 N N . TYR B 1 174 ? 14.312 -10.688 -25.469 1 98 174 TYR B N 1
ATOM 4789 C CA . TYR B 1 174 ? 14.516 -12.109 -25.266 1 98 174 TYR B CA 1
ATOM 4790 C C . TYR B 1 174 ? 13.312 -12.734 -24.562 1 98 174 TYR B C 1
ATOM 4792 O O . TYR B 1 174 ? 12.867 -12.242 -23.516 1 98 174 TYR B O 1
ATOM 4800 N N . CYS B 1 175 ? 12.75 -13.688 -25.109 1 98.19 175 CYS B N 1
ATOM 4801 C CA . CYS B 1 175 ? 11.742 -14.539 -24.484 1 98.19 175 CYS B CA 1
ATOM 4802 C C . CYS B 1 175 ? 12.359 -15.836 -23.984 1 98.19 175 CYS B C 1
ATOM 4804 O O . CYS B 1 175 ? 12.984 -16.562 -24.75 1 98.19 175 CYS B O 1
ATOM 4806 N N . HIS B 1 176 ? 12.125 -16.172 -22.766 1 98.44 176 HIS B N 1
ATOM 4807 C CA . HIS B 1 176 ? 12.734 -17.359 -22.172 1 98.44 176 HIS B CA 1
ATOM 4808 C C . HIS B 1 176 ? 12.211 -18.641 -22.828 1 98.44 176 HIS B C 1
ATOM 4810 O O . HIS B 1 176 ? 12.828 -19.703 -22.719 1 98.44 176 HIS B O 1
ATOM 4816 N N . ALA B 1 177 ? 11.062 -18.531 -23.5 1 97.81 177 ALA B N 1
ATOM 4817 C CA . ALA B 1 177 ? 10.461 -19.703 -24.125 1 97.81 177 ALA B CA 1
ATOM 4818 C C . ALA B 1 177 ? 10.781 -19.75 -25.625 1 97.81 177 ALA B C 1
ATOM 4820 O O . ALA B 1 177 ? 11.016 -20.812 -26.188 1 97.81 177 ALA B O 1
ATOM 4821 N N . LEU B 1 178 ? 10.828 -18.578 -26.312 1 97.06 178 LEU B N 1
ATOM 4822 C CA . LEU B 1 178 ? 10.906 -18.531 -27.766 1 97.06 178 LEU B CA 1
ATOM 4823 C C . LEU B 1 178 ? 12.281 -18.062 -28.234 1 97.06 178 LEU B C 1
ATOM 4825 O O . LEU B 1 178 ? 12.648 -18.266 -29.391 1 97.06 178 LEU B O 1
ATOM 4829 N N . GLY B 1 179 ? 13.047 -17.453 -27.344 1 96.5 179 GLY B N 1
ATOM 4830 C CA . GLY B 1 179 ? 14.297 -16.828 -27.75 1 96.5 179 GLY B CA 1
ATOM 4831 C C . GLY B 1 179 ? 14.125 -15.383 -28.156 1 96.5 179 GLY B C 1
ATOM 4832 O O . GLY B 1 179 ? 13.188 -14.711 -27.719 1 96.5 179 GLY B O 1
ATOM 4833 N N . TRP B 1 180 ? 15.086 -14.875 -28.891 1 96.31 180 TRP B N 1
ATOM 4834 C CA . TRP B 1 180 ? 15.07 -13.477 -29.297 1 96.31 180 TRP B CA 1
ATOM 4835 C C . TRP B 1 180 ? 13.922 -13.203 -30.266 1 96.31 180 TRP B C 1
ATOM 4837 O O . TRP B 1 180 ? 13.719 -13.945 -31.219 1 96.31 180 TRP B O 1
ATOM 4847 N N . THR B 1 181 ? 13.133 -12.281 -30.031 1 95.44 181 THR B N 1
ATOM 4848 C CA . THR B 1 181 ? 12.016 -11.805 -30.844 1 95.44 181 THR B CA 1
ATOM 4849 C C . THR B 1 181 ? 11.93 -10.289 -30.812 1 95.44 181 THR B C 1
ATOM 4851 O O . THR B 1 181 ? 12.82 -9.617 -30.281 1 95.44 181 THR B O 1
ATOM 4854 N N . MET B 1 182 ? 10.906 -9.734 -31.453 1 95.31 182 MET B N 1
ATOM 4855 C CA . MET B 1 182 ? 10.75 -8.281 -31.422 1 95.31 182 MET B CA 1
ATOM 4856 C C . MET B 1 182 ? 10.57 -7.77 -30 1 95.31 182 MET B C 1
ATOM 4858 O O . MET B 1 182 ? 9.812 -8.352 -29.219 1 95.31 182 MET B O 1
ATOM 4862 N N . TYR B 1 183 ? 11.211 -6.715 -29.656 1 96.19 183 TYR B N 1
ATOM 4863 C CA . TYR B 1 183 ? 11.242 -6.207 -28.297 1 96.19 183 TYR B CA 1
ATOM 4864 C C . TYR B 1 183 ? 9.836 -5.887 -27.797 1 96.19 183 TYR B C 1
ATOM 4866 O O . TYR B 1 183 ? 9.484 -6.211 -26.656 1 96.19 183 TYR B O 1
ATOM 4874 N N . ASP B 1 184 ? 9.023 -5.277 -28.641 1 94 184 ASP B N 1
ATOM 4875 C CA . ASP B 1 184 ? 7.703 -4.805 -28.25 1 94 184 ASP B CA 1
ATOM 4876 C C . ASP B 1 184 ? 6.738 -5.973 -28.062 1 94 184 ASP B C 1
ATOM 4878 O O . ASP B 1 184 ? 5.66 -5.809 -27.484 1 94 184 ASP B O 1
ATOM 4882 N N . GLU B 1 185 ? 7.148 -7.156 -28.438 1 95.62 185 GLU B N 1
ATOM 4883 C CA . GLU B 1 185 ? 6.293 -8.328 -28.312 1 95.62 185 GLU B CA 1
ATOM 4884 C C . GLU B 1 185 ? 6.613 -9.102 -27.031 1 95.62 185 GLU B C 1
ATOM 4886 O O . GLU B 1 185 ? 5.898 -10.039 -26.672 1 95.62 185 GLU B O 1
ATOM 4891 N N . VAL B 1 186 ? 7.617 -8.695 -26.375 1 96.5 186 VAL B N 1
ATOM 4892 C CA . VAL B 1 186 ? 8.031 -9.375 -25.156 1 96.5 186 VAL B CA 1
ATOM 4893 C C . VAL B 1 186 ? 7.645 -8.539 -23.938 1 96.5 186 VAL B C 1
ATOM 4895 O O . VAL B 1 186 ? 7.773 -7.312 -23.953 1 96.5 186 VAL B O 1
ATOM 4898 N N . THR B 1 187 ? 7.148 -9.156 -22.953 1 95.25 187 THR B N 1
ATOM 4899 C CA . THR B 1 187 ? 6.742 -8.477 -21.734 1 95.25 187 THR B CA 1
ATOM 4900 C C . THR B 1 187 ? 7.414 -9.102 -20.516 1 95.25 187 THR B C 1
ATOM 4902 O O . THR B 1 187 ? 7.836 -10.258 -20.562 1 95.25 187 THR B O 1
ATOM 4905 N N . ALA B 1 188 ? 7.637 -8.273 -19.484 1 95.81 188 ALA B N 1
ATOM 4906 C CA . ALA B 1 188 ? 7.965 -8.82 -18.172 1 95.81 188 ALA B CA 1
ATOM 4907 C C . ALA B 1 188 ? 6.719 -9.383 -17.484 1 95.81 188 ALA B C 1
ATOM 4909 O O . ALA B 1 188 ? 5.988 -8.648 -16.812 1 95.81 188 ALA B O 1
ATOM 4910 N N . THR B 1 189 ? 6.504 -10.648 -17.672 1 95.75 189 THR B N 1
ATOM 4911 C CA . THR B 1 189 ? 5.289 -11.289 -17.188 1 95.75 189 THR B CA 1
ATOM 4912 C C . THR B 1 189 ? 5.438 -11.688 -15.719 1 95.75 189 THR B C 1
ATOM 4914 O O . THR B 1 189 ? 6.371 -12.406 -15.359 1 95.75 189 THR B O 1
ATOM 4917 N N . HIS B 1 190 ? 4.508 -11.25 -14.922 1 95.06 190 HIS B N 1
ATOM 4918 C CA . HIS B 1 190 ? 4.527 -11.586 -13.5 1 95.06 190 HIS B CA 1
ATOM 4919 C C . HIS B 1 190 ? 4.199 -13.055 -13.281 1 95.06 190 HIS B C 1
ATOM 4921 O O . HIS B 1 190 ? 3.324 -13.609 -13.945 1 95.06 190 HIS B O 1
ATOM 4927 N N . LEU B 1 191 ? 4.918 -13.656 -12.398 1 96.81 191 LEU B N 1
ATOM 4928 C CA . LEU B 1 191 ? 4.559 -14.992 -11.922 1 96.81 191 LEU B CA 1
ATOM 4929 C C . LEU B 1 191 ? 3.432 -14.922 -10.898 1 96.81 191 LEU B C 1
ATOM 4931 O O . LEU B 1 191 ? 2.459 -15.672 -10.984 1 96.81 191 LEU B O 1
ATOM 4935 N N . VAL B 1 192 ? 3.625 -14.062 -9.93 1 94.75 192 VAL B N 1
ATOM 4936 C CA . VAL B 1 192 ? 2.525 -13.648 -9.062 1 94.75 192 VAL B CA 1
ATOM 4937 C C . VAL B 1 192 ? 1.799 -12.461 -9.688 1 94.75 192 VAL B C 1
ATOM 4939 O O . VAL B 1 192 ? 2.338 -11.352 -9.734 1 94.75 192 VAL B O 1
ATOM 4942 N N . PRO B 1 193 ? 0.621 -12.633 -10.055 1 91.19 193 PRO B N 1
ATOM 4943 C CA . PRO B 1 193 ? -0.066 -11.586 -10.82 1 91.19 193 PRO B CA 1
ATOM 4944 C C . PRO B 1 193 ? -0.264 -10.305 -10.023 1 91.19 193 PRO B C 1
ATOM 4946 O O . PRO B 1 193 ? -0.502 -10.352 -8.82 1 91.19 193 PRO B O 1
ATOM 4949 N N . GLU B 1 194 ? -0.254 -9.133 -10.688 1 83.19 194 GLU B N 1
ATOM 4950 C CA . GLU B 1 194 ? -0.404 -7.812 -10.094 1 83.19 194 GLU B CA 1
ATOM 4951 C C . GLU B 1 194 ? -1.819 -7.602 -9.562 1 83.19 194 GLU B C 1
ATOM 4953 O O . GLU B 1 194 ? -2.033 -6.801 -8.648 1 83.19 194 GLU B O 1
ATOM 4958 N N . GLY B 1 195 ? -2.742 -8.25 -9.922 1 78.88 195 GLY B N 1
ATOM 4959 C CA . GLY B 1 195 ? -4.125 -8.031 -9.531 1 78.88 195 GLY B CA 1
ATOM 4960 C C . GLY B 1 195 ? -4.488 -8.711 -8.219 1 78.88 195 GLY B C 1
ATOM 4961 O O . GLY B 1 195 ? -5.566 -8.477 -7.676 1 78.88 195 GLY B O 1
ATOM 4962 N N . LEU B 1 196 ? -3.559 -9.406 -7.629 1 86.44 196 LEU B N 1
ATOM 4963 C CA . LEU B 1 196 ? -3.846 -10.109 -6.383 1 86.44 196 LEU B CA 1
ATOM 4964 C C . LEU B 1 196 ? -3.641 -9.195 -5.18 1 86.44 196 LEU B C 1
ATOM 4966 O O . LEU B 1 196 ? -2.869 -8.234 -5.25 1 86.44 196 LEU B O 1
ATOM 4970 N N . ASP B 1 197 ? -4.309 -9.43 -4.121 1 80.81 197 ASP B N 1
ATOM 4971 C CA . ASP B 1 197 ? -4.223 -8.625 -2.904 1 80.81 197 ASP B CA 1
ATOM 4972 C C . ASP B 1 197 ? -2.82 -8.672 -2.309 1 80.81 197 ASP B C 1
ATOM 4974 O O . ASP B 1 197 ? -2.311 -9.75 -1.999 1 80.81 197 ASP B O 1
ATOM 4978 N N . ALA B 1 198 ? -2.26 -7.527 -2.041 1 79.12 198 ALA B N 1
ATOM 4979 C CA . ALA B 1 198 ? -0.86 -7.422 -1.637 1 79.12 198 ALA B CA 1
ATOM 4980 C C . ALA B 1 198 ? -0.65 -7.984 -0.233 1 79.12 198 ALA B C 1
ATOM 4982 O O . ALA B 1 198 ? 0.345 -8.664 0.028 1 79.12 198 ALA B O 1
ATOM 4983 N N . ASN B 1 199 ? -1.549 -7.688 0.65 1 81.81 199 ASN B N 1
ATOM 4984 C CA . ASN B 1 199 ? -1.412 -8.164 2.023 1 81.81 199 ASN B CA 1
ATOM 4985 C C . ASN B 1 199 ? -1.563 -9.68 2.109 1 81.81 199 ASN B C 1
ATOM 4987 O O . ASN B 1 199 ? -0.86 -10.336 2.881 1 81.81 199 ASN B O 1
ATOM 4991 N N . ALA B 1 200 ? -2.49 -10.156 1.367 1 88.31 200 ALA B N 1
ATOM 4992 C CA . ALA B 1 200 ? -2.707 -11.602 1.355 1 88.31 200 ALA B CA 1
ATOM 4993 C C . ALA B 1 200 ? -1.492 -12.328 0.791 1 88.31 200 ALA B C 1
ATOM 4995 O O . ALA B 1 200 ? -1.09 -13.375 1.312 1 88.31 200 ALA B O 1
ATOM 4996 N N . ILE B 1 201 ? -0.916 -11.758 -0.225 1 90.25 201 ILE B N 1
ATOM 4997 C CA . ILE B 1 201 ? 0.26 -12.352 -0.849 1 90.25 201 ILE B CA 1
ATOM 4998 C C . ILE B 1 201 ? 1.437 -12.305 0.124 1 90.25 201 ILE B C 1
ATOM 5000 O O . ILE B 1 201 ? 2.189 -13.281 0.24 1 90.25 201 ILE B O 1
ATOM 5004 N N . ALA B 1 202 ? 1.6 -11.18 0.777 1 86.88 202 ALA B N 1
ATOM 5005 C CA . ALA B 1 202 ? 2.666 -11.07 1.769 1 86.88 202 ALA B CA 1
ATOM 5006 C C . ALA B 1 202 ? 2.531 -12.148 2.842 1 86.88 202 ALA B C 1
ATOM 5008 O O . ALA B 1 202 ? 3.512 -12.805 3.195 1 86.88 202 ALA B O 1
ATOM 5009 N N . TYR B 1 203 ? 1.35 -12.367 3.297 1 87.44 203 TYR B N 1
ATOM 5010 C CA . TYR B 1 203 ? 1.082 -13.383 4.305 1 87.44 203 TYR B CA 1
ATOM 5011 C C . TYR B 1 203 ? 1.385 -14.781 3.768 1 87.44 203 TYR B C 1
ATOM 5013 O O . TYR B 1 203 ? 1.985 -15.602 4.461 1 87.44 203 TYR B O 1
ATOM 5021 N N . LEU B 1 204 ? 0.945 -15 2.59 1 92.5 204 LEU B N 1
ATOM 5022 C CA . LEU B 1 204 ? 1.149 -16.297 1.951 1 92.5 204 LEU B CA 1
ATOM 5023 C C . LEU B 1 204 ? 2.633 -16.641 1.875 1 92.5 204 LEU B C 1
ATOM 5025 O O . LEU B 1 204 ? 3.02 -17.797 2.055 1 92.5 204 LEU B O 1
ATOM 5029 N N . PHE B 1 205 ? 3.461 -15.648 1.64 1 92.25 205 PHE B N 1
ATOM 5030 C CA . PHE B 1 205 ? 4.898 -15.859 1.514 1 92.25 205 PHE B CA 1
ATOM 5031 C C . PHE B 1 205 ? 5.594 -15.68 2.857 1 92.25 205 PHE B C 1
ATOM 5033 O O . PHE B 1 205 ? 6.82 -15.742 2.941 1 92.25 205 PHE B O 1
ATOM 5040 N N . GLY B 1 206 ? 4.852 -15.383 3.889 1 86.94 206 GLY B N 1
ATOM 5041 C CA . GLY B 1 206 ? 5.387 -15.312 5.242 1 86.94 206 GLY B CA 1
ATOM 5042 C C . GLY B 1 206 ? 6.09 -14 5.535 1 86.94 206 GLY B C 1
ATOM 5043 O O . GLY B 1 206 ? 7.094 -13.969 6.246 1 86.94 206 GLY B O 1
ATOM 5044 N N . THR B 1 207 ? 5.676 -12.922 4.914 1 84.5 207 THR B N 1
ATOM 5045 C CA . THR B 1 207 ? 6.246 -11.594 5.121 1 84.5 207 THR B CA 1
ATOM 5046 C C . THR B 1 207 ? 5.156 -10.586 5.484 1 84.5 207 THR B C 1
ATOM 5048 O O . THR B 1 207 ? 3.969 -10.906 5.438 1 84.5 207 THR B O 1
ATOM 5051 N N . THR B 1 208 ? 5.496 -9.383 5.957 1 77.38 208 THR B N 1
ATOM 5052 C CA . THR B 1 208 ? 4.535 -8.344 6.305 1 77.38 208 THR B CA 1
ATOM 5053 C C . THR B 1 208 ? 4.203 -7.484 5.09 1 77.38 208 THR B C 1
ATOM 5055 O O . THR B 1 208 ? 3.139 -6.867 5.031 1 77.38 208 THR B O 1
ATOM 5058 N N . ASN B 1 209 ? 5.121 -7.539 4.23 1 78.62 209 ASN B N 1
ATOM 5059 C CA . ASN B 1 209 ? 4.996 -6.84 2.957 1 78.62 209 ASN B CA 1
ATOM 5060 C C . ASN B 1 209 ? 5.809 -7.52 1.859 1 78.62 209 ASN B C 1
ATOM 5062 O O . ASN B 1 209 ? 6.742 -8.273 2.146 1 78.62 209 ASN B O 1
ATOM 5066 N N . ILE B 1 210 ? 5.379 -7.297 0.664 1 82.06 210 ILE B N 1
ATOM 5067 C CA . ILE B 1 210 ? 6.129 -7.883 -0.443 1 82.06 210 ILE B CA 1
ATOM 5068 C C . ILE B 1 210 ? 5.977 -7.008 -1.688 1 82.06 210 ILE B C 1
ATOM 5070 O O . ILE B 1 210 ? 4.891 -6.492 -1.962 1 82.06 210 ILE B O 1
ATOM 5074 N N . ASN B 1 211 ? 7.078 -6.75 -2.309 1 83.06 211 ASN B N 1
ATOM 5075 C CA . ASN B 1 211 ? 7.027 -6.086 -3.607 1 83.06 211 ASN B CA 1
ATOM 5076 C C . ASN B 1 211 ? 6.949 -7.094 -4.75 1 83.06 211 ASN B C 1
ATOM 5078 O O . ASN B 1 211 ? 7.922 -7.801 -5.027 1 83.06 211 ASN B O 1
ATOM 5082 N N . ILE B 1 212 ? 5.836 -7.141 -5.387 1 86.56 212 ILE B N 1
ATOM 5083 C CA . ILE B 1 212 ? 5.664 -8.133 -6.445 1 86.56 212 ILE B CA 1
ATOM 5084 C C . ILE B 1 212 ? 6.254 -7.605 -7.75 1 86.56 212 ILE B C 1
ATOM 5086 O O . ILE B 1 212 ? 6.43 -8.359 -8.711 1 86.56 212 ILE B O 1
ATOM 5090 N N . ASP B 1 213 ? 6.543 -6.309 -7.824 1 87 213 ASP B N 1
ATOM 5091 C CA . ASP B 1 213 ? 7.164 -5.715 -9 1 87 213 ASP B CA 1
ATOM 5092 C C . ASP B 1 213 ? 8.688 -5.824 -8.938 1 87 213 ASP B C 1
ATOM 5094 O O . ASP B 1 213 ? 9.383 -4.812 -8.867 1 87 213 ASP B O 1
ATOM 5098 N N . GLU B 1 214 ? 9.141 -6.953 -8.922 1 89.38 214 GLU B N 1
ATOM 5099 C CA . GLU B 1 214 ? 10.57 -7.246 -8.898 1 89.38 214 GLU B CA 1
ATOM 5100 C C . GLU B 1 214 ? 10.945 -8.25 -9.984 1 89.38 214 GLU B C 1
ATOM 5102 O O . GLU B 1 214 ? 10.109 -9.055 -10.414 1 89.38 214 GLU B O 1
ATOM 5107 N N . PRO B 1 215 ? 12.188 -8.242 -10.391 1 91.75 215 PRO B N 1
ATOM 5108 C CA . PRO B 1 215 ? 12.594 -9.094 -11.508 1 91.75 215 PRO B CA 1
ATOM 5109 C C . PRO B 1 215 ? 12.469 -10.578 -11.195 1 91.75 215 PRO B C 1
ATOM 5111 O O . PRO B 1 215 ? 12.133 -11.375 -12.078 1 91.75 215 PRO B O 1
ATOM 5114 N N . ARG B 1 216 ? 12.695 -10.977 -9.992 1 93.75 216 ARG B N 1
ATOM 5115 C CA . ARG B 1 216 ? 12.656 -12.398 -9.656 1 93.75 216 ARG B CA 1
ATOM 5116 C C . ARG B 1 216 ? 11.234 -12.93 -9.688 1 93.75 216 ARG B C 1
ATOM 5118 O O . ARG B 1 216 ? 11.023 -14.148 -9.656 1 93.75 216 ARG B O 1
ATOM 5125 N N . ASN B 1 217 ? 10.266 -12.031 -9.711 1 94.19 217 ASN B N 1
ATOM 5126 C CA . ASN B 1 217 ? 8.867 -12.422 -9.867 1 94.19 217 ASN B CA 1
ATOM 5127 C C . ASN B 1 217 ? 8.398 -12.258 -11.312 1 94.19 217 ASN B C 1
ATOM 5129 O O . ASN B 1 217 ? 7.203 -12.117 -11.57 1 94.19 217 ASN B O 1
ATOM 5133 N N . THR B 1 218 ? 9.305 -12.188 -12.242 1 96.06 218 THR B N 1
ATOM 5134 C CA . THR B 1 218 ? 8.93 -12.023 -13.641 1 96.06 218 THR B CA 1
ATOM 5135 C C . THR B 1 218 ? 9.672 -13.016 -14.523 1 96.06 218 THR B C 1
ATOM 5137 O O . THR B 1 218 ? 10.711 -13.562 -14.125 1 96.06 218 THR B O 1
ATOM 5140 N N . LEU B 1 219 ? 9.148 -13.289 -15.594 1 97.88 219 LEU B N 1
ATOM 5141 C CA . LEU B 1 219 ? 9.789 -13.898 -16.75 1 97.88 219 LEU B CA 1
ATOM 5142 C C . LEU B 1 219 ? 9.602 -13.031 -18 1 97.88 219 LEU B C 1
ATOM 5144 O O . LEU B 1 219 ? 8.555 -12.391 -18.156 1 97.88 219 LEU B O 1
ATOM 5148 N N . LEU B 1 220 ? 10.625 -12.953 -18.766 1 98.19 220 LEU B N 1
ATOM 5149 C CA . LEU B 1 220 ? 10.469 -12.32 -20.062 1 98.19 220 LEU B CA 1
ATOM 5150 C C . LEU B 1 220 ? 9.82 -13.281 -21.062 1 98.19 220 LEU B C 1
ATOM 5152 O O . LEU B 1 220 ? 10.422 -14.281 -21.453 1 98.19 220 LEU B O 1
ATOM 5156 N N . LEU B 1 221 ? 8.57 -12.906 -21.422 1 98.12 221 LEU B N 1
ATOM 5157 C CA . LEU B 1 221 ? 7.805 -13.789 -22.297 1 98.12 221 LEU B CA 1
ATOM 5158 C C . LEU B 1 221 ? 7.141 -13.016 -23.422 1 98.12 221 LEU B C 1
ATOM 5160 O O . LEU B 1 221 ? 6.707 -11.875 -23.219 1 98.12 221 LEU B O 1
ATOM 5164 N N . HIS B 1 222 ? 7.117 -13.688 -24.578 1 97.44 222 HIS B N 1
ATOM 5165 C CA . HIS B 1 222 ? 6.266 -13.172 -25.656 1 97.44 222 HIS B CA 1
ATOM 5166 C C . HIS B 1 222 ? 4.84 -12.945 -25.156 1 97.44 222 HIS B C 1
ATOM 5168 O O . HIS B 1 222 ? 4.336 -13.711 -24.328 1 97.44 222 HIS B O 1
ATOM 5174 N N . LYS B 1 223 ? 4.203 -11.938 -25.672 1 96.31 223 LYS B N 1
ATOM 5175 C CA . LYS B 1 223 ? 2.885 -11.523 -25.188 1 96.31 223 LYS B CA 1
ATOM 5176 C C . LYS B 1 223 ? 1.91 -12.703 -25.188 1 96.31 223 LYS B C 1
ATOM 5178 O O . LYS B 1 223 ? 1.126 -12.859 -24.25 1 96.31 223 LYS B O 1
ATOM 5183 N N . ASN B 1 224 ? 1.984 -13.562 -26.188 1 96.12 224 ASN B N 1
ATOM 5184 C CA . ASN B 1 224 ? 1.076 -14.703 -26.266 1 96.12 224 ASN B CA 1
ATOM 5185 C C . ASN B 1 224 ? 1.417 -15.766 -25.234 1 96.12 224 ASN B C 1
ATOM 5187 O O . ASN B 1 224 ? 0.524 -16.422 -24.688 1 96.12 224 ASN B O 1
ATOM 5191 N N . VAL B 1 225 ? 2.65 -15.938 -24.969 1 97.38 225 VAL B N 1
ATOM 5192 C CA . VAL B 1 225 ? 3.082 -16.891 -23.953 1 97.38 225 VAL B CA 1
ATOM 5193 C C . VAL B 1 225 ? 2.719 -16.375 -22.562 1 97.38 225 VAL B C 1
ATOM 5195 O O . VAL B 1 225 ? 2.26 -17.141 -21.703 1 97.38 225 VAL B O 1
ATOM 5198 N N . GLY B 1 226 ? 2.965 -15.102 -22.391 1 96.62 226 GLY B N 1
ATOM 5199 C CA . GLY B 1 226 ? 2.568 -14.477 -21.141 1 96.62 226 GLY B CA 1
ATOM 5200 C C . GLY B 1 226 ? 1.084 -14.602 -20.859 1 96.62 226 GLY B C 1
ATOM 5201 O O . GLY B 1 226 ? 0.686 -14.914 -19.734 1 96.62 226 GLY B O 1
ATOM 5202 N N . LYS B 1 227 ? 0.328 -14.328 -21.859 1 94.94 227 LYS B N 1
ATOM 5203 C CA . LYS B 1 227 ? -1.12 -14.461 -21.734 1 94.94 227 LYS B CA 1
ATOM 5204 C C . LYS B 1 227 ? -1.506 -15.898 -21.391 1 94.94 227 LYS B C 1
ATOM 5206 O O . LYS B 1 227 ? -2.389 -16.125 -20.562 1 94.94 227 LYS B O 1
ATOM 5211 N N . ALA B 1 228 ? -0.884 -16.828 -22.047 1 96.25 228 ALA B N 1
ATOM 5212 C CA . ALA B 1 228 ? -1.149 -18.234 -21.797 1 96.25 228 ALA B CA 1
ATOM 5213 C C . ALA B 1 228 ? -0.823 -18.609 -20.359 1 96.25 228 ALA B C 1
ATOM 5215 O O . ALA B 1 228 ? -1.536 -19.406 -19.734 1 96.25 228 ALA B O 1
ATOM 5216 N N . LEU B 1 229 ? 0.223 -18.047 -19.844 1 96.88 229 LEU B N 1
ATOM 5217 C CA . LEU B 1 229 ? 0.583 -18.297 -18.438 1 96.88 229 LEU B CA 1
ATOM 5218 C C . LEU B 1 229 ? -0.457 -17.688 -17.5 1 96.88 229 LEU B C 1
ATOM 5220 O O . LEU B 1 229 ? -0.904 -18.344 -16.562 1 96.88 229 LEU B O 1
ATOM 5224 N N . ASN B 1 230 ? -0.869 -16.5 -17.797 1 94.31 230 ASN B N 1
ATOM 5225 C CA . ASN B 1 230 ? -1.809 -15.773 -16.953 1 94.31 230 ASN B CA 1
ATOM 5226 C C . ASN B 1 230 ? -3.172 -16.453 -16.906 1 94.31 230 ASN B C 1
ATOM 5228 O O . ASN B 1 230 ? -3.867 -16.406 -15.891 1 94.31 230 ASN B O 1
ATOM 5232 N N . THR B 1 231 ? -3.508 -17.141 -17.969 1 93.88 231 THR B N 1
ATOM 5233 C CA . THR B 1 231 ? -4.836 -17.734 -18.062 1 93.88 231 THR B CA 1
ATOM 5234 C C . THR B 1 231 ? -4.793 -19.219 -17.688 1 93.88 231 THR B C 1
ATOM 5236 O O . THR B 1 231 ? -5.82 -19.906 -17.703 1 93.88 231 THR B O 1
ATOM 5239 N N . GLY B 1 232 ? -3.65 -19.75 -17.469 1 94.94 232 GLY B N 1
ATOM 5240 C CA . GLY B 1 232 ? -3.518 -21.125 -17.031 1 94.94 232 GLY B CA 1
ATOM 5241 C C . GLY B 1 232 ? -3.432 -22.109 -18.172 1 94.94 232 GLY B C 1
ATOM 5242 O O . GLY B 1 232 ? -3.604 -23.312 -17.984 1 94.94 232 GLY B O 1
ATOM 5243 N N . PHE B 1 233 ? -3.225 -21.578 -19.391 1 95.56 233 PHE B N 1
ATOM 5244 C CA . PHE B 1 233 ? -3.08 -22.438 -20.547 1 95.56 233 PHE B CA 1
ATOM 5245 C C . PHE B 1 233 ? -1.729 -23.141 -20.531 1 95.56 233 PHE B C 1
ATOM 5247 O O . PHE B 1 233 ? -1.575 -24.219 -21.125 1 95.56 233 PHE B O 1
ATOM 5254 N N . ILE B 1 234 ? -0.791 -22.547 -19.938 1 97.06 234 ILE B N 1
ATOM 5255 C CA . ILE B 1 234 ? 0.508 -23.188 -19.734 1 97.06 234 ILE B CA 1
ATOM 5256 C C . ILE B 1 234 ? 0.899 -23.125 -18.266 1 97.06 234 ILE B C 1
ATOM 5258 O O . ILE B 1 234 ? 0.331 -22.344 -17.5 1 97.06 234 ILE B O 1
ATOM 5262 N N . VAL B 1 235 ? 1.789 -23.922 -17.859 1 97.44 235 VAL B N 1
ATOM 5263 C CA . VAL B 1 235 ? 2.361 -23.953 -16.531 1 97.44 235 VAL B CA 1
ATOM 5264 C C . VAL B 1 235 ? 3.859 -24.234 -16.609 1 97.44 235 VAL B C 1
ATOM 5266 O O . VAL B 1 235 ? 4.324 -24.875 -17.547 1 97.44 235 VAL B O 1
ATOM 5269 N N . ILE B 1 236 ? 4.641 -23.656 -15.797 1 97.81 236 ILE B N 1
ATOM 5270 C CA . ILE B 1 236 ? 6.078 -23.875 -15.711 1 97.81 236 ILE B CA 1
ATOM 5271 C C . ILE B 1 236 ? 6.398 -24.734 -14.492 1 97.81 236 ILE B C 1
ATOM 5273 O O . ILE B 1 236 ? 6 -24.406 -13.375 1 97.81 236 ILE B O 1
ATOM 5277 N N . VAL B 1 237 ? 7.09 -25.859 -14.68 1 96.88 237 VAL B N 1
ATOM 5278 C CA . VAL B 1 237 ? 7.379 -26.797 -13.609 1 96.88 237 VAL B CA 1
ATOM 5279 C C . VAL B 1 237 ? 8.867 -27.141 -13.602 1 96.88 237 VAL B C 1
ATOM 5281 O O . VAL B 1 237 ? 9.547 -27.016 -14.625 1 96.88 237 VAL B O 1
ATOM 5284 N N . PRO B 1 238 ? 9.391 -27.453 -12.445 1 95.81 238 PRO B N 1
ATOM 5285 C CA . PRO B 1 238 ? 10.797 -27.875 -12.406 1 95.81 238 PRO B CA 1
ATOM 5286 C C . PRO B 1 238 ? 11.016 -29.234 -13.07 1 95.81 238 PRO B C 1
ATOM 5288 O O . PRO B 1 238 ? 10.172 -30.125 -12.953 1 95.81 238 PRO B O 1
ATOM 5291 N N . ASP B 1 239 ? 12.07 -29.281 -13.828 1 90.44 239 ASP B N 1
ATOM 5292 C CA . ASP B 1 239 ? 12.477 -30.516 -14.492 1 90.44 239 ASP B CA 1
ATOM 5293 C C . ASP B 1 239 ? 13.859 -30.953 -14.023 1 90.44 239 ASP B C 1
ATOM 5295 O O . ASP B 1 239 ? 14.797 -31.047 -14.82 1 90.44 239 ASP B O 1
ATOM 5299 N N . SER B 1 240 ? 14.102 -31.031 -12.828 1 86.06 240 SER B N 1
ATOM 5300 C CA . SER B 1 240 ? 15.383 -31.453 -12.266 1 86.06 240 SER B CA 1
ATOM 5301 C C . SER B 1 240 ? 15.195 -32.188 -10.938 1 86.06 240 SER B C 1
ATOM 5303 O O . SER B 1 240 ? 14.172 -32 -10.273 1 86.06 240 SER B O 1
ATOM 5305 N N . ALA B 1 241 ? 16.172 -32.938 -10.703 1 80.19 241 ALA B N 1
ATOM 5306 C CA . ALA B 1 241 ? 16.172 -33.625 -9.414 1 80.19 241 ALA B CA 1
ATOM 5307 C C . ALA B 1 241 ? 16.609 -32.688 -8.297 1 80.19 241 ALA B C 1
ATOM 5309 O O . ALA B 1 241 ? 17.25 -31.656 -8.555 1 80.19 241 ALA B O 1
ATOM 5310 N N . PRO B 1 242 ? 16.25 -33.062 -7.082 1 78.88 242 PRO B N 1
ATOM 5311 C CA . PRO B 1 242 ? 16.703 -32.25 -5.961 1 78.88 242 PRO B CA 1
ATOM 5312 C C . PRO B 1 242 ? 18.219 -32.125 -5.883 1 78.88 242 PRO B C 1
ATOM 5314 O O . PRO B 1 242 ? 18.938 -33.094 -6.137 1 78.88 242 PRO B O 1
ATOM 5317 N N . GLY B 1 243 ? 18.672 -30.969 -5.656 1 75.38 243 GLY B N 1
ATOM 5318 C CA . GLY B 1 243 ? 20.109 -30.766 -5.477 1 75.38 243 GLY B CA 1
ATOM 5319 C C . GLY B 1 243 ? 20.812 -30.328 -6.746 1 75.38 243 GLY B C 1
ATOM 5320 O O . GLY B 1 243 ? 21.969 -29.891 -6.699 1 75.38 243 GLY B O 1
ATOM 5321 N N . GLU B 1 244 ? 20.109 -30.547 -7.895 1 79.56 244 GLU B N 1
ATOM 5322 C CA . GLU B 1 244 ? 20.672 -30.109 -9.172 1 79.56 244 GLU B CA 1
ATOM 5323 C C . GLU B 1 244 ? 20.203 -28.703 -9.523 1 79.56 244 GLU B C 1
ATOM 5325 O O . GLU B 1 244 ? 19.297 -28.172 -8.883 1 79.56 244 GLU B O 1
ATOM 5330 N N . GLU B 1 245 ? 21.016 -28.203 -10.453 1 83.94 245 GLU B N 1
ATOM 5331 C CA . GLU B 1 245 ? 20.531 -26.938 -10.984 1 83.94 245 GLU B CA 1
ATOM 5332 C C . GLU B 1 245 ? 19.125 -27.078 -11.562 1 83.94 245 GLU B C 1
ATOM 5334 O O . GLU B 1 245 ? 18.859 -28 -12.328 1 83.94 245 GLU B O 1
ATOM 5339 N N . VAL B 1 246 ? 18.359 -26.219 -11.133 1 90.19 246 VAL B N 1
ATOM 5340 C CA . VAL B 1 246 ? 16.953 -26.359 -11.492 1 90.19 246 VAL B CA 1
ATOM 5341 C C . VAL B 1 246 ? 16.75 -25.938 -12.945 1 90.19 246 VAL B C 1
ATOM 5343 O O . VAL B 1 246 ? 17.172 -24.844 -13.336 1 90.19 246 VAL B O 1
ATOM 5346 N N . LYS B 1 247 ? 16.188 -26.812 -13.664 1 93.88 247 LYS B N 1
ATOM 5347 C CA . LYS B 1 247 ? 15.695 -26.516 -15.008 1 93.88 247 LYS B CA 1
ATOM 5348 C C . LYS B 1 247 ? 14.18 -26.375 -15.023 1 93.88 247 LYS B C 1
ATOM 5350 O O . LYS B 1 247 ? 13.469 -27.078 -14.297 1 93.88 247 LYS B O 1
ATOM 5355 N N . TRP B 1 248 ? 13.734 -25.422 -15.773 1 96.69 248 TRP B N 1
ATOM 5356 C CA . TRP B 1 248 ? 12.305 -25.156 -15.828 1 96.69 248 TRP B CA 1
ATOM 5357 C C . TRP B 1 248 ? 11.727 -25.594 -17.172 1 96.69 248 TRP B C 1
ATOM 5359 O O . TRP B 1 248 ? 12.312 -25.312 -18.234 1 96.69 248 TRP B O 1
ATOM 5369 N N . LYS B 1 249 ? 10.688 -26.234 -17.141 1 96.94 249 LYS B N 1
ATOM 5370 C CA . LYS B 1 249 ? 10.023 -26.719 -18.344 1 96.94 249 LYS B CA 1
ATOM 5371 C C . LYS B 1 249 ? 8.625 -26.109 -18.484 1 96.94 249 LYS B C 1
ATOM 5373 O O . LYS B 1 249 ? 7.922 -25.922 -17.5 1 96.94 249 LYS B O 1
ATOM 5378 N N . LEU B 1 250 ? 8.242 -25.812 -19.719 1 97.88 250 LEU B N 1
ATOM 5379 C CA . LEU B 1 250 ? 6.918 -25.297 -20.047 1 97.88 250 LEU B CA 1
ATOM 5380 C C . LEU B 1 250 ? 5.98 -26.438 -20.453 1 97.88 250 LEU B C 1
ATOM 5382 O O . LEU B 1 250 ? 6.32 -27.25 -21.312 1 97.88 250 LEU B O 1
ATOM 5386 N N . ILE B 1 251 ? 4.828 -26.562 -19.844 1 97.06 251 ILE B N 1
ATOM 5387 C CA . ILE B 1 251 ? 3.84 -27.594 -20.141 1 97.06 251 ILE B CA 1
ATOM 5388 C C . ILE B 1 251 ? 2.525 -26.938 -20.562 1 97.06 251 ILE B C 1
ATOM 5390 O O . ILE B 1 251 ? 2.047 -26.016 -19.906 1 97.06 251 ILE B O 1
ATOM 5394 N N . VAL B 1 252 ? 1.988 -27.281 -21.656 1 96.56 252 VAL B N 1
ATOM 5395 C CA . VAL B 1 252 ? 0.654 -26.875 -22.078 1 96.56 252 VAL B CA 1
ATOM 5396 C C . VAL B 1 252 ? -0.401 -27.703 -21.344 1 96.56 252 VAL B C 1
ATOM 5398 O O . VAL B 1 252 ? -0.357 -28.922 -21.359 1 96.56 252 VAL B O 1
ATOM 5401 N N . THR B 1 253 ? -1.35 -27.062 -20.688 1 95.19 253 THR B N 1
ATOM 5402 C CA . THR B 1 253 ? -2.285 -27.734 -19.797 1 95.19 253 THR B CA 1
ATOM 5403 C C . THR B 1 253 ? -3.412 -28.391 -20.594 1 95.19 253 THR B C 1
ATOM 5405 O O . THR B 1 253 ? -4.102 -29.281 -20.078 1 95.19 253 THR B O 1
ATOM 5408 N N . ASP B 1 254 ? -3.66 -27.969 -21.75 1 92.81 254 ASP B N 1
ATOM 5409 C CA . ASP B 1 254 ? -4.68 -28.547 -22.625 1 92.81 254 ASP B CA 1
ATOM 5410 C C . ASP B 1 254 ? -4.07 -29.016 -23.953 1 92.81 254 ASP B C 1
ATOM 5412 O O . ASP B 1 254 ? -4.008 -28.25 -24.906 1 92.81 254 ASP B O 1
ATOM 5416 N N . THR B 1 255 ? -3.846 -30.234 -24.031 1 91.62 255 THR B N 1
ATOM 5417 C CA . THR B 1 255 ? -3.094 -30.797 -25.156 1 91.62 255 THR B CA 1
ATOM 5418 C C . THR B 1 255 ? -3.969 -30.891 -26.391 1 91.62 255 THR B C 1
ATOM 5420 O O . THR B 1 255 ? -3.479 -31.203 -27.484 1 91.62 255 THR B O 1
ATOM 5423 N N . ASP B 1 256 ? -5.215 -30.609 -26.281 1 90.62 256 ASP B N 1
ATOM 5424 C CA . ASP B 1 256 ? -6.098 -30.594 -27.438 1 90.62 256 ASP B CA 1
ATOM 5425 C C . ASP B 1 256 ? -5.77 -29.406 -28.359 1 90.62 256 ASP B C 1
ATOM 5427 O O . ASP B 1 256 ? -6.152 -29.406 -29.531 1 90.62 256 ASP B O 1
ATOM 5431 N N . PHE B 1 257 ? -5.02 -28.469 -27.812 1 91.56 257 PHE B N 1
ATOM 5432 C CA . PHE B 1 257 ? -4.766 -27.234 -28.562 1 91.56 257 PHE B CA 1
ATOM 5433 C C . PHE B 1 257 ? -3.293 -27.125 -28.938 1 91.56 257 PHE B C 1
ATOM 5435 O O . PHE B 1 257 ? -2.799 -26.031 -29.188 1 91.56 257 PHE B O 1
ATOM 5442 N N . LEU B 1 258 ? -2.6 -28.156 -28.938 1 94.06 258 LEU B N 1
ATOM 5443 C CA . LEU B 1 258 ? -1.164 -28.156 -29.203 1 94.06 258 LEU B CA 1
ATOM 5444 C C . LEU B 1 258 ? -0.862 -27.672 -30.609 1 94.06 258 LEU B C 1
ATOM 5446 O O . LEU B 1 258 ? 0.205 -27.109 -30.875 1 94.06 258 LEU B O 1
ATOM 5450 N N . ASP B 1 259 ? -1.785 -27.844 -31.531 1 93.81 259 ASP B N 1
ATOM 5451 C CA . ASP B 1 259 ? -1.55 -27.5 -32.938 1 93.81 259 ASP B CA 1
ATOM 5452 C C . ASP B 1 259 ? -1.79 -26 -33.156 1 93.81 259 ASP B C 1
ATOM 5454 O O . ASP B 1 259 ? -1.419 -25.469 -34.219 1 93.81 259 ASP B O 1
ATOM 5458 N N . GLU B 1 260 ? -2.27 -25.312 -32.188 1 93.19 260 GLU B N 1
ATOM 5459 C CA . GLU B 1 260 ? -2.51 -23.875 -32.312 1 93.19 260 GLU B CA 1
ATOM 5460 C C . GLU B 1 260 ? -1.196 -23.094 -32.375 1 93.19 260 GLU B C 1
ATOM 5462 O O . GLU B 1 260 ? -0.195 -23.531 -31.797 1 93.19 260 GLU B O 1
ATOM 5467 N N . THR B 1 261 ? -1.218 -21.969 -33.031 1 94.12 261 THR B N 1
ATOM 5468 C CA . THR B 1 261 ? -0.025 -21.156 -33.281 1 94.12 261 THR B CA 1
ATOM 5469 C C . THR B 1 261 ? 0.202 -20.203 -32.094 1 94.12 261 THR B C 1
ATOM 5471 O O . THR B 1 261 ? -0.739 -19.562 -31.625 1 94.12 261 THR B O 1
ATOM 5474 N N . VAL B 1 262 ? 1.406 -20.125 -31.641 1 93.5 262 VAL B N 1
ATOM 5475 C CA . VAL B 1 262 ? 1.821 -19.156 -30.641 1 93.5 262 VAL B CA 1
ATOM 5476 C C . VAL B 1 262 ? 2.271 -17.859 -31.328 1 93.5 262 VAL B C 1
ATOM 5478 O O . VAL B 1 262 ? 1.843 -16.766 -30.938 1 93.5 262 VAL B O 1
ATOM 5481 N N . SER B 1 263 ? 3.137 -17.938 -32.219 1 92.06 263 SER B N 1
ATOM 5482 C CA . SER B 1 263 ? 3.729 -16.922 -33.094 1 92.06 263 SER B CA 1
ATOM 5483 C C . SER B 1 263 ? 4.031 -17.484 -34.469 1 92.06 263 SER B C 1
ATOM 5485 O O . SER B 1 263 ? 3.953 -18.703 -34.688 1 92.06 263 SER B O 1
ATOM 5487 N N . PRO B 1 264 ? 4.23 -16.562 -35.438 1 88.56 264 PRO B N 1
ATOM 5488 C CA . PRO B 1 264 ? 4.477 -17.094 -36.781 1 88.56 264 PRO B CA 1
ATOM 5489 C C . PRO B 1 264 ? 5.543 -18.188 -36.781 1 88.56 264 PRO B C 1
ATOM 5491 O O . PRO B 1 264 ? 6.68 -17.953 -36.375 1 88.56 264 PRO B O 1
ATOM 5494 N N . GLY B 1 265 ? 5.145 -19.422 -37.188 1 90.62 265 GLY B N 1
ATOM 5495 C CA . GLY B 1 265 ? 6.078 -20.516 -37.406 1 90.62 265 GLY B CA 1
ATOM 5496 C C . GLY B 1 265 ? 6.27 -21.359 -36.156 1 90.62 265 GLY B C 1
ATOM 5497 O O . GLY B 1 265 ? 7.031 -22.328 -36.156 1 90.62 265 GLY B O 1
ATOM 5498 N N . VAL B 1 266 ? 5.645 -21.016 -35.062 1 95 266 VAL B N 1
ATOM 5499 C CA . VAL B 1 266 ? 5.824 -21.766 -33.812 1 95 266 VAL B CA 1
ATOM 5500 C C . VAL B 1 266 ? 4.461 -22.172 -33.281 1 95 266 VAL B C 1
ATOM 5502 O O . VAL B 1 266 ? 3.58 -21.328 -33.094 1 95 266 VAL B O 1
ATOM 5505 N N . THR B 1 267 ? 4.305 -23.422 -32.969 1 96.06 267 THR B N 1
ATOM 5506 C CA . THR B 1 267 ? 3.076 -23.938 -32.375 1 96.06 267 THR B CA 1
ATOM 5507 C C . THR B 1 267 ? 3.297 -24.297 -30.906 1 96.06 267 THR B C 1
ATOM 5509 O O . THR B 1 267 ? 4.438 -24.375 -30.453 1 96.06 267 THR B O 1
ATOM 5512 N N . TRP B 1 268 ? 2.244 -24.516 -30.188 1 96.62 268 TRP B N 1
ATOM 5513 C CA . TRP B 1 268 ? 2.332 -24.906 -28.781 1 96.62 268 TRP B CA 1
ATOM 5514 C C . TRP B 1 268 ? 2.969 -26.281 -28.641 1 96.62 268 TRP B C 1
ATOM 5516 O O . TRP B 1 268 ? 3.611 -26.578 -27.625 1 96.62 268 TRP B O 1
ATOM 5526 N N . ASN B 1 269 ? 2.842 -27.062 -29.656 1 96.81 269 ASN B N 1
ATOM 5527 C CA . ASN B 1 269 ? 3.486 -28.375 -29.656 1 96.81 269 ASN B CA 1
ATOM 5528 C C . ASN B 1 269 ? 5.004 -28.25 -29.547 1 96.81 269 ASN B C 1
ATOM 5530 O O . ASN B 1 269 ? 5.652 -29.078 -28.906 1 96.81 269 ASN B O 1
ATOM 5534 N N . ALA B 1 270 ? 5.469 -27.281 -30.188 1 96.31 270 ALA B N 1
ATOM 5535 C CA . ALA B 1 270 ? 6.91 -27.047 -30.156 1 96.31 270 ALA B CA 1
ATOM 5536 C C . ALA B 1 270 ? 7.355 -26.609 -28.766 1 96.31 270 ALA B C 1
ATOM 5538 O O . ALA B 1 270 ? 8.508 -26.812 -28.375 1 96.31 270 ALA B O 1
ATOM 5539 N N . LEU B 1 271 ? 6.516 -25.969 -28.016 1 96.88 271 LEU B N 1
ATOM 5540 C CA . LEU B 1 271 ? 6.859 -25.391 -26.719 1 96.88 271 LEU B CA 1
ATOM 5541 C C . LEU B 1 271 ? 6.555 -26.375 -25.594 1 96.88 271 LEU B C 1
ATOM 5543 O O . LEU B 1 271 ? 7.148 -26.297 -24.516 1 96.88 271 LEU B O 1
ATOM 5547 N N . HIS B 1 272 ? 5.613 -27.328 -25.844 1 97.12 272 HIS B N 1
ATOM 5548 C CA . HIS B 1 272 ? 5.234 -28.297 -24.828 1 97.12 272 HIS B CA 1
ATOM 5549 C C . HIS B 1 272 ? 6.422 -29.156 -24.422 1 97.12 272 HIS B C 1
ATOM 5551 O O . HIS B 1 272 ? 7.023 -29.828 -25.25 1 97.12 272 HIS B O 1
ATOM 5557 N N . GLY B 1 273 ? 6.777 -29.062 -23.125 1 95.75 273 GLY B N 1
ATOM 5558 C CA . GLY B 1 273 ? 7.879 -29.844 -22.594 1 95.75 273 GLY B CA 1
ATOM 5559 C C . GLY B 1 273 ? 9.234 -29.203 -22.828 1 95.75 273 GLY B C 1
ATOM 5560 O O . GLY B 1 273 ? 10.266 -29.781 -22.453 1 95.75 273 GLY B O 1
ATOM 5561 N N . ARG B 1 274 ? 9.234 -28.094 -23.344 1 96.19 274 ARG B N 1
ATOM 5562 C CA . ARG B 1 274 ? 10.484 -27.422 -23.656 1 96.19 274 ARG B CA 1
ATOM 5563 C C . ARG B 1 274 ? 11.055 -26.719 -22.422 1 96.19 274 ARG B C 1
ATOM 5565 O O . ARG B 1 274 ? 10.312 -26.141 -21.641 1 96.19 274 ARG B O 1
ATOM 5572 N N . GLU B 1 275 ? 12.383 -26.781 -22.297 1 96.88 275 GLU B N 1
ATOM 5573 C CA . GLU B 1 275 ? 13.07 -26.109 -21.219 1 96.88 275 GLU B CA 1
ATOM 5574 C C . GLU B 1 275 ? 13.188 -24.609 -21.484 1 96.88 275 GLU B C 1
ATOM 5576 O O . GLU B 1 275 ? 13.453 -24.188 -22.609 1 96.88 275 GLU B O 1
ATOM 5581 N N . LEU B 1 276 ? 12.914 -23.766 -20.438 1 97.88 276 LEU B N 1
ATOM 5582 C CA . LEU B 1 276 ? 13.188 -22.344 -20.547 1 97.88 276 LEU B CA 1
ATOM 5583 C C . LEU B 1 276 ? 14.688 -22.078 -20.609 1 97.88 276 LEU B C 1
ATOM 5585 O O . LEU B 1 276 ? 15.469 -22.75 -19.922 1 97.88 276 LEU B O 1
ATOM 5589 N N . LYS B 1 277 ? 15.102 -21.094 -21.359 1 97.62 277 LYS B N 1
ATOM 5590 C CA . LYS B 1 277 ? 16.516 -20.75 -21.516 1 97.62 277 LYS B CA 1
ATOM 5591 C C . LYS B 1 277 ? 16.797 -19.359 -20.969 1 97.62 277 LYS B C 1
ATOM 5593 O O . LYS B 1 277 ? 16.094 -18.406 -21.281 1 97.62 277 LYS B O 1
ATOM 5598 N N . PHE B 1 278 ? 17.828 -19.344 -20.156 1 96.75 278 PHE B N 1
ATOM 5599 C CA . PHE B 1 278 ? 18.281 -18.078 -19.578 1 96.75 278 PHE B CA 1
ATOM 5600 C C . PHE B 1 278 ? 19.656 -17.688 -20.109 1 96.75 278 PHE B C 1
ATOM 5602 O O . PHE B 1 278 ? 20.484 -18.562 -20.391 1 96.75 278 PHE B O 1
ATOM 5609 N N . LEU B 1 279 ? 19.906 -16.422 -20.219 1 96.81 279 LEU B N 1
ATOM 5610 C CA . LEU B 1 279 ? 21.141 -15.945 -20.844 1 96.81 279 LEU B CA 1
ATOM 5611 C C . LEU B 1 279 ? 22.219 -15.703 -19.797 1 96.81 279 LEU B C 1
ATOM 5613 O O . LEU B 1 279 ? 23.391 -15.539 -20.141 1 96.81 279 LEU B O 1
ATOM 5617 N N . ASN B 1 280 ? 21.875 -15.594 -18.609 1 94.38 280 ASN B N 1
ATOM 5618 C CA . ASN B 1 280 ? 22.812 -15.43 -17.5 1 94.38 280 ASN B CA 1
ATOM 5619 C C . ASN B 1 280 ? 22.422 -16.297 -16.297 1 94.38 280 ASN B C 1
ATOM 5621 O O . ASN B 1 280 ? 21.609 -17.219 -16.438 1 94.38 280 ASN B O 1
ATOM 5625 N N . ASP B 1 281 ? 22.969 -16.062 -15.156 1 90.94 281 ASP B N 1
ATOM 5626 C CA . ASP B 1 281 ? 22.781 -16.938 -14.008 1 90.94 281 ASP B CA 1
ATOM 5627 C C . ASP B 1 281 ? 21.578 -16.5 -13.18 1 90.94 281 ASP B C 1
ATOM 5629 O O . ASP B 1 281 ? 21.219 -17.156 -12.195 1 90.94 281 ASP B O 1
ATOM 5633 N N . ASN B 1 282 ? 20.953 -15.391 -13.57 1 92.62 282 ASN B N 1
ATOM 5634 C CA . ASN B 1 282 ? 19.781 -14.938 -12.852 1 92.62 282 ASN B CA 1
ATOM 5635 C C . ASN B 1 282 ? 18.562 -15.812 -13.148 1 92.62 282 ASN B C 1
ATOM 5637 O O . ASN B 1 282 ? 18.406 -16.297 -14.266 1 92.62 282 ASN B O 1
ATOM 5641 N N . ARG B 1 283 ? 17.844 -16.094 -12.094 1 93.75 283 ARG B N 1
ATOM 5642 C CA . ARG B 1 283 ? 16.656 -16.938 -12.188 1 93.75 283 ARG B CA 1
ATOM 5643 C C . ARG B 1 283 ? 15.484 -16.344 -11.422 1 93.75 283 ARG B C 1
ATOM 5645 O O . ARG B 1 283 ? 15.68 -15.547 -10.492 1 93.75 283 ARG B O 1
ATOM 5652 N N . PRO B 1 284 ? 14.234 -16.641 -11.898 1 95.31 284 PRO B N 1
ATOM 5653 C CA . PRO B 1 284 ? 13.094 -16.297 -11.039 1 95.31 284 PRO B CA 1
ATOM 5654 C C . PRO B 1 284 ? 13.117 -17.031 -9.703 1 95.31 284 PRO B C 1
ATOM 5656 O O . PRO B 1 284 ? 13.711 -18.109 -9.594 1 95.31 284 PRO B O 1
ATOM 5659 N N . ALA B 1 285 ? 12.508 -16.422 -8.703 1 95.25 285 ALA B N 1
ATOM 5660 C CA . ALA B 1 285 ? 12.445 -17.062 -7.398 1 95.25 285 ALA B CA 1
ATOM 5661 C C . ALA B 1 285 ? 11.586 -18.328 -7.457 1 95.25 285 ALA B C 1
ATOM 5663 O O . ALA B 1 285 ? 10.492 -18.328 -8.039 1 95.25 285 ALA B O 1
ATOM 5664 N N . LYS B 1 286 ? 12.047 -19.375 -6.859 1 95.75 286 LYS B N 1
ATOM 5665 C CA . LYS B 1 286 ? 11.344 -20.656 -6.883 1 95.75 286 LYS B CA 1
ATOM 5666 C C . LYS B 1 286 ? 9.961 -20.547 -6.254 1 95.75 286 LYS B C 1
ATOM 5668 O O . LYS B 1 286 ? 9.008 -21.172 -6.723 1 95.75 286 LYS B O 1
ATOM 5673 N N . ARG B 1 287 ? 9.836 -19.734 -5.203 1 96.5 287 ARG B N 1
ATOM 5674 C CA . ARG B 1 287 ? 8.562 -19.594 -4.496 1 96.5 287 ARG B CA 1
ATOM 5675 C C . ARG B 1 287 ? 7.484 -19.031 -5.41 1 96.5 287 ARG B C 1
ATOM 5677 O O . ARG B 1 287 ? 6.324 -19.422 -5.336 1 96.5 287 ARG B O 1
ATOM 5684 N N . TYR B 1 288 ? 7.859 -18.078 -6.289 1 97.38 288 TYR B N 1
ATOM 5685 C CA . TYR B 1 288 ? 6.895 -17.469 -7.199 1 97.38 288 TYR B CA 1
ATOM 5686 C C . TYR B 1 288 ? 6.453 -18.453 -8.266 1 97.38 288 TYR B C 1
ATOM 5688 O O . TYR B 1 288 ? 5.285 -18.469 -8.664 1 97.38 288 TYR B O 1
ATOM 5696 N N . LEU B 1 289 ? 7.375 -19.266 -8.734 1 97.88 289 LEU B N 1
ATOM 5697 C CA . LEU B 1 289 ? 7.035 -20.312 -9.703 1 97.88 289 LEU B CA 1
ATOM 5698 C C . LEU B 1 289 ? 6.125 -21.359 -9.078 1 97.88 289 LEU B C 1
ATOM 5700 O O . LEU B 1 289 ? 5.176 -21.828 -9.719 1 97.88 289 LEU B O 1
ATOM 5704 N N . TYR B 1 290 ? 6.434 -21.75 -7.855 1 98 290 TYR B N 1
ATOM 5705 C CA . TYR B 1 290 ? 5.586 -22.719 -7.152 1 98 290 TYR B CA 1
ATOM 5706 C C . TYR B 1 290 ? 4.18 -22.156 -6.961 1 98 290 TYR B C 1
ATOM 5708 O O . TYR B 1 290 ? 3.193 -22.875 -7.152 1 98 290 TYR B O 1
ATOM 5716 N N . PHE B 1 291 ? 4.074 -20.938 -6.578 1 98.19 291 PHE B N 1
ATOM 5717 C CA . PHE B 1 291 ? 2.76 -20.328 -6.426 1 98.19 291 PHE B CA 1
ATOM 5718 C C . PHE B 1 291 ? 1.995 -20.344 -7.746 1 98.19 291 PHE B C 1
ATOM 5720 O O . PHE B 1 291 ? 0.807 -20.672 -7.773 1 98.19 291 PHE B O 1
ATOM 5727 N N . ARG B 1 292 ? 2.648 -19.891 -8.805 1 97.69 292 ARG B N 1
ATOM 5728 C CA . ARG B 1 292 ? 2.018 -19.891 -10.117 1 97.69 292 ARG B CA 1
ATOM 5729 C C . ARG B 1 292 ? 1.529 -21.281 -10.508 1 97.69 292 ARG B C 1
ATOM 5731 O O . ARG B 1 292 ? 0.448 -21.422 -11.078 1 97.69 292 ARG B O 1
ATOM 5738 N N . PHE B 1 293 ? 2.369 -22.281 -10.242 1 97.81 293 PHE B N 1
ATOM 5739 C CA . PHE B 1 293 ? 1.996 -23.672 -10.469 1 97.81 293 PHE B CA 1
ATOM 5740 C C . PHE B 1 293 ? 0.723 -24.016 -9.703 1 97.81 293 PHE B C 1
ATOM 5742 O O . PHE B 1 293 ? -0.223 -24.547 -10.273 1 97.81 293 PHE B O 1
ATOM 5749 N N . MET B 1 294 ? 0.675 -23.656 -8.438 1 97.31 294 MET B N 1
ATOM 5750 C CA . MET B 1 294 ? -0.474 -23.969 -7.586 1 97.31 294 MET B CA 1
ATOM 5751 C C . MET B 1 294 ? -1.708 -23.203 -8.055 1 97.31 294 MET B C 1
ATOM 5753 O O . MET B 1 294 ? -2.809 -23.75 -8.086 1 97.31 294 MET B O 1
ATOM 5757 N N . MET B 1 295 ? -1.523 -21.938 -8.359 1 95.88 295 MET B N 1
ATOM 5758 C CA . MET B 1 295 ? -2.629 -21.109 -8.844 1 95.88 295 MET B CA 1
ATOM 5759 C C . MET B 1 295 ? -3.229 -21.703 -10.117 1 95.88 295 MET B C 1
ATOM 5761 O O . MET B 1 295 ? -4.449 -21.781 -10.242 1 95.88 295 MET B O 1
ATOM 5765 N N . THR B 1 296 ? -2.367 -22.078 -11.039 1 95.69 296 THR B N 1
ATOM 5766 C CA . THR B 1 296 ? -2.828 -22.703 -12.273 1 95.69 296 THR B CA 1
ATOM 5767 C C . THR B 1 296 ? -3.586 -23.984 -11.992 1 95.69 296 THR B C 1
ATOM 5769 O O . THR B 1 296 ? -4.66 -24.219 -12.555 1 95.69 296 THR B O 1
ATOM 5772 N N . TYR B 1 297 ? -3.051 -24.844 -11.109 1 95.94 297 TYR B N 1
ATOM 5773 C CA . TYR B 1 297 ? -3.713 -26.094 -10.727 1 95.94 297 TYR B CA 1
ATOM 5774 C C . TYR B 1 297 ? -5.117 -25.812 -10.195 1 95.94 297 TYR B C 1
ATOM 5776 O O . TYR B 1 297 ? -6.078 -26.469 -10.617 1 95.94 297 TYR B O 1
ATOM 5784 N N . LEU B 1 298 ? -5.246 -24.812 -9.344 1 94 298 LEU B N 1
ATOM 5785 C CA . LEU B 1 298 ? -6.531 -24.516 -8.719 1 94 298 LEU B CA 1
ATOM 5786 C C . LEU B 1 298 ? -7.508 -23.938 -9.742 1 94 298 LEU B C 1
ATOM 5788 O O . LEU B 1 298 ? -8.703 -24.25 -9.703 1 94 298 LEU B O 1
ATOM 5792 N N . MET B 1 299 ? -7.02 -23.156 -10.617 1 90.69 299 MET B N 1
ATOM 5793 C CA . MET B 1 299 ? -7.848 -22.531 -11.641 1 90.69 299 MET B CA 1
ATOM 5794 C C . MET B 1 299 ? -8.406 -23.578 -12.602 1 90.69 299 MET B C 1
ATOM 5796 O O . MET B 1 299 ? -9.562 -23.484 -13.016 1 90.69 299 MET B O 1
ATOM 5800 N N . ILE B 1 300 ? -7.566 -24.547 -12.938 1 90.25 300 ILE B N 1
ATOM 5801 C CA . ILE B 1 300 ? -7.953 -25.516 -13.953 1 90.25 300 ILE B CA 1
ATOM 5802 C C . ILE B 1 300 ? -8.742 -26.656 -13.297 1 90.25 300 ILE B C 1
ATOM 5804 O O . ILE B 1 300 ? -9.664 -27.203 -13.906 1 90.25 300 ILE B O 1
ATOM 5808 N N . LYS B 1 301 ? -8.445 -26.969 -12.086 1 90.19 301 LYS B N 1
ATOM 5809 C CA . LYS B 1 301 ? -9.102 -28.047 -11.359 1 90.19 301 LYS B CA 1
ATOM 5810 C C . LYS B 1 301 ? -10.609 -27.828 -11.281 1 90.19 301 LYS B C 1
ATOM 5812 O O . LYS B 1 301 ? -11.383 -28.797 -11.289 1 90.19 301 LYS B O 1
ATOM 5817 N N . ARG B 1 302 ? -11.047 -26.625 -11.266 1 82.88 302 ARG B N 1
ATOM 5818 C CA . ARG B 1 302 ? -12.461 -26.312 -11.133 1 82.88 302 ARG B CA 1
ATOM 5819 C C . ARG B 1 302 ? -13.242 -26.797 -12.352 1 82.88 302 ARG B C 1
ATOM 5821 O O . ARG B 1 302 ? -14.453 -27.031 -12.273 1 82.88 302 ARG B O 1
ATOM 5828 N N . HIS B 1 303 ? -12.492 -26.953 -13.5 1 83.5 303 HIS B N 1
ATOM 5829 C CA . HIS B 1 303 ? -13.148 -27.391 -14.727 1 83.5 303 HIS B CA 1
ATOM 5830 C C . HIS B 1 303 ? -13.211 -28.906 -14.805 1 83.5 303 HIS B C 1
ATOM 5832 O O . HIS B 1 303 ? -13.781 -29.453 -15.75 1 83.5 303 HIS B O 1
ATOM 5838 N N . GLY B 1 304 ? -12.719 -29.5 -13.836 1 80.56 304 GLY B N 1
ATOM 5839 C CA . GLY B 1 304 ? -12.773 -30.938 -13.812 1 80.56 304 GLY B CA 1
ATOM 5840 C C . GLY B 1 304 ? -11.469 -31.609 -14.203 1 80.56 304 GLY B C 1
ATOM 5841 O O . GLY B 1 304 ? -10.391 -31.062 -13.938 1 80.56 304 GLY B O 1
ATOM 5842 N N . GLN B 1 305 ? -11.633 -32.812 -14.742 1 80.06 305 GLN B N 1
ATOM 5843 C CA . GLN B 1 305 ? -10.453 -33.656 -15 1 80.06 305 GLN B CA 1
ATOM 5844 C C . GLN B 1 305 ? -9.938 -33.438 -16.422 1 80.06 305 GLN B C 1
ATOM 5846 O O . GLN B 1 305 ? -9.93 -34.375 -17.234 1 80.06 305 GLN B O 1
ATOM 5851 N N . LEU B 1 306 ? -9.453 -32.25 -16.609 1 84.44 306 LEU B N 1
ATOM 5852 C CA . LEU B 1 306 ? -8.805 -31.953 -17.875 1 84.44 306 LEU B CA 1
ATOM 5853 C C . LEU B 1 306 ? -7.5 -32.719 -18.016 1 84.44 306 LEU B C 1
ATOM 5855 O O . LEU B 1 306 ? -7.043 -33.344 -17.062 1 84.44 306 LEU B O 1
ATOM 5859 N N . ASN B 1 307 ? -6.875 -32.719 -19.203 1 89.56 307 ASN B N 1
ATOM 5860 C CA . ASN B 1 307 ? -5.727 -33.562 -19.516 1 89.56 307 ASN B CA 1
ATOM 5861 C C . ASN B 1 307 ? -4.598 -33.375 -18.5 1 89.56 307 ASN B C 1
ATOM 5863 O O . ASN B 1 307 ? -4.117 -34.344 -17.922 1 89.56 307 ASN B O 1
ATOM 5867 N N . TRP B 1 308 ? -4.254 -32.188 -18.266 1 92.75 308 TRP B N 1
ATOM 5868 C CA . TRP B 1 308 ? -3.115 -31.922 -17.391 1 92.75 308 TRP B CA 1
ATOM 5869 C C . TRP B 1 308 ? -3.443 -32.281 -15.945 1 92.75 308 TRP B C 1
ATOM 5871 O O . TRP B 1 308 ? -2.584 -32.75 -15.211 1 92.75 308 TRP B O 1
ATOM 5881 N N . ILE B 1 309 ? -4.664 -32.031 -15.477 1 92.62 309 ILE B N 1
ATOM 5882 C CA . ILE B 1 309 ? -5.078 -32.344 -14.109 1 92.62 309 ILE B CA 1
ATOM 5883 C C . ILE B 1 309 ? -4.984 -33.844 -13.859 1 92.62 309 ILE B C 1
ATOM 5885 O O . ILE B 1 309 ? -4.477 -34.25 -12.82 1 92.62 309 ILE B O 1
ATOM 5889 N N . ARG B 1 310 ? -5.438 -34.625 -14.812 1 92.75 310 ARG B N 1
ATOM 5890 C CA . ARG B 1 310 ? -5.363 -36.062 -14.703 1 92.75 310 ARG B CA 1
ATOM 5891 C C . ARG B 1 310 ? -3.918 -36.531 -14.586 1 92.75 310 ARG B C 1
ATOM 5893 O O . ARG B 1 310 ? -3.609 -37.406 -13.773 1 92.75 310 ARG B O 1
ATOM 5900 N N . GLU B 1 311 ? -3.104 -35.969 -15.336 1 92.94 311 GLU B N 1
ATOM 5901 C CA . GLU B 1 311 ? -1.696 -36.375 -15.367 1 92.94 311 GLU B CA 1
ATOM 5902 C C . GLU B 1 311 ? -0.996 -36 -14.062 1 92.94 311 GLU B C 1
ATOM 5904 O O . GLU B 1 311 ? -0.315 -36.812 -13.453 1 92.94 311 GLU B O 1
ATOM 5909 N N . ILE B 1 312 ? -1.181 -34.781 -13.625 1 93.62 312 ILE B N 1
ATOM 5910 C CA . ILE B 1 312 ? -0.406 -34.219 -12.516 1 93.62 312 ILE B CA 1
ATOM 5911 C C . ILE B 1 312 ? -0.872 -34.875 -11.203 1 93.62 312 ILE B C 1
ATOM 5913 O O . ILE B 1 312 ? -0.099 -34.969 -10.25 1 93.62 312 ILE B O 1
ATOM 5917 N N . GLU B 1 313 ? -2.105 -35.25 -11.109 1 93.31 313 GLU B N 1
ATOM 5918 C CA . GLU B 1 313 ? -2.629 -35.844 -9.883 1 93.31 313 GLU B CA 1
ATOM 5919 C C . GLU B 1 313 ? -2.172 -37.312 -9.742 1 93.31 313 GLU B C 1
ATOM 5921 O O . GLU B 1 313 ? -2.295 -37.875 -8.664 1 93.31 313 GLU B O 1
ATOM 5926 N N . THR B 1 314 ? -1.584 -37.875 -10.82 1 91.94 314 THR B N 1
ATOM 5927 C CA . THR B 1 314 ? -1.106 -39.25 -10.766 1 91.94 314 THR B CA 1
ATOM 5928 C C . THR B 1 314 ? 0.4 -39.281 -10.523 1 91.94 314 THR B C 1
ATOM 5930 O O . THR B 1 314 ? 0.945 -40.344 -10.156 1 91.94 314 THR B O 1
ATOM 5933 N N . VAL B 1 315 ? 0.994 -38.219 -10.734 1 91.88 315 VAL B N 1
ATOM 5934 C CA . VAL B 1 315 ? 2.439 -38.156 -10.555 1 91.88 315 VAL B CA 1
ATOM 5935 C C . VAL B 1 315 ? 2.775 -38.188 -9.062 1 91.88 315 VAL B C 1
ATOM 5937 O O . VAL B 1 315 ? 2.061 -37.594 -8.25 1 91.88 315 VAL B O 1
ATOM 5940 N N . ARG B 1 316 ? 3.871 -38.844 -8.688 1 89.31 316 ARG B N 1
ATOM 5941 C CA . ARG B 1 316 ? 4.289 -39 -7.301 1 89.31 316 ARG B CA 1
ATOM 5942 C C . ARG B 1 316 ? 4.711 -37.656 -6.719 1 89.31 316 ARG B C 1
ATOM 5944 O O . ARG B 1 316 ? 4.367 -37.312 -5.582 1 89.31 316 ARG B O 1
ATOM 5951 N N . ARG B 1 317 ? 5.484 -36.906 -7.52 1 91.81 317 ARG B N 1
ATOM 5952 C CA . ARG B 1 317 ? 5.953 -35.594 -7.094 1 91.81 317 ARG B CA 1
ATOM 5953 C C . ARG B 1 317 ? 5.605 -34.531 -8.125 1 91.81 317 ARG B C 1
ATOM 5955 O O . ARG B 1 317 ? 6.402 -34.219 -9.016 1 91.81 317 ARG B O 1
ATOM 5962 N N . PRO B 1 318 ? 4.441 -33.875 -7.93 1 94.06 318 PRO B N 1
ATOM 5963 C CA . PRO B 1 318 ? 4.043 -32.844 -8.898 1 94.06 318 PRO B CA 1
ATOM 5964 C C . PRO B 1 318 ? 5.039 -31.703 -8.984 1 94.06 318 PRO B C 1
ATOM 5966 O O . PRO B 1 318 ? 5.195 -31.094 -10.039 1 94.06 318 PRO B O 1
ATOM 5969 N N . TRP B 1 319 ? 5.691 -31.359 -7.875 1 95.25 319 TRP B N 1
ATOM 5970 C CA . TRP B 1 319 ? 6.754 -30.359 -7.758 1 95.25 319 TRP B CA 1
ATOM 5971 C C . TRP B 1 319 ? 8.008 -30.984 -7.156 1 95.25 319 TRP B C 1
ATOM 5973 O O . TRP B 1 319 ? 8.008 -31.406 -5.996 1 95.25 319 TRP B O 1
ATOM 5983 N N . SER B 1 320 ? 9.133 -31.062 -7.844 1 92 320 SER B N 1
ATOM 5984 C CA . SER B 1 320 ? 10.258 -31.922 -7.508 1 92 320 SER B CA 1
ATOM 5985 C C . SER B 1 320 ? 11.25 -31.219 -6.594 1 92 320 SER B C 1
ATOM 5987 O O . SER B 1 320 ? 12.125 -31.859 -5.996 1 92 320 SER B O 1
ATOM 5989 N N . ILE B 1 321 ? 11.172 -29.953 -6.465 1 93.75 321 ILE B N 1
ATOM 5990 C CA . ILE B 1 321 ? 12.164 -29.188 -5.699 1 93.75 321 ILE B CA 1
ATOM 5991 C C . ILE B 1 321 ? 11.562 -28.766 -4.359 1 93.75 321 ILE B C 1
ATOM 5993 O O . ILE B 1 321 ? 10.82 -27.781 -4.285 1 93.75 321 ILE B O 1
ATOM 5997 N N . PRO B 1 322 ? 11.953 -29.391 -3.299 1 92.56 322 PRO B N 1
ATOM 5998 C CA . PRO B 1 322 ? 11.398 -29 -1.997 1 92.56 322 PRO B CA 1
ATOM 5999 C C . PRO B 1 322 ? 11.836 -27.609 -1.55 1 92.56 322 PRO B C 1
ATOM 6001 O O . PRO B 1 322 ? 12.852 -27.109 -2.025 1 92.56 322 PRO B O 1
ATOM 6004 N N . GLY B 1 323 ? 11.055 -26.969 -0.709 1 92.94 323 GLY B N 1
ATOM 6005 C CA . GLY B 1 323 ? 11.32 -25.656 -0.156 1 92.94 323 GLY B CA 1
ATOM 6006 C C . GLY B 1 323 ? 10.172 -25.094 0.667 1 92.94 323 GLY B C 1
ATOM 6007 O O . GLY B 1 323 ? 9.062 -25.625 0.622 1 92.94 323 GLY B O 1
ATOM 6008 N N . GLU B 1 324 ? 10.438 -24.172 1.542 1 94.12 324 GLU B N 1
ATOM 6009 C CA . GLU B 1 324 ? 9.406 -23.469 2.303 1 94.12 324 GLU B CA 1
ATOM 6010 C C . GLU B 1 324 ? 8.836 -22.297 1.512 1 94.12 324 GLU B C 1
ATOM 6012 O O . GLU B 1 324 ? 9.109 -21.141 1.82 1 94.12 324 GLU B O 1
ATOM 6017 N N . TYR B 1 325 ? 7.953 -22.656 0.567 1 96.44 325 TYR B N 1
ATOM 6018 C CA . TYR B 1 325 ? 7.547 -21.672 -0.426 1 96.44 325 TYR B CA 1
ATOM 6019 C C . TYR B 1 325 ? 6.348 -20.859 0.066 1 96.44 325 TYR B C 1
ATOM 6021 O O . TYR B 1 325 ? 6.355 -19.625 0.013 1 96.44 325 TYR B O 1
ATOM 6029 N N . LEU B 1 326 ? 5.297 -21.531 0.551 1 96.5 326 LEU B N 1
ATOM 6030 C CA . LEU B 1 326 ? 4.043 -20.875 0.888 1 96.5 326 LEU B CA 1
ATOM 6031 C C . LEU B 1 326 ? 3.57 -21.281 2.281 1 96.5 326 LEU B C 1
ATOM 6033 O O . LEU B 1 326 ? 3.902 -22.359 2.76 1 96.5 326 LEU B O 1
ATOM 6037 N N . ASP B 1 327 ? 2.801 -20.422 2.932 1 94.56 327 ASP B N 1
ATOM 6038 C CA . ASP B 1 327 ? 2.143 -20.766 4.188 1 94.56 327 ASP B CA 1
ATOM 6039 C C . ASP B 1 327 ? 1.141 -21.906 3.986 1 94.56 327 ASP B C 1
ATOM 6041 O O . ASP B 1 327 ? 0.273 -21.812 3.113 1 94.56 327 ASP B O 1
ATOM 6045 N N . ARG B 1 328 ? 1.229 -22.906 4.75 1 94.94 328 ARG B N 1
ATOM 6046 C CA . ARG B 1 328 ? 0.452 -24.125 4.562 1 94.94 328 ARG B CA 1
ATOM 6047 C C . ARG B 1 328 ? -1.032 -23.875 4.805 1 94.94 328 ARG B C 1
ATOM 6049 O O . ARG B 1 328 ? -1.876 -24.281 4.004 1 94.94 328 ARG B O 1
ATOM 6056 N N . SER B 1 329 ? -1.374 -23.234 5.891 1 92 329 SER B N 1
ATOM 6057 C CA . SER B 1 329 ? -2.77 -23.016 6.254 1 92 329 SER B CA 1
ATOM 6058 C C . SER B 1 329 ? -3.492 -22.203 5.184 1 92 329 SER B C 1
ATOM 6060 O O . SER B 1 329 ? -4.613 -22.531 4.793 1 92 329 SER B O 1
ATOM 6062 N N . MET B 1 330 ? -2.867 -21.219 4.723 1 92.75 330 MET B N 1
ATOM 6063 C CA . MET B 1 330 ? -3.473 -20.359 3.707 1 92.75 330 MET B CA 1
ATOM 6064 C C . MET B 1 330 ? -3.639 -21.109 2.389 1 92.75 330 MET B C 1
ATOM 6066 O O . MET B 1 330 ? -4.656 -20.969 1.709 1 92.75 330 MET B O 1
ATOM 6070 N N . LEU B 1 331 ? -2.646 -21.859 1.995 1 96 331 LEU B N 1
ATOM 6071 C CA . LEU B 1 331 ? -2.719 -22.625 0.751 1 96 331 LEU B CA 1
ATOM 6072 C C . LEU B 1 331 ? -3.887 -23.594 0.778 1 96 331 LEU B C 1
ATOM 6074 O O . LEU B 1 331 ? -4.613 -23.734 -0.208 1 96 331 LEU B O 1
ATOM 6078 N N . LEU B 1 332 ? -4.055 -24.25 1.88 1 95.44 332 LEU B N 1
ATOM 6079 C CA . LEU B 1 332 ? -5.141 -25.203 2.016 1 95.44 332 LEU B CA 1
ATOM 6080 C C . LEU B 1 332 ? -6.496 -24.516 1.95 1 95.44 332 LEU B C 1
ATOM 6082 O O . LEU B 1 332 ? -7.43 -25.016 1.321 1 95.44 332 LEU B O 1
ATOM 6086 N N . SER B 1 333 ? -6.586 -23.375 2.592 1 93.25 333 SER B N 1
ATOM 6087 C CA . SER B 1 333 ? -7.816 -22.594 2.535 1 93.25 333 SER B CA 1
ATOM 6088 C C . SER B 1 333 ? -8.109 -22.125 1.115 1 93.25 333 SER B C 1
ATOM 6090 O O . SER B 1 333 ? -9.258 -22.109 0.685 1 93.25 333 SER B O 1
ATOM 6092 N N . LEU B 1 334 ? -7.078 -21.75 0.422 1 93.94 334 LEU B N 1
ATOM 6093 C CA . LEU B 1 334 ? -7.227 -21.297 -0.959 1 93.94 334 LEU B CA 1
ATOM 6094 C C . LEU B 1 334 ? -7.758 -22.438 -1.839 1 93.94 334 LEU B C 1
ATOM 6096 O O . LEU B 1 334 ? -8.617 -22.203 -2.693 1 93.94 334 LEU B O 1
ATOM 6100 N N . ALA B 1 335 ? -7.188 -23.594 -1.654 1 94.62 335 ALA B N 1
ATOM 6101 C CA . ALA B 1 335 ? -7.633 -24.734 -2.436 1 94.62 335 ALA B CA 1
ATOM 6102 C C . ALA B 1 335 ? -9.117 -25 -2.223 1 94.62 335 ALA B C 1
ATOM 6104 O O . ALA B 1 335 ? -9.859 -25.25 -3.182 1 94.62 335 ALA B O 1
ATOM 6105 N N . ARG B 1 336 ? -9.555 -24.891 -1.048 1 91.31 336 ARG B N 1
ATOM 6106 C CA . ARG B 1 336 ? -10.953 -25.125 -0.714 1 91.31 336 ARG B CA 1
ATOM 6107 C C . ARG B 1 336 ? -11.852 -24.031 -1.304 1 91.31 336 ARG B C 1
ATOM 6109 O O . ARG B 1 336 ? -12.898 -24.328 -1.881 1 91.31 336 ARG B O 1
ATOM 6116 N N . ASN B 1 337 ? -11.398 -22.828 -1.192 1 91.06 337 ASN B N 1
ATOM 6117 C CA . ASN B 1 337 ? -12.234 -21.688 -1.573 1 91.06 337 ASN B CA 1
ATOM 6118 C C . ASN B 1 337 ? -12.25 -21.5 -3.086 1 91.06 337 ASN B C 1
ATOM 6120 O O . ASN B 1 337 ? -13.219 -20.969 -3.635 1 91.06 337 ASN B O 1
ATOM 6124 N N . VAL B 1 338 ? -11.219 -21.859 -3.742 1 90.56 338 VAL B N 1
ATOM 6125 C CA . VAL B 1 338 ? -11.117 -21.594 -5.176 1 90.56 338 VAL B CA 1
ATOM 6126 C C . VAL B 1 338 ? -11.594 -22.812 -5.957 1 90.56 338 VAL B C 1
ATOM 6128 O O . VAL B 1 338 ? -12.383 -22.688 -6.898 1 90.56 338 VAL B O 1
ATOM 6131 N N . SER B 1 339 ? -11.188 -24.016 -5.617 1 86.69 339 SER B N 1
ATOM 6132 C CA . SER B 1 339 ? -11.508 -25.203 -6.402 1 86.69 339 SER B CA 1
ATOM 6133 C C . SER B 1 339 ? -12.586 -26.031 -5.727 1 86.69 339 SER B C 1
ATOM 6135 O O . SER B 1 339 ? -13.164 -26.938 -6.344 1 86.69 339 SER B O 1
ATOM 6137 N N . GLY B 1 340 ? -12.883 -25.734 -4.531 1 83.88 340 GLY B N 1
ATOM 6138 C CA . GLY B 1 340 ? -13.883 -26.516 -3.809 1 83.88 340 GLY B CA 1
ATOM 6139 C C . GLY B 1 340 ? -13.414 -27.922 -3.465 1 83.88 340 GLY B C 1
ATOM 6140 O O . GLY B 1 340 ? -14.227 -28.797 -3.215 1 83.88 340 GLY B O 1
ATOM 6141 N N . SER B 1 341 ? -12.109 -28.141 -3.51 1 85.5 341 SER B N 1
ATOM 6142 C CA . SER B 1 341 ? -11.578 -29.469 -3.283 1 85.5 341 SER B CA 1
ATOM 6143 C C . SER B 1 341 ? -10.477 -29.469 -2.229 1 85.5 341 SER B C 1
ATOM 6145 O O . SER B 1 341 ? -9.953 -28.406 -1.883 1 85.5 341 SER B O 1
ATOM 6147 N N . ILE B 1 342 ? -10.297 -30.625 -1.764 1 90.56 342 ILE B N 1
ATOM 6148 C CA . ILE B 1 342 ? -9.195 -30.812 -0.822 1 90.56 342 ILE B CA 1
ATOM 6149 C C . ILE B 1 342 ? -7.883 -30.984 -1.588 1 90.56 342 ILE B C 1
ATOM 6151 O O . ILE B 1 342 ? -7.801 -31.812 -2.504 1 90.56 342 ILE B O 1
ATOM 6155 N N . LEU B 1 343 ? -6.926 -30.25 -1.219 1 94.62 343 LEU B N 1
ATOM 6156 C CA . LEU B 1 343 ? -5.625 -30.328 -1.871 1 94.62 343 LEU B CA 1
ATOM 6157 C C . LEU B 1 343 ? -4.867 -31.578 -1.417 1 94.62 343 LEU B C 1
ATOM 6159 O O . LEU B 1 343 ? -4.617 -31.75 -0.222 1 94.62 343 LEU B O 1
ATOM 6163 N N . PRO B 1 344 ? -4.516 -32.469 -2.371 1 94.38 344 PRO B N 1
ATOM 6164 C CA . PRO B 1 344 ? -3.748 -33.656 -1.972 1 94.38 344 PRO B CA 1
ATOM 6165 C C . PRO B 1 344 ? -2.408 -33.281 -1.33 1 94.38 344 PRO B C 1
ATOM 6167 O O . PRO B 1 344 ? -1.746 -32.344 -1.758 1 94.38 344 PRO B O 1
ATOM 6170 N N . LYS B 1 345 ? -1.935 -34.062 -0.411 1 94.94 345 LYS B N 1
ATOM 6171 C CA . LYS B 1 345 ? -0.734 -33.812 0.38 1 94.94 345 LYS B CA 1
ATOM 6172 C C . LYS B 1 345 ? 0.501 -33.719 -0.51 1 94.94 345 LYS B C 1
ATOM 6174 O O . LYS B 1 345 ? 1.434 -32.969 -0.209 1 94.94 345 LYS B O 1
ATOM 6179 N N . ARG B 1 346 ? 0.587 -34.469 -1.565 1 94.88 346 ARG B N 1
ATOM 6180 C CA . ARG B 1 346 ? 1.746 -34.531 -2.451 1 94.88 346 ARG B CA 1
ATOM 6181 C C . ARG B 1 346 ? 2.016 -33.156 -3.078 1 94.88 346 ARG B C 1
ATOM 6183 O O . ARG B 1 346 ? 3.125 -32.906 -3.549 1 94.88 346 ARG B O 1
ATOM 6190 N N . PHE B 1 347 ? 1.011 -32.25 -3.1 1 96.31 347 PHE B N 1
ATOM 6191 C CA . PHE B 1 347 ? 1.155 -30.953 -3.732 1 96.31 347 PHE B CA 1
ATOM 6192 C C . PHE B 1 347 ? 1.803 -29.953 -2.779 1 96.31 347 PHE B C 1
ATOM 6194 O O . PHE B 1 347 ? 2.289 -28.906 -3.205 1 96.31 347 PHE B O 1
ATOM 6201 N N . TYR B 1 348 ? 1.758 -30.203 -1.417 1 96.06 348 TYR B N 1
ATOM 6202 C CA . TYR B 1 348 ? 2.203 -29.141 -0.536 1 96.06 348 TYR B CA 1
ATOM 6203 C C . TYR B 1 348 ? 3.166 -29.656 0.521 1 96.06 348 TYR B C 1
ATOM 6205 O O . TYR B 1 348 ? 3.834 -28.875 1.204 1 96.06 348 TYR B O 1
ATOM 6213 N N . TYR B 1 349 ? 3.207 -30.969 0.739 1 94 349 TYR B N 1
ATOM 6214 C CA . TYR B 1 349 ? 4.141 -31.5 1.718 1 94 349 TYR B CA 1
ATOM 6215 C C . TYR B 1 349 ? 5.582 -31.25 1.293 1 94 349 TYR B C 1
ATOM 6217 O O . TYR B 1 349 ? 5.988 -31.641 0.194 1 94 349 TYR B O 1
ATOM 6225 N N . GLY B 1 350 ? 6.305 -30.641 2.088 1 94.25 350 GLY B N 1
ATOM 6226 C CA . GLY B 1 350 ? 7.691 -30.312 1.789 1 94.25 350 GLY B CA 1
ATOM 6227 C C . GLY B 1 350 ? 7.852 -29 1.058 1 94.25 350 GLY B C 1
ATOM 6228 O O . GLY B 1 350 ? 8.977 -28.547 0.811 1 94.25 350 GLY B O 1
ATOM 6229 N N . MET B 1 351 ? 6.727 -28.391 0.634 1 96.44 351 MET B N 1
ATOM 6230 C CA . MET B 1 351 ? 6.781 -27.172 -0.156 1 96.44 351 MET B CA 1
ATOM 6231 C C . MET B 1 351 ? 6.195 -26 0.621 1 96.44 351 MET B C 1
ATOM 6233 O O . MET B 1 351 ? 6.082 -24.891 0.09 1 96.44 351 MET B O 1
ATOM 6237 N N . THR B 1 352 ? 5.777 -26.172 1.867 1 96.31 352 THR B N 1
ATOM 6238 C CA . THR B 1 352 ? 5.094 -25.141 2.643 1 96.31 352 THR B CA 1
ATOM 6239 C C . THR B 1 352 ? 5.75 -24.969 4.008 1 96.31 352 THR B C 1
ATOM 6241 O O . THR B 1 352 ? 6.633 -25.75 4.383 1 96.31 352 THR B O 1
ATOM 6244 N N . PHE B 1 353 ? 5.465 -23.922 4.676 1 94.06 353 PHE B N 1
ATOM 6245 C CA . PHE B 1 353 ? 5.902 -23.641 6.035 1 94.06 353 PHE B CA 1
ATOM 6246 C C . PHE B 1 353 ? 4.719 -23.281 6.922 1 94.06 353 PHE B C 1
ATOM 6248 O O . PHE B 1 353 ? 3.6 -23.109 6.434 1 94.06 353 PHE B O 1
ATOM 6255 N N . LYS B 1 354 ? 4.918 -23.312 8.18 1 87.69 354 LYS B N 1
ATOM 6256 C CA . LYS B 1 354 ? 3.908 -22.875 9.141 1 87.69 354 LYS B CA 1
ATOM 6257 C C . LYS B 1 354 ? 4.293 -21.547 9.781 1 87.69 354 LYS B C 1
ATOM 6259 O O . LYS B 1 354 ? 5.348 -21.438 10.406 1 87.69 354 LYS B O 1
ATOM 6264 N N . ALA B 1 355 ? 3.471 -20.578 9.227 1 71.62 355 ALA B N 1
ATOM 6265 C CA . ALA B 1 355 ? 3.766 -19.25 9.75 1 71.62 355 ALA B CA 1
ATOM 6266 C C . ALA B 1 355 ? 3.545 -19.188 11.258 1 71.62 355 ALA B C 1
ATOM 6268 O O . ALA B 1 355 ? 2.605 -19.797 11.773 1 71.62 355 ALA B O 1
ATOM 6269 N N . SER B 1 356 ? 4.582 -18.906 11.953 1 60.34 356 SER B N 1
ATOM 6270 C CA . SER B 1 356 ? 4.383 -18.672 13.383 1 60.34 356 SER B CA 1
ATOM 6271 C C . SER B 1 356 ? 3.471 -17.484 13.625 1 60.34 356 SER B C 1
ATOM 6273 O O . SER B 1 356 ? 3.418 -16.562 12.805 1 60.34 356 SER B O 1
ATOM 6275 N N . PHE B 1 357 ? 2.275 -17.688 14.336 1 49.75 357 PHE B N 1
ATOM 6276 C CA . PHE B 1 357 ? 1.163 -16.812 14.688 1 49.75 357 PHE B CA 1
ATOM 6277 C C . PHE B 1 357 ? 1.615 -15.352 14.742 1 49.75 357 PHE B C 1
ATOM 6279 O O . PHE B 1 357 ? 0.801 -14.438 14.602 1 49.75 357 PHE B O 1
ATOM 6286 N N . ARG B 1 358 ? 2.93 -15.25 14.992 1 47.69 358 ARG B N 1
ATOM 6287 C CA . ARG B 1 358 ? 3.268 -13.906 15.453 1 47.69 358 ARG B CA 1
ATOM 6288 C C . ARG B 1 358 ? 3.129 -12.891 14.328 1 47.69 358 ARG B C 1
ATOM 6290 O O . ARG B 1 358 ? 3.23 -11.68 14.555 1 47.69 358 ARG B O 1
ATOM 6297 N N . LEU B 1 359 ? 3.115 -13.609 13.133 1 48.22 359 LEU B N 1
ATOM 6298 C CA . LEU B 1 359 ? 3.25 -12.586 12.102 1 48.22 359 LEU B CA 1
ATOM 6299 C C . LEU B 1 359 ? 1.97 -11.766 11.977 1 48.22 359 LEU B C 1
ATOM 6301 O O . LEU B 1 359 ? 1.932 -10.773 11.25 1 48.22 359 LEU B O 1
ATOM 6305 N N . LEU B 1 360 ? 0.905 -12.484 12.242 1 45.19 360 LEU B N 1
ATOM 6306 C CA . LEU B 1 360 ? -0.285 -11.711 11.906 1 45.19 360 LEU B CA 1
ATOM 6307 C C . LEU B 1 360 ? -0.37 -10.453 12.766 1 45.19 360 LEU B C 1
ATOM 6309 O O . LEU B 1 360 ? 0.009 -10.469 13.938 1 45.19 360 LEU B O 1
ATOM 6313 N N . SER B 1 361 ? -0.274 -9.406 12.133 1 45.34 361 SER B N 1
ATOM 6314 C CA . SER B 1 361 ? -0.34 -7.988 12.469 1 45.34 361 SER B CA 1
ATOM 6315 C C . SER B 1 361 ? -1.19 -7.75 13.711 1 45.34 361 SER B C 1
ATOM 6317 O O . SER B 1 361 ? -2.297 -8.281 13.82 1 45.34 361 SER B O 1
ATOM 6319 N N . PRO B 1 362 ? -0.549 -7.66 14.672 1 42.03 362 PRO B N 1
ATOM 6320 C CA . PRO B 1 362 ? -1.464 -7.027 15.625 1 42.03 362 PRO B CA 1
ATOM 6321 C C . PRO B 1 362 ? -2.633 -6.32 14.938 1 42.03 362 PRO B C 1
ATOM 6323 O O . PRO B 1 362 ? -3.58 -5.898 15.602 1 42.03 362 PRO B O 1
ATOM 6326 N N . TRP B 1 363 ? -2.256 -5.93 13.664 1 43.75 363 TRP B N 1
ATOM 6327 C CA . TRP B 1 363 ? -3.146 -4.941 13.062 1 43.75 363 TRP B CA 1
ATOM 6328 C C . TRP B 1 363 ? -4.395 -5.605 12.492 1 43.75 363 TRP B C 1
ATOM 6330 O O . TRP B 1 363 ? -4.328 -6.309 11.484 1 43.75 363 TRP B O 1
ATOM 6340 N N . GLY B 1 364 ? -5.344 -5.738 13.148 1 54.97 364 GLY B N 1
ATOM 6341 C CA . GLY B 1 364 ? -6.793 -5.758 13.008 1 54.97 364 GLY B CA 1
ATOM 6342 C C . GLY B 1 364 ? -7.266 -6.652 11.875 1 54.97 364 GLY B C 1
ATOM 6343 O O . GLY B 1 364 ? -8.469 -6.816 11.672 1 54.97 364 GLY B O 1
ATOM 6344 N N . GLU B 1 365 ? -6.18 -7.207 10.961 1 63.84 365 GLU B N 1
ATOM 6345 C CA . GLU B 1 365 ? -6.797 -8.016 9.914 1 63.84 365 GLU B CA 1
ATOM 6346 C C . GLU B 1 365 ? -6.801 -9.492 10.297 1 63.84 365 GLU B C 1
ATOM 6348 O O . GLU B 1 365 ? -5.816 -10.008 10.836 1 63.84 365 GLU B O 1
ATOM 6353 N N . ILE B 1 366 ? -7.863 -10.094 10.109 1 75.31 366 ILE B N 1
ATOM 6354 C CA . ILE B 1 366 ? -8.062 -11.508 10.422 1 75.31 366 ILE B CA 1
ATOM 6355 C C . ILE B 1 366 ? -7.621 -12.367 9.242 1 75.31 366 ILE B C 1
ATOM 6357 O O . ILE B 1 366 ? -7.793 -11.977 8.078 1 75.31 366 ILE B O 1
ATOM 6361 N N . HIS B 1 367 ? -6.945 -13.453 9.547 1 81.38 367 HIS B N 1
ATOM 6362 C CA . HIS B 1 367 ? -6.418 -14.391 8.562 1 81.38 367 HIS B CA 1
ATOM 6363 C C . HIS B 1 367 ? -7.484 -14.789 7.555 1 81.38 367 HIS B C 1
ATOM 6365 O O . HIS B 1 367 ? -7.203 -14.906 6.359 1 81.38 367 HIS B O 1
ATOM 6371 N N . GLU B 1 368 ? -8.617 -14.914 8.008 1 86.31 368 GLU B N 1
ATOM 6372 C CA . GLU B 1 368 ? -9.711 -15.359 7.156 1 86.31 368 GLU B CA 1
ATOM 6373 C C . GLU B 1 368 ? -10.031 -14.328 6.078 1 86.31 368 GLU B C 1
ATOM 6375 O O . GLU B 1 368 ? -10.359 -14.688 4.945 1 86.31 368 GLU B O 1
ATOM 6380 N N . ASP B 1 369 ? -9.883 -13.086 6.445 1 87.62 369 ASP B N 1
ATOM 6381 C CA . ASP B 1 369 ? -10.141 -12.023 5.477 1 87.62 369 ASP B CA 1
ATOM 6382 C C . ASP B 1 369 ? -9.117 -12.055 4.344 1 87.62 369 ASP B C 1
ATOM 6384 O O . ASP B 1 369 ? -9.469 -11.844 3.18 1 87.62 369 ASP B O 1
ATOM 6388 N N . LEU B 1 370 ? -7.926 -12.297 4.742 1 87.75 370 LEU B N 1
ATOM 6389 C CA . LEU B 1 370 ? -6.863 -12.359 3.74 1 87.75 370 LEU B CA 1
ATOM 6390 C C . LEU B 1 370 ? -7.074 -13.539 2.799 1 87.75 370 LEU B C 1
ATOM 6392 O O . LEU B 1 370 ? -6.863 -13.422 1.591 1 87.75 370 LEU B O 1
ATOM 6396 N N . GLU B 1 371 ? -7.508 -14.648 3.377 1 91.69 371 GLU B N 1
ATOM 6397 C CA . GLU B 1 371 ? -7.781 -15.836 2.576 1 91.69 371 GLU B CA 1
ATOM 6398 C C . GLU B 1 371 ? -8.883 -15.57 1.552 1 91.69 371 GLU B C 1
ATOM 6400 O O . GLU B 1 371 ? -8.75 -15.945 0.384 1 91.69 371 GLU B O 1
ATOM 6405 N N . ILE B 1 372 ? -9.898 -14.953 2.02 1 92.38 372 ILE B N 1
ATOM 6406 C CA . ILE B 1 372 ? -11.039 -14.664 1.163 1 92.38 372 ILE B CA 1
ATOM 6407 C C . ILE B 1 372 ? -10.625 -13.695 0.058 1 92.38 372 ILE B C 1
ATOM 6409 O O . ILE B 1 372 ? -10.992 -13.875 -1.106 1 92.38 372 ILE B O 1
ATOM 6413 N N . CYS B 1 373 ? -9.867 -12.711 0.415 1 89.81 373 CYS B N 1
ATOM 6414 C CA . CYS B 1 373 ? -9.422 -11.727 -0.563 1 89.81 373 CYS B CA 1
ATOM 6415 C C . CYS B 1 373 ? -8.609 -12.391 -1.67 1 89.81 373 CYS B C 1
ATOM 6417 O O . CYS B 1 373 ? -8.828 -12.125 -2.852 1 89.81 373 CYS B O 1
ATOM 6419 N N . LEU B 1 374 ? -7.719 -13.188 -1.234 1 92.31 374 LEU B N 1
ATOM 6420 C CA . LEU B 1 374 ? -6.863 -13.844 -2.215 1 92.31 374 LEU B CA 1
ATOM 6421 C C . LEU B 1 374 ? -7.664 -14.812 -3.08 1 92.31 374 LEU B C 1
ATOM 6423 O O . LEU B 1 374 ? -7.492 -14.844 -4.301 1 92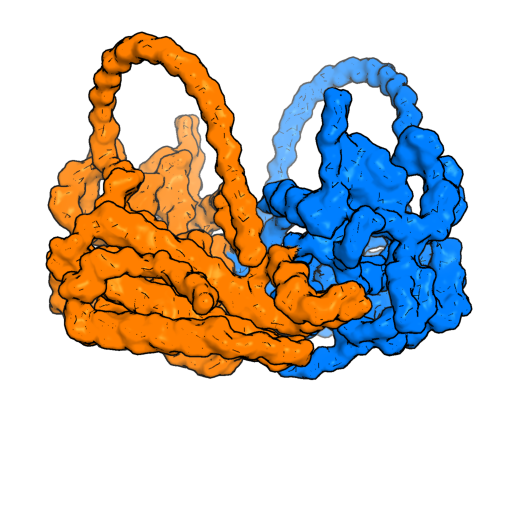.31 374 LEU B O 1
ATOM 6427 N N . ALA B 1 375 ? -8.516 -15.57 -2.461 1 94.31 375 ALA B N 1
ATOM 6428 C CA . ALA B 1 375 ? -9.367 -16.5 -3.201 1 94.31 375 ALA B CA 1
ATOM 6429 C C . ALA B 1 375 ? -10.227 -15.758 -4.223 1 94.31 375 ALA B C 1
ATOM 6431 O O . ALA B 1 375 ? -10.344 -16.188 -5.375 1 94.31 375 ALA B O 1
ATOM 6432 N N . ASP B 1 376 ? -10.836 -14.688 -3.812 1 92.19 376 ASP B N 1
ATOM 6433 C CA . ASP B 1 376 ? -11.68 -13.891 -4.703 1 92.19 376 ASP B CA 1
ATOM 6434 C C . ASP B 1 376 ? -10.883 -13.375 -5.895 1 92.19 376 ASP B C 1
ATOM 6436 O O . ASP B 1 376 ? -11.375 -13.367 -7.027 1 92.19 376 ASP B O 1
ATOM 6440 N N . SER B 1 377 ? -9.688 -12.945 -5.586 1 89.75 377 SER B N 1
ATOM 6441 C CA . SER B 1 377 ? -8.828 -12.438 -6.656 1 89.75 377 SER B CA 1
ATOM 6442 C C . SER B 1 377 ? -8.523 -13.531 -7.676 1 89.75 377 SER B C 1
ATOM 6444 O O . SER B 1 377 ? -8.5 -13.273 -8.883 1 89.75 377 SER B O 1
ATOM 6446 N N . ILE B 1 378 ? -8.25 -14.68 -7.223 1 91.31 378 ILE B N 1
ATOM 6447 C CA . ILE B 1 378 ? -7.938 -15.797 -8.109 1 91.31 378 ILE B CA 1
ATOM 6448 C C . ILE B 1 378 ? -9.18 -16.203 -8.898 1 91.31 378 ILE B C 1
ATOM 6450 O O . ILE B 1 378 ? -9.109 -16.422 -10.109 1 91.31 378 ILE B O 1
ATOM 6454 N N . LEU B 1 379 ? -10.328 -16.219 -8.227 1 91 379 LEU B N 1
ATOM 6455 C CA . LEU B 1 379 ? -11.586 -16.594 -8.867 1 91 379 LEU B CA 1
ATOM 6456 C C . LEU B 1 379 ? -11.945 -15.625 -9.977 1 91 379 LEU B C 1
ATOM 6458 O O . LEU B 1 379 ? -12.547 -16.016 -10.977 1 91 379 LEU B O 1
ATOM 6462 N N . MET B 1 380 ? -11.562 -14.445 -9.812 1 87.81 380 MET B N 1
ATOM 6463 C CA . MET B 1 380 ? -11.922 -13.406 -10.773 1 87.81 380 MET B CA 1
ATOM 6464 C C . MET B 1 380 ? -10.922 -13.359 -11.93 1 87.81 380 MET B C 1
ATOM 6466 O O . MET B 1 380 ? -11.164 -12.688 -12.93 1 87.81 380 MET B O 1
ATOM 6470 N N . THR B 1 381 ? -9.844 -14.031 -11.75 1 86.56 381 THR B N 1
ATOM 6471 C CA . THR B 1 381 ? -8.859 -14.094 -12.82 1 86.56 381 THR B CA 1
ATOM 6472 C C . THR B 1 381 ? -9.398 -14.906 -14 1 86.56 381 THR B C 1
ATOM 6474 O O . THR B 1 381 ? -9.93 -16 -13.812 1 86.56 381 THR B O 1
ATOM 6477 N N . PRO B 1 382 ? -9.281 -14.367 -15.164 1 86.19 382 PRO B N 1
ATOM 6478 C CA . PRO B 1 382 ? -9.75 -15.117 -16.328 1 86.19 382 PRO B CA 1
ATOM 6479 C C . PRO B 1 382 ? -8.898 -16.344 -16.609 1 86.19 382 PRO B C 1
ATOM 6481 O O . PRO B 1 382 ? -7.676 -16.312 -16.438 1 86.19 382 PRO B O 1
ATOM 6484 N N . ASP B 1 383 ? -9.578 -17.406 -16.969 1 86.69 383 ASP B N 1
ATOM 6485 C CA . ASP B 1 383 ? -8.859 -18.594 -17.422 1 86.69 383 ASP B CA 1
ATOM 6486 C C . ASP B 1 383 ? -9.062 -18.828 -18.906 1 86.69 383 ASP B C 1
ATOM 6488 O O . ASP B 1 383 ? -9.906 -18.172 -19.531 1 86.69 383 ASP B O 1
ATOM 6492 N N . TYR B 1 384 ? -8.281 -19.656 -19.547 1 86.06 384 TYR B N 1
ATOM 6493 C CA . TYR B 1 384 ? -8.234 -19.812 -20.984 1 86.06 384 TYR B CA 1
ATOM 6494 C C . TYR B 1 384 ? -9.531 -20.406 -21.516 1 86.06 384 TYR B C 1
ATOM 6496 O O . TYR B 1 384 ? -9.797 -20.359 -22.719 1 86.06 384 TYR B O 1
ATOM 6504 N N . ARG B 1 385 ? -10.344 -20.891 -20.703 1 83.44 385 ARG B N 1
ATOM 6505 C CA . ARG B 1 385 ? -11.609 -21.484 -21.141 1 83.44 385 ARG B CA 1
ATOM 6506 C C . ARG B 1 385 ? -12.734 -20.453 -21.094 1 83.44 385 ARG B C 1
ATOM 6508 O O . ARG B 1 385 ? -13.859 -20.75 -21.516 1 83.44 385 ARG B O 1
ATOM 6515 N N . ASP B 1 386 ? -12.375 -19.297 -20.562 1 79.88 386 ASP B N 1
ATOM 6516 C CA . ASP B 1 386 ? -13.352 -18.203 -20.531 1 79.88 386 ASP B CA 1
ATOM 6517 C C . ASP B 1 386 ? -13.602 -17.672 -21.953 1 79.88 386 ASP B C 1
ATOM 6519 O O . ASP B 1 386 ? -12.656 -17.406 -22.688 1 79.88 386 ASP B O 1
ATOM 6523 N N . PRO B 1 387 ? -14.859 -17.688 -22.375 1 64.38 387 PRO B N 1
ATOM 6524 C CA . PRO B 1 387 ? -15.164 -17.234 -23.734 1 64.38 387 PRO B CA 1
ATOM 6525 C C . PRO B 1 387 ? -14.594 -15.844 -24.031 1 64.38 387 PRO B C 1
ATOM 6527 O O . PRO B 1 387 ? -14.266 -15.539 -25.188 1 64.38 387 PRO B O 1
ATOM 6530 N N . GLU B 1 388 ? -14.648 -14.992 -23.094 1 61.81 388 GLU B N 1
ATOM 6531 C CA . GLU B 1 388 ? -14.148 -13.641 -23.312 1 61.81 388 GLU B CA 1
ATOM 6532 C C . GLU B 1 388 ? -12.633 -13.633 -23.469 1 61.81 388 GLU B C 1
ATOM 6534 O O . GLU B 1 388 ? -12.047 -12.633 -23.906 1 61.81 388 GLU B O 1
ATOM 6539 N N . THR B 1 389 ? -12.039 -14.664 -23.109 1 57.34 389 THR B N 1
ATOM 6540 C CA . THR B 1 389 ? -10.586 -14.75 -23.203 1 57.34 389 THR B CA 1
ATOM 6541 C C . THR B 1 389 ? -10.164 -15.203 -24.594 1 57.34 389 THR B C 1
ATOM 6543 O O . THR B 1 389 ? -10.594 -16.266 -25.078 1 57.34 389 THR B O 1
ATOM 6546 N N . VAL B 1 390 ? -10.211 -14.242 -25.719 1 45.28 390 VAL B N 1
ATOM 6547 C CA . VAL B 1 390 ? -9.805 -14.531 -27.094 1 45.28 390 VAL B CA 1
ATOM 6548 C C . VAL B 1 390 ? -8.672 -15.555 -27.094 1 45.28 390 VAL B C 1
ATOM 6550 O O . VAL B 1 390 ? -7.648 -15.367 -26.438 1 45.28 390 VAL B O 1
ATOM 6553 N N . TYR B 1 391 ? -9.016 -16.734 -27.516 1 45.28 391 TYR B N 1
ATOM 6554 C CA . TYR B 1 391 ? -8.039 -17.797 -27.719 1 45.28 391 TYR B CA 1
ATOM 6555 C C . TYR B 1 391 ? -6.836 -17.281 -28.5 1 45.28 391 TYR B C 1
ATOM 6557 O O . TYR B 1 391 ? -6.98 -16.453 -29.406 1 45.28 391 TYR B O 1
ATOM 6565 N N . CYS B 1 392 ? -5.719 -17.344 -27.984 1 41.94 392 CYS B N 1
ATOM 6566 C CA . CYS B 1 392 ? -4.449 -17.016 -28.625 1 41.94 392 CYS B CA 1
ATOM 6567 C C . CYS B 1 392 ? -4.391 -17.578 -30.047 1 41.94 392 CYS B C 1
ATOM 6569 O O . CYS B 1 392 ? -3.355 -17.5 -30.703 1 41.94 392 CYS B O 1
ATOM 6571 N N . GLY B 1 393 ? -5.379 -18.484 -30.562 1 32.59 393 GLY B N 1
ATOM 6572 C CA . GLY B 1 393 ? -5.145 -18.969 -31.922 1 32.59 393 GLY B CA 1
ATOM 6573 C C . GLY B 1 393 ? -5.277 -17.875 -32.969 1 32.59 393 GLY B C 1
ATOM 6574 O O . GLY B 1 393 ? -5.027 -16.703 -32.688 1 32.59 393 GLY B O 1
ATOM 6575 N N . SER B 1 394 ? -6.297 -18.234 -34.188 1 29.55 394 SER B N 1
ATOM 6576 C CA . SER B 1 394 ? -6.312 -17.781 -35.562 1 29.55 394 SER B CA 1
ATOM 6577 C C . SER B 1 394 ? -6.84 -16.359 -35.656 1 29.55 394 SER B C 1
ATOM 6579 O O . SER B 1 394 ? -7.957 -16.078 -35.25 1 29.55 394 SER B O 1
ATOM 6581 N N . ASP B 1 395 ? -6.082 -15.359 -35.688 1 30.91 395 ASP B N 1
ATOM 6582 C CA . ASP B 1 395 ? -6.379 -14.18 -36.5 1 30.91 395 ASP B CA 1
ATOM 6583 C C . ASP B 1 395 ? -7.008 -14.578 -37.812 1 30.91 395 ASP B C 1
ATOM 6585 O O . ASP B 1 395 ? -6.332 -14.602 -38.844 1 30.91 395 ASP B O 1
ATOM 6589 N N . ASN B 1 396 ? -7.812 -15.633 -38.062 1 25.81 396 ASN B N 1
ATOM 6590 C CA . ASN B 1 396 ? -8.477 -15.555 -39.344 1 25.81 396 ASN B CA 1
ATOM 6591 C C . ASN B 1 396 ? -9.25 -14.25 -39.531 1 25.81 396 ASN B C 1
ATOM 6593 O O . ASN B 1 396 ? -10.008 -13.867 -38.625 1 25.81 396 ASN B O 1
ATOM 6597 N N . GLY B 1 397 ? -8.727 -13.312 -40.375 1 26 397 GLY B N 1
ATOM 6598 C CA . GLY B 1 397 ? -9.203 -12.164 -41.125 1 26 397 GLY B CA 1
ATOM 6599 C C . GLY B 1 397 ? -10.617 -12.336 -41.656 1 26 397 GLY B C 1
ATOM 6600 O O . GLY B 1 397 ? -10.898 -11.992 -42.812 1 26 397 GLY B O 1
ATOM 6601 N N . ILE B 1 398 ? -11.414 -13.297 -41.25 1 24.42 398 ILE B N 1
ATOM 6602 C CA . ILE B 1 398 ? -12.664 -13.125 -41.969 1 24.42 398 ILE B CA 1
ATOM 6603 C C . ILE B 1 398 ? -13.266 -11.758 -41.656 1 24.42 398 ILE B C 1
ATOM 6605 O O . ILE B 1 398 ? -13.688 -11.5 -40.531 1 24.42 398 ILE B O 1
ATOM 6609 N N . ASP B 1 399 ? -12.633 -10.727 -42.344 1 23.62 399 ASP B N 1
ATOM 6610 C CA . ASP B 1 399 ? -13.289 -9.445 -42.594 1 23.62 399 ASP B CA 1
ATOM 6611 C C . ASP B 1 399 ? -14.711 -9.648 -43.094 1 23.62 399 ASP B C 1
ATOM 6613 O O . ASP B 1 399 ? -14.906 -9.945 -44.281 1 23.62 399 ASP B O 1
ATOM 6617 N N . GLY B 1 400 ? -15.547 -10.508 -42.562 1 19.83 400 GLY B N 1
ATOM 6618 C CA . GLY B 1 400 ? -16.875 -10.297 -43.125 1 19.83 400 GLY B CA 1
ATOM 6619 C C . GLY B 1 400 ? -17.344 -8.859 -43.031 1 19.83 400 GLY B C 1
ATOM 6620 O O . GLY B 1 400 ? -17.328 -8.273 -41.938 1 19.83 400 GLY B O 1
ATOM 6621 N N . HIS B 1 401 ? -17.016 -8.117 -44.125 1 22.14 401 HIS B N 1
ATOM 6622 C CA . HIS B 1 401 ? -17.516 -6.816 -44.562 1 22.14 401 HIS B CA 1
ATOM 6623 C C . HIS B 1 401 ? -19.031 -6.723 -44.375 1 22.14 401 HIS B C 1
ATOM 6625 O O . HIS B 1 401 ? -19.766 -6.859 -45.375 1 22.14 401 HIS B O 1
ATOM 6631 N N . ASP B 1 402 ? -19.641 -7.422 -43.5 1 19.38 402 ASP B N 1
ATOM 6632 C CA . ASP B 1 402 ? -21.031 -7.027 -43.688 1 19.38 402 ASP B CA 1
ATOM 6633 C C . ASP B 1 402 ? -21.203 -5.52 -43.531 1 19.38 402 ASP B C 1
ATOM 6635 O O . ASP B 1 402 ? -20.812 -4.957 -42.5 1 19.38 402 ASP B O 1
ATOM 6639 N N . ASP B 1 403 ? -21.234 -4.84 -44.625 1 20.61 403 ASP B N 1
ATOM 6640 C CA . ASP B 1 403 ? -21.578 -3.459 -44.969 1 20.61 403 ASP B CA 1
ATOM 6641 C C . ASP B 1 403 ? -22.891 -3.041 -44.281 1 20.61 403 ASP B C 1
ATOM 6643 O O . ASP B 1 403 ? -23.5 -2.049 -44.656 1 20.61 403 ASP B O 1
ATOM 6647 N N . ARG B 1 404 ? -23.453 -3.865 -43.5 1 18.16 404 ARG B N 1
ATOM 6648 C CA . ARG B 1 404 ? -24.781 -3.275 -43.375 1 18.16 404 ARG B CA 1
ATOM 6649 C C . ARG B 1 404 ? -24.703 -1.87 -42.781 1 18.16 404 ARG B C 1
ATOM 6651 O O . ARG B 1 404 ? -23.906 -1.616 -41.875 1 18.16 404 ARG B O 1
ATOM 6658 N N . ASP B 1 405 ? -25.172 -0.895 -43.469 1 18.38 405 ASP B N 1
ATOM 6659 C CA . ASP B 1 405 ? -25.406 0.547 -43.469 1 18.38 405 ASP B CA 1
ATOM 6660 C C . ASP B 1 405 ? -26.109 0.979 -42.156 1 18.38 405 ASP B C 1
ATOM 6662 O O . ASP B 1 405 ? -26.297 2.172 -41.938 1 18.38 405 ASP B O 1
ATOM 6666 N N . GLY B 1 406 ? -26.75 0.032 -41.438 1 18.89 406 GLY B N 1
ATOM 6667 C CA . GLY B 1 406 ? -27.891 0.786 -40.938 1 18.89 406 GLY B CA 1
ATOM 6668 C C . GLY B 1 406 ? -27.484 1.913 -40 1 18.89 406 GLY B C 1
ATOM 6669 O O . GLY B 1 406 ? -26.438 1.846 -39.344 1 18.89 406 GLY B O 1
ATOM 6670 N N . ASP B 1 407 ? -28 3.102 -40.156 1 18.22 407 ASP B N 1
ATOM 6671 C CA . ASP B 1 407 ? -28 4.508 -39.75 1 18.22 407 ASP B CA 1
ATOM 6672 C C . ASP B 1 407 ? -28.266 4.66 -38.25 1 18.22 407 ASP B C 1
ATOM 6674 O O . ASP B 1 407 ? -27.875 5.66 -37.656 1 18.22 407 ASP B O 1
ATOM 6678 N N . THR B 1 408 ? -29.031 3.74 -37.656 1 20.17 408 THR B N 1
ATOM 6679 C CA . THR B 1 408 ? -29.906 4.531 -36.781 1 20.17 408 THR B CA 1
ATOM 6680 C C . THR B 1 408 ? -29.125 5.09 -35.594 1 20.17 408 THR B C 1
ATOM 6682 O O . THR B 1 408 ? -28.219 4.445 -35.094 1 20.17 408 THR B O 1
ATOM 6685 N N . GLY B 1 409 ? -29.156 6.391 -35.344 1 17.12 409 GLY B N 1
ATOM 6686 C CA . GLY B 1 409 ? -28.656 7.477 -34.5 1 17.12 409 GLY B CA 1
ATOM 6687 C C . GLY B 1 409 ? -28.891 7.27 -33.031 1 17.12 409 GLY B C 1
ATOM 6688 O O . GLY B 1 409 ? -28.547 8.117 -32.219 1 17.12 409 GLY B O 1
ATOM 6689 N N . SER B 1 410 ? -29.672 6.223 -32.531 1 19.55 410 SER B N 1
ATOM 6690 C CA . SER B 1 410 ? -30.312 6.797 -31.344 1 19.55 410 SER B CA 1
ATOM 6691 C C . SER B 1 410 ? -29.328 6.918 -30.188 1 19.55 410 SER B C 1
ATOM 6693 O O . SER B 1 410 ? -28.484 6.039 -29.984 1 19.55 410 SER B O 1
ATOM 6695 N N . ASP B 1 411 ? -29.031 8.094 -29.625 1 17.88 411 ASP B N 1
ATOM 6696 C CA . ASP B 1 411 ? -28.25 8.789 -28.609 1 17.88 411 ASP B CA 1
ATOM 6697 C C . ASP B 1 411 ? -28.625 8.297 -27.219 1 17.88 411 ASP B C 1
ATOM 6699 O O . ASP B 1 411 ? -28.25 8.922 -26.219 1 17.88 411 ASP B O 1
ATOM 6703 N N . LYS B 1 412 ? -29.281 7.152 -26.844 1 19.38 412 LYS B N 1
ATOM 6704 C CA . LYS B 1 412 ? -29.875 7.254 -25.516 1 19.38 412 LYS B CA 1
ATOM 6705 C C . LYS B 1 412 ? -28.781 7.312 -24.438 1 19.38 412 LYS B C 1
ATOM 6707 O O . LYS B 1 412 ? -27.812 6.555 -24.484 1 19.38 412 LYS B O 1
ATOM 6712 N N . ASP B 1 413 ? -28.75 8.367 -23.672 1 19.08 413 ASP B N 1
ATOM 6713 C CA . ASP B 1 413 ? -28.094 8.906 -22.469 1 19.08 413 ASP B CA 1
ATOM 6714 C C . ASP B 1 413 ? -28.25 7.957 -21.281 1 19.08 413 ASP B C 1
ATOM 6716 O O . ASP B 1 413 ? -29.359 7.781 -20.766 1 19.08 413 ASP B O 1
ATOM 6720 N N . SER B 1 414 ? -27.953 6.664 -21.297 1 18.44 414 SER B N 1
ATOM 6721 C CA . SER B 1 414 ? -28.312 5.902 -20.094 1 18.44 414 SER B CA 1
ATOM 6722 C C . SER B 1 414 ? -27.609 6.441 -18.859 1 18.44 414 SER B C 1
ATOM 6724 O O . SER B 1 414 ? -26.375 6.566 -18.859 1 18.44 414 SER B O 1
ATOM 6726 N N . ASP B 1 415 ? -28.266 7.191 -17.984 1 19.25 415 ASP B N 1
ATOM 6727 C CA . ASP B 1 415 ? -28.062 7.746 -16.641 1 19.25 415 ASP B CA 1
ATOM 6728 C C . ASP B 1 415 ? -27.797 6.641 -15.625 1 19.25 415 ASP B C 1
ATOM 6730 O O . ASP B 1 415 ? -28.672 5.82 -15.352 1 19.25 415 ASP B O 1
ATOM 6734 N N . GLU B 1 416 ? -26.766 5.867 -15.602 1 19.86 416 GLU B N 1
ATOM 6735 C CA . GLU B 1 416 ? -26.547 4.879 -14.555 1 19.86 416 GLU B CA 1
ATOM 6736 C C . GLU B 1 416 ? -26.5 5.535 -13.18 1 19.86 416 GLU B C 1
ATOM 6738 O O . GLU B 1 416 ? -25.672 6.422 -12.938 1 19.86 416 GLU B O 1
ATOM 6743 N N . SER B 1 417 ? -27.625 5.652 -12.461 1 18.91 417 SER B N 1
ATOM 6744 C CA . SER B 1 417 ? -27.906 6.078 -11.086 1 18.91 417 SER B CA 1
ATOM 6745 C C . SER B 1 417 ? -27.078 5.27 -10.086 1 18.91 417 SER B C 1
ATOM 6747 O O . SER B 1 417 ? -27.094 4.039 -10.117 1 18.91 417 SER B O 1
ATOM 6749 N N . PHE B 1 418 ? -25.953 5.734 -9.578 1 19.55 418 PHE B N 1
ATOM 6750 C CA . PHE B 1 418 ? -25.203 5.312 -8.406 1 19.55 418 PHE B CA 1
ATOM 6751 C C . PHE B 1 418 ? -26.094 5.25 -7.172 1 19.55 418 PHE B C 1
ATOM 6753 O O . PHE B 1 418 ? -26.594 6.277 -6.711 1 19.55 418 PHE B O 1
ATOM 6760 N N . THR B 1 419 ? -26.984 4.328 -7.055 1 19 419 THR B N 1
ATOM 6761 C CA . THR B 1 419 ? -27.734 4.172 -5.816 1 19 419 THR B CA 1
ATOM 6762 C C . THR B 1 419 ? -26.812 4.145 -4.613 1 19 419 THR B C 1
ATOM 6764 O O . THR B 1 419 ? -25.906 3.299 -4.531 1 19 419 THR B O 1
ATOM 6767 N N . LEU B 1 420 ? -26.609 5.27 -3.967 1 18.42 420 LEU B N 1
ATOM 6768 C CA . LEU B 1 420 ? -26.125 5.453 -2.604 1 18.42 420 LEU B CA 1
ATOM 6769 C C . LEU B 1 420 ? -26.859 4.535 -1.636 1 18.42 420 LEU B C 1
ATOM 6771 O O . LEU B 1 420 ? -28.094 4.574 -1.554 1 18.42 420 LEU B O 1
ATOM 6775 N N . ILE B 1 421 ? -26.594 3.309 -1.595 1 18.44 421 ILE B N 1
ATOM 6776 C CA . ILE B 1 421 ? -27.203 2.475 -0.558 1 18.44 421 ILE B CA 1
ATOM 6777 C C . ILE B 1 421 ? -27.25 3.246 0.759 1 18.44 421 ILE B C 1
ATOM 6779 O O . ILE B 1 421 ? -26.219 3.697 1.262 1 18.44 421 ILE B O 1
ATOM 6783 N N . SER B 1 422 ? -28.438 3.979 0.966 1 19.36 422 SER B N 1
ATOM 6784 C CA . SER B 1 422 ? -28.844 4.277 2.332 1 19.36 422 SER B CA 1
ATOM 6785 C C . SER B 1 422 ? -28.859 3.021 3.195 1 19.36 422 SER B C 1
ATOM 6787 O O . SER B 1 422 ? -29.25 1.946 2.729 1 19.36 422 SER B O 1
#

Nearest PDB structures (foldseek):
  8u8f-assembly1_R  TM=3.928E-01  e=4.892E+00  Homo sapiens
  8u8f-assembly1_R  TM=3.929E-01  e=3.782E+00  Homo sapiens

Radius of gyration: 29.97 Å; Cα contacts (8 Å, |Δi|>4): 1233; chains: 2; bounding box: 77×82×71 Å

pLDDT: mean 82.99, std 21.32, range [17.12, 98.44]